Protein AF-A0A2K3PEZ3-F1 (afdb_monomer)

Mean predicted aligned error: 12.92 Å

Nearest PDB structures (foldseek):
  1wdu-assembly2_B  TM=7.847E-01  e=7.527E-04  Bombyx mori
  1wdu-assembly1_A  TM=7.524E-01  e=1.966E-02  Bombyx mori
  8gaa-assembly1_K  TM=2.371E-01  e=2.758E+00  synthetic construct
  7w1m-assembly1_D  TM=1.546E-01  e=2.897E+00  Homo sapiens

Radius of gyration: 33.12 Å; Cα contacts (8 Å, |Δi|>4): 1007; chains: 1; bounding box: 81×80×90 Å

InterPro domains:
  IPR000477 Reverse transcriptase domain [PF00078] (327-464)
  IPR036691 Endonuclease/exonuclease/phosphatase superfamily [G3DSA:3.60.10.10] (1-145)
  IPR036691 Endonuclease/exonuclease/phosphatase superfamily [SSF56219] (5-145)
  IPR043128 Reverse transcriptase/Diguanylate cyclase domain [G3DSA:3.30.70.270] (241-437)
  IPR043502 DNA/RNA polymerase superfamily [SSF56672] (326-444)

Structure (mmCIF, N/CA/C/O backbone):
data_AF-A0A2K3PEZ3-F1
#
_entry.id   AF-A0A2K3PEZ3-F1
#
loop_
_atom_site.group_PDB
_atom_site.id
_atom_site.type_symbol
_atom_site.label_atom_id
_atom_site.label_alt_id
_atom_site.label_comp_id
_atom_site.label_asym_id
_atom_site.label_entity_id
_atom_site.label_seq_id
_atom_site.pdbx_PDB_ins_code
_atom_site.Cartn_x
_atom_site.Cartn_y
_atom_site.Cartn_z
_atom_site.occupancy
_atom_site.B_iso_or_equiv
_atom_site.auth_seq_id
_atom_site.auth_comp_id
_atom_site.auth_asym_id
_atom_site.auth_atom_id
_atom_site.pdbx_PDB_model_num
ATOM 1 N N . MET A 1 1 ? 22.829 -38.740 -13.108 1.00 53.84 1 MET A N 1
ATOM 2 C CA . MET A 1 1 ? 21.517 -38.750 -13.794 1.00 53.84 1 MET A CA 1
ATOM 3 C C . MET A 1 1 ? 21.323 -37.376 -14.429 1.00 53.84 1 MET A C 1
ATOM 5 O O . MET A 1 1 ? 21.403 -36.389 -13.703 1.00 53.84 1 MET A O 1
ATOM 9 N N . GLN A 1 2 ? 21.201 -37.290 -15.757 1.00 73.38 2 GLN A N 1
ATOM 10 C CA . GLN A 1 2 ? 21.000 -36.014 -16.458 1.00 73.38 2 GLN A CA 1
ATOM 11 C C . GLN A 1 2 ? 19.628 -35.440 -16.067 1.00 73.38 2 GLN A C 1
ATOM 13 O O . GLN A 1 2 ? 18.604 -36.057 -16.329 1.00 73.38 2 GLN A O 1
ATOM 18 N N . GLN A 1 3 ? 19.619 -34.291 -15.385 1.00 90.62 3 GLN A N 1
ATOM 19 C CA . GLN A 1 3 ? 18.401 -33.595 -14.925 1.00 90.62 3 GLN A CA 1
ATOM 20 C C . GLN A 1 3 ? 17.937 -32.507 -15.911 1.00 90.62 3 GLN A C 1
ATOM 22 O O . GLN A 1 3 ? 16.973 -31.789 -15.649 1.00 90.62 3 GLN A O 1
ATOM 27 N N . CYS A 1 4 ? 18.669 -32.317 -17.009 1.00 93.62 4 CYS A N 1
ATOM 28 C CA . CYS A 1 4 ? 18.423 -31.268 -17.987 1.00 93.62 4 CYS A CA 1
ATOM 29 C C . CYS A 1 4 ? 19.001 -31.664 -19.347 1.00 93.62 4 CYS A C 1
ATOM 31 O O . CYS A 1 4 ? 20.116 -32.184 -19.407 1.00 93.62 4 CYS A O 1
ATOM 33 N N . ILE A 1 5 ? 18.266 -31.373 -20.420 1.00 93.81 5 ILE A N 1
ATOM 34 C CA . ILE A 1 5 ? 18.739 -31.460 -21.805 1.00 93.81 5 ILE A CA 1
ATOM 35 C C . ILE A 1 5 ? 18.557 -30.085 -22.442 1.00 93.81 5 ILE A C 1
ATOM 37 O O . ILE A 1 5 ? 17.458 -29.533 -22.421 1.00 93.81 5 ILE A O 1
ATOM 41 N N . SER A 1 6 ? 19.622 -29.536 -23.023 1.00 94.06 6 SER A N 1
ATOM 42 C CA . SER A 1 6 ? 19.589 -28.235 -23.698 1.00 94.06 6 SER A CA 1
ATOM 43 C C . SER A 1 6 ? 19.714 -28.403 -25.209 1.00 94.06 6 SER A C 1
ATOM 45 O O . SER A 1 6 ? 20.612 -29.093 -25.680 1.00 94.06 6 SER A O 1
ATOM 47 N N . PHE A 1 7 ? 18.838 -27.750 -25.968 1.00 94.56 7 PHE A N 1
ATOM 48 C CA . PHE A 1 7 ? 18.811 -27.780 -27.430 1.00 94.56 7 PHE A CA 1
ATOM 49 C C . PHE A 1 7 ? 18.419 -26.415 -27.999 1.00 94.56 7 PHE A C 1
ATOM 51 O O . PHE A 1 7 ? 17.743 -25.615 -27.350 1.00 94.56 7 PHE A O 1
ATOM 58 N N . ILE A 1 8 ? 18.861 -26.122 -29.219 1.00 94.56 8 ILE A N 1
ATOM 59 C CA . ILE A 1 8 ? 18.547 -24.865 -29.903 1.00 94.56 8 ILE A CA 1
ATOM 60 C C . ILE A 1 8 ? 17.272 -25.049 -30.723 1.00 94.56 8 ILE A C 1
ATOM 62 O O . ILE A 1 8 ? 17.150 -26.007 -31.481 1.00 94.56 8 ILE A O 1
ATOM 66 N N . VAL A 1 9 ? 16.342 -24.105 -30.600 1.00 91.88 9 VAL A N 1
ATOM 67 C CA . VAL A 1 9 ? 15.113 -24.064 -31.394 1.00 91.88 9 VAL A CA 1
ATOM 68 C C . VAL A 1 9 ? 15.232 -22.968 -32.448 1.00 91.88 9 VAL A C 1
ATOM 70 O O . VAL A 1 9 ? 15.546 -21.820 -32.122 1.00 91.88 9 VAL A O 1
ATOM 73 N N . ASN A 1 10 ? 14.957 -23.333 -33.703 1.00 90.00 10 ASN A N 1
ATOM 74 C CA . ASN A 1 10 ? 14.883 -22.420 -34.841 1.00 90.00 10 ASN A CA 1
ATOM 75 C C . ASN A 1 10 ? 13.435 -22.372 -35.352 1.00 90.00 10 ASN A C 1
ATOM 77 O O . ASN A 1 10 ? 12.862 -23.409 -35.681 1.00 90.00 10 ASN A O 1
ATOM 81 N N . LYS A 1 11 ? 12.843 -21.178 -35.431 1.00 78.88 11 LYS A N 1
ATOM 82 C CA . LYS A 1 11 ? 11.507 -20.945 -35.999 1.00 78.88 11 LYS A CA 1
ATOM 83 C C . LYS A 1 11 ? 11.545 -19.702 -36.890 1.00 78.88 11 LYS A C 1
ATOM 85 O O . LYS A 1 11 ? 11.495 -18.582 -36.392 1.00 78.88 11 LYS A O 1
ATOM 90 N N . GLY A 1 12 ? 11.636 -19.889 -38.207 1.00 80.81 12 GLY A N 1
ATOM 91 C CA . GLY A 1 12 ? 11.850 -18.774 -39.139 1.00 80.81 12 GLY A CA 1
ATOM 92 C C . GLY A 1 12 ? 13.159 -18.038 -38.827 1.00 80.81 12 GLY A C 1
ATOM 93 O O . GLY A 1 12 ? 14.196 -18.676 -38.665 1.00 80.81 12 GLY A O 1
ATOM 94 N N . SER A 1 13 ? 13.109 -16.711 -38.676 1.00 77.31 13 SER A N 1
ATOM 95 C CA . SER A 1 13 ? 14.258 -15.888 -38.259 1.00 77.31 13 SER A CA 1
ATOM 96 C C . SER A 1 13 ? 14.588 -15.982 -36.761 1.00 77.31 13 SER A C 1
ATOM 98 O O . SER A 1 13 ? 15.594 -15.435 -36.303 1.00 77.31 13 SER A O 1
ATOM 100 N N . ASP A 1 14 ? 13.744 -16.642 -35.962 1.00 81.75 14 ASP A N 1
ATOM 101 C CA . ASP A 1 14 ? 13.909 -16.700 -34.517 1.00 81.75 14 ASP A CA 1
ATOM 102 C C . ASP A 1 14 ? 14.723 -17.915 -34.068 1.00 81.75 14 ASP A C 1
ATOM 104 O O . ASP A 1 14 ? 14.318 -19.060 -34.244 1.00 81.75 14 ASP A O 1
ATOM 108 N N . LYS A 1 15 ? 15.848 -17.643 -33.398 1.00 90.56 15 LYS A N 1
ATOM 109 C CA . LYS A 1 15 ? 16.704 -18.630 -32.727 1.00 90.56 15 LYS A CA 1
ATOM 110 C C . LYS A 1 15 ? 16.751 -18.405 -31.212 1.00 90.56 15 LYS A C 1
ATOM 112 O O . LYS A 1 15 ? 16.852 -17.246 -30.787 1.00 90.56 15 LYS A O 1
ATOM 117 N N . TRP A 1 16 ? 16.661 -19.476 -30.416 1.00 93.69 16 TRP A N 1
ATOM 118 C CA . TRP A 1 16 ? 16.819 -19.452 -28.949 1.00 93.69 16 TRP A CA 1
ATOM 119 C C . TRP A 1 16 ? 17.273 -20.810 -28.381 1.00 93.69 16 TRP A C 1
ATOM 121 O O . TRP A 1 16 ? 17.100 -21.844 -29.021 1.00 93.69 16 TRP A O 1
ATOM 131 N N . LEU A 1 17 ? 17.848 -20.813 -27.175 1.00 96.38 17 LEU A N 1
ATOM 132 C CA . LEU A 1 17 ? 18.208 -22.022 -26.425 1.00 96.38 17 LEU A CA 1
ATOM 133 C C . LEU A 1 17 ? 17.036 -22.460 -25.534 1.00 96.38 17 LEU A C 1
ATOM 135 O O . LEU A 1 17 ? 16.470 -21.645 -24.803 1.00 96.38 17 LEU A O 1
ATOM 139 N N . CYS A 1 18 ? 16.696 -23.745 -25.556 1.00 95.94 18 CYS A N 1
ATOM 140 C CA . CYS A 1 18 ? 15.701 -24.360 -24.687 1.00 95.94 18 CYS A CA 1
ATOM 141 C C . CYS A 1 18 ? 16.350 -25.452 -23.828 1.00 95.94 18 CYS A C 1
ATOM 143 O O . CYS A 1 18 ? 16.937 -26.387 -24.358 1.00 95.94 18 CYS A O 1
ATOM 145 N N . SER A 1 19 ? 16.223 -25.343 -22.510 1.00 96.81 19 SER A N 1
ATOM 146 C CA . SER A 1 19 ? 16.638 -26.336 -21.522 1.00 96.81 19 SER A CA 1
ATOM 147 C C . SER A 1 19 ? 15.402 -27.054 -20.986 1.00 96.81 19 SER A C 1
ATOM 149 O O . SER A 1 19 ? 14.640 -26.481 -20.209 1.00 96.81 19 SER A O 1
ATOM 151 N N . ALA A 1 20 ? 15.184 -28.293 -21.416 1.00 95.81 20 ALA A N 1
ATOM 152 C CA . ALA A 1 20 ? 14.148 -29.162 -20.875 1.00 95.81 20 ALA A CA 1
ATOM 153 C C . ALA A 1 20 ? 14.617 -29.736 -19.533 1.00 95.81 20 ALA A C 1
ATOM 155 O O . ALA A 1 20 ? 15.608 -30.464 -19.481 1.00 95.81 20 ALA A O 1
ATOM 156 N N . VAL A 1 21 ? 13.927 -29.379 -18.450 1.00 96.31 21 VAL A N 1
ATOM 157 C CA . VAL A 1 21 ? 14.307 -29.714 -17.073 1.00 96.31 21 VAL A CA 1
ATOM 158 C C . VAL A 1 21 ? 13.453 -30.864 -16.546 1.00 96.31 21 VAL A C 1
ATOM 160 O O . VAL A 1 21 ? 12.227 -30.833 -16.628 1.00 96.31 21 VAL A O 1
ATOM 163 N N . TYR A 1 22 ? 14.119 -31.850 -15.954 1.00 94.56 22 TYR A N 1
ATOM 164 C CA . TYR A 1 22 ? 13.515 -32.903 -15.149 1.00 94.56 22 TYR A CA 1
ATOM 165 C C . TYR A 1 22 ? 14.340 -33.046 -13.867 1.00 94.56 22 TYR A C 1
ATOM 167 O O . TYR A 1 22 ? 15.274 -33.846 -13.763 1.00 94.56 22 TYR A O 1
ATOM 175 N N . ALA A 1 23 ? 14.067 -32.159 -12.912 1.00 93.75 23 ALA A N 1
ATOM 176 C CA . ALA A 1 23 ? 14.818 -32.062 -11.672 1.00 93.75 23 ALA A CA 1
ATOM 177 C C . ALA A 1 23 ? 14.593 -33.297 -10.799 1.00 93.75 23 ALA A C 1
ATOM 179 O O . ALA A 1 23 ? 13.494 -33.835 -10.732 1.00 93.75 23 ALA A O 1
ATOM 180 N N . SER A 1 24 ? 15.616 -33.720 -10.062 1.00 92.31 24 SER A N 1
ATOM 181 C CA . SER A 1 24 ? 15.496 -34.873 -9.175 1.00 92.31 24 SER A CA 1
ATOM 182 C C . SER A 1 24 ? 14.484 -34.608 -8.046 1.00 92.31 24 SER A C 1
ATOM 184 O O . SER A 1 24 ? 14.531 -33.543 -7.411 1.00 92.31 24 SER A O 1
ATOM 186 N N . PRO A 1 25 ? 13.618 -35.583 -7.704 1.00 87.62 25 PRO A N 1
ATOM 187 C CA . PRO A 1 25 ? 12.774 -35.493 -6.512 1.00 87.62 25 PRO A CA 1
ATOM 188 C C . PRO A 1 25 ? 13.611 -35.509 -5.218 1.00 87.62 25 PRO A C 1
ATOM 190 O O . PRO A 1 25 ? 13.147 -35.070 -4.161 1.00 87.62 25 PRO A O 1
ATOM 193 N N . VAL A 1 26 ? 14.866 -35.971 -5.291 1.00 88.75 26 VAL A N 1
ATOM 194 C CA . VAL A 1 26 ? 15.815 -35.989 -4.177 1.00 88.75 26 VAL A CA 1
ATOM 195 C C . VAL A 1 26 ? 16.474 -34.615 -4.042 1.00 88.75 26 VAL A C 1
ATOM 197 O O . VAL A 1 26 ? 17.272 -34.193 -4.878 1.00 88.75 26 VAL A O 1
ATOM 200 N N . ALA A 1 27 ? 16.165 -33.911 -2.950 1.00 85.56 27 ALA A N 1
ATOM 201 C CA . ALA A 1 27 ? 16.606 -32.529 -2.741 1.00 85.56 27 ALA A CA 1
ATOM 202 C C . ALA A 1 27 ? 18.135 -32.346 -2.754 1.00 85.56 27 ALA A C 1
ATOM 204 O O . ALA A 1 27 ? 18.605 -31.302 -3.194 1.00 85.56 27 ALA A O 1
ATOM 205 N N . THR A 1 28 ? 18.906 -33.347 -2.321 1.00 88.75 28 THR A N 1
ATOM 206 C CA . THR A 1 28 ? 20.380 -33.315 -2.321 1.00 88.75 28 THR A CA 1
ATOM 207 C C . THR A 1 28 ? 20.993 -33.442 -3.715 1.00 88.75 28 THR A C 1
ATOM 209 O O . THR A 1 28 ? 22.139 -33.056 -3.898 1.00 88.75 28 THR A O 1
ATOM 212 N N . MET A 1 29 ? 20.236 -33.917 -4.711 1.00 91.56 29 MET A N 1
ATOM 213 C CA . MET A 1 29 ? 20.691 -34.034 -6.103 1.00 91.56 29 MET A CA 1
ATOM 214 C C . MET A 1 29 ? 20.379 -32.785 -6.938 1.00 91.56 29 MET A C 1
ATOM 216 O O . MET A 1 29 ? 20.979 -32.572 -7.992 1.00 91.56 29 MET A O 1
ATOM 220 N N . ARG A 1 30 ? 19.447 -31.936 -6.489 1.00 91.06 30 ARG A N 1
ATOM 221 C CA . ARG A 1 30 ? 19.059 -30.708 -7.201 1.00 91.06 30 ARG A CA 1
ATOM 222 C C . ARG A 1 30 ? 20.160 -29.639 -7.319 1.00 91.06 30 ARG A C 1
ATOM 224 O O . ARG A 1 30 ? 20.125 -28.923 -8.317 1.00 91.06 30 ARG A O 1
ATOM 231 N N . PRO A 1 31 ? 21.134 -29.495 -6.397 1.00 91.56 31 PRO A N 1
ATOM 232 C CA . PRO A 1 31 ? 22.251 -28.566 -6.578 1.00 91.56 31 PRO A CA 1
ATOM 233 C C . PRO A 1 31 ? 22.994 -28.751 -7.908 1.00 91.56 31 PRO A C 1
ATOM 235 O O . PRO A 1 31 ? 23.223 -27.759 -8.591 1.00 91.56 31 PRO A O 1
ATOM 238 N N . PHE A 1 32 ? 23.227 -29.992 -8.350 1.00 92.12 32 PHE A N 1
ATOM 239 C CA . PHE A 1 32 ? 23.890 -30.280 -9.631 1.00 92.12 32 PHE A CA 1
ATOM 240 C C . PHE A 1 32 ? 23.137 -29.717 -10.847 1.00 92.12 32 PHE A C 1
ATOM 242 O O . PHE A 1 32 ? 23.750 -29.204 -11.782 1.00 92.12 32 PHE A O 1
ATOM 249 N N . LEU A 1 33 ? 21.797 -29.766 -10.836 1.00 94.31 33 LEU A N 1
ATOM 250 C CA . LEU A 1 33 ? 20.984 -29.121 -11.873 1.00 94.31 33 LEU A CA 1
ATOM 251 C C . LEU A 1 33 ? 21.232 -27.609 -11.883 1.00 94.31 33 LEU A C 1
ATOM 253 O O . LEU A 1 33 ? 21.421 -27.015 -12.940 1.00 94.31 33 LEU A O 1
ATOM 257 N N . TRP A 1 34 ? 21.221 -26.980 -10.710 1.00 93.88 34 TRP A N 1
ATOM 258 C CA . TRP A 1 34 ? 21.372 -25.532 -10.601 1.00 93.88 34 TRP A CA 1
ATOM 259 C C . TRP A 1 34 ? 22.780 -25.041 -10.912 1.00 93.88 34 TRP A C 1
ATOM 261 O O . TRP A 1 34 ? 22.917 -23.953 -11.459 1.00 93.88 34 TRP A O 1
ATOM 271 N N . GLU A 1 35 ? 23.811 -25.827 -10.618 1.00 92.00 35 GLU A N 1
ATOM 272 C CA . GLU A 1 35 ? 25.182 -25.558 -11.060 1.00 92.00 35 GLU A CA 1
ATOM 273 C C . GLU A 1 35 ? 25.281 -25.572 -12.588 1.00 92.00 35 GLU A C 1
ATOM 275 O O . GLU A 1 35 ? 25.847 -24.649 -13.175 1.00 92.00 35 GLU A O 1
ATOM 280 N N . PHE A 1 36 ? 24.646 -26.548 -13.243 1.00 93.38 36 PHE A N 1
ATOM 281 C CA . PHE A 1 36 ? 24.588 -26.615 -14.703 1.00 93.38 36 PHE A CA 1
ATOM 282 C C . PHE A 1 36 ? 23.806 -25.445 -15.321 1.00 93.38 36 PHE A C 1
ATOM 284 O O . PHE A 1 36 ? 24.274 -24.811 -16.266 1.00 93.38 36 PHE A O 1
ATOM 291 N N . LEU A 1 37 ? 22.634 -25.106 -14.775 1.00 94.12 37 LEU A N 1
ATOM 292 C CA . LEU A 1 37 ? 21.853 -23.955 -15.243 1.00 94.12 37 LEU A CA 1
ATOM 293 C C . LEU A 1 37 ? 22.589 -22.624 -14.995 1.00 94.12 37 LEU A C 1
ATOM 295 O O . LEU A 1 37 ? 22.520 -21.727 -15.832 1.00 94.12 37 LEU A O 1
ATOM 299 N N . ASP A 1 38 ? 23.333 -22.495 -13.894 1.00 92.00 38 ASP A N 1
ATOM 300 C CA . ASP A 1 38 ? 24.178 -21.326 -13.620 1.00 92.00 38 ASP A CA 1
ATOM 301 C C . ASP A 1 38 ? 25.327 -21.216 -14.630 1.00 92.00 38 ASP A C 1
ATOM 303 O O . ASP A 1 38 ? 25.597 -20.123 -15.129 1.00 92.00 38 ASP A O 1
ATOM 307 N N . TYR A 1 39 ? 25.958 -22.335 -14.994 1.00 91.88 39 TYR A N 1
ATOM 308 C CA . TYR A 1 39 ? 26.950 -22.377 -16.069 1.00 91.88 39 TYR A CA 1
ATOM 309 C C . TYR A 1 39 ? 26.356 -21.926 -17.411 1.00 91.88 39 TYR A C 1
ATOM 311 O O . TYR A 1 39 ? 26.928 -21.048 -18.063 1.00 91.88 39 TYR A O 1
ATOM 319 N N . ILE A 1 40 ? 25.177 -22.438 -17.793 1.00 92.56 40 ILE A N 1
ATOM 320 C CA . ILE A 1 40 ? 24.472 -21.980 -19.003 1.00 92.56 40 ILE A CA 1
ATOM 321 C C . ILE A 1 40 ? 24.207 -20.480 -18.919 1.00 92.56 40 ILE A C 1
ATOM 323 O O . ILE A 1 40 ? 24.505 -19.756 -19.860 1.00 92.56 40 ILE A O 1
ATOM 327 N N . SER A 1 41 ? 23.715 -19.983 -17.784 1.00 90.81 41 SER A N 1
ATOM 328 C CA . SER A 1 41 ? 23.383 -18.563 -17.630 1.00 90.81 41 SER A CA 1
ATOM 329 C C . SER A 1 41 ? 24.572 -17.619 -17.853 1.00 90.81 41 SER A C 1
ATOM 331 O O . SER A 1 41 ? 24.370 -16.470 -18.238 1.00 90.81 41 SER A O 1
ATOM 333 N N . LYS A 1 42 ? 25.802 -18.101 -17.629 1.00 87.81 42 LYS A N 1
ATOM 334 C CA . LYS A 1 42 ? 27.050 -17.344 -17.812 1.00 87.81 42 LYS A CA 1
ATOM 335 C C . LYS A 1 42 ? 27.637 -17.471 -19.216 1.00 87.81 42 LYS A C 1
ATOM 337 O O . LYS A 1 42 ? 28.418 -16.616 -19.614 1.00 87.81 42 LYS A O 1
ATOM 342 N N . THR A 1 43 ? 27.300 -18.535 -19.937 1.00 89.62 43 THR A N 1
ATOM 343 C CA . THR A 1 43 ? 27.897 -18.873 -21.241 1.00 89.62 43 THR A CA 1
ATOM 344 C C . THR A 1 43 ? 26.948 -18.643 -22.413 1.00 89.62 43 THR A C 1
ATOM 346 O O . THR A 1 43 ? 27.392 -18.496 -23.549 1.00 89.62 43 THR A O 1
ATOM 349 N N . VAL A 1 44 ? 25.638 -18.599 -22.161 1.00 90.62 44 VAL A N 1
ATOM 350 C CA . VAL A 1 44 ? 24.627 -18.472 -23.205 1.00 90.62 44 VAL A CA 1
ATOM 351 C C . VAL A 1 44 ? 24.616 -17.065 -23.806 1.00 90.62 44 VAL A C 1
ATOM 353 O O . VAL A 1 44 ? 24.457 -16.069 -23.108 1.00 90.62 44 VAL A O 1
ATOM 356 N N . SER A 1 45 ? 24.742 -16.991 -25.131 1.00 89.31 45 SER A N 1
ATOM 357 C CA . SER A 1 45 ? 24.606 -15.753 -25.916 1.00 89.31 45 SER A CA 1
ATOM 358 C C . SER A 1 45 ? 23.238 -15.614 -26.594 1.00 89.31 45 SER A C 1
ATOM 360 O O . SER A 1 45 ? 22.886 -14.547 -27.094 1.00 89.31 45 SER A O 1
ATOM 362 N N . LEU A 1 46 ? 22.454 -16.695 -26.627 1.00 92.25 46 LEU A N 1
ATOM 363 C CA . LEU A 1 46 ? 21.109 -16.726 -27.194 1.00 92.25 46 LEU A CA 1
ATOM 364 C C . LEU A 1 46 ? 20.042 -16.412 -26.130 1.00 92.25 46 LEU A C 1
ATOM 366 O O . LEU A 1 46 ? 20.246 -16.682 -24.945 1.00 92.25 46 LEU A O 1
ATOM 370 N N . PRO A 1 47 ? 18.850 -15.940 -26.541 1.00 93.06 47 PRO A N 1
ATOM 371 C CA . PRO A 1 47 ? 17.679 -15.957 -25.673 1.00 93.06 47 PRO A CA 1
ATOM 372 C C . PRO A 1 47 ? 17.480 -17.364 -25.097 1.00 93.06 47 PRO A C 1
ATOM 374 O O . PRO A 1 47 ? 17.550 -18.340 -25.842 1.00 93.06 47 PRO A O 1
ATOM 377 N N . TRP A 1 48 ? 17.247 -17.487 -23.792 1.00 95.94 48 TRP A N 1
ATOM 378 C CA . TRP A 1 48 ? 17.235 -18.775 -23.100 1.00 95.94 48 TRP A CA 1
ATOM 379 C C . TRP A 1 48 ? 15.938 -19.027 -22.326 1.00 95.94 48 TRP A C 1
ATOM 381 O O . TRP A 1 48 ? 15.471 -18.183 -21.559 1.00 95.94 48 TRP A O 1
ATOM 391 N N . LEU A 1 49 ? 15.381 -20.222 -22.517 1.00 95.81 49 LEU A N 1
ATOM 392 C CA . LEU A 1 49 ? 14.218 -20.753 -21.817 1.00 95.81 49 LEU A CA 1
ATOM 393 C C . LEU A 1 49 ? 14.592 -22.052 -21.102 1.00 95.81 49 LEU A C 1
ATOM 395 O O . LEU A 1 49 ? 15.049 -22.984 -21.748 1.00 95.81 49 LEU A O 1
ATOM 399 N N . ALA A 1 50 ? 14.308 -22.156 -19.809 1.00 96.38 50 ALA A N 1
ATOM 400 C CA . ALA A 1 50 ? 14.291 -23.411 -19.066 1.00 96.38 50 ALA A CA 1
ATOM 401 C C . ALA A 1 50 ? 12.837 -23.817 -18.778 1.00 96.38 50 ALA A C 1
ATOM 403 O O . ALA A 1 50 ? 12.085 -23.037 -18.197 1.00 96.38 50 ALA A O 1
ATOM 404 N N . ILE A 1 51 ? 12.411 -25.008 -19.189 1.00 96.00 51 ILE A N 1
ATOM 405 C CA . ILE A 1 51 ? 11.016 -25.455 -19.073 1.00 96.00 51 ILE A CA 1
ATOM 406 C C . ILE A 1 51 ? 10.933 -26.919 -18.648 1.00 96.00 51 ILE A C 1
ATOM 408 O O . ILE A 1 51 ? 11.704 -27.740 -19.129 1.00 96.00 51 ILE A O 1
ATOM 412 N N . GLY A 1 52 ? 10.002 -27.251 -17.756 1.00 94.56 52 GLY A N 1
ATOM 413 C CA . GLY A 1 52 ? 9.778 -28.623 -17.295 1.00 94.56 52 GLY A CA 1
ATOM 414 C C . GLY A 1 52 ? 9.515 -28.707 -15.796 1.00 94.56 52 GLY A C 1
ATOM 415 O O . GLY A 1 52 ? 9.058 -27.731 -15.194 1.00 94.56 52 GLY A O 1
ATOM 416 N N . ASP A 1 53 ? 9.808 -29.865 -15.211 1.00 94.19 53 ASP A N 1
ATOM 417 C CA . ASP A 1 53 ? 9.588 -30.169 -13.797 1.00 94.19 53 ASP A CA 1
ATOM 418 C C . ASP A 1 53 ? 10.809 -29.774 -12.955 1.00 94.19 53 ASP A C 1
ATOM 420 O O . ASP A 1 53 ? 11.889 -30.351 -13.082 1.00 94.19 53 ASP A O 1
ATOM 424 N N . PHE A 1 54 ? 10.639 -28.795 -12.063 1.00 94.12 54 PHE A N 1
ATOM 425 C CA . PHE A 1 54 ? 11.701 -28.331 -11.163 1.00 94.12 54 PHE A CA 1
ATOM 426 C C . PHE A 1 54 ? 11.677 -29.003 -9.783 1.00 94.12 54 PHE A C 1
ATOM 428 O O . PHE A 1 54 ? 12.594 -28.787 -8.987 1.00 94.12 54 PHE A O 1
ATOM 435 N N . ASN A 1 55 ? 10.648 -29.798 -9.473 1.00 92.81 55 ASN A N 1
ATOM 436 C CA . ASN A 1 55 ? 10.469 -30.481 -8.189 1.00 92.81 55 ASN A CA 1
ATOM 437 C C . ASN A 1 55 ? 10.559 -29.576 -6.934 1.00 92.81 55 ASN A C 1
ATOM 439 O O . ASN A 1 55 ? 10.814 -30.047 -5.818 1.00 92.81 55 ASN A O 1
ATOM 443 N N . ASP A 1 56 ? 10.299 -28.273 -7.100 1.00 90.62 56 ASP A N 1
ATOM 444 C CA . ASP A 1 56 ? 10.240 -27.258 -6.045 1.00 90.62 56 ASP A CA 1
ATOM 445 C C . ASP A 1 56 ? 9.123 -26.230 -6.274 1.00 90.62 56 ASP A C 1
ATOM 447 O O . ASP A 1 56 ? 8.606 -26.024 -7.375 1.00 90.62 56 ASP A O 1
ATOM 451 N N . ILE A 1 57 ? 8.768 -25.546 -5.187 1.00 88.75 57 ILE A N 1
ATOM 452 C CA . ILE A 1 57 ? 7.753 -24.493 -5.142 1.00 88.75 57 ILE A CA 1
ATOM 453 C C . ILE A 1 57 ? 8.343 -23.213 -4.548 1.00 88.75 57 ILE A C 1
ATOM 455 O O . ILE A 1 57 ? 9.177 -23.267 -3.647 1.00 88.75 57 ILE A O 1
ATOM 459 N N . LEU A 1 58 ? 7.897 -22.058 -5.041 1.00 82.12 58 LEU A N 1
ATOM 460 C CA . LEU A 1 58 ? 8.375 -20.741 -4.608 1.00 82.12 58 LEU A CA 1
ATOM 461 C C . LEU A 1 58 ? 7.513 -20.148 -3.495 1.00 82.12 58 LEU A C 1
ATOM 463 O O . LEU A 1 58 ? 8.002 -19.361 -2.693 1.00 82.12 58 LEU A O 1
ATOM 467 N N . LEU A 1 59 ? 6.216 -20.464 -3.469 1.00 79.81 59 LEU A N 1
ATOM 468 C CA . LEU A 1 59 ? 5.259 -19.793 -2.587 1.00 79.81 59 LEU A CA 1
ATOM 469 C C . LEU A 1 59 ? 4.370 -20.796 -1.843 1.00 79.81 59 LEU A C 1
ATOM 471 O O . LEU A 1 59 ? 3.953 -21.788 -2.444 1.00 79.81 59 LEU A O 1
ATOM 475 N N . PRO A 1 60 ? 3.939 -20.498 -0.600 1.00 73.88 60 PRO A N 1
ATOM 476 C CA . PRO A 1 60 ? 3.025 -21.364 0.151 1.00 73.88 60 PRO A CA 1
ATOM 477 C C . PRO A 1 60 ? 1.744 -21.707 -0.619 1.00 73.88 60 PRO A C 1
ATOM 479 O O . PRO A 1 60 ? 1.242 -22.826 -0.569 1.00 73.88 60 PRO A O 1
ATOM 482 N N . ARG A 1 61 ? 1.227 -20.747 -1.399 1.00 79.62 61 ARG A N 1
ATOM 483 C CA . ARG A 1 61 ? 0.008 -20.909 -2.209 1.00 79.62 61 ARG A CA 1
ATOM 484 C C . ARG A 1 61 ? 0.135 -21.908 -3.363 1.00 79.62 61 ARG A C 1
ATOM 486 O O . ARG A 1 61 ? -0.892 -22.238 -3.958 1.00 79.62 61 ARG A O 1
ATOM 493 N N . GLU A 1 62 ? 1.351 -22.319 -3.713 1.00 84.62 62 GLU A N 1
ATOM 494 C CA . GLU A 1 62 ? 1.649 -23.305 -4.760 1.00 84.62 62 GLU A CA 1
ATOM 495 C C . GLU A 1 62 ? 1.586 -24.747 -4.240 1.00 84.62 62 GLU A C 1
ATOM 497 O O . GLU A 1 62 ? 1.845 -25.680 -4.994 1.00 84.62 62 GLU A O 1
ATOM 502 N N . GLN A 1 63 ? 1.191 -24.928 -2.978 1.00 87.50 63 GLN A N 1
ATOM 503 C CA . GLN A 1 63 ? 0.944 -26.216 -2.352 1.00 87.50 63 GLN A CA 1
ATOM 504 C C . GLN A 1 63 ? -0.457 -26.255 -1.726 1.00 87.50 63 GLN A C 1
ATOM 506 O O . GLN A 1 63 ? -0.955 -25.260 -1.195 1.00 87.50 63 GLN A O 1
ATOM 511 N N . LYS A 1 64 ? -1.102 -27.422 -1.775 1.00 83.12 64 LYS A N 1
ATOM 512 C CA . LYS A 1 64 ? -2.303 -27.745 -0.993 1.00 83.12 64 LYS A CA 1
ATOM 513 C C . LYS A 1 64 ? -2.088 -29.097 -0.324 1.00 83.12 64 LYS A C 1
ATOM 515 O O . LYS A 1 64 ? -1.832 -30.076 -1.014 1.00 83.12 64 LYS A O 1
ATOM 520 N N . GLY A 1 65 ? -2.203 -29.137 1.002 1.00 75.06 65 GLY A N 1
ATOM 521 C CA . GLY A 1 65 ? -1.833 -30.305 1.807 1.00 75.06 65 GLY A CA 1
ATOM 522 C C . GLY A 1 65 ? -0.319 -30.395 2.050 1.00 75.06 65 GLY A C 1
ATOM 523 O O . GLY A 1 65 ? 0.478 -29.934 1.239 1.00 75.06 65 GLY A O 1
ATOM 524 N N . GLY A 1 66 ? 0.093 -30.969 3.183 1.00 76.50 66 GLY A N 1
ATOM 525 C CA . GLY A 1 66 ? 1.501 -31.058 3.605 1.00 76.50 66 GLY A CA 1
ATOM 526 C C . GLY A 1 66 ? 2.075 -29.762 4.205 1.00 76.50 66 GLY A C 1
ATOM 527 O O . GLY A 1 66 ? 1.388 -28.749 4.295 1.00 76.50 66 GLY A O 1
ATOM 528 N N . VAL A 1 67 ? 3.350 -29.800 4.613 1.00 77.44 67 VAL A N 1
ATOM 529 C CA . VAL A 1 67 ? 4.072 -28.665 5.226 1.00 77.44 67 VAL A CA 1
ATOM 530 C C . VAL A 1 67 ? 4.888 -27.920 4.166 1.00 77.44 67 VAL A C 1
ATOM 532 O O . VAL A 1 67 ? 5.593 -28.553 3.379 1.00 77.44 67 VAL A O 1
ATOM 535 N N . PHE A 1 68 ? 4.784 -26.589 4.135 1.00 81.31 68 PHE A N 1
ATOM 536 C CA . PHE A 1 68 ? 5.604 -25.724 3.282 1.00 81.31 68 PHE A CA 1
ATOM 537 C C . PHE A 1 68 ? 6.958 -25.445 3.947 1.00 81.31 68 PHE A C 1
ATOM 539 O O . PHE A 1 68 ? 7.014 -25.128 5.134 1.00 81.31 68 PHE A O 1
ATOM 546 N N . SER A 1 69 ? 8.048 -25.532 3.183 1.00 82.00 69 SER A N 1
ATOM 547 C CA . SER A 1 69 ? 9.404 -25.269 3.672 1.00 82.00 69 SER A CA 1
ATOM 548 C C . SER A 1 69 ? 9.923 -23.949 3.105 1.00 82.00 69 SER A C 1
ATOM 550 O O . SER A 1 69 ? 10.277 -23.877 1.929 1.00 82.00 69 SER A O 1
ATOM 552 N N . ASN A 1 70 ? 10.003 -22.918 3.956 1.00 73.38 70 ASN A N 1
ATOM 553 C CA . ASN A 1 70 ? 10.556 -21.614 3.566 1.00 73.38 70 ASN A CA 1
ATOM 554 C C . ASN A 1 70 ? 12.012 -21.734 3.096 1.00 73.38 70 ASN A C 1
ATOM 556 O O . ASN A 1 70 ? 12.372 -21.140 2.092 1.00 73.38 70 ASN A O 1
ATOM 560 N N . SER A 1 71 ? 12.831 -22.560 3.758 1.00 73.00 71 SER A N 1
ATOM 561 C CA . SER A 1 71 ? 14.241 -22.739 3.388 1.00 73.00 71 SER A CA 1
ATOM 562 C C . SER A 1 71 ? 14.420 -23.326 1.986 1.00 73.00 71 SER A C 1
ATOM 564 O O . SER A 1 71 ? 15.277 -22.863 1.236 1.00 73.00 71 SER A O 1
ATOM 566 N N . LYS A 1 72 ? 13.596 -24.311 1.598 1.00 81.25 72 LYS A N 1
ATOM 567 C CA . LYS A 1 72 ? 13.614 -24.870 0.236 1.00 81.25 72 LYS A CA 1
ATOM 568 C C . LYS A 1 72 ? 13.134 -23.857 -0.799 1.00 81.25 72 LYS A C 1
ATOM 570 O O . LYS A 1 72 ? 13.760 -23.724 -1.845 1.00 81.25 72 LYS A O 1
ATOM 575 N N . ALA A 1 73 ? 12.065 -23.124 -0.491 1.00 78.25 73 ALA A N 1
ATOM 576 C CA . ALA A 1 73 ? 11.553 -22.079 -1.371 1.00 78.25 73 ALA A CA 1
ATOM 577 C C . ALA A 1 73 ? 12.575 -20.950 -1.580 1.00 78.25 73 ALA A C 1
ATOM 579 O O . ALA A 1 73 ? 12.783 -20.521 -2.712 1.00 78.25 73 ALA A O 1
ATOM 580 N N . ASP A 1 74 ? 13.268 -20.530 -0.518 1.00 70.69 74 ASP A N 1
ATOM 581 C CA . ASP A 1 74 ? 14.337 -19.530 -0.574 1.00 70.69 74 ASP A CA 1
ATOM 582 C C . ASP A 1 74 ? 15.526 -20.009 -1.413 1.00 70.69 74 ASP A C 1
ATOM 584 O O . ASP A 1 74 ? 16.093 -19.223 -2.175 1.00 70.69 74 ASP A O 1
ATOM 588 N N . LEU A 1 75 ? 15.899 -21.289 -1.300 1.00 81.75 75 LEU A N 1
ATOM 589 C CA . LEU A 1 75 ? 16.967 -21.882 -2.104 1.00 81.75 75 LEU A CA 1
ATOM 590 C C . LEU A 1 75 ? 16.581 -21.937 -3.588 1.00 81.75 75 LEU A C 1
ATOM 592 O O . LEU A 1 75 ? 17.354 -21.495 -4.437 1.00 81.75 75 LEU A O 1
ATOM 596 N N . PHE A 1 76 ? 15.375 -22.417 -3.902 1.00 87.75 76 PHE A N 1
ATOM 597 C CA . PHE A 1 76 ? 14.868 -22.462 -5.274 1.00 87.75 76 PHE A CA 1
ATOM 598 C C . PHE A 1 76 ? 14.769 -21.061 -5.883 1.00 87.75 76 PHE A C 1
ATOM 600 O O . PHE A 1 76 ? 15.289 -20.834 -6.974 1.00 87.75 76 PHE A O 1
ATOM 607 N N . ALA A 1 77 ? 14.194 -20.102 -5.150 1.00 78.75 77 ALA A N 1
ATOM 608 C CA . ALA A 1 77 ? 14.153 -18.701 -5.553 1.00 78.75 77 ALA A CA 1
ATOM 609 C C . ALA A 1 77 ? 15.565 -18.169 -5.812 1.00 78.75 77 ALA A C 1
ATOM 611 O O . ALA A 1 77 ? 15.816 -17.611 -6.873 1.00 78.75 77 ALA A O 1
ATOM 612 N N . SER A 1 78 ? 16.508 -18.421 -4.899 1.00 76.38 78 SER A N 1
ATOM 613 C CA . SER A 1 78 ? 17.899 -17.995 -5.048 1.00 76.38 78 SER A CA 1
ATOM 614 C C . SER A 1 78 ? 18.576 -18.587 -6.283 1.00 76.38 78 SER A C 1
ATOM 616 O O . SER A 1 78 ? 19.406 -17.904 -6.876 1.00 76.38 78 SER A O 1
ATOM 618 N N . ASN A 1 79 ? 18.250 -19.818 -6.681 1.00 87.00 79 ASN A N 1
ATOM 619 C CA . ASN A 1 79 ? 18.854 -20.457 -7.849 1.00 87.00 79 ASN A CA 1
ATOM 620 C C . ASN A 1 79 ? 18.231 -19.996 -9.175 1.00 87.00 79 ASN A C 1
ATOM 622 O O . ASN A 1 79 ? 18.969 -19.668 -10.106 1.00 87.00 79 ASN A O 1
ATOM 626 N N . VAL A 1 80 ? 16.897 -19.894 -9.245 1.00 85.75 80 VAL A N 1
ATOM 627 C CA . VAL A 1 80 ? 16.182 -19.253 -10.369 1.00 85.75 80 VAL A CA 1
ATOM 628 C C . VAL A 1 80 ? 16.718 -17.843 -10.568 1.00 85.75 80 VAL A C 1
ATOM 630 O O . VAL A 1 80 ? 17.077 -17.444 -11.679 1.00 85.75 80 VAL A O 1
ATOM 633 N N . ASP A 1 81 ? 16.842 -17.124 -9.452 1.00 74.50 81 ASP A N 1
ATOM 634 C CA . ASP A 1 81 ? 17.429 -15.806 -9.419 1.00 74.50 81 ASP A CA 1
ATOM 635 C C . ASP A 1 81 ? 18.862 -15.870 -9.918 1.00 74.50 81 ASP A C 1
ATOM 637 O O . ASP A 1 81 ? 19.139 -15.126 -10.841 1.00 74.50 81 ASP A O 1
ATOM 641 N N . LYS A 1 82 ? 19.750 -16.736 -9.393 1.00 79.56 82 LYS A N 1
ATOM 642 C CA . LYS A 1 82 ? 21.165 -16.887 -9.810 1.00 79.56 82 LYS A CA 1
ATOM 643 C C . LYS A 1 82 ? 21.303 -16.948 -11.335 1.00 79.56 82 LYS A C 1
ATOM 645 O O . LYS A 1 82 ? 22.075 -16.164 -11.887 1.00 79.56 82 LYS A O 1
ATOM 650 N N . CYS A 1 83 ? 20.441 -17.728 -11.983 1.00 86.44 83 CYS A N 1
ATOM 651 C CA . CYS A 1 83 ? 20.410 -17.939 -13.431 1.00 86.44 83 CYS A CA 1
ATOM 652 C C . CYS A 1 83 ? 19.770 -16.787 -14.238 1.00 86.44 83 CYS A C 1
ATOM 654 O O . CYS A 1 83 ? 19.754 -16.828 -15.463 1.00 86.44 83 CYS A O 1
ATOM 656 N N . GLY A 1 84 ? 19.216 -15.758 -13.588 1.00 81.00 84 GLY A N 1
ATOM 657 C CA . GLY A 1 84 ? 18.590 -14.610 -14.260 1.00 81.00 84 GLY A CA 1
ATOM 658 C C . GLY A 1 84 ? 17.255 -14.939 -14.921 1.00 81.00 84 GLY A C 1
ATOM 659 O O . GLY A 1 84 ? 16.849 -14.260 -15.864 1.00 81.00 84 GLY A O 1
ATOM 660 N N . LEU A 1 85 ? 16.587 -15.980 -14.433 1.00 87.94 85 LEU A N 1
ATOM 661 C CA . LEU A 1 85 ? 15.372 -16.509 -15.023 1.00 87.94 85 LEU A CA 1
ATOM 662 C C . LEU A 1 85 ? 14.119 -15.858 -14.420 1.00 87.94 85 LEU A C 1
ATOM 664 O O . LEU A 1 85 ? 14.055 -15.533 -13.235 1.00 87.94 85 LEU A O 1
ATOM 668 N N . ILE A 1 86 ? 13.095 -15.685 -15.250 1.00 85.19 86 ILE A N 1
ATOM 669 C CA . ILE A 1 86 ? 11.810 -15.074 -14.910 1.00 85.19 86 ILE A CA 1
ATOM 670 C C . ILE A 1 86 ? 10.710 -16.111 -15.157 1.00 85.19 86 ILE A C 1
ATOM 672 O O . ILE A 1 86 ? 10.574 -16.616 -16.271 1.00 85.19 86 ILE A O 1
ATOM 676 N N . ASP A 1 87 ? 9.901 -16.411 -14.132 1.00 86.25 87 ASP A N 1
ATOM 677 C CA . ASP A 1 87 ? 8.753 -17.323 -14.261 1.00 86.25 87 ASP A CA 1
ATOM 678 C C . ASP A 1 87 ? 7.755 -16.764 -15.286 1.00 86.25 87 ASP A C 1
ATOM 680 O O . ASP A 1 87 ? 7.162 -15.692 -15.103 1.00 86.25 87 ASP A O 1
ATOM 684 N N . LEU A 1 88 ? 7.553 -17.516 -16.372 1.00 85.00 88 LEU A N 1
ATOM 685 C CA . LEU A 1 88 ? 6.594 -17.204 -17.428 1.00 85.00 88 LEU A CA 1
ATOM 686 C C . LEU A 1 88 ? 5.156 -17.275 -16.936 1.00 85.00 88 LEU A C 1
ATOM 688 O O . LEU A 1 88 ? 4.266 -16.851 -17.664 1.00 85.00 88 LEU A O 1
ATOM 692 N N . GLY A 1 89 ? 4.917 -17.743 -15.707 1.00 78.44 89 GLY A N 1
ATOM 693 C CA . GLY A 1 89 ? 3.632 -18.053 -15.094 1.00 78.44 89 GLY A CA 1
ATOM 694 C C . GLY A 1 89 ? 2.824 -19.058 -15.903 1.00 78.44 89 GLY A C 1
ATOM 695 O O . GLY A 1 89 ? 3.299 -19.604 -16.889 1.00 78.44 89 GLY A O 1
ATOM 696 N N . SER A 1 90 ? 1.592 -19.301 -15.476 1.00 80.69 90 SER A N 1
ATOM 697 C CA . SER A 1 90 ? 0.718 -20.289 -16.109 1.00 80.69 90 SER A CA 1
ATOM 698 C C . SER A 1 90 ? -0.756 -19.923 -15.962 1.00 80.69 90 SER A C 1
ATOM 700 O O . SER A 1 90 ? -1.108 -19.149 -15.066 1.00 80.69 90 SER A O 1
ATOM 702 N N . PHE A 1 91 ? -1.601 -20.467 -16.836 1.00 73.25 91 PHE A N 1
ATOM 703 C CA . PHE A 1 91 ? -3.060 -20.472 -16.698 1.00 73.25 91 PHE A CA 1
ATOM 704 C C . PHE A 1 91 ? -3.612 -21.900 -16.860 1.00 73.25 91 PHE A C 1
ATOM 706 O O . PHE A 1 91 ? -2.898 -22.794 -17.312 1.00 73.25 91 PHE A O 1
ATOM 713 N N . GLY A 1 92 ? -4.859 -22.122 -16.438 1.00 73.38 92 GLY A N 1
ATOM 714 C CA . GLY A 1 92 ? -5.454 -23.457 -16.311 1.00 73.38 92 GLY A CA 1
ATOM 715 C C . GLY A 1 92 ? -5.513 -23.917 -14.852 1.00 73.38 92 GLY A C 1
ATOM 716 O O . GLY A 1 92 ? -5.824 -23.131 -13.951 1.00 73.38 92 GLY A O 1
ATOM 717 N N . THR A 1 93 ? -5.227 -25.194 -14.597 1.00 75.38 93 THR A N 1
ATOM 718 C CA . THR A 1 93 ? -5.236 -25.753 -13.237 1.00 75.38 93 THR A CA 1
ATOM 719 C C . THR A 1 93 ? -4.163 -25.106 -12.355 1.00 75.38 93 THR A C 1
ATOM 721 O O . THR A 1 93 ? -3.043 -24.829 -12.777 1.00 75.38 93 THR A O 1
ATOM 724 N N . LYS A 1 94 ? -4.485 -24.859 -11.079 1.00 80.38 94 LYS A N 1
ATOM 725 C CA . LYS A 1 94 ? -3.565 -24.181 -10.145 1.00 80.38 94 LYS A CA 1
ATOM 726 C C . LYS A 1 94 ? -2.311 -25.005 -9.810 1.00 80.38 94 LYS A C 1
ATOM 728 O O . LYS A 1 94 ? -1.266 -24.435 -9.502 1.00 80.38 94 LYS A O 1
ATOM 733 N N . PHE A 1 95 ? -2.436 -26.328 -9.814 1.00 86.75 95 PHE A N 1
ATOM 734 C CA . PHE A 1 95 ? -1.386 -27.269 -9.434 1.00 86.75 95 PHE A CA 1
ATOM 735 C C . PHE A 1 95 ? -1.072 -28.164 -10.622 1.00 86.75 95 PHE A C 1
ATOM 737 O O . PHE A 1 95 ? -1.994 -28.584 -11.321 1.00 86.75 95 PHE A O 1
ATOM 744 N N . THR A 1 96 ? 0.207 -28.456 -10.819 1.00 88.75 96 THR A N 1
ATOM 745 C CA . THR A 1 96 ? 0.668 -29.298 -11.923 1.00 88.75 96 THR A CA 1
ATOM 746 C C . THR A 1 96 ? 0.845 -30.739 -11.492 1.00 88.75 96 THR A C 1
ATOM 748 O O . THR A 1 96 ? 0.760 -31.604 -12.336 1.00 88.75 96 THR A O 1
ATOM 751 N N . TRP A 1 97 ? 1.001 -31.006 -10.196 1.00 91.31 97 TRP A N 1
ATOM 752 C CA . TRP A 1 97 ? 1.225 -32.339 -9.653 1.00 91.31 97 TRP A CA 1
ATOM 753 C C . TRP A 1 97 ? 0.241 -32.677 -8.530 1.00 91.31 97 TRP A C 1
ATOM 755 O O . TRP A 1 97 ? -0.163 -31.798 -7.751 1.00 91.31 97 TRP A O 1
ATOM 765 N N . GLN A 1 98 ? -0.118 -33.957 -8.416 1.00 87.44 98 GLN A N 1
ATOM 766 C CA . GLN A 1 98 ? -0.831 -34.528 -7.274 1.00 87.44 98 GLN A CA 1
ATOM 767 C C . GLN A 1 98 ? -0.147 -35.800 -6.760 1.00 87.44 98 GLN A C 1
ATOM 769 O O . GLN A 1 98 ? 0.229 -36.659 -7.540 1.00 87.44 98 GLN A O 1
ATOM 774 N N . GLY A 1 99 ? -0.075 -35.986 -5.446 1.00 82.19 99 GLY A N 1
ATOM 775 C CA . GLY A 1 99 ? 0.435 -37.224 -4.861 1.00 82.19 99 GLY A CA 1
ATOM 776 C C . GLY A 1 99 ? -0.285 -37.621 -3.586 1.00 82.19 99 GLY A C 1
ATOM 777 O O . GLY A 1 99 ? -0.915 -36.801 -2.916 1.00 82.19 99 GLY A O 1
ATOM 778 N N . LYS A 1 100 ? -0.193 -38.906 -3.248 1.00 78.88 100 LYS A N 1
ATOM 779 C CA . LYS A 1 100 ? -0.763 -39.468 -2.020 1.00 78.88 100 LYS A CA 1
ATOM 780 C C . LYS A 1 100 ? 0.244 -39.326 -0.873 1.00 78.88 100 LYS A C 1
ATOM 782 O O . LYS A 1 100 ? 1.416 -39.652 -1.024 1.00 78.88 100 LYS A O 1
ATOM 787 N N . CYS A 1 101 ? -0.210 -38.859 0.285 1.00 67.81 101 CYS A N 1
ATOM 788 C CA . CYS A 1 101 ? 0.546 -38.876 1.537 1.00 67.81 101 CYS A CA 1
ATOM 789 C C . CYS A 1 101 ? 0.050 -39.986 2.473 1.00 67.81 101 CYS A C 1
ATOM 791 O O . CYS A 1 101 ? -1.062 -40.497 2.322 1.00 67.81 101 CYS A O 1
ATOM 793 N N . ARG A 1 102 ? 0.870 -40.328 3.480 1.00 62.44 102 ARG A N 1
ATOM 794 C CA . ARG A 1 102 ? 0.482 -41.256 4.557 1.00 62.44 102 ARG A CA 1
ATOM 795 C C . ARG A 1 102 ? -0.846 -40.809 5.191 1.00 62.44 102 ARG A C 1
ATOM 797 O O . ARG A 1 102 ? -1.029 -39.624 5.473 1.00 62.44 102 ARG A O 1
ATOM 804 N N . GLY A 1 103 ? -1.763 -41.759 5.385 1.00 65.56 103 GLY A N 1
ATOM 805 C CA . GLY A 1 103 ? -3.108 -41.509 5.923 1.00 65.56 103 GLY A CA 1
ATOM 806 C C . GLY A 1 103 ? -4.159 -41.075 4.891 1.00 65.56 103 GLY A C 1
ATOM 807 O O . GLY A 1 103 ? -5.106 -40.385 5.254 1.00 65.56 103 GLY A O 1
ATOM 808 N N . GLY A 1 104 ? -3.982 -41.404 3.604 1.00 69.38 104 GLY A N 1
ATOM 809 C CA . GLY A 1 104 ? -5.001 -41.196 2.559 1.00 69.38 104 GLY A CA 1
ATOM 810 C C . GLY A 1 104 ? -5.199 -39.743 2.104 1.00 69.38 104 GLY A C 1
ATOM 811 O O . GLY A 1 104 ? -6.069 -39.462 1.284 1.00 69.38 104 GLY A O 1
ATOM 812 N N . ARG A 1 105 ? -4.393 -38.799 2.605 1.00 75.06 105 ARG A N 1
ATOM 813 C CA . ARG A 1 105 ? -4.478 -37.378 2.234 1.00 75.06 105 ARG A CA 1
ATOM 814 C C . ARG A 1 105 ? -3.783 -37.121 0.899 1.00 75.06 105 ARG A C 1
ATOM 816 O O . ARG A 1 105 ? -2.676 -37.604 0.679 1.00 75.06 105 ARG A O 1
ATOM 823 N N . ILE A 1 106 ? -4.393 -36.308 0.040 1.00 82.19 106 ILE A N 1
ATOM 824 C CA . ILE A 1 106 ? -3.812 -35.895 -1.245 1.00 82.19 106 ILE A CA 1
ATOM 825 C C . ILE A 1 106 ? -3.070 -34.567 -1.067 1.00 82.19 106 ILE A C 1
ATOM 827 O O . ILE A 1 106 ? -3.580 -33.630 -0.446 1.00 82.19 106 ILE A O 1
ATOM 831 N N . VAL A 1 107 ? -1.864 -34.486 -1.621 1.00 86.19 107 VAL A N 1
ATOM 832 C CA . VAL A 1 107 ? -1.061 -33.265 -1.708 1.00 86.19 107 VAL A CA 1
ATOM 833 C C . VAL A 1 107 ? -0.997 -32.815 -3.156 1.00 86.19 107 VAL A C 1
ATOM 835 O O . VAL A 1 107 ? -0.786 -33.620 -4.053 1.00 86.19 107 VAL A O 1
ATOM 838 N N . HIS A 1 108 ? -1.146 -31.514 -3.380 1.00 89.06 108 HIS A N 1
ATOM 839 C CA . HIS A 1 108 ? -1.013 -30.896 -4.693 1.00 89.06 108 HIS A CA 1
ATOM 840 C C . HIS A 1 108 ? 0.116 -29.873 -4.683 1.00 89.06 108 HIS A C 1
ATOM 842 O O . HIS A 1 108 ? 0.262 -29.137 -3.701 1.00 89.06 108 HIS A O 1
ATOM 848 N N . ARG A 1 109 ? 0.894 -29.802 -5.769 1.00 90.62 109 ARG A N 1
ATOM 849 C CA . ARG A 1 109 ? 2.005 -28.849 -5.930 1.00 90.62 109 ARG A CA 1
ATOM 850 C C . ARG A 1 109 ? 2.084 -28.297 -7.356 1.00 90.62 109 ARG A C 1
ATOM 852 O O . ARG A 1 109 ? 1.618 -28.934 -8.293 1.00 90.62 109 ARG A O 1
ATOM 859 N N . ARG A 1 110 ? 2.660 -27.104 -7.528 1.00 91.75 110 ARG A N 1
ATOM 860 C CA . ARG A 1 110 ? 3.047 -26.540 -8.838 1.00 91.75 110 ARG A CA 1
ATOM 861 C C . ARG A 1 110 ? 4.550 -26.740 -9.053 1.00 91.75 110 ARG A C 1
ATOM 863 O O . ARG A 1 110 ? 5.340 -25.878 -8.663 1.00 91.75 110 ARG A O 1
ATOM 870 N N . LEU A 1 111 ? 4.916 -27.883 -9.618 1.00 93.12 111 LEU A N 1
ATOM 871 C CA . LEU A 1 111 ? 6.309 -28.281 -9.842 1.00 93.12 111 LEU A CA 1
ATOM 872 C C . LEU A 1 111 ? 6.797 -27.890 -11.246 1.00 93.12 111 LEU A C 1
ATOM 874 O O . LEU A 1 111 ? 7.940 -27.461 -11.407 1.00 93.12 111 LEU A O 1
ATOM 878 N N . ASP A 1 112 ? 5.896 -27.927 -12.229 1.00 93.81 112 ASP A N 1
ATOM 879 C CA . ASP A 1 112 ? 6.194 -27.674 -13.635 1.00 93.81 112 ASP A CA 1
ATOM 880 C C . ASP A 1 112 ? 6.121 -26.178 -13.973 1.00 93.81 112 ASP A C 1
ATOM 882 O O . ASP A 1 112 ? 5.168 -25.473 -13.607 1.00 93.81 112 ASP A O 1
ATOM 886 N N . ARG A 1 113 ? 7.154 -25.657 -14.649 1.00 92.62 113 ARG A N 1
ATOM 887 C CA . ARG A 1 113 ? 7.300 -24.223 -14.958 1.00 92.62 113 ARG A CA 1
ATOM 888 C C . ARG A 1 113 ? 7.993 -23.993 -16.290 1.00 92.62 113 ARG A C 1
ATOM 890 O O . ARG A 1 113 ? 8.837 -24.775 -16.700 1.00 92.62 113 ARG A O 1
ATOM 897 N N . GLY A 1 114 ? 7.694 -22.851 -16.905 1.00 93.12 114 GLY A N 1
ATOM 898 C CA . GLY A 1 114 ? 8.559 -22.223 -17.902 1.00 93.12 114 GLY A CA 1
ATOM 899 C C . GLY A 1 114 ? 9.236 -21.002 -17.287 1.00 93.12 114 GLY A C 1
ATOM 900 O O . GLY A 1 114 ? 8.559 -20.143 -16.724 1.00 93.12 114 GLY A O 1
ATOM 901 N N . LEU A 1 115 ? 10.557 -20.926 -17.380 1.00 93.50 115 LEU A N 1
ATOM 902 C CA . LEU A 1 115 ? 11.401 -19.867 -16.845 1.00 93.50 115 LEU A CA 1
ATOM 903 C C . LEU A 1 115 ? 12.263 -19.303 -17.984 1.00 93.50 115 LEU A C 1
ATOM 905 O O . LEU A 1 115 ? 13.075 -20.024 -18.548 1.00 93.50 115 LEU A O 1
ATOM 909 N N . GLY A 1 116 ? 12.097 -18.032 -18.346 1.00 91.75 116 GLY A N 1
ATOM 910 C CA . GLY A 1 116 ? 12.864 -17.403 -19.433 1.00 91.75 116 GLY A CA 1
ATOM 911 C C . GLY A 1 116 ? 13.815 -16.332 -18.917 1.00 91.75 116 GLY A C 1
ATOM 912 O O . GLY A 1 116 ? 13.457 -15.600 -17.994 1.00 91.75 116 GLY A O 1
ATOM 913 N N . ASN A 1 117 ? 15.001 -16.198 -19.509 1.00 90.38 117 ASN A N 1
ATOM 914 C CA . ASN A 1 117 ? 15.857 -15.041 -19.245 1.00 90.38 117 ASN A CA 1
ATOM 915 C C . ASN A 1 117 ? 15.252 -13.758 -19.857 1.00 90.38 117 ASN A C 1
ATOM 917 O O . ASN A 1 117 ? 14.240 -13.796 -20.570 1.00 90.38 117 ASN A O 1
ATOM 921 N N . TYR A 1 118 ? 15.852 -12.603 -19.554 1.00 83.62 118 TYR A N 1
ATOM 922 C CA . TYR A 1 118 ? 15.371 -11.309 -20.051 1.00 83.62 118 TYR A CA 1
ATOM 923 C C . TYR A 1 118 ? 15.244 -11.296 -21.582 1.00 83.62 118 TYR A C 1
ATOM 925 O O . TYR A 1 118 ? 14.178 -10.953 -22.092 1.00 83.62 118 TYR A O 1
ATOM 933 N N . ASP A 1 119 ? 16.267 -11.758 -22.302 1.00 86.50 119 ASP A N 1
ATOM 934 C CA . ASP A 1 119 ? 16.292 -11.738 -23.769 1.00 86.50 119 ASP A CA 1
ATOM 935 C C . ASP A 1 119 ? 15.214 -12.636 -24.390 1.00 86.50 119 ASP A C 1
ATOM 937 O O . ASP A 1 119 ? 14.556 -12.253 -25.359 1.00 86.50 119 ASP A O 1
ATOM 941 N N . TRP A 1 120 ? 14.952 -13.807 -23.800 1.00 90.19 120 TRP A N 1
ATOM 942 C CA . TRP A 1 120 ? 13.869 -14.687 -24.244 1.00 90.19 120 TRP A CA 1
ATOM 943 C C . TRP A 1 120 ? 12.508 -14.050 -24.022 1.00 90.19 120 TRP A C 1
ATOM 945 O O . TRP A 1 120 ? 11.654 -14.051 -24.911 1.00 90.19 120 TRP A O 1
ATOM 955 N N . ARG A 1 121 ? 12.311 -13.443 -22.849 1.00 83.69 121 ARG A N 1
ATOM 956 C CA . ARG A 1 121 ? 11.052 -12.772 -22.526 1.00 83.69 121 ARG A CA 1
ATOM 957 C C . ARG A 1 121 ? 10.805 -11.559 -23.419 1.00 83.69 121 ARG A C 1
ATOM 959 O O . ARG A 1 121 ? 9.654 -11.262 -23.732 1.00 83.69 121 ARG A O 1
ATOM 966 N N . MET A 1 122 ? 11.878 -10.893 -23.825 1.00 79.94 122 MET A N 1
ATOM 967 C CA . MET A 1 122 ? 11.866 -9.790 -24.771 1.00 79.94 122 MET A CA 1
ATOM 968 C C . MET A 1 122 ? 11.478 -10.224 -26.180 1.00 79.94 122 MET A C 1
ATOM 970 O O . MET A 1 122 ? 10.702 -9.536 -26.842 1.00 79.94 122 MET A O 1
ATOM 974 N N . LYS A 1 123 ? 11.977 -11.381 -26.611 1.00 83.38 123 LYS A N 1
ATOM 975 C CA . LYS A 1 123 ? 11.675 -11.953 -27.920 1.00 83.38 123 LYS A CA 1
ATOM 976 C C . LYS A 1 123 ? 10.241 -12.479 -28.018 1.00 83.38 123 LYS A C 1
ATOM 978 O O . LYS A 1 123 ? 9.581 -12.266 -29.028 1.00 83.38 123 LYS A O 1
ATOM 983 N N . PHE A 1 124 ? 9.726 -13.081 -26.942 1.00 83.00 124 PHE A N 1
ATOM 984 C CA . PHE A 1 124 ? 8.370 -13.638 -26.884 1.00 83.00 124 PHE A CA 1
ATOM 985 C C . PHE A 1 124 ? 7.529 -13.008 -25.755 1.00 83.00 124 PHE A C 1
ATOM 987 O O . PHE A 1 124 ? 7.185 -13.673 -24.767 1.00 83.00 124 PHE A O 1
ATOM 994 N N . PRO A 1 125 ? 7.153 -11.718 -25.869 1.00 74.06 125 PRO A N 1
ATOM 995 C CA . PRO A 1 125 ? 6.463 -10.994 -24.796 1.00 74.06 125 PRO A CA 1
ATOM 996 C C . PRO A 1 125 ? 5.064 -11.555 -24.504 1.00 74.06 125 PRO A C 1
ATOM 998 O O . PRO A 1 125 ? 4.603 -11.524 -23.359 1.00 74.06 125 PRO A O 1
ATOM 1001 N N . GLU A 1 126 ? 4.413 -12.113 -25.526 1.00 74.62 126 GLU A N 1
ATOM 1002 C CA . GLU A 1 126 ? 3.082 -12.720 -25.445 1.00 74.62 126 GLU A CA 1
ATOM 1003 C C . GLU A 1 126 ? 3.109 -14.199 -25.058 1.00 74.62 126 GLU A C 1
ATOM 1005 O O . GLU A 1 126 ? 2.044 -14.810 -24.955 1.00 74.62 126 GLU A O 1
ATOM 1010 N N . ALA A 1 127 ? 4.295 -14.774 -24.819 1.00 80.56 127 ALA A N 1
ATOM 1011 C CA . ALA A 1 127 ? 4.388 -16.186 -24.504 1.00 80.56 127 ALA A CA 1
ATOM 1012 C C . ALA A 1 127 ? 3.743 -16.530 -23.161 1.00 80.56 127 ALA A C 1
ATOM 1014 O O . ALA A 1 127 ? 3.890 -15.795 -22.171 1.00 80.56 127 ALA A O 1
ATOM 1015 N N . THR A 1 128 ? 3.066 -17.673 -23.127 1.00 78.81 128 THR A N 1
ATOM 1016 C CA . THR A 1 128 ? 2.327 -18.176 -21.966 1.00 78.81 128 THR A CA 1
ATOM 1017 C C . THR A 1 128 ? 2.468 -19.681 -21.843 1.00 78.81 128 THR A C 1
ATOM 1019 O O . THR A 1 128 ? 2.472 -20.377 -22.857 1.00 78.81 128 THR A O 1
ATOM 1022 N N . VAL A 1 129 ? 2.504 -20.173 -20.606 1.00 86.06 129 VAL A N 1
ATOM 1023 C CA . VAL A 1 129 ? 2.388 -21.602 -20.307 1.00 86.06 129 VAL A CA 1
ATOM 1024 C C . VAL A 1 129 ? 0.948 -21.915 -19.909 1.00 86.06 129 VAL A C 1
ATOM 1026 O O . VAL A 1 129 ? 0.335 -21.181 -19.134 1.00 86.06 129 VAL A O 1
ATOM 1029 N N . GLU A 1 130 ? 0.411 -23.005 -20.425 1.00 84.12 130 GLU A N 1
ATOM 1030 C CA . GLU A 1 130 ? -0.906 -23.528 -20.087 1.00 84.12 130 GLU A CA 1
ATOM 1031 C C . GLU A 1 130 ? -0.772 -24.905 -19.449 1.00 84.12 130 GLU A C 1
ATOM 1033 O O . GLU A 1 130 ? 0.009 -25.731 -19.919 1.00 84.12 130 GLU A O 1
ATOM 1038 N N . HIS A 1 131 ? -1.526 -25.151 -18.380 1.00 85.25 131 HIS A N 1
ATOM 1039 C CA . HIS A 1 131 ? -1.640 -26.478 -17.786 1.00 85.25 131 HIS A CA 1
ATOM 1040 C C . HIS A 1 131 ? -2.839 -27.198 -18.392 1.00 85.25 131 HIS A C 1
ATOM 1042 O O . HIS A 1 131 ? -3.990 -26.848 -18.117 1.00 85.25 131 HIS A O 1
ATOM 1048 N N . LEU A 1 132 ? -2.559 -28.221 -19.191 1.00 80.62 132 LEU A N 1
ATOM 1049 C CA . LEU A 1 132 ? -3.579 -29.048 -19.812 1.00 80.62 132 LEU A CA 1
ATOM 1050 C C . LEU A 1 132 ? -4.177 -30.034 -18.800 1.00 80.62 132 LEU A C 1
ATOM 1052 O O . LEU A 1 132 ? -3.643 -30.275 -17.708 1.00 80.62 132 LEU A O 1
ATOM 1056 N N . VAL A 1 133 ? -5.326 -30.602 -19.158 1.00 75.88 133 VAL A N 1
ATOM 1057 C CA . VAL A 1 133 ? -6.003 -31.614 -18.343 1.00 75.88 133 VAL A CA 1
ATOM 1058 C C . VAL A 1 133 ? -5.180 -32.902 -18.356 1.00 75.88 133 VAL A C 1
ATOM 1060 O O . VAL A 1 133 ? -4.884 -33.457 -19.413 1.00 75.88 133 VAL A O 1
ATOM 1063 N N . ARG A 1 134 ? -4.823 -33.394 -17.168 1.00 76.81 134 ARG A N 1
ATOM 1064 C CA . ARG A 1 134 ? -4.220 -34.722 -17.008 1.00 76.81 134 ARG A CA 1
ATOM 1065 C C . ARG A 1 134 ? -5.276 -35.805 -17.232 1.00 76.81 134 ARG A C 1
ATOM 1067 O O . ARG A 1 134 ? -6.380 -35.689 -16.705 1.00 76.81 134 ARG A O 1
ATOM 1074 N N . ARG A 1 135 ? -4.934 -36.857 -17.980 1.00 69.38 135 ARG A N 1
ATOM 1075 C CA . ARG A 1 135 ? -5.796 -38.043 -18.151 1.00 69.38 135 ARG A CA 1
ATOM 1076 C C . ARG A 1 135 ? -5.339 -39.204 -17.268 1.00 69.38 135 ARG A C 1
ATOM 1078 O O . ARG A 1 135 ? -6.107 -39.672 -16.438 1.00 69.38 135 ARG A O 1
ATOM 1085 N N . HIS A 1 136 ? -4.072 -39.602 -17.396 1.00 75.56 136 HIS A N 1
ATOM 1086 C CA . HIS A 1 136 ? -3.528 -40.800 -16.734 1.00 75.56 136 HIS A CA 1
ATOM 1087 C C . HIS A 1 136 ? -2.242 -40.554 -15.923 1.00 75.56 136 HIS A C 1
ATOM 1089 O O . HIS A 1 136 ? -1.734 -41.476 -15.300 1.00 75.56 136 HIS A O 1
ATOM 1095 N N . SER A 1 137 ? -1.714 -39.324 -15.913 1.00 82.81 137 SER A N 1
ATOM 1096 C CA . SER A 1 137 ? -0.504 -38.946 -15.167 1.00 82.81 137 SER A CA 1
ATOM 1097 C C . SER A 1 137 ? -0.859 -38.272 -13.839 1.00 82.81 137 SER A C 1
ATOM 1099 O O . SER A 1 137 ? -1.937 -37.692 -13.687 1.00 82.81 137 SER A O 1
ATOM 1101 N N . ASP A 1 138 ? 0.050 -38.326 -12.873 1.00 82.31 138 ASP A N 1
ATOM 1102 C CA . ASP A 1 138 ? 0.023 -37.496 -11.671 1.00 82.31 138 ASP A CA 1
ATOM 1103 C C . ASP A 1 138 ? 0.430 -36.035 -11.947 1.00 82.31 138 ASP A C 1
ATOM 1105 O O . ASP A 1 138 ? 0.109 -35.158 -11.136 1.00 82.31 138 ASP A O 1
ATOM 1109 N N . HIS A 1 139 ? 1.020 -35.766 -13.119 1.00 88.94 139 HIS A N 1
ATOM 1110 C CA . HIS A 1 139 ? 1.291 -34.436 -13.656 1.00 88.94 139 HIS A CA 1
ATOM 1111 C C . HIS A 1 139 ? 0.255 -33.972 -14.698 1.00 88.94 139 HIS A C 1
ATOM 1113 O O . HIS A 1 139 ? -0.315 -34.743 -15.473 1.00 88.94 139 HIS A O 1
ATOM 1119 N N . ASN A 1 140 ? 0.037 -32.660 -14.744 1.00 85.88 140 ASN A N 1
ATOM 1120 C CA . ASN A 1 140 ? -0.654 -31.953 -15.813 1.00 85.88 140 ASN A CA 1
ATOM 1121 C C . ASN A 1 140 ? 0.358 -31.598 -16.914 1.00 85.88 140 ASN A C 1
ATOM 1123 O O . ASN A 1 140 ? 1.362 -30.957 -16.601 1.00 85.88 140 ASN A O 1
ATOM 1127 N N . PRO A 1 141 ? 0.096 -31.930 -18.193 1.00 86.94 141 PRO A N 1
ATOM 1128 C CA . PRO A 1 141 ? 0.974 -31.513 -19.281 1.00 86.94 141 PRO A CA 1
ATOM 1129 C C . PR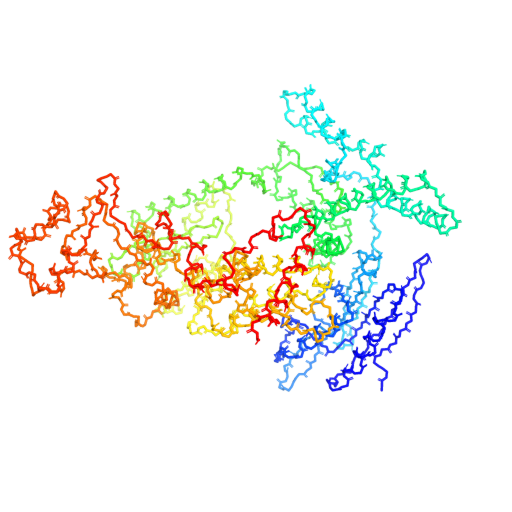O A 1 141 ? 1.079 -29.985 -19.358 1.00 86.94 141 PRO A C 1
ATOM 1131 O O . PRO A 1 141 ? 0.072 -29.284 -19.217 1.00 86.94 141 PRO A O 1
ATOM 1134 N N . ILE A 1 142 ? 2.285 -29.471 -19.607 1.00 89.88 142 ILE A N 1
ATOM 1135 C CA . ILE A 1 142 ? 2.522 -28.041 -19.825 1.00 89.88 142 ILE A CA 1
ATOM 1136 C C . ILE A 1 142 ? 2.639 -27.737 -21.319 1.00 89.88 142 ILE A C 1
ATOM 1138 O O . ILE A 1 142 ? 3.357 -28.414 -22.049 1.00 89.88 142 ILE A O 1
ATOM 1142 N N . TYR A 1 143 ? 1.944 -26.698 -21.779 1.00 87.31 143 TYR A N 1
ATOM 1143 C CA . TYR A 1 143 ? 1.966 -26.257 -23.171 1.00 87.31 143 TYR A CA 1
ATOM 1144 C C . TYR A 1 143 ? 2.457 -24.813 -23.273 1.00 87.31 143 TYR A C 1
ATOM 1146 O O . TYR A 1 143 ? 1.869 -23.905 -22.684 1.00 87.31 143 TYR A O 1
ATOM 1154 N N . LEU A 1 144 ? 3.549 -24.589 -24.008 1.00 88.56 144 LEU A N 1
ATOM 1155 C CA . LEU A 1 144 ? 4.115 -23.261 -24.234 1.00 88.56 144 LEU A CA 1
ATOM 1156 C C . LEU A 1 144 ? 3.606 -22.680 -25.556 1.00 88.56 144 LEU A C 1
ATOM 1158 O O . LEU A 1 144 ? 3.962 -23.151 -26.633 1.00 88.56 144 LEU A O 1
ATOM 1162 N N . ARG A 1 145 ? 2.842 -21.590 -25.478 1.00 82.88 145 ARG A N 1
ATOM 1163 C CA . ARG A 1 145 ? 2.458 -20.785 -26.646 1.00 82.88 145 ARG A CA 1
ATOM 1164 C C . ARG A 1 145 ? 3.429 -19.617 -26.776 1.00 82.88 145 ARG A C 1
ATOM 1166 O O . ARG A 1 145 ? 3.510 -18.818 -25.849 1.00 82.88 145 ARG A O 1
ATOM 1173 N N . CYS A 1 146 ? 4.137 -19.498 -27.903 1.00 76.44 146 CYS A N 1
ATOM 1174 C CA . CYS A 1 146 ? 5.085 -18.395 -28.162 1.00 76.44 146 CYS A CA 1
ATOM 1175 C C . CYS A 1 146 ? 4.494 -17.235 -28.984 1.00 76.44 146 CYS A C 1
ATOM 1177 O O . CYS A 1 146 ? 5.087 -16.160 -29.037 1.00 76.44 146 CYS A O 1
ATOM 1179 N N . SER A 1 147 ? 3.331 -17.425 -29.609 1.00 67.06 147 SER A N 1
ATOM 1180 C CA . SER A 1 147 ? 2.663 -16.418 -30.437 1.00 67.06 147 SER A CA 1
ATOM 1181 C C . SER A 1 147 ? 1.150 -16.549 -30.295 1.00 67.06 147 SER A C 1
ATOM 1183 O O . SER A 1 147 ? 0.600 -17.596 -30.626 1.00 67.06 147 SER A O 1
ATOM 1185 N N . ASN A 1 148 ? 0.480 -15.480 -29.868 1.00 52.66 148 ASN A N 1
ATOM 1186 C CA . ASN A 1 148 ? -0.918 -15.277 -30.230 1.00 52.66 148 ASN A CA 1
ATOM 1187 C C . ASN A 1 148 ? -0.904 -14.301 -31.400 1.00 52.66 148 ASN A C 1
ATOM 1189 O O . ASN A 1 148 ? -0.390 -13.191 -31.251 1.00 52.66 148 ASN A O 1
ATOM 1193 N N . VAL A 1 149 ? -1.428 -14.726 -32.548 1.00 46.28 149 VAL A N 1
ATOM 1194 C CA . VAL A 1 149 ? -1.726 -13.816 -33.653 1.00 46.28 149 VAL A CA 1
ATOM 1195 C C . VAL A 1 149 ? -2.668 -12.756 -33.087 1.00 46.28 149 VAL A C 1
ATOM 1197 O O . VAL A 1 149 ? -3.767 -13.070 -32.634 1.00 46.28 149 VAL A O 1
ATOM 1200 N N . MET A 1 150 ? -2.201 -11.513 -33.007 1.00 45.84 150 MET A N 1
ATOM 1201 C CA . MET A 1 150 ? -3.082 -10.384 -32.740 1.00 45.84 150 MET A CA 1
ATOM 1202 C C . MET A 1 150 ? -3.866 -10.170 -34.030 1.00 45.84 150 MET A C 1
ATOM 1204 O O . MET A 1 150 ? -3.328 -9.622 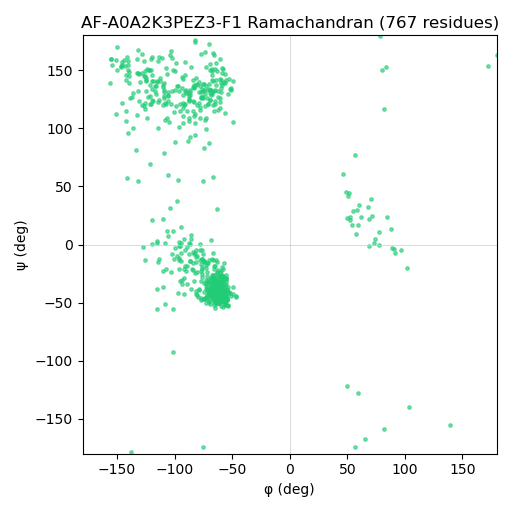-34.989 1.00 45.84 150 MET A O 1
ATOM 1208 N N . LEU A 1 151 ? -5.095 -10.680 -34.079 1.00 42.53 151 LEU A N 1
ATOM 1209 C CA . LEU A 1 151 ? -6.034 -10.364 -35.148 1.00 42.53 151 LEU A CA 1
ATOM 1210 C C . LEU A 1 151 ? -6.283 -8.844 -35.130 1.00 42.53 151 LEU A C 1
ATOM 1212 O O . LEU A 1 151 ? -6.669 -8.299 -34.099 1.00 42.53 151 LEU A O 1
ATOM 1216 N N . GLY A 1 152 ? -6.022 -8.179 -36.259 1.00 47.06 152 GLY A N 1
ATOM 1217 C CA . GLY A 1 152 ? -6.459 -6.810 -36.548 1.00 47.06 152 GLY A CA 1
ATOM 1218 C C . GLY A 1 152 ? -5.604 -5.678 -35.964 1.00 47.06 152 GLY A C 1
ATOM 1219 O O . GLY A 1 152 ? -5.518 -5.467 -34.755 1.00 47.06 152 GLY A O 1
ATOM 1220 N N . HIS A 1 153 ? -5.009 -4.879 -36.852 1.00 49.47 153 HIS A N 1
ATOM 1221 C CA . HIS A 1 153 ? -4.394 -3.583 -36.531 1.00 49.47 153 HIS A CA 1
ATOM 1222 C C . HIS A 1 153 ? -5.393 -2.415 -36.559 1.00 49.47 153 HIS A C 1
ATOM 1224 O O . HIS A 1 153 ? -5.003 -1.273 -36.305 1.00 49.47 153 HIS A O 1
ATOM 1230 N N . GLU A 1 154 ? -6.660 -2.687 -36.850 1.00 48.72 154 GLU A N 1
ATOM 1231 C CA . GLU A 1 154 ? -7.652 -1.655 -37.107 1.00 48.72 154 GLU A CA 1
ATOM 1232 C C . GLU A 1 154 ? -8.263 -1.128 -35.799 1.00 48.72 154 GLU A C 1
ATOM 1234 O O . GLU A 1 154 ? -8.577 -1.870 -34.862 1.00 48.72 154 GLU A O 1
ATOM 1239 N N . ASP A 1 155 ? -8.370 0.200 -35.738 1.00 60.56 155 ASP A N 1
ATOM 1240 C CA . ASP A 1 155 ? -9.123 0.959 -34.739 1.00 60.56 155 ASP A CA 1
ATOM 1241 C C . ASP A 1 155 ? -8.580 0.996 -33.290 1.00 60.56 155 ASP A C 1
ATOM 1243 O O . ASP A 1 155 ? -9.319 0.995 -32.296 1.00 60.56 155 ASP A O 1
ATOM 1247 N N . ARG A 1 156 ? -7.248 1.091 -33.139 1.00 66.88 156 ARG A N 1
ATOM 1248 C CA . ARG A 1 156 ? -6.621 1.332 -31.825 1.00 66.88 156 ARG A CA 1
ATOM 1249 C C . ARG A 1 156 ? -6.893 2.755 -31.319 1.00 66.88 156 ARG A C 1
ATOM 1251 O O . ARG A 1 156 ? -6.656 3.716 -32.049 1.00 66.88 156 ARG A O 1
ATOM 1258 N N . PRO A 1 157 ? -7.290 2.940 -30.045 1.00 73.38 157 PRO A N 1
ATOM 1259 C CA . PRO A 1 157 ? -7.517 4.266 -29.494 1.00 73.38 157 PRO A CA 1
ATOM 1260 C C . PRO A 1 157 ? -6.201 5.036 -29.378 1.00 73.38 157 PRO A C 1
ATOM 1262 O O . PRO A 1 157 ? -5.144 4.455 -29.099 1.00 73.38 157 PRO A O 1
ATOM 1265 N N . PHE A 1 158 ? -6.292 6.359 -29.513 1.00 83.00 158 PHE A N 1
ATOM 1266 C CA . PHE A 1 158 ? -5.179 7.268 -29.272 1.00 83.00 158 PHE A CA 1
ATOM 1267 C C . PHE A 1 158 ? -4.536 7.006 -27.903 1.00 83.00 158 PHE A C 1
ATOM 1269 O O . PHE A 1 158 ? -5.213 6.854 -26.881 1.00 83.00 158 PHE A O 1
ATOM 1276 N N . ARG A 1 159 ? -3.201 6.960 -27.881 1.00 83.06 159 ARG A N 1
ATOM 1277 C CA . ARG A 1 159 ? -2.412 6.864 -26.652 1.00 83.06 159 ARG A CA 1
ATOM 1278 C C . ARG A 1 159 ? -1.294 7.884 -26.692 1.00 83.06 159 ARG A C 1
ATOM 1280 O O . ARG A 1 159 ? -0.331 7.726 -27.436 1.00 83.06 159 ARG A O 1
ATOM 1287 N N . PHE A 1 160 ? -1.415 8.879 -25.828 1.00 89.06 160 PHE A N 1
ATOM 1288 C CA . PHE A 1 160 ? -0.385 9.880 -25.623 1.00 89.06 160 PHE A CA 1
ATOM 1289 C C . PHE A 1 160 ? 0.944 9.248 -25.164 1.00 89.06 160 PHE A C 1
ATOM 1291 O O . PHE A 1 160 ? 0.944 8.419 -24.246 1.00 89.06 160 PHE A O 1
ATOM 1298 N N . GLN A 1 161 ? 2.067 9.663 -25.762 1.00 90.19 161 GLN A N 1
ATOM 1299 C CA . GLN A 1 161 ? 3.414 9.271 -25.335 1.00 90.19 161 GLN A CA 1
ATOM 1300 C C . GLN A 1 161 ? 4.140 10.464 -24.709 1.00 90.19 161 GLN A C 1
ATOM 1302 O O . GLN A 1 161 ? 4.384 11.472 -25.364 1.00 90.19 161 GLN A O 1
ATOM 1307 N N . ALA A 1 162 ? 4.542 10.332 -23.445 1.00 88.50 162 ALA A N 1
ATOM 1308 C CA . ALA A 1 162 ? 5.233 11.397 -22.715 1.00 88.50 162 ALA A CA 1
ATOM 1309 C C . ALA A 1 162 ? 6.573 11.786 -23.360 1.00 88.50 162 ALA A C 1
ATOM 1311 O O . ALA A 1 162 ? 6.989 12.936 -23.260 1.00 88.50 162 ALA A O 1
ATOM 1312 N N . ALA A 1 163 ? 7.210 10.851 -24.073 1.00 89.19 163 ALA A N 1
ATOM 1313 C CA . ALA A 1 163 ? 8.453 11.091 -24.796 1.00 89.19 163 ALA A CA 1
ATOM 1314 C C . ALA A 1 163 ? 8.321 12.185 -25.873 1.00 89.19 163 ALA A C 1
ATOM 1316 O O . ALA A 1 163 ? 9.319 12.822 -26.195 1.00 89.19 163 ALA A O 1
ATOM 1317 N N . TRP A 1 164 ? 7.117 12.471 -26.382 1.00 93.38 164 TRP A N 1
ATOM 1318 C CA . TRP A 1 164 ? 6.912 13.536 -27.369 1.00 93.38 164 TRP A CA 1
ATOM 1319 C C . TRP A 1 164 ? 7.300 14.925 -26.843 1.00 93.38 164 TRP A C 1
ATOM 1321 O O . TRP A 1 164 ? 7.835 15.723 -27.600 1.00 93.38 164 TRP A O 1
ATOM 1331 N N . PHE A 1 165 ? 7.149 15.189 -25.539 1.00 90.00 165 PHE A N 1
ATOM 1332 C CA . PHE A 1 165 ? 7.547 16.466 -24.921 1.00 90.00 165 PHE A CA 1
ATOM 1333 C C . PHE A 1 165 ? 9.057 16.713 -24.890 1.00 90.00 165 PHE A C 1
ATOM 1335 O O . PHE A 1 165 ? 9.482 17.823 -24.592 1.00 90.00 165 PHE A O 1
ATOM 1342 N N . THR A 1 166 ? 9.865 15.695 -25.177 1.00 87.75 166 THR A N 1
ATOM 1343 C CA . THR A 1 166 ? 11.320 15.862 -25.299 1.00 87.75 166 THR A CA 1
ATOM 1344 C C . THR A 1 166 ? 11.722 16.491 -26.633 1.00 87.75 166 THR A C 1
ATOM 1346 O O . THR A 1 166 ? 12.866 16.899 -26.791 1.00 87.75 166 THR A O 1
ATOM 1349 N N . HIS A 1 167 ? 10.803 16.553 -27.604 1.00 89.62 167 HIS A N 1
ATOM 1350 C CA . HIS A 1 167 ? 11.034 17.214 -28.879 1.00 89.62 167 HIS A CA 1
ATOM 1351 C C . HIS A 1 167 ? 10.626 18.686 -28.791 1.00 89.62 167 HIS A C 1
ATOM 1353 O O . HIS A 1 167 ? 9.506 18.994 -28.377 1.00 89.62 167 HIS A O 1
ATOM 1359 N N . ASN A 1 168 ? 11.505 19.586 -29.233 1.00 89.12 168 ASN A N 1
ATOM 1360 C CA . ASN A 1 168 ? 11.349 21.037 -29.066 1.00 89.12 168 ASN A CA 1
ATOM 1361 C C . ASN A 1 168 ? 10.058 21.597 -29.691 1.00 89.12 168 ASN A C 1
ATOM 1363 O O . ASN A 1 168 ? 9.488 22.563 -29.190 1.00 89.12 168 ASN A O 1
ATOM 1367 N N . GLU A 1 169 ? 9.565 20.975 -30.762 1.00 90.94 169 GLU A N 1
ATOM 1368 C CA . GLU A 1 169 ? 8.371 21.433 -31.486 1.00 90.94 169 GLU A CA 1
ATO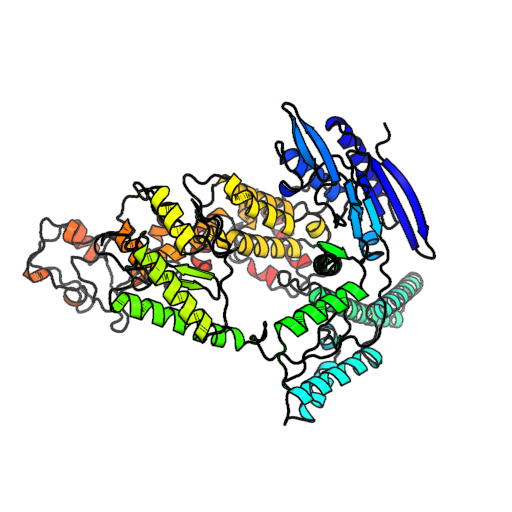M 1369 C C . GLU A 1 169 ? 7.044 20.988 -30.854 1.00 90.94 169 GLU A C 1
ATOM 1371 O O . GLU A 1 169 ? 6.015 21.642 -31.035 1.00 90.94 169 GLU A O 1
ATOM 1376 N N . TYR A 1 170 ? 7.040 19.894 -30.085 1.00 92.94 170 TYR A N 1
ATOM 1377 C CA . TYR A 1 170 ? 5.797 19.296 -29.596 1.00 92.94 170 TYR A CA 1
ATOM 1378 C C . TYR A 1 170 ? 5.010 20.206 -28.630 1.00 92.94 170 TYR A C 1
ATOM 1380 O O . TYR A 1 170 ? 3.789 20.312 -28.780 1.00 92.94 170 TYR A O 1
ATOM 1388 N N . PRO A 1 171 ? 5.642 20.923 -27.673 1.00 92.94 171 PRO A N 1
ATOM 1389 C CA . PRO A 1 171 ? 4.927 21.880 -26.827 1.00 92.94 171 PRO A CA 1
ATOM 1390 C C . PRO A 1 171 ? 4.213 22.981 -27.624 1.00 92.94 171 PRO A C 1
ATOM 1392 O O . PRO A 1 171 ? 3.094 23.365 -27.276 1.00 92.94 171 PRO A O 1
ATOM 1395 N N . ASN A 1 172 ? 4.832 23.462 -28.707 1.00 92.56 172 ASN A N 1
ATOM 1396 C CA . ASN A 1 172 ? 4.242 24.478 -29.577 1.00 92.56 172 ASN A CA 1
ATOM 1397 C C . ASN A 1 172 ? 3.076 23.905 -30.389 1.00 92.56 172 ASN A C 1
ATOM 1399 O O . ASN A 1 172 ? 2.035 24.552 -30.482 1.00 92.56 172 ASN A O 1
ATOM 1403 N N . LEU A 1 173 ? 3.195 22.668 -30.884 1.00 93.06 173 LEU A N 1
ATOM 1404 C CA . LEU A 1 173 ? 2.097 21.957 -31.544 1.00 93.06 173 LEU A CA 1
ATOM 1405 C C . LEU A 1 173 ? 0.869 21.847 -30.633 1.00 93.06 173 LEU A C 1
ATOM 1407 O O . LEU A 1 173 ? -0.237 22.191 -31.052 1.00 93.06 173 LEU A O 1
ATOM 1411 N N . VAL A 1 174 ? 1.052 21.435 -29.373 1.00 91.38 174 VAL A N 1
ATOM 1412 C CA . VAL A 1 174 ? -0.057 21.325 -28.409 1.00 91.38 174 VAL A CA 1
ATOM 1413 C C . VAL A 1 174 ? -0.676 22.695 -28.136 1.00 91.38 174 VAL A C 1
ATOM 1415 O O . VAL A 1 174 ? -1.896 22.827 -28.197 1.00 91.38 174 VAL A O 1
ATOM 1418 N N . ARG A 1 175 ? 0.146 23.723 -27.881 1.00 91.06 175 ARG A N 1
ATOM 1419 C CA . ARG A 1 175 ? -0.327 25.090 -27.611 1.00 91.06 175 ARG A CA 1
ATOM 1420 C C . ARG A 1 175 ? -1.133 25.653 -28.782 1.00 91.06 175 ARG A C 1
ATOM 1422 O O . ARG A 1 175 ? -2.224 26.178 -28.573 1.00 91.06 175 ARG A O 1
ATOM 1429 N N . ASN A 1 176 ? -0.613 25.530 -29.999 1.00 91.31 176 ASN A N 1
ATOM 1430 C CA . ASN A 1 176 ? -1.250 26.066 -31.198 1.00 91.31 176 ASN A CA 1
ATOM 1431 C C . ASN A 1 176 ? -2.557 25.332 -31.497 1.00 91.31 176 ASN A C 1
ATOM 1433 O O . ASN A 1 176 ? -3.568 25.978 -31.744 1.00 91.31 176 ASN A O 1
ATOM 1437 N N . THR A 1 177 ? -2.563 24.001 -31.394 1.00 90.94 177 THR A N 1
ATOM 1438 C CA . THR A 1 177 ? -3.763 23.185 -31.629 1.00 90.94 177 THR A CA 1
ATOM 1439 C C . THR A 1 177 ? -4.844 23.460 -30.588 1.00 90.94 177 THR A C 1
ATOM 1441 O O . THR A 1 177 ? -6.009 23.615 -30.937 1.00 90.94 177 THR A O 1
ATOM 1444 N N . TRP A 1 178 ? -4.466 23.586 -29.312 1.00 89.56 178 TRP A N 1
ATOM 1445 C CA . TRP A 1 178 ? -5.404 23.892 -28.231 1.00 89.56 178 TRP A CA 1
ATOM 1446 C C . TRP A 1 178 ? -6.062 25.268 -28.388 1.00 89.56 178 TRP A C 1
ATOM 1448 O O . TRP A 1 178 ? -7.224 25.447 -28.033 1.00 89.56 178 TRP A O 1
ATOM 1458 N N . ASN A 1 179 ? -5.325 26.244 -28.925 1.00 87.44 179 ASN A N 1
ATOM 1459 C CA . ASN A 1 179 ? -5.817 27.606 -29.119 1.00 87.44 179 ASN A CA 1
ATOM 1460 C C . ASN A 1 179 ? -6.782 27.765 -30.302 1.00 87.44 179 ASN A C 1
ATOM 1462 O O . ASN A 1 179 ? -7.430 28.806 -30.368 1.00 87.44 179 ASN A O 1
ATOM 1466 N N . ARG A 1 180 ? -6.899 26.773 -31.199 1.00 84.00 180 ARG A N 1
ATOM 1467 C CA . ARG A 1 180 ? -7.797 26.841 -32.365 1.00 84.00 180 ARG A CA 1
ATOM 1468 C C . ARG A 1 180 ? -9.281 26.839 -31.972 1.00 84.00 180 ARG A C 1
ATOM 1470 O O . ARG A 1 180 ? -10.026 27.635 -32.522 1.00 84.00 180 ARG A O 1
ATOM 1477 N N . ASP A 1 181 ? -9.683 26.039 -30.976 1.00 70.19 181 ASP A N 1
ATOM 1478 C CA . ASP A 1 181 ? -11.104 25.784 -30.658 1.00 70.19 181 ASP A CA 1
ATOM 1479 C C . ASP A 1 181 ? -11.453 25.934 -29.166 1.00 70.19 181 ASP A C 1
ATOM 1481 O O . ASP A 1 181 ? -12.030 25.045 -28.540 1.00 70.19 181 ASP A O 1
ATOM 1485 N N . ARG A 1 182 ? -11.140 27.090 -28.562 1.00 73.19 182 ARG A N 1
ATOM 1486 C CA . ARG A 1 182 ? -11.317 27.335 -27.110 1.00 73.19 182 ARG A CA 1
ATOM 1487 C C . ARG A 1 182 ? -12.746 27.141 -26.567 1.00 73.19 182 ARG A C 1
ATOM 1489 O O . ARG A 1 182 ? -12.906 27.045 -25.354 1.00 73.19 182 ARG A O 1
ATOM 1496 N N . GLY A 1 183 ? -13.765 27.090 -27.428 1.00 72.50 183 GLY A N 1
ATOM 1497 C CA . GLY A 1 183 ? -15.170 26.950 -27.032 1.00 72.50 183 GLY A CA 1
ATOM 1498 C C . GLY A 1 183 ? -15.583 25.540 -26.593 1.00 72.50 183 GLY A C 1
ATOM 1499 O O . GLY A 1 183 ? -16.591 25.398 -25.906 1.00 72.50 183 GLY A O 1
ATOM 1500 N N . ASN A 1 184 ? -14.825 24.492 -26.947 1.00 83.00 184 ASN A N 1
ATOM 1501 C CA . ASN A 1 184 ? -15.179 23.113 -26.596 1.00 83.00 184 ASN A CA 1
ATOM 1502 C C . ASN A 1 184 ? -13.944 22.272 -26.236 1.00 83.00 184 ASN A C 1
ATOM 1504 O O . ASN A 1 184 ? -13.205 21.806 -27.102 1.00 83.00 184 ASN A O 1
ATOM 1508 N N . ILE A 1 185 ? -13.772 21.997 -24.938 1.00 83.69 185 ILE A N 1
ATOM 1509 C CA . ILE A 1 185 ? -12.644 21.216 -24.400 1.00 83.69 185 ILE A CA 1
ATOM 1510 C C . ILE A 1 185 ? -12.559 19.816 -25.030 1.00 83.69 185 ILE A C 1
ATOM 1512 O O . ILE A 1 185 ? -11.459 19.326 -25.291 1.00 83.69 185 ILE A O 1
ATOM 1516 N N . ALA A 1 186 ? -13.694 19.156 -25.288 1.00 81.94 186 ALA A N 1
ATOM 1517 C CA . ALA A 1 186 ? -13.694 17.828 -25.901 1.00 81.94 186 ALA A CA 1
ATOM 1518 C C . ALA A 1 186 ? -13.168 17.883 -27.341 1.00 81.94 186 ALA A C 1
ATOM 1520 O O . ALA A 1 186 ? -12.384 17.020 -27.739 1.00 81.94 186 ALA A O 1
ATOM 1521 N N . HIS A 1 187 ? -13.541 18.925 -28.086 1.00 84.69 187 HIS A N 1
ATOM 1522 C CA . HIS A 1 187 ? -13.042 19.154 -29.436 1.00 84.69 187 HIS A CA 1
ATOM 1523 C C . HIS A 1 187 ? -11.542 19.496 -29.435 1.00 84.69 187 HIS A C 1
ATOM 1525 O O . HIS A 1 187 ? -10.778 18.876 -30.173 1.00 84.69 187 HIS A O 1
ATOM 1531 N N . CYS A 1 188 ? -11.077 20.353 -28.513 1.00 86.38 188 CYS A N 1
ATOM 1532 C CA . CYS A 1 188 ? -9.644 20.613 -28.318 1.00 86.38 188 CYS A CA 1
ATOM 1533 C C . CYS A 1 188 ? -8.847 19.326 -28.082 1.00 86.38 188 CYS A C 1
ATOM 1535 O O . CYS A 1 188 ? -7.801 19.113 -28.695 1.00 86.38 188 CYS A O 1
ATOM 1537 N N . LEU A 1 189 ? -9.335 18.451 -27.197 1.00 86.75 189 LEU A N 1
ATOM 1538 C CA . LEU A 1 189 ? -8.673 17.183 -26.887 1.00 86.75 189 LEU A CA 1
ATOM 1539 C C . LEU A 1 189 ? -8.615 16.249 -28.102 1.00 86.75 189 LEU A C 1
ATOM 1541 O O . LEU A 1 189 ? -7.596 15.587 -28.306 1.00 86.75 189 LEU A O 1
ATOM 1545 N N . GLN A 1 190 ? -9.674 16.199 -28.914 1.00 87.06 190 GLN A N 1
ATOM 1546 C CA . GLN A 1 190 ? -9.703 15.419 -30.157 1.00 87.06 190 GLN A CA 1
ATOM 1547 C C . GLN A 1 190 ? -8.707 15.960 -31.188 1.00 87.06 190 GLN A C 1
ATOM 1549 O O . GLN A 1 190 ? -7.952 15.180 -31.773 1.00 87.06 190 GLN A O 1
ATOM 1554 N N . ASN A 1 191 ? -8.649 17.282 -31.357 1.00 89.38 191 ASN A N 1
ATOM 1555 C CA . ASN A 1 191 ? -7.737 17.930 -32.295 1.00 89.38 191 ASN A CA 1
ATOM 1556 C C . ASN A 1 191 ? -6.279 17.718 -31.881 1.00 89.38 191 ASN A C 1
ATOM 1558 O O . ASN A 1 191 ? -5.472 17.273 -32.696 1.00 89.38 191 ASN A O 1
ATOM 1562 N N . VAL A 1 192 ? -5.952 17.904 -30.596 1.00 91.06 192 VAL A N 1
ATOM 1563 C CA . VAL A 1 192 ? -4.615 17.584 -30.073 1.00 91.06 192 VAL A CA 1
ATOM 1564 C C . VAL A 1 192 ? -4.280 16.112 -30.307 1.00 91.06 192 VAL A C 1
ATOM 1566 O O . VAL A 1 192 ? -3.194 15.813 -30.787 1.00 91.06 192 VAL A O 1
ATOM 1569 N N . ALA A 1 193 ? -5.200 15.181 -30.040 1.00 90.19 193 ALA A N 1
ATOM 1570 C CA . ALA A 1 193 ? -4.955 13.759 -30.275 1.00 90.19 193 ALA A CA 1
ATOM 1571 C C . ALA A 1 193 ? -4.643 13.437 -31.751 1.00 90.19 193 ALA A C 1
ATOM 1573 O O . ALA A 1 193 ? -3.757 12.621 -32.031 1.00 90.19 193 ALA A O 1
ATOM 1574 N N . LYS A 1 194 ? -5.342 14.084 -32.692 1.00 89.94 194 LYS A N 1
ATOM 1575 C CA . LYS A 1 194 ? -5.106 13.943 -34.135 1.00 89.94 194 LYS A CA 1
ATOM 1576 C C . LYS A 1 194 ? -3.724 14.473 -34.521 1.00 89.94 194 LYS A C 1
ATOM 1578 O O . LYS A 1 194 ? -2.921 13.709 -35.053 1.00 89.94 194 LYS A O 1
ATOM 1583 N N . GLU A 1 195 ? -3.414 15.718 -34.169 1.00 91.94 195 GLU A N 1
ATOM 1584 C CA . GLU A 1 195 ? -2.131 16.364 -34.488 1.00 91.94 195 GLU A CA 1
ATOM 1585 C C . GLU A 1 195 ? -0.940 15.635 -33.849 1.00 91.94 195 GLU A C 1
ATOM 1587 O O . GLU A 1 195 ? 0.074 15.392 -34.498 1.00 91.94 195 GLU A O 1
ATOM 1592 N N . SER A 1 196 ? -1.072 15.169 -32.602 1.00 92.88 196 SER A N 1
ATOM 1593 C CA . SER A 1 196 ? -0.046 14.343 -31.954 1.00 92.88 196 SER A CA 1
ATOM 1594 C C . SER A 1 196 ? 0.193 13.012 -32.676 1.00 92.88 196 SER A C 1
ATOM 1596 O O . SER A 1 196 ? 1.309 12.489 -32.664 1.00 92.88 196 SER A O 1
ATOM 1598 N N . THR A 1 197 ? -0.845 12.436 -33.292 1.00 89.56 197 THR A N 1
ATOM 1599 C CA . THR A 1 197 ? -0.723 11.187 -34.058 1.00 89.56 197 THR A CA 1
ATOM 1600 C C . THR A 1 197 ? 0.045 11.414 -35.358 1.00 89.56 197 THR A C 1
ATOM 1602 O O . THR A 1 197 ? 0.910 10.600 -35.686 1.00 89.56 197 THR A O 1
ATOM 1605 N N . THR A 1 198 ? -0.232 12.517 -36.058 1.00 90.56 198 THR A N 1
ATOM 1606 C CA . THR A 1 198 ? 0.513 12.951 -37.249 1.00 90.56 198 THR A CA 1
ATOM 1607 C C . THR A 1 198 ? 1.972 13.239 -36.898 1.00 90.56 198 THR A C 1
ATOM 1609 O O . THR A 1 198 ? 2.870 12.615 -37.457 1.00 90.56 198 THR A O 1
ATOM 1612 N N . PHE A 1 199 ? 2.213 14.043 -35.858 1.00 92.94 199 PHE A N 1
ATOM 1613 C CA . PHE A 1 199 ? 3.553 14.352 -35.351 1.00 92.94 199 PHE A CA 1
ATOM 1614 C C . PHE A 1 199 ? 4.378 13.098 -35.035 1.00 92.94 199 PHE A C 1
ATOM 1616 O O . PHE A 1 199 ? 5.558 13.015 -35.373 1.00 92.94 199 PHE A O 1
ATOM 1623 N N . ASN A 1 200 ? 3.770 12.085 -34.409 1.00 90.94 200 ASN A N 1
ATOM 1624 C CA . ASN A 1 200 ? 4.474 10.842 -34.105 1.00 90.94 200 ASN A CA 1
ATOM 1625 C C . ASN A 1 200 ? 4.911 10.077 -35.366 1.00 90.94 200 ASN A C 1
ATOM 1627 O O . ASN A 1 200 ? 5.927 9.384 -35.327 1.00 90.94 200 ASN A O 1
ATOM 1631 N N . LYS A 1 201 ? 4.130 10.151 -36.449 1.00 86.88 201 LYS A N 1
ATOM 1632 C CA . LYS A 1 201 ? 4.427 9.467 -37.714 1.00 86.88 201 LYS A CA 1
ATOM 1633 C C . LYS A 1 201 ? 5.467 10.220 -38.541 1.00 86.88 201 LYS A C 1
ATOM 1635 O O . LYS A 1 201 ? 6.379 9.583 -39.049 1.00 86.88 201 LYS A O 1
ATOM 1640 N N . GLU A 1 202 ? 5.317 11.535 -38.654 1.00 89.19 202 GLU A N 1
ATOM 1641 C CA . GLU A 1 202 ? 6.066 12.354 -39.614 1.00 89.19 202 GLU A CA 1
ATOM 1642 C C . GLU A 1 202 ? 7.325 12.992 -39.017 1.00 89.19 202 GLU A C 1
ATOM 1644 O O . GLU A 1 202 ? 8.312 13.145 -39.725 1.00 89.19 202 GLU A O 1
ATOM 1649 N N . VAL A 1 203 ? 7.319 13.326 -37.719 1.00 88.94 203 VAL A N 1
ATOM 1650 C CA . VAL A 1 203 ? 8.402 14.102 -37.085 1.00 88.94 203 VAL A CA 1
ATOM 1651 C C . VAL A 1 203 ? 9.147 13.286 -36.027 1.00 88.94 203 VAL A C 1
ATOM 1653 O O . VAL A 1 203 ? 10.359 13.114 -36.096 1.00 88.94 203 VAL A O 1
ATOM 1656 N N . PHE A 1 204 ? 8.440 12.740 -35.033 1.00 88.81 204 PHE A N 1
ATOM 1657 C CA . PHE A 1 204 ? 9.092 12.073 -33.896 1.00 88.81 204 PHE A CA 1
ATOM 1658 C C . PHE A 1 204 ? 9.712 10.712 -34.262 1.00 88.81 204 PHE A C 1
ATOM 1660 O O . PHE A 1 204 ? 10.785 10.341 -33.765 1.00 88.81 204 PHE A O 1
ATOM 1667 N N . GLY A 1 205 ? 9.012 9.962 -35.118 1.00 87.06 205 GLY A N 1
ATOM 1668 C CA . GLY A 1 205 ? 9.453 8.685 -35.666 1.00 87.06 205 GLY A CA 1
ATOM 1669 C C . GLY A 1 205 ? 9.604 7.551 -34.644 1.00 87.06 205 GLY A C 1
ATOM 1670 O O . GLY A 1 205 ? 9.146 7.600 -33.498 1.00 87.06 205 GLY A O 1
ATOM 1671 N N . ASN A 1 206 ? 10.254 6.468 -35.079 1.00 85.81 206 ASN A N 1
ATOM 1672 C CA . ASN A 1 206 ? 10.506 5.296 -34.244 1.00 85.81 206 ASN A CA 1
ATOM 1673 C C . ASN A 1 206 ? 11.819 5.451 -33.457 1.00 85.81 206 ASN A C 1
ATOM 1675 O O . ASN A 1 206 ? 12.903 5.321 -34.025 1.00 85.81 206 ASN A O 1
ATOM 1679 N N . ILE A 1 207 ? 11.708 5.640 -32.135 1.00 86.88 207 ILE A N 1
ATOM 1680 C CA . ILE A 1 207 ? 12.845 5.767 -31.201 1.00 86.88 207 ILE A CA 1
ATOM 1681 C C . ILE A 1 207 ? 13.878 4.640 -31.390 1.00 86.88 207 ILE A C 1
ATOM 1683 O O . ILE A 1 207 ? 15.078 4.899 -31.396 1.00 86.88 207 ILE A O 1
ATOM 1687 N N . PHE A 1 208 ? 13.440 3.389 -31.566 1.00 82.19 208 PHE A N 1
ATOM 1688 C CA . PHE A 1 208 ? 14.350 2.239 -31.654 1.00 82.19 208 PHE A CA 1
ATOM 1689 C C . PHE A 1 208 ? 15.116 2.187 -32.977 1.00 82.19 208 PHE A C 1
ATOM 1691 O O . PHE A 1 208 ? 16.253 1.720 -32.998 1.00 82.19 208 PHE A O 1
ATOM 1698 N N . ALA A 1 209 ? 14.503 2.645 -34.071 1.00 83.94 209 ALA A N 1
ATOM 1699 C CA . ALA A 1 209 ? 15.173 2.736 -35.365 1.00 83.94 209 ALA A CA 1
ATOM 1700 C C . ALA A 1 209 ? 16.235 3.844 -35.334 1.00 83.94 209 ALA A C 1
ATOM 1702 O O . ALA A 1 209 ? 17.399 3.574 -35.621 1.00 83.94 209 ALA A O 1
ATOM 1703 N N . ARG A 1 210 ? 15.853 5.034 -34.848 1.00 90.50 210 ARG A N 1
ATOM 1704 C CA . ARG A 1 210 ? 16.753 6.185 -34.664 1.00 90.50 210 ARG A CA 1
ATOM 1705 C C . ARG A 1 210 ? 17.952 5.837 -33.779 1.00 90.50 210 ARG A C 1
ATOM 1707 O O . ARG A 1 210 ? 19.086 6.142 -34.125 1.00 90.50 210 ARG A O 1
ATOM 1714 N N . LYS A 1 211 ? 17.725 5.116 -32.674 1.00 84.62 211 LYS A N 1
ATOM 1715 C CA . LYS A 1 211 ? 18.802 4.632 -31.796 1.00 84.62 211 LYS A CA 1
ATOM 1716 C C . LYS A 1 211 ? 19.830 3.779 -32.546 1.00 84.62 211 LYS A C 1
ATOM 1718 O O . LYS A 1 211 ? 21.023 4.038 -32.436 1.00 84.62 211 LYS A O 1
ATOM 1723 N N . LYS A 1 212 ? 19.372 2.778 -33.309 1.00 82.00 212 LYS A N 1
ATOM 1724 C CA . LYS A 1 212 ? 20.257 1.885 -34.078 1.00 82.00 212 LYS A CA 1
ATOM 1725 C C . LYS A 1 212 ? 21.057 2.640 -35.136 1.00 82.00 212 LYS A C 1
ATOM 1727 O O . LYS A 1 212 ? 22.223 2.327 -35.350 1.00 82.00 212 LYS A O 1
ATOM 1732 N N . GLU A 1 213 ? 20.431 3.611 -35.792 1.00 89.44 213 GLU A N 1
ATOM 1733 C CA . GLU A 1 213 ? 21.079 4.453 -36.796 1.00 89.44 213 GLU A CA 1
ATOM 1734 C C . GLU A 1 213 ? 22.207 5.293 -36.180 1.00 89.44 213 GLU A C 1
ATOM 1736 O O . GLU A 1 213 ? 23.342 5.243 -36.654 1.00 89.44 213 GLU A O 1
ATOM 1741 N N . VAL A 1 214 ? 21.929 5.996 -35.077 1.00 89.06 214 VAL A N 1
ATOM 1742 C CA . VAL A 1 214 ? 22.930 6.811 -34.371 1.00 89.06 214 VAL A CA 1
ATOM 1743 C C . VAL A 1 214 ? 24.065 5.944 -33.813 1.00 89.06 214 VAL A C 1
ATOM 1745 O O . VAL A 1 214 ? 25.231 6.300 -33.970 1.00 89.06 214 VAL A O 1
ATOM 1748 N N . GLU A 1 215 ? 23.766 4.771 -33.241 1.00 82.12 215 GLU A N 1
ATOM 1749 C CA . GLU A 1 215 ? 24.787 3.808 -32.788 1.00 82.12 215 GLU A CA 1
ATOM 1750 C C . GLU A 1 215 ? 25.692 3.329 -33.934 1.00 82.12 215 GLU A C 1
ATOM 1752 O O . GLU A 1 215 ? 26.908 3.212 -33.758 1.00 82.12 215 GLU A O 1
ATOM 1757 N N . ALA A 1 216 ? 25.124 3.053 -35.113 1.00 81.81 216 ALA A N 1
ATOM 1758 C CA . ALA A 1 216 ? 25.893 2.643 -36.285 1.00 81.81 216 ALA A CA 1
ATOM 1759 C C . ALA A 1 216 ? 26.815 3.770 -36.779 1.00 81.81 216 ALA A C 1
ATOM 1761 O O . ALA A 1 216 ? 27.988 3.520 -37.064 1.00 81.81 216 ALA A O 1
ATOM 1762 N N . ARG A 1 217 ? 26.317 5.014 -36.810 1.00 90.00 217 ARG A N 1
ATOM 1763 C CA . ARG A 1 217 ? 27.105 6.202 -37.181 1.00 90.00 217 ARG A CA 1
ATOM 1764 C C . ARG A 1 217 ? 28.231 6.480 -36.185 1.00 90.00 217 ARG A C 1
ATOM 1766 O O . ARG A 1 217 ? 29.366 6.680 -36.610 1.00 90.00 217 ARG A O 1
ATOM 1773 N N . LEU A 1 218 ? 27.947 6.427 -34.879 1.00 81.38 218 LEU A N 1
ATOM 1774 C CA . LEU A 1 218 ? 28.954 6.579 -33.822 1.00 81.38 218 LEU A CA 1
ATOM 1775 C C . LEU A 1 218 ? 30.066 5.539 -33.955 1.00 81.38 218 LEU A C 1
ATOM 1777 O O . LEU A 1 218 ? 31.239 5.897 -33.902 1.00 81.38 218 LEU A O 1
ATOM 1781 N N . ARG A 1 219 ? 29.708 4.271 -34.195 1.00 80.12 219 ARG A N 1
ATOM 1782 C CA . ARG A 1 219 ? 30.684 3.194 -34.403 1.00 80.12 219 ARG A CA 1
ATOM 1783 C C . ARG A 1 219 ? 31.569 3.447 -35.622 1.00 80.12 219 ARG A C 1
ATOM 1785 O O . ARG A 1 219 ? 32.766 3.193 -35.556 1.00 80.12 219 ARG A O 1
ATOM 1792 N N . GLY A 1 220 ? 30.990 3.925 -36.724 1.00 82.94 220 GLY A N 1
ATOM 1793 C CA . GLY A 1 220 ? 31.744 4.277 -37.928 1.00 82.94 220 GLY A CA 1
ATOM 1794 C C . GLY A 1 220 ? 32.754 5.398 -37.677 1.00 82.94 220 GLY A C 1
ATOM 1795 O O . GLY A 1 220 ? 33.914 5.267 -38.049 1.00 82.94 220 GLY A O 1
ATOM 1796 N N . ILE A 1 221 ? 32.334 6.463 -36.986 1.00 86.12 221 ILE A N 1
ATOM 1797 C CA . ILE A 1 221 ? 33.198 7.611 -36.669 1.00 86.12 221 ILE A CA 1
ATOM 1798 C C . ILE A 1 221 ? 34.298 7.236 -35.679 1.00 86.12 221 ILE A C 1
ATOM 1800 O O . ILE A 1 221 ? 35.438 7.630 -35.876 1.00 86.12 221 ILE A O 1
ATOM 1804 N N . GLN A 1 222 ? 33.976 6.468 -34.635 1.00 82.44 222 GLN A N 1
ATOM 1805 C CA . GLN A 1 222 ? 34.967 6.027 -33.651 1.00 82.44 222 GLN A CA 1
ATOM 1806 C C . GLN A 1 222 ? 36.064 5.180 -34.295 1.00 82.44 222 GLN A C 1
ATOM 1808 O O . GLN A 1 222 ? 37.225 5.416 -34.008 1.00 82.44 222 GLN A O 1
ATOM 1813 N N . ARG A 1 223 ? 35.705 4.277 -35.217 1.00 84.56 223 ARG A N 1
ATOM 1814 C CA . ARG A 1 223 ? 36.687 3.520 -36.007 1.00 84.56 223 ARG A CA 1
ATOM 1815 C C . ARG A 1 223 ? 37.542 4.426 -36.885 1.00 84.56 223 ARG A C 1
ATOM 1817 O O . ARG A 1 223 ? 38.749 4.283 -36.905 1.00 84.56 223 ARG A O 1
ATOM 1824 N N . ALA A 1 224 ? 36.935 5.387 -37.580 1.00 82.38 224 ALA A N 1
ATOM 1825 C CA . ALA A 1 224 ? 37.696 6.321 -38.411 1.00 82.38 224 ALA A CA 1
ATOM 1826 C C . ALA A 1 224 ? 38.676 7.185 -37.591 1.00 82.38 224 ALA A C 1
ATOM 1828 O O . ALA A 1 224 ? 39.751 7.516 -38.078 1.00 82.38 224 ALA A O 1
ATOM 1829 N N . LEU A 1 225 ? 38.315 7.531 -36.350 1.00 83.44 225 LEU A N 1
ATOM 1830 C CA . LEU A 1 225 ? 39.161 8.281 -35.417 1.00 83.44 225 LEU A CA 1
ATOM 1831 C C . LEU A 1 225 ? 40.306 7.451 -34.807 1.00 83.44 225 LEU A C 1
ATOM 1833 O O . LEU A 1 225 ? 41.211 8.038 -34.223 1.00 83.44 225 LEU A O 1
ATOM 1837 N N . GLU A 1 226 ? 40.282 6.117 -34.917 1.00 85.25 226 GLU A N 1
ATOM 1838 C CA . GLU A 1 226 ? 41.421 5.265 -34.531 1.00 85.25 226 GLU A CA 1
ATOM 1839 C C . GLU A 1 226 ? 42.591 5.426 -35.517 1.00 85.25 226 GLU A C 1
ATOM 1841 O O . GLU A 1 226 ? 43.746 5.347 -35.105 1.00 85.25 226 GLU A O 1
ATOM 1846 N N . ASP A 1 227 ? 42.289 5.722 -36.787 1.00 83.25 227 ASP A N 1
ATOM 1847 C CA . ASP A 1 227 ? 43.276 5.837 -37.867 1.00 83.25 227 ASP A CA 1
ATOM 1848 C C . ASP A 1 227 ? 43.608 7.296 -38.245 1.00 83.25 227 ASP A C 1
ATOM 1850 O O . ASP A 1 227 ? 44.664 7.565 -38.821 1.00 83.25 227 ASP A O 1
ATOM 1854 N N . ILE A 1 228 ? 42.705 8.251 -37.976 1.00 83.50 228 ILE A N 1
ATOM 1855 C CA . ILE A 1 228 ? 42.805 9.644 -38.446 1.00 83.50 228 ILE A CA 1
ATOM 1856 C C . ILE A 1 228 ? 42.385 10.623 -37.344 1.00 83.50 228 ILE A C 1
ATOM 1858 O O . ILE A 1 228 ? 41.250 10.583 -36.871 1.00 83.50 228 ILE A O 1
ATOM 1862 N N . ASP A 1 229 ? 43.239 11.598 -37.022 1.00 80.69 229 ASP A N 1
ATOM 1863 C CA . ASP A 1 229 ? 42.861 12.703 -36.135 1.00 80.69 229 ASP A CA 1
ATOM 1864 C C . ASP A 1 229 ? 42.142 13.815 -36.924 1.00 80.69 229 ASP A C 1
ATOM 1866 O O . ASP A 1 229 ? 42.698 14.427 -37.840 1.00 80.69 229 ASP A O 1
ATOM 1870 N N . SER A 1 230 ? 40.861 14.051 -36.622 1.00 89.56 230 SER A N 1
ATOM 1871 C CA . SER A 1 230 ? 40.017 14.997 -37.363 1.00 89.56 230 SER A CA 1
ATOM 1872 C C . SER A 1 230 ? 39.064 15.760 -36.449 1.00 89.56 230 SER A C 1
ATOM 1874 O O . SER A 1 230 ? 38.092 15.217 -35.918 1.00 89.56 230 SER A O 1
ATOM 1876 N N . ALA A 1 231 ? 39.265 17.077 -36.361 1.00 85.69 231 ALA A N 1
ATOM 1877 C CA . ALA A 1 231 ? 38.409 17.980 -35.589 1.00 85.69 231 ALA A CA 1
ATOM 1878 C C . ALA A 1 231 ? 36.931 17.947 -36.033 1.00 85.69 231 ALA A C 1
ATOM 1880 O O . ALA A 1 231 ? 36.022 18.082 -35.209 1.00 85.69 231 ALA A O 1
ATOM 1881 N N . ASN A 1 232 ? 36.669 17.723 -37.325 1.00 87.75 232 ASN A N 1
ATOM 1882 C CA . ASN A 1 232 ? 35.309 17.610 -37.856 1.00 87.75 232 ASN A CA 1
ATOM 1883 C C . ASN A 1 232 ? 34.619 16.322 -37.389 1.00 87.75 232 ASN A C 1
ATOM 1885 O O . ASN A 1 232 ? 33.449 16.364 -37.000 1.00 87.75 232 ASN A O 1
ATOM 1889 N N . LEU A 1 233 ? 35.346 15.199 -37.382 1.00 85.56 233 LEU A N 1
ATOM 1890 C CA . LEU A 1 233 ? 34.845 13.925 -36.867 1.00 85.56 233 LEU A CA 1
ATOM 1891 C C . LEU A 1 233 ? 34.616 13.986 -35.353 1.00 85.56 233 LEU A C 1
ATOM 1893 O O . LEU A 1 233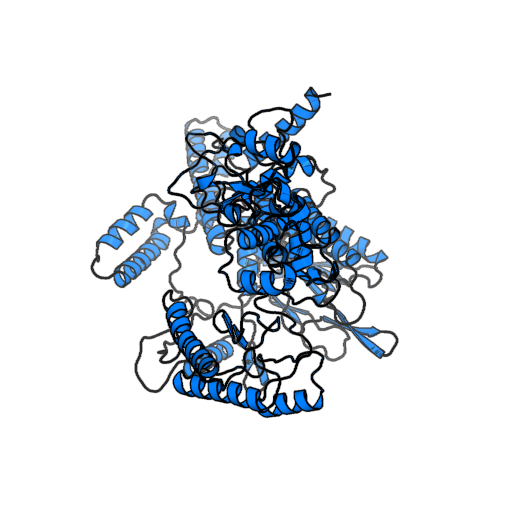 ? 33.580 13.516 -34.891 1.00 85.56 233 LEU A O 1
ATOM 1897 N N . LEU A 1 234 ? 35.496 14.652 -34.598 1.00 84.88 234 LEU A N 1
ATOM 1898 C CA . LEU A 1 234 ? 35.308 14.893 -33.161 1.00 84.88 234 LEU A CA 1
ATOM 1899 C C . LEU A 1 234 ? 34.061 15.747 -32.872 1.00 84.88 234 LEU A C 1
ATOM 1901 O O . LEU A 1 234 ? 33.269 15.425 -31.982 1.00 84.88 234 LEU A O 1
ATOM 1905 N N . ARG A 1 235 ? 33.823 16.814 -33.650 1.00 89.75 235 ARG A N 1
ATOM 1906 C CA . ARG A 1 235 ? 32.612 17.643 -33.509 1.00 89.75 235 ARG A CA 1
ATOM 1907 C C . ARG A 1 235 ? 31.343 16.856 -33.838 1.00 89.75 235 ARG A C 1
ATOM 1909 O O . ARG A 1 235 ? 30.346 16.979 -33.126 1.00 89.75 235 ARG A O 1
ATOM 1916 N N . LEU A 1 236 ? 31.380 16.043 -34.894 1.00 89.62 236 LEU A N 1
ATOM 1917 C CA . LEU A 1 236 ? 30.261 15.187 -35.284 1.00 89.62 236 LEU A CA 1
ATOM 1918 C C . LEU A 1 236 ? 29.989 14.100 -34.236 1.00 89.62 236 LEU A C 1
ATOM 1920 O O . LEU A 1 236 ? 28.833 13.865 -33.894 1.00 89.62 236 LEU A O 1
ATOM 1924 N N . GLN A 1 237 ? 31.038 13.485 -33.686 1.00 87.00 237 GLN A N 1
ATOM 1925 C CA . GLN A 1 237 ? 30.930 12.521 -32.594 1.00 87.00 237 GLN A CA 1
ATOM 1926 C C . GLN A 1 237 ? 30.235 13.143 -31.383 1.00 87.00 237 GLN A C 1
ATOM 1928 O O . GLN A 1 237 ? 29.303 12.546 -30.852 1.00 87.00 237 GLN A O 1
ATOM 1933 N N . LYS A 1 238 ? 30.638 14.355 -30.976 1.00 87.38 238 LYS A N 1
ATOM 1934 C CA . LYS A 1 238 ? 29.994 15.075 -29.872 1.00 87.38 238 LYS A CA 1
ATOM 1935 C C . LYS A 1 238 ? 28.497 15.289 -30.128 1.00 87.38 238 LYS A C 1
ATOM 1937 O O . LYS A 1 238 ? 27.688 14.936 -29.278 1.00 87.38 238 LYS A O 1
ATOM 1942 N N . GLY A 1 239 ? 28.125 15.781 -31.313 1.00 89.56 239 GLY A N 1
ATOM 1943 C CA . GLY A 1 239 ? 26.716 15.984 -31.672 1.00 89.56 239 GLY A CA 1
ATOM 1944 C C . GLY A 1 239 ? 25.896 14.688 -31.688 1.00 89.56 239 GLY A C 1
ATOM 1945 O O . GLY A 1 239 ? 24.769 14.664 -31.201 1.00 89.56 239 GLY A O 1
ATOM 1946 N N . LEU A 1 240 ? 26.472 13.588 -32.185 1.00 86.75 240 LEU A N 1
ATOM 1947 C CA . LEU A 1 240 ? 25.815 12.277 -32.181 1.00 86.75 240 LEU A CA 1
ATOM 1948 C C . LEU A 1 240 ? 25.700 11.675 -30.777 1.00 86.75 240 LEU A C 1
ATOM 1950 O O . LEU A 1 240 ? 24.730 10.973 -30.507 1.00 86.75 240 LEU A O 1
ATOM 1954 N N . LEU A 1 241 ? 26.656 11.935 -29.880 1.00 82.62 241 LEU A N 1
ATOM 1955 C CA . LEU A 1 241 ? 26.562 11.528 -28.476 1.00 82.62 241 LEU A CA 1
ATOM 1956 C C . LEU A 1 241 ? 25.431 12.275 -27.758 1.00 82.62 241 LEU A C 1
ATOM 1958 O O . LEU A 1 241 ? 24.646 11.637 -27.057 1.00 82.62 241 LEU A O 1
ATOM 1962 N N . ASP A 1 242 ? 25.295 13.582 -27.994 1.00 84.12 242 ASP A N 1
ATOM 1963 C CA . ASP A 1 242 ? 24.193 14.387 -27.452 1.00 84.12 242 ASP A CA 1
ATOM 1964 C C . ASP A 1 242 ? 22.830 13.899 -27.985 1.00 84.12 242 ASP A C 1
ATOM 1966 O O . ASP A 1 242 ? 21.871 13.727 -27.224 1.00 84.12 242 ASP A O 1
ATOM 1970 N N . GLU A 1 243 ? 22.742 13.605 -29.289 1.00 87.19 243 GLU A N 1
ATOM 1971 C CA . GLU A 1 243 ? 21.540 13.022 -29.897 1.00 87.19 243 GLU A CA 1
ATOM 1972 C C . GLU A 1 243 ? 21.224 11.639 -29.311 1.00 87.19 243 GLU A C 1
ATOM 1974 O O . GLU A 1 243 ? 20.074 11.349 -28.962 1.00 87.19 243 GLU A O 1
ATOM 1979 N N . TYR A 1 244 ? 22.241 10.791 -29.161 1.00 85.25 244 TYR A N 1
ATOM 1980 C CA . TYR A 1 244 ? 22.106 9.460 -28.585 1.00 85.25 244 TYR A CA 1
ATOM 1981 C C . TYR A 1 244 ? 21.596 9.518 -27.141 1.00 85.25 244 TYR A C 1
ATOM 1983 O O . TYR A 1 244 ? 20.654 8.802 -26.796 1.00 85.25 244 TYR A O 1
ATOM 1991 N N . ASP A 1 245 ? 22.141 10.405 -26.306 1.00 82.69 245 ASP A N 1
ATOM 1992 C CA . ASP A 1 245 ? 21.680 10.600 -24.929 1.00 82.69 245 ASP A CA 1
ATOM 1993 C C . ASP A 1 245 ? 20.221 11.090 -24.871 1.00 82.69 245 ASP A C 1
ATOM 1995 O O . ASP A 1 245 ? 19.442 10.614 -24.034 1.00 82.69 245 ASP A O 1
ATOM 1999 N N . ASN A 1 246 ? 19.804 11.966 -25.793 1.00 86.12 246 ASN A N 1
ATOM 2000 C CA . ASN A 1 246 ? 18.405 12.384 -25.914 1.00 86.12 246 ASN A CA 1
ATOM 2001 C C . ASN A 1 246 ? 17.486 11.214 -26.316 1.00 86.12 246 ASN A C 1
ATOM 2003 O O . ASN A 1 246 ? 16.418 11.021 -25.729 1.00 86.12 246 ASN A O 1
ATOM 2007 N N . ILE A 1 247 ? 17.908 10.376 -27.268 1.00 86.12 247 ILE A N 1
ATOM 2008 C CA . ILE A 1 247 ? 17.171 9.168 -27.674 1.00 86.12 247 ILE A CA 1
ATOM 2009 C C . ILE A 1 247 ? 17.063 8.174 -26.508 1.00 86.12 247 ILE A C 1
ATOM 2011 O O . ILE A 1 247 ? 15.994 7.600 -26.281 1.00 86.12 247 ILE A O 1
ATOM 2015 N N . LEU A 1 248 ? 18.128 7.988 -25.726 1.00 81.62 248 LEU A N 1
ATOM 2016 C CA . LEU A 1 248 ? 18.097 7.149 -24.526 1.00 81.62 248 LEU A CA 1
ATOM 2017 C C . LEU A 1 248 ? 17.107 7.683 -23.482 1.00 81.62 248 LEU A C 1
ATOM 2019 O O . LEU A 1 248 ? 16.385 6.901 -22.857 1.00 81.62 248 LEU A O 1
ATOM 2023 N N . PHE A 1 249 ? 17.030 9.004 -23.308 1.00 83.75 249 PHE A N 1
ATOM 2024 C CA . PHE A 1 249 ? 16.049 9.633 -22.425 1.00 83.75 249 PHE A CA 1
ATOM 2025 C C . PHE A 1 249 ? 14.607 9.461 -22.934 1.00 83.75 249 PHE A C 1
ATOM 2027 O O . PHE A 1 249 ? 13.697 9.160 -22.151 1.00 83.75 249 PHE A O 1
ATOM 2034 N N . GLN A 1 250 ? 14.390 9.578 -24.247 1.00 88.31 250 GLN A N 1
ATOM 2035 C CA . GLN A 1 250 ? 13.110 9.284 -24.903 1.00 88.31 250 GLN A CA 1
ATOM 2036 C C . GLN A 1 250 ? 12.681 7.830 -24.678 1.00 88.31 250 GLN A C 1
ATOM 2038 O O . GLN A 1 250 ? 11.534 7.569 -24.297 1.00 88.31 250 GLN A O 1
ATOM 2043 N N . GLU A 1 251 ? 13.604 6.883 -24.864 1.00 86.88 251 GLU A N 1
ATOM 2044 C CA . GLU A 1 251 ? 13.385 5.457 -24.620 1.00 86.88 251 GLU A CA 1
ATOM 2045 C C . GLU A 1 251 ? 13.023 5.185 -23.149 1.00 86.88 251 GLU A C 1
ATOM 2047 O O . GLU A 1 251 ? 12.045 4.482 -22.870 1.00 86.88 251 GLU A O 1
ATOM 2052 N N . GLU A 1 252 ? 13.764 5.763 -22.197 1.00 83.00 252 GLU A N 1
ATOM 2053 C CA . GLU A 1 252 ? 13.463 5.647 -20.765 1.00 83.00 252 GLU A CA 1
ATOM 2054 C C . GLU A 1 252 ? 12.077 6.200 -20.436 1.00 83.00 252 GLU A C 1
ATOM 2056 O O . GLU A 1 252 ? 11.289 5.514 -19.781 1.00 83.00 252 GLU A O 1
ATOM 2061 N N . THR A 1 253 ? 11.742 7.387 -20.942 1.00 85.12 253 THR A N 1
ATOM 2062 C CA . THR A 1 253 ? 10.441 8.036 -20.727 1.00 85.12 253 THR A CA 1
ATOM 2063 C C . THR A 1 253 ? 9.290 7.179 -21.258 1.00 85.12 253 THR A C 1
ATOM 2065 O O . THR A 1 253 ? 8.276 6.993 -20.575 1.00 85.12 253 THR A O 1
ATOM 2068 N N . LEU A 1 254 ? 9.457 6.593 -22.448 1.00 86.19 254 LEU A N 1
ATOM 2069 C CA . LEU A 1 254 ? 8.474 5.700 -23.056 1.00 86.19 254 LEU A CA 1
ATOM 2070 C C . LEU A 1 254 ? 8.216 4.462 -22.187 1.00 86.19 254 LEU A C 1
ATOM 2072 O O . LEU A 1 254 ? 7.060 4.110 -21.922 1.00 86.19 254 LEU A O 1
ATOM 2076 N N . TRP A 1 255 ? 9.278 3.776 -21.754 1.00 82.94 255 TRP A N 1
ATOM 2077 C CA . TRP A 1 255 ? 9.139 2.558 -20.955 1.00 82.94 255 TRP A CA 1
ATOM 2078 C C . TRP A 1 255 ? 8.658 2.844 -19.542 1.00 82.94 255 TRP A C 1
ATOM 2080 O O . TRP A 1 255 ? 7.805 2.110 -19.041 1.00 82.94 255 TRP A O 1
ATOM 2090 N N . TYR A 1 256 ? 9.126 3.929 -18.928 1.00 85.00 256 TYR A N 1
ATOM 2091 C CA . TYR A 1 256 ? 8.638 4.409 -17.642 1.00 85.00 256 TYR A CA 1
ATOM 2092 C C . TYR A 1 256 ? 7.113 4.592 -17.676 1.00 85.00 256 TYR A C 1
ATOM 2094 O O . TYR A 1 256 ? 6.393 3.946 -16.908 1.00 85.00 256 TYR A O 1
ATOM 2102 N N . GLN A 1 257 ? 6.597 5.342 -18.658 1.00 86.62 257 GLN A N 1
ATOM 2103 C CA . GLN A 1 257 ? 5.158 5.562 -18.835 1.00 86.62 257 GLN A CA 1
ATOM 2104 C C . GLN A 1 257 ? 4.383 4.249 -19.056 1.00 86.62 257 GLN A C 1
ATOM 2106 O O . GLN A 1 257 ? 3.322 4.036 -18.457 1.00 86.62 257 GLN A O 1
ATOM 2111 N N . LYS A 1 258 ? 4.903 3.345 -19.901 1.00 83.75 258 LYS A N 1
ATOM 2112 C CA . LYS A 1 258 ? 4.265 2.050 -20.211 1.00 83.75 258 LYS A CA 1
ATOM 2113 C C . LYS A 1 258 ? 4.265 1.084 -19.025 1.00 83.75 258 LYS A C 1
ATOM 2115 O O . LYS A 1 258 ? 3.293 0.341 -18.859 1.00 83.75 258 LYS A O 1
ATOM 2120 N N . SER A 1 259 ? 5.305 1.120 -18.195 1.00 80.75 259 SER A N 1
ATOM 2121 C CA . SER A 1 259 ? 5.425 0.275 -17.005 1.00 80.75 259 SER A CA 1
ATOM 2122 C C . SER A 1 259 ? 4.385 0.635 -15.944 1.00 80.75 259 SER A C 1
ATOM 2124 O O . SER A 1 259 ? 3.932 -0.247 -15.208 1.00 80.75 259 SER A O 1
ATOM 2126 N N . ARG A 1 260 ? 3.957 1.913 -15.915 1.00 83.50 260 ARG A N 1
ATOM 2127 C CA . ARG A 1 260 ? 3.102 2.506 -14.870 1.00 83.50 260 ARG A CA 1
ATOM 2128 C C . ARG A 1 260 ? 3.699 2.322 -13.470 1.00 83.50 260 ARG A C 1
ATOM 2130 O O . ARG A 1 260 ? 2.959 2.201 -12.492 1.00 83.50 260 ARG A O 1
ATOM 2137 N N . GLU A 1 261 ? 5.024 2.240 -13.393 1.00 79.31 261 GLU A N 1
ATOM 2138 C CA . GLU A 1 261 ? 5.753 2.170 -12.139 1.00 79.31 261 GLU A CA 1
ATOM 2139 C C . GLU A 1 261 ? 6.034 3.591 -11.661 1.00 79.31 261 GLU A C 1
ATOM 2141 O O . GLU A 1 261 ? 6.888 4.275 -12.206 1.00 79.31 261 GLU A O 1
ATOM 2146 N N . ASN A 1 262 ? 5.312 4.033 -10.635 1.00 71.50 262 ASN A N 1
ATOM 2147 C CA . ASN A 1 262 ? 5.460 5.388 -10.095 1.00 71.50 262 ASN A CA 1
ATOM 2148 C C . ASN A 1 262 ? 6.501 5.456 -8.969 1.00 71.50 262 ASN A C 1
ATOM 2150 O O . ASN A 1 262 ? 6.752 6.523 -8.414 1.00 71.50 262 ASN A O 1
ATOM 2154 N N . LEU A 1 263 ? 7.053 4.308 -8.566 1.00 71.94 263 LEU A N 1
ATOM 2155 C CA . LEU A 1 263 ? 7.895 4.210 -7.379 1.00 71.94 263 LEU A CA 1
ATOM 2156 C C . LEU A 1 263 ? 9.368 4.510 -7.655 1.00 71.94 263 LEU A C 1
ATOM 2158 O O . LEU A 1 263 ? 10.109 4.716 -6.703 1.00 71.94 263 LEU A O 1
ATOM 2162 N N . ILE A 1 264 ? 9.798 4.537 -8.918 1.00 73.56 264 ILE A N 1
ATOM 2163 C CA . ILE A 1 264 ? 11.189 4.776 -9.329 1.00 73.56 264 ILE A CA 1
ATOM 2164 C C . ILE A 1 264 ? 11.266 6.111 -10.065 1.00 73.56 264 ILE A C 1
ATOM 2166 O O . ILE A 1 264 ? 10.373 6.447 -10.832 1.00 73.56 264 ILE A O 1
ATOM 2170 N N . ARG A 1 265 ? 12.330 6.886 -9.832 1.00 65.50 265 ARG A N 1
ATOM 2171 C CA . ARG A 1 265 ? 12.515 8.190 -10.482 1.00 65.50 265 ARG A CA 1
ATOM 2172 C C . ARG A 1 265 ? 13.034 8.040 -11.915 1.00 65.50 265 ARG A C 1
ATOM 2174 O O . ARG A 1 265 ? 13.941 7.242 -12.158 1.00 65.50 265 ARG A O 1
ATOM 2181 N N . LEU A 1 266 ? 12.496 8.864 -12.815 1.00 57.47 266 LEU A N 1
ATOM 2182 C CA . LEU A 1 266 ? 13.010 9.087 -14.170 1.00 57.47 266 LEU A CA 1
ATOM 2183 C C . LEU A 1 266 ? 14.463 9.610 -14.121 1.00 57.47 266 LEU A C 1
ATOM 2185 O O . LEU A 1 266 ? 14.819 10.312 -13.173 1.00 57.47 266 LEU A O 1
ATOM 2189 N N . GLY A 1 267 ? 15.295 9.260 -15.109 1.00 57.47 267 GLY A N 1
ATOM 2190 C CA . GLY A 1 267 ? 16.706 9.667 -15.178 1.00 57.47 267 GLY A CA 1
ATOM 2191 C C . GLY A 1 267 ? 17.674 8.722 -14.457 1.00 57.47 267 GLY A C 1
ATOM 2192 O O . GLY A 1 267 ? 18.825 9.076 -14.211 1.00 57.47 267 GLY A O 1
ATOM 2193 N N . SER A 1 268 ? 17.219 7.517 -14.093 1.00 60.56 268 SER A N 1
ATOM 2194 C CA . SER A 1 268 ? 18.066 6.488 -13.469 1.00 60.56 268 SER A CA 1
ATOM 2195 C C . SER A 1 268 ? 18.602 5.466 -14.481 1.00 60.56 268 SER A C 1
ATOM 2197 O O . SER A 1 268 ? 19.323 4.560 -14.077 1.00 60.56 268 SER A O 1
ATOM 2199 N N . ARG A 1 269 ? 18.254 5.580 -15.771 1.00 68.00 269 ARG A N 1
ATOM 2200 C CA . ARG A 1 269 ? 18.603 4.644 -16.856 1.00 68.00 269 ARG A CA 1
ATOM 2201 C C . ARG A 1 269 ? 18.250 3.181 -16.519 1.00 68.00 269 ARG A C 1
ATOM 2203 O O . ARG A 1 269 ? 19.024 2.266 -16.769 1.00 68.00 269 ARG A O 1
ATOM 2210 N N . ASN A 1 270 ? 17.055 2.955 -15.958 1.00 74.50 270 ASN A N 1
ATOM 2211 C CA . ASN A 1 270 ? 16.521 1.624 -15.597 1.00 74.50 270 ASN A CA 1
ATOM 2212 C C . ASN A 1 270 ? 15.567 1.064 -16.683 1.00 74.50 270 ASN A C 1
ATOM 2214 O O . ASN A 1 270 ? 14.535 0.456 -16.384 1.00 74.50 270 ASN A O 1
ATOM 2218 N N . THR A 1 271 ? 15.879 1.304 -17.960 1.00 76.12 271 THR A N 1
ATOM 2219 C CA . THR A 1 271 ? 15.023 0.978 -19.119 1.00 76.12 271 THR A CA 1
ATOM 2220 C C . THR A 1 271 ? 14.631 -0.500 -19.172 1.00 76.12 271 THR A C 1
ATOM 2222 O O . THR A 1 271 ? 13.451 -0.815 -19.339 1.00 76.12 271 THR A O 1
ATOM 2225 N N . SER A 1 272 ? 15.586 -1.409 -18.952 1.00 75.19 272 SER A N 1
ATOM 2226 C CA . SER A 1 272 ? 15.364 -2.863 -18.945 1.00 75.19 272 SER A CA 1
ATOM 2227 C C . SER A 1 272 ? 14.359 -3.295 -17.872 1.00 75.19 272 SER A C 1
ATOM 2229 O O . SER A 1 272 ? 13.470 -4.110 -18.133 1.00 75.19 272 SER A O 1
ATOM 2231 N N . PHE A 1 273 ? 14.420 -2.685 -16.685 1.00 82.75 273 PHE A N 1
ATOM 2232 C CA . PHE A 1 273 ? 13.444 -2.907 -15.623 1.00 82.75 273 PHE A CA 1
ATOM 2233 C C . PHE A 1 273 ? 12.040 -2.447 -16.039 1.00 82.75 273 PHE A C 1
ATOM 2235 O O . PHE A 1 273 ? 11.079 -3.212 -15.905 1.00 82.75 273 PHE A O 1
ATOM 2242 N N . PHE A 1 274 ? 11.900 -1.222 -16.560 1.00 82.94 274 PHE A N 1
ATOM 2243 C CA . PHE A 1 274 ? 10.597 -0.687 -16.973 1.00 82.94 274 PHE A CA 1
ATOM 2244 C C . PHE A 1 274 ? 9.982 -1.494 -18.120 1.00 82.94 274 PHE A C 1
ATOM 2246 O O . PHE A 1 274 ? 8.768 -1.736 -18.152 1.00 82.94 274 PHE A O 1
ATOM 2253 N N . HIS A 1 275 ? 10.819 -1.975 -19.033 1.00 80.38 275 HIS A N 1
ATOM 2254 C CA . HIS A 1 275 ? 10.395 -2.841 -20.118 1.00 80.38 275 HIS A CA 1
ATOM 2255 C C . HIS A 1 275 ? 9.891 -4.196 -19.595 1.00 80.38 275 HIS A C 1
ATOM 2257 O O . HIS A 1 275 ? 8.746 -4.574 -19.862 1.00 80.38 275 HIS A O 1
ATOM 2263 N N . ALA A 1 276 ? 10.679 -4.883 -18.760 1.00 77.06 276 ALA A N 1
ATOM 2264 C CA . ALA A 1 276 ? 10.281 -6.152 -18.152 1.00 77.06 276 ALA A CA 1
ATOM 2265 C C . ALA A 1 276 ? 8.985 -6.019 -17.326 1.00 77.06 276 ALA A C 1
ATOM 2267 O O . ALA A 1 276 ? 8.082 -6.853 -17.443 1.00 77.06 276 ALA A O 1
ATOM 2268 N N . GLN A 1 277 ? 8.833 -4.937 -16.548 1.00 81.12 277 GLN A N 1
ATOM 2269 C CA . GLN A 1 277 ? 7.584 -4.631 -15.834 1.00 81.12 277 GLN A CA 1
ATOM 2270 C C . GLN A 1 277 ? 6.397 -4.454 -16.784 1.00 81.12 277 GLN A C 1
ATOM 2272 O O . GLN A 1 277 ? 5.319 -4.995 -16.525 1.00 81.12 277 GLN A O 1
ATOM 2277 N N . SER A 1 278 ? 6.586 -3.743 -17.899 1.00 80.31 278 SER A N 1
ATOM 2278 C CA . SER A 1 278 ? 5.542 -3.553 -18.911 1.00 80.31 278 SER A CA 1
ATOM 2279 C C . SER A 1 278 ? 5.049 -4.892 -19.467 1.00 80.31 278 SER A C 1
ATOM 2281 O O . SER A 1 278 ? 3.840 -5.097 -19.590 1.00 80.31 278 SER A O 1
ATOM 2283 N N . ILE A 1 279 ? 5.961 -5.828 -19.748 1.00 75.00 279 ILE A N 1
ATOM 2284 C CA . ILE A 1 279 ? 5.627 -7.168 -20.255 1.00 75.00 279 ILE A CA 1
ATOM 2285 C C . ILE A 1 279 ? 4.871 -7.988 -19.201 1.00 75.00 279 ILE A C 1
ATOM 2287 O O . ILE A 1 279 ? 3.832 -8.580 -19.499 1.00 75.00 279 ILE A O 1
ATOM 2291 N N . ILE A 1 280 ? 5.347 -8.001 -17.953 1.00 75.94 280 ILE A N 1
ATOM 2292 C CA . ILE A 1 280 ? 4.680 -8.716 -16.852 1.00 75.94 280 ILE A CA 1
ATOM 2293 C C . ILE A 1 280 ? 3.271 -8.164 -16.617 1.00 75.94 280 ILE A C 1
ATOM 2295 O O . ILE A 1 280 ? 2.329 -8.933 -16.411 1.00 75.94 280 ILE A O 1
ATOM 2299 N N . ARG A 1 281 ? 3.101 -6.839 -16.684 1.00 79.00 281 ARG A N 1
ATOM 2300 C CA . ARG A 1 281 ? 1.800 -6.178 -16.544 1.00 79.00 281 ARG A CA 1
ATOM 2301 C C . ARG A 1 281 ? 0.847 -6.542 -17.679 1.00 79.00 281 ARG A C 1
ATOM 2303 O O . ARG A 1 281 ? -0.301 -6.873 -17.394 1.00 79.00 281 ARG A O 1
ATOM 2310 N N . ARG A 1 282 ? 1.300 -6.496 -18.939 1.00 74.62 282 ARG A N 1
ATOM 2311 C CA . ARG A 1 282 ? 0.481 -6.899 -20.100 1.00 74.62 282 ARG A CA 1
ATOM 2312 C C . ARG A 1 282 ? -0.044 -8.314 -19.925 1.00 74.62 282 ARG A C 1
ATOM 2314 O O . ARG A 1 282 ? -1.243 -8.526 -20.038 1.00 74.62 282 ARG A O 1
ATOM 2321 N N . LYS A 1 283 ? 0.835 -9.236 -19.529 1.00 71.75 283 LYS A N 1
ATOM 2322 C CA . LYS A 1 283 ? 0.452 -10.613 -19.235 1.00 71.75 283 LYS A CA 1
ATOM 2323 C C . LYS A 1 283 ? -0.567 -10.708 -18.097 1.00 71.75 283 LYS A C 1
ATOM 2325 O O . LYS A 1 283 ? -1.569 -11.388 -18.247 1.00 71.75 283 LYS A O 1
ATOM 2330 N N . ARG A 1 284 ? -0.336 -10.037 -16.962 1.00 74.19 284 ARG A N 1
ATOM 2331 C CA . ARG A 1 284 ? -1.270 -10.069 -15.820 1.00 74.19 284 ARG A CA 1
ATOM 2332 C C . ARG A 1 284 ? -2.670 -9.570 -16.192 1.00 74.19 284 ARG A C 1
ATOM 2334 O O . ARG A 1 284 ? -3.644 -10.047 -15.624 1.00 74.19 284 ARG A O 1
ATOM 2341 N N . ASN A 1 285 ? -2.749 -8.602 -17.099 1.00 75.62 285 ASN A N 1
ATOM 2342 C CA . ASN A 1 285 ? -4.006 -7.996 -17.528 1.00 75.62 285 ASN A CA 1
ATOM 2343 C C . ASN A 1 285 ? -4.651 -8.724 -18.718 1.00 75.62 285 ASN A C 1
ATOM 2345 O O . ASN A 1 285 ? -5.717 -8.308 -19.162 1.00 75.62 285 ASN A O 1
ATOM 2349 N N . LYS A 1 286 ? -4.012 -9.769 -19.254 1.00 75.50 286 LYS A N 1
ATOM 2350 C CA . LYS A 1 286 ? -4.540 -10.547 -20.371 1.00 75.50 286 LYS A CA 1
ATOM 2351 C C . LYS A 1 286 ? -5.629 -11.485 -19.860 1.00 75.50 286 LYS A C 1
ATOM 2353 O O . LYS A 1 286 ? -5.405 -12.264 -18.934 1.00 75.50 286 LYS A O 1
ATOM 2358 N N . ILE A 1 287 ? -6.804 -11.408 -20.471 1.00 77.12 287 ILE A N 1
ATOM 2359 C CA . ILE A 1 287 ? -7.897 -12.346 -20.217 1.00 77.12 287 ILE A CA 1
ATOM 2360 C C . ILE A 1 287 ? -7.633 -13.571 -21.096 1.00 77.12 287 ILE A C 1
ATOM 2362 O O . ILE A 1 287 ? -7.665 -13.474 -22.318 1.00 77.12 287 ILE A O 1
ATOM 2366 N N . HIS A 1 288 ? -7.289 -14.699 -20.472 1.00 73.81 288 HIS A N 1
ATOM 2367 C CA . HIS A 1 288 ? -6.968 -15.946 -21.182 1.00 73.81 288 HIS A CA 1
ATOM 2368 C C . HIS A 1 288 ? -8.199 -16.789 -21.522 1.00 73.81 288 HIS A C 1
ATOM 2370 O O . HIS A 1 288 ? -8.131 -17.629 -22.411 1.00 73.81 288 HIS A O 1
ATOM 2376 N N . GLY A 1 289 ? -9.301 -16.571 -20.811 1.00 77.75 289 GLY A N 1
ATOM 2377 C CA . GLY A 1 289 ? -10.560 -17.263 -21.026 1.00 77.75 289 GLY A CA 1
ATOM 2378 C C . GLY A 1 289 ? -11.621 -16.788 -20.045 1.00 77.75 289 GLY A C 1
ATOM 2379 O O . GLY A 1 289 ? -11.298 -16.174 -19.022 1.00 77.75 289 GLY A O 1
ATOM 2380 N N . ILE A 1 290 ? -12.876 -17.076 -20.366 1.00 83.12 290 ILE A N 1
ATOM 2381 C CA . ILE A 1 290 ? -14.036 -16.832 -19.502 1.00 83.12 290 ILE A CA 1
ATOM 2382 C C . ILE A 1 290 ? -14.827 -18.126 -19.345 1.00 83.12 290 ILE A C 1
ATOM 2384 O O . ILE A 1 290 ? -14.726 -19.031 -20.173 1.00 83.12 290 ILE A O 1
ATOM 2388 N N . LYS A 1 291 ? -15.615 -18.210 -18.277 1.00 80.12 291 LYS A N 1
ATOM 2389 C CA . LYS A 1 291 ? -16.571 -19.297 -18.091 1.00 80.12 291 LYS A CA 1
ATOM 2390 C C . LYS A 1 291 ? -17.909 -18.865 -18.690 1.00 80.12 291 LYS A C 1
ATOM 2392 O O . LYS A 1 291 ? -18.436 -17.837 -18.271 1.00 80.12 291 LYS A O 1
ATOM 2397 N N . LEU A 1 292 ? -18.407 -19.615 -19.668 1.00 82.81 292 LEU A N 1
ATOM 2398 C CA . LEU A 1 292 ? -19.694 -19.361 -20.313 1.00 82.81 292 LEU A CA 1
ATOM 2399 C C . LEU A 1 292 ? -20.854 -19.743 -19.383 1.00 82.81 292 LEU A C 1
ATOM 2401 O O . LEU A 1 292 ? -20.669 -20.463 -18.396 1.00 82.81 292 LEU A O 1
ATOM 2405 N N . SER A 1 293 ? -22.063 -19.296 -19.721 1.00 77.94 293 SER A N 1
ATOM 2406 C CA . SER A 1 293 ? -23.305 -19.654 -19.021 1.00 77.94 293 SER A CA 1
ATOM 2407 C C . SER A 1 293 ? -23.584 -21.163 -19.010 1.00 77.94 293 SER A C 1
ATOM 2409 O O . SER A 1 293 ? -24.143 -21.666 -18.040 1.00 77.94 293 SER A O 1
ATOM 2411 N N . SER A 1 294 ? -23.106 -21.902 -20.019 1.00 78.44 294 SER A N 1
ATOM 2412 C CA . SER A 1 294 ? -23.126 -23.374 -20.064 1.00 78.44 294 SER A CA 1
ATOM 2413 C C . SER A 1 294 ? -22.273 -24.039 -18.975 1.00 78.44 294 SER A C 1
ATOM 2415 O O . SER A 1 294 ? -22.379 -25.239 -18.741 1.00 78.44 294 SER A O 1
ATOM 2417 N N . GLY A 1 295 ? -21.408 -23.276 -18.301 1.00 76.75 295 GLY A N 1
ATOM 2418 C CA . GLY A 1 295 ? -20.466 -23.775 -17.306 1.00 76.75 295 GLY A CA 1
ATOM 2419 C C . GLY A 1 295 ? -19.101 -24.178 -17.876 1.00 76.75 295 GLY A C 1
ATOM 2420 O O . GLY A 1 295 ? -18.199 -24.494 -17.094 1.00 76.75 295 GLY A O 1
ATOM 2421 N N . GLU A 1 296 ? -18.912 -24.118 -19.194 1.00 79.19 296 GLU A N 1
ATOM 2422 C CA . GLU A 1 296 ? -17.654 -24.461 -19.864 1.00 79.19 296 GLU A CA 1
ATOM 2423 C C . GLU A 1 296 ? -16.671 -23.283 -19.926 1.00 79.19 296 GLU A C 1
ATOM 2425 O O . GLU A 1 296 ? -17.059 -22.113 -19.913 1.00 79.19 296 GLU A O 1
ATOM 2430 N N . TRP A 1 297 ? -15.371 -23.585 -19.985 1.00 77.75 297 TRP A N 1
ATOM 2431 C CA . TRP A 1 297 ? -14.326 -22.579 -20.187 1.00 77.75 297 TRP A CA 1
ATOM 2432 C C . TRP A 1 297 ? -14.092 -22.344 -21.677 1.00 77.75 297 TRP A C 1
ATOM 2434 O O . TRP A 1 297 ? -13.744 -23.273 -22.398 1.00 77.75 297 TRP A O 1
ATOM 2444 N N . CYS A 1 298 ? -14.199 -21.089 -22.109 1.00 79.56 298 CYS A N 1
ATOM 2445 C CA . CYS A 1 298 ? -13.893 -20.672 -23.470 1.00 79.56 298 CYS A CA 1
ATOM 2446 C C . CYS A 1 298 ? -12.606 -19.841 -23.505 1.00 79.56 298 CYS A C 1
ATOM 2448 O O . CYS A 1 298 ? -12.421 -18.926 -22.697 1.00 79.56 298 CYS A O 1
ATOM 2450 N N . THR A 1 299 ? -11.721 -20.165 -24.446 1.00 76.88 299 THR A N 1
ATOM 2451 C CA . THR A 1 299 ? -10.453 -19.464 -24.707 1.00 76.88 299 THR A CA 1
ATOM 2452 C C . THR A 1 299 ? -10.424 -18.791 -26.086 1.00 76.88 299 THR A C 1
ATOM 2454 O O . THR A 1 299 ? -9.425 -18.154 -26.427 1.00 76.88 299 THR A O 1
ATOM 2457 N N . ASP A 1 300 ? -11.512 -18.893 -26.860 1.00 78.56 300 ASP A N 1
ATOM 2458 C CA . ASP A 1 300 ? -11.644 -18.277 -28.182 1.00 78.56 300 ASP A CA 1
ATOM 2459 C C . ASP A 1 300 ? -11.774 -16.742 -28.067 1.00 78.56 300 ASP A C 1
ATOM 2461 O O . ASP A 1 300 ? -12.706 -16.253 -27.420 1.00 78.56 300 ASP A O 1
ATOM 2465 N N . PRO A 1 301 ? -10.867 -15.953 -28.674 1.00 75.50 301 PRO A N 1
ATOM 2466 C CA . PRO A 1 301 ? -10.863 -14.499 -28.533 1.00 75.50 301 PRO A CA 1
ATOM 2467 C C . PRO A 1 301 ? -12.147 -13.786 -28.979 1.00 75.50 301 PRO A C 1
ATOM 2469 O O . PRO A 1 301 ? -12.493 -12.774 -28.362 1.00 75.50 301 PRO A O 1
ATOM 2472 N N . GLU A 1 302 ? -12.831 -14.277 -30.016 1.00 80.06 302 GLU A N 1
ATOM 2473 C CA . GLU A 1 302 ? -14.042 -13.647 -30.557 1.00 80.06 302 GLU A CA 1
ATOM 2474 C C . GLU A 1 302 ? -15.271 -14.014 -29.727 1.00 80.06 302 GLU A C 1
ATOM 2476 O O . GLU A 1 302 ? -16.074 -13.137 -29.400 1.00 80.06 302 GLU A O 1
ATOM 2481 N N . ILE A 1 303 ? -15.374 -15.267 -29.274 1.00 82.44 303 ILE A N 1
ATOM 2482 C CA . ILE A 1 303 ? -16.451 -15.672 -28.357 1.00 82.44 303 ILE A CA 1
ATOM 2483 C C . ILE A 1 303 ? -16.332 -14.903 -27.038 1.00 82.44 303 ILE A C 1
ATOM 2485 O O . ILE A 1 303 ? -17.323 -14.363 -26.547 1.00 82.44 303 ILE A O 1
ATOM 2489 N N . ILE A 1 304 ? -15.118 -14.783 -26.485 1.00 84.00 304 ILE A N 1
ATOM 2490 C CA . ILE A 1 304 ? -14.898 -14.011 -25.254 1.00 84.00 304 ILE A CA 1
ATOM 2491 C C . ILE A 1 304 ? -15.299 -12.539 -25.459 1.00 84.00 304 ILE A C 1
ATOM 2493 O O . ILE A 1 304 ? -15.947 -11.952 -24.591 1.00 84.00 304 ILE A O 1
ATOM 2497 N N . LYS A 1 305 ? -14.923 -11.936 -26.595 1.00 82.38 305 LYS A N 1
ATOM 2498 C CA . LYS A 1 305 ? -15.274 -10.550 -26.943 1.00 82.38 305 LYS A CA 1
ATOM 2499 C C . LYS A 1 305 ? -16.790 -10.356 -27.014 1.00 82.38 305 LYS A C 1
ATOM 2501 O O . LYS A 1 305 ? -17.293 -9.387 -26.445 1.00 82.38 305 LYS A O 1
ATOM 2506 N N . SER A 1 306 ? -17.494 -11.256 -27.700 1.00 83.75 306 SER A N 1
ATOM 2507 C CA . SER A 1 306 ? -18.953 -11.225 -27.850 1.00 83.75 306 SER A CA 1
ATOM 2508 C C . SER A 1 306 ? -19.660 -11.359 -26.501 1.00 83.75 306 SER A C 1
ATOM 2510 O O . SER A 1 306 ? -20.499 -10.532 -26.150 1.00 83.75 306 SER A O 1
ATOM 2512 N N . GLU A 1 307 ? -19.262 -12.338 -25.688 1.00 85.81 307 GLU A N 1
ATOM 2513 C CA . GLU A 1 307 ? -19.894 -12.586 -24.392 1.00 85.81 307 GLU A CA 1
ATOM 2514 C C . GLU A 1 307 ? -19.646 -11.439 -23.402 1.00 85.81 307 GLU A C 1
ATOM 2516 O O . GLU A 1 307 ? -20.548 -11.033 -22.670 1.00 85.81 307 GLU A O 1
ATOM 2521 N N . ALA A 1 308 ? -18.449 -10.841 -23.422 1.00 83.31 308 ALA A N 1
ATOM 2522 C CA . ALA A 1 308 ? -18.163 -9.647 -22.633 1.00 83.31 308 ALA A CA 1
ATOM 2523 C C . ALA A 1 308 ? -19.058 -8.464 -23.044 1.00 83.31 308 ALA A C 1
ATOM 2525 O O . ALA A 1 308 ? -19.586 -7.766 -22.178 1.00 83.31 308 ALA A O 1
ATOM 2526 N N . GLN A 1 309 ? -19.254 -8.241 -24.349 1.00 81.94 309 GLN A N 1
ATOM 2527 C CA . GLN A 1 309 ? -20.172 -7.206 -24.834 1.00 81.94 309 GLN A CA 1
ATOM 2528 C C . GLN A 1 309 ? -21.608 -7.477 -24.402 1.00 81.94 309 GLN A C 1
ATOM 2530 O O . GLN A 1 309 ? -22.261 -6.569 -23.891 1.00 81.94 309 GLN A O 1
ATOM 2535 N N . LYS A 1 310 ? -22.084 -8.712 -24.578 1.00 83.25 310 LYS A N 1
ATOM 2536 C CA . LYS A 1 310 ? -23.429 -9.132 -24.185 1.00 83.25 310 LYS A CA 1
ATOM 2537 C C . LYS A 1 310 ? -23.673 -8.880 -22.699 1.00 83.25 310 LYS A C 1
ATOM 2539 O O . LYS A 1 310 ? -24.625 -8.186 -22.359 1.00 83.25 310 LYS A O 1
ATOM 2544 N N . PHE A 1 311 ? -22.761 -9.331 -21.838 1.00 82.19 311 PHE A N 1
ATOM 2545 C CA . PHE A 1 311 ? -22.849 -9.134 -20.391 1.00 82.19 311 PHE A CA 1
ATOM 2546 C C . PHE A 1 311 ? -23.000 -7.655 -20.005 1.00 82.19 311 PHE A C 1
ATOM 2548 O O . PHE A 1 311 ? -23.870 -7.300 -19.213 1.00 82.19 311 PHE A O 1
ATOM 2555 N N . PHE A 1 312 ? -22.176 -6.765 -20.569 1.00 79.19 312 PHE A N 1
ATOM 2556 C CA . PHE A 1 312 ? -22.253 -5.338 -20.243 1.00 79.19 312 PHE A CA 1
ATOM 2557 C C . PHE A 1 312 ? -23.460 -4.635 -20.878 1.00 79.19 312 PHE A C 1
ATOM 2559 O O . PHE A 1 312 ? -24.010 -3.732 -20.246 1.00 79.19 312 PHE A O 1
ATOM 2566 N N . LYS A 1 313 ? -23.902 -5.052 -22.075 1.00 78.44 313 LYS A N 1
ATOM 2567 C CA . LYS A 1 313 ? -25.156 -4.578 -22.684 1.00 78.44 313 LYS A CA 1
ATOM 2568 C C . LYS A 1 313 ? -26.348 -4.946 -21.789 1.00 78.44 313 LYS A C 1
ATOM 2570 O O . LYS A 1 313 ? -27.134 -4.071 -21.454 1.00 78.44 313 LYS A O 1
ATOM 2575 N N . GLU A 1 314 ? -26.440 -6.192 -21.328 1.00 77.81 314 GLU A N 1
ATOM 2576 C CA . GLU A 1 314 ? -27.504 -6.648 -20.417 1.00 77.81 314 GLU A CA 1
ATOM 2577 C C . GLU A 1 314 ? -27.459 -5.949 -19.051 1.00 77.81 314 GLU A C 1
ATOM 2579 O O . GLU A 1 314 ? -28.498 -5.623 -18.479 1.00 77.81 314 GLU A O 1
ATOM 2584 N N . LEU A 1 315 ? -26.260 -5.694 -18.519 1.00 74.19 315 LEU A N 1
ATOM 2585 C CA . LEU A 1 315 ? -26.097 -5.057 -17.213 1.00 74.19 315 LEU A CA 1
ATOM 2586 C C . LEU A 1 315 ? -26.502 -3.577 -17.221 1.00 74.19 315 LEU A C 1
ATOM 2588 O O . LEU A 1 315 ? -27.042 -3.081 -16.228 1.00 74.19 315 LEU A O 1
ATOM 2592 N N . PHE A 1 316 ? -26.191 -2.864 -18.305 1.00 73.44 316 PHE A N 1
ATOM 2593 C CA . PHE A 1 316 ? -26.278 -1.408 -18.339 1.00 73.44 316 PHE A CA 1
ATOM 2594 C C . PHE A 1 316 ? -27.408 -0.852 -19.211 1.00 73.44 316 PHE A C 1
ATOM 2596 O O . PHE A 1 316 ? -27.817 0.277 -18.949 1.00 73.44 316 PHE A O 1
ATOM 2603 N N . CYS A 1 317 ? -27.932 -1.576 -20.202 1.00 70.88 317 CYS A N 1
ATOM 2604 C CA . CYS A 1 317 ? -28.951 -1.052 -21.118 1.00 70.88 317 CYS A CA 1
ATOM 2605 C C . CYS A 1 317 ? -30.388 -1.374 -20.664 1.00 70.88 317 CYS A C 1
ATOM 2607 O O . CYS A 1 317 ? -30.686 -2.465 -20.185 1.00 70.88 317 CYS A O 1
ATOM 2609 N N . THR A 1 318 ? -31.303 -0.436 -20.907 1.00 62.22 318 THR A N 1
ATOM 2610 C CA . THR A 1 318 ? -32.762 -0.648 -21.001 1.00 62.22 318 THR A CA 1
ATOM 2611 C C . THR A 1 318 ? -33.262 0.051 -22.282 1.00 62.22 318 THR A C 1
ATOM 2613 O O . THR A 1 318 ? -32.488 0.775 -22.894 1.00 62.22 318 THR A O 1
ATOM 2616 N N . ASN A 1 319 ? -34.496 -0.193 -22.743 1.00 54.34 319 ASN A N 1
ATOM 2617 C CA . ASN A 1 319 ? -34.999 0.115 -24.105 1.00 54.34 319 ASN A CA 1
ATOM 2618 C C . ASN A 1 319 ? -35.069 1.608 -24.559 1.00 54.34 319 ASN A C 1
ATOM 2620 O O . ASN A 1 319 ? -35.929 1.943 -25.369 1.00 54.34 319 ASN A O 1
ATOM 2624 N N . GLN A 1 320 ? -34.208 2.527 -24.106 1.00 52.34 320 GLN A N 1
ATOM 2625 C CA . GLN A 1 320 ? -34.211 3.936 -24.546 1.00 52.34 320 GLN A CA 1
ATOM 2626 C C . GLN A 1 320 ? -32.799 4.528 -24.744 1.00 52.34 320 GLN A C 1
ATOM 2628 O O . GLN A 1 320 ? -31.801 4.020 -24.241 1.00 52.34 320 GLN A O 1
ATOM 2633 N N . GLN A 1 321 ? -32.709 5.597 -25.544 1.00 49.75 321 GLN A N 1
ATOM 2634 C CA . GLN A 1 321 ? -31.454 6.174 -26.049 1.00 49.75 321 GLN A CA 1
ATOM 2635 C C . GLN A 1 321 ? -30.693 6.989 -24.983 1.00 49.75 321 GLN A C 1
ATOM 2637 O O . GLN A 1 321 ? -31.230 7.930 -24.407 1.00 49.75 321 GLN A O 1
ATOM 2642 N N . ALA A 1 322 ? -29.413 6.663 -24.772 1.00 52.78 322 ALA A N 1
ATOM 2643 C CA . ALA A 1 322 ? -28.463 7.421 -23.947 1.00 52.78 322 ALA A CA 1
ATOM 2644 C C . ALA A 1 322 ? -27.076 7.502 -24.628 1.00 52.78 322 ALA A C 1
ATOM 2646 O O . ALA A 1 322 ? -26.889 7.001 -25.740 1.00 52.78 322 ALA A O 1
ATOM 2647 N N . SER A 1 323 ? -26.097 8.141 -23.981 1.00 57.91 323 SER A N 1
ATOM 2648 C CA . SER A 1 323 ? -24.730 8.337 -24.490 1.00 57.91 323 SER A CA 1
ATOM 2649 C C . SER A 1 323 ? -23.999 7.020 -24.781 1.00 57.91 323 SER A C 1
ATOM 2651 O O . SER A 1 323 ? -24.137 6.047 -24.055 1.00 57.91 323 SER A O 1
ATOM 2653 N N . SER A 1 324 ? -23.215 6.984 -25.859 1.00 68.31 324 SER A N 1
ATOM 2654 C CA . SER A 1 324 ? -22.577 5.770 -26.381 1.00 68.31 324 SER A CA 1
ATOM 2655 C C . SER A 1 324 ? -21.247 5.442 -25.677 1.00 68.31 324 SER A C 1
ATOM 2657 O O . SER A 1 324 ? -20.311 6.243 -25.676 1.00 68.31 324 SER A O 1
ATOM 2659 N N . ASN A 1 325 ? -21.148 4.241 -25.105 1.00 72.50 325 ASN A N 1
ATOM 2660 C CA . ASN A 1 325 ? -19.938 3.630 -24.559 1.00 72.50 325 ASN A CA 1
ATOM 2661 C C . ASN A 1 325 ? -19.424 2.511 -25.468 1.00 72.50 325 ASN A C 1
ATOM 2663 O O . ASN A 1 325 ? -20.197 1.745 -26.024 1.00 72.50 325 ASN A O 1
ATOM 2667 N N . THR A 1 326 ? -18.107 2.328 -25.529 1.00 75.00 326 THR A N 1
ATOM 2668 C CA . THR A 1 326 ? -17.463 1.206 -26.238 1.00 75.00 326 THR A CA 1
ATOM 2669 C C . THR A 1 326 ? -16.547 0.437 -25.293 1.00 75.00 326 THR A C 1
ATOM 2671 O O . THR A 1 326 ? -15.812 1.054 -24.514 1.00 75.00 326 THR A O 1
ATOM 2674 N N . ILE A 1 327 ? -16.513 -0.892 -25.391 1.00 78.25 327 ILE A N 1
ATOM 2675 C CA . ILE A 1 327 ? -15.521 -1.715 -24.688 1.00 78.25 327 ILE A CA 1
ATOM 2676 C C . ILE A 1 327 ? -14.226 -1.700 -25.503 1.00 78.25 327 ILE A C 1
ATOM 2678 O O . ILE A 1 327 ? -14.235 -1.803 -26.726 1.00 78.25 327 ILE A O 1
ATOM 2682 N N . LEU A 1 328 ? -13.087 -1.565 -24.825 1.00 74.00 328 LEU A N 1
ATOM 2683 C CA . LEU A 1 328 ? -11.777 -1.750 -25.449 1.00 74.00 328 LEU A CA 1
ATOM 2684 C C . LEU A 1 328 ? -11.340 -3.203 -25.263 1.00 74.00 328 LEU A C 1
ATOM 2686 O O . LEU A 1 328 ? -10.901 -3.580 -24.175 1.00 74.00 328 LEU A O 1
ATOM 2690 N N . TRP A 1 329 ? -11.430 -4.006 -26.324 1.00 73.44 329 TRP A N 1
ATOM 2691 C CA . TRP A 1 329 ? -11.043 -5.416 -26.319 1.00 73.44 329 TRP A CA 1
ATOM 2692 C C . TRP A 1 329 ? -9.743 -5.620 -27.092 1.00 73.44 329 TRP A C 1
ATOM 2694 O O . TRP A 1 329 ? -9.647 -5.257 -28.259 1.00 73.44 329 TRP A O 1
ATOM 2704 N N . ASN A 1 330 ? -8.704 -6.146 -26.434 1.00 66.81 330 ASN A N 1
ATOM 2705 C CA . ASN A 1 330 ? -7.365 -6.345 -27.018 1.00 66.81 330 ASN A CA 1
ATOM 2706 C C . ASN A 1 330 ? -6.765 -5.116 -27.736 1.00 66.81 330 ASN A C 1
ATOM 2708 O O . ASN A 1 330 ? -5.837 -5.230 -28.530 1.00 66.81 330 ASN A O 1
ATOM 2712 N N . GLY A 1 331 ? -7.231 -3.917 -27.379 1.00 64.50 331 GLY A N 1
ATOM 2713 C CA . GLY A 1 331 ? -6.758 -2.664 -27.953 1.00 64.50 331 GLY A CA 1
ATOM 2714 C C . GLY A 1 331 ? -7.616 -2.109 -29.083 1.00 64.50 331 GLY A C 1
ATOM 2715 O O . GLY A 1 331 ? -7.327 -0.986 -29.471 1.00 64.50 331 GLY A O 1
ATOM 2716 N N . SER A 1 332 ? -8.659 -2.805 -29.534 1.00 68.31 332 SER A N 1
ATOM 2717 C CA . SER A 1 332 ? -9.626 -2.305 -30.521 1.00 68.31 332 SER A CA 1
ATOM 2718 C C . SER A 1 332 ? -10.966 -1.988 -29.856 1.00 68.31 332 SER A C 1
ATOM 2720 O O . SER A 1 332 ? -11.306 -2.554 -28.809 1.00 68.31 332 SER A O 1
ATOM 2722 N N . LYS A 1 333 ? -11.716 -1.044 -30.429 1.00 75.81 333 LYS A N 1
ATOM 2723 C CA . LYS A 1 333 ? -13.061 -0.693 -29.957 1.00 75.81 333 LYS A CA 1
ATOM 2724 C C . LYS A 1 333 ? -14.065 -1.767 -30.379 1.00 75.81 333 LYS A C 1
ATOM 2726 O O . LYS A 1 333 ? -14.007 -2.277 -31.492 1.00 75.81 333 LYS A O 1
ATOM 2731 N N . THR A 1 334 ? -14.971 -2.126 -29.478 1.00 78.56 334 THR A N 1
ATOM 2732 C CA . THR A 1 334 ? -16.162 -2.910 -29.814 1.00 78.56 334 THR A CA 1
ATOM 2733 C C . THR A 1 334 ? -17.265 -2.014 -30.359 1.00 78.56 334 THR A C 1
ATOM 2735 O O . THR A 1 334 ? -17.156 -0.788 -30.306 1.00 78.56 334 THR A O 1
ATOM 2738 N N . GLU A 1 335 ? -18.372 -2.628 -30.776 1.00 77.75 335 GLU A N 1
ATOM 2739 C CA . GLU A 1 335 ? -19.602 -1.893 -31.037 1.00 77.75 335 GLU A CA 1
ATOM 2740 C C . GLU A 1 335 ? -20.016 -1.030 -29.831 1.00 77.75 335 GLU A C 1
ATOM 2742 O O . GLU A 1 335 ? -19.849 -1.456 -28.674 1.00 77.75 335 GLU A O 1
ATOM 2747 N N . PRO A 1 336 ? -20.543 0.175 -30.091 1.00 77.50 336 PRO A N 1
ATOM 2748 C CA . PRO A 1 336 ? -21.071 1.047 -29.059 1.00 77.50 336 PRO A CA 1
ATOM 2749 C C . PRO A 1 336 ? -22.365 0.518 -28.418 1.00 77.50 336 PRO A C 1
ATOM 2751 O O . PRO A 1 336 ? -23.171 -0.150 -29.061 1.00 77.50 336 PRO A O 1
ATOM 2754 N N . PHE A 1 337 ? -22.589 0.857 -27.148 1.00 77.50 337 PHE A N 1
ATOM 2755 C CA . PHE A 1 337 ? -23.834 0.631 -26.407 1.00 77.50 337 PHE A CA 1
ATOM 2756 C C . PHE A 1 337 ? -24.071 1.756 -25.394 1.00 77.50 337 PHE A C 1
ATOM 2758 O O . PHE A 1 337 ? -23.116 2.350 -24.900 1.00 77.50 337 PHE A O 1
ATOM 2765 N N . SER A 1 338 ? -25.324 2.032 -25.044 1.00 74.50 338 SER A N 1
ATOM 2766 C CA . SER A 1 338 ? -25.669 3.174 -24.192 1.00 74.50 338 SER A CA 1
ATOM 2767 C C . SER A 1 338 ? -26.066 2.744 -22.778 1.00 74.50 338 SER A C 1
ATOM 2769 O O . SER A 1 338 ? -27.147 2.175 -22.612 1.00 74.50 338 SER A O 1
ATOM 2771 N N . PRO A 1 339 ? -25.243 2.987 -21.736 1.00 71.44 339 PRO A N 1
ATOM 2772 C CA . PRO A 1 339 ? -25.640 2.667 -20.372 1.00 71.44 339 PRO A CA 1
ATOM 2773 C C . PRO A 1 339 ? -26.779 3.583 -19.906 1.00 71.44 339 PRO A C 1
ATOM 2775 O O . PRO A 1 339 ? -26.714 4.803 -20.026 1.00 71.44 339 PRO A O 1
ATOM 2778 N N . MET A 1 340 ? -27.802 2.987 -19.310 1.00 72.38 340 MET A N 1
ATOM 2779 C CA . MET A 1 340 ? -28.914 3.668 -18.646 1.00 72.38 340 MET A CA 1
ATOM 2780 C C . MET A 1 340 ? -28.947 3.420 -17.134 1.00 72.38 340 MET A C 1
ATOM 2782 O O . MET A 1 340 ? -29.649 4.117 -16.406 1.00 72.38 340 MET A O 1
ATOM 2786 N N . ARG A 1 341 ? -28.203 2.422 -16.643 1.00 72.38 341 ARG A N 1
ATOM 2787 C CA . ARG A 1 341 ? -28.066 2.110 -15.214 1.00 72.38 341 ARG A CA 1
ATOM 2788 C C . ARG A 1 341 ? -26.608 2.157 -14.784 1.00 72.38 341 ARG A C 1
ATOM 2790 O O . ARG A 1 341 ? -25.714 1.816 -15.551 1.00 72.38 341 ARG A O 1
ATOM 2797 N N . GLY A 1 342 ? -26.392 2.506 -13.519 1.00 73.44 342 GLY A N 1
ATOM 2798 C CA . GLY A 1 342 ? -25.069 2.533 -12.905 1.00 73.44 342 GLY A CA 1
ATOM 2799 C C . GLY A 1 342 ? -24.295 3.822 -13.176 1.00 73.44 342 GLY A C 1
ATOM 2800 O O . GLY A 1 342 ? -24.491 4.517 -14.167 1.00 73.44 342 GLY A O 1
ATOM 2801 N N . LEU A 1 343 ? -23.400 4.139 -12.245 1.00 76.38 343 LEU A N 1
ATOM 2802 C CA . LEU A 1 343 ? -22.502 5.280 -12.342 1.00 76.38 343 LEU A CA 1
ATOM 2803 C C . LEU A 1 343 ? -21.179 4.845 -12.976 1.00 76.38 343 LEU A C 1
ATOM 2805 O O . LEU A 1 343 ? -20.676 3.746 -12.717 1.00 76.38 343 LEU A O 1
ATOM 2809 N N . ARG A 1 344 ? -20.592 5.708 -13.808 1.00 73.31 344 ARG A N 1
ATOM 2810 C CA . ARG A 1 344 ? -19.352 5.386 -14.517 1.00 73.31 344 ARG A CA 1
ATOM 2811 C C . ARG A 1 344 ? -18.195 5.248 -13.526 1.00 73.31 344 ARG A C 1
ATOM 2813 O O . ARG A 1 344 ? -17.829 6.201 -12.843 1.00 73.31 344 ARG A O 1
ATOM 2820 N N . GLN A 1 345 ? -17.562 4.078 -13.481 1.00 73.94 345 GLN A N 1
ATOM 2821 C CA . GLN A 1 345 ? -16.351 3.882 -12.683 1.00 73.94 345 GLN A CA 1
ATOM 2822 C C . GLN A 1 345 ? -15.182 4.690 -13.264 1.00 73.94 345 GLN A C 1
ATOM 2824 O O . GLN A 1 345 ? -14.888 4.613 -14.458 1.00 73.94 345 GLN A O 1
ATOM 2829 N N . GLY A 1 346 ? -14.510 5.458 -12.405 1.00 74.38 346 GLY A N 1
ATOM 2830 C CA . GLY A 1 346 ? -13.426 6.365 -12.796 1.00 74.38 346 GLY A CA 1
ATOM 2831 C C . GLY A 1 346 ? -13.881 7.777 -13.178 1.00 74.38 346 GLY A C 1
ATOM 2832 O O . GLY A 1 346 ? -13.022 8.618 -13.431 1.00 74.38 346 GLY A O 1
ATOM 2833 N N . ASP A 1 347 ? -15.189 8.047 -13.190 1.00 75.56 347 ASP A N 1
ATOM 2834 C CA . ASP A 1 347 ? -15.720 9.413 -13.194 1.00 75.56 347 ASP A CA 1
ATOM 2835 C C . ASP A 1 347 ? -15.569 10.022 -11.783 1.00 75.56 347 ASP A C 1
ATOM 2837 O O . ASP A 1 347 ? -16.014 9.395 -10.815 1.00 75.56 347 ASP A O 1
ATOM 2841 N N . PRO A 1 348 ? -14.931 11.201 -11.636 1.00 80.94 348 PRO A N 1
ATOM 2842 C CA . PRO A 1 348 ? -14.768 11.877 -10.350 1.00 80.94 348 PRO A CA 1
ATOM 2843 C C . PRO A 1 348 ? -16.071 12.152 -9.588 1.00 80.94 348 PRO A C 1
ATOM 2845 O O . PRO A 1 348 ? -16.025 12.235 -8.362 1.00 80.94 348 PRO A O 1
ATOM 2848 N N . LEU A 1 349 ? -17.215 12.283 -10.271 1.00 83.06 349 LEU A N 1
ATOM 2849 C CA . LEU A 1 349 ? -18.498 12.581 -9.623 1.00 83.06 349 LEU A CA 1
ATOM 2850 C C . LEU A 1 349 ? -19.192 11.327 -9.065 1.00 83.06 349 LEU A C 1
ATOM 2852 O O . LEU A 1 349 ? -19.861 11.388 -8.030 1.00 83.06 349 LEU A O 1
ATOM 2856 N N . SER A 1 350 ? -18.996 10.176 -9.710 1.00 87.62 350 SER A N 1
ATOM 2857 C CA . SER A 1 350 ? -19.653 8.912 -9.355 1.00 87.62 350 SER A CA 1
ATOM 2858 C C . SER A 1 350 ? -19.535 8.518 -7.872 1.00 87.62 350 SER A C 1
ATOM 2860 O O . SER A 1 350 ? -20.550 8.118 -7.300 1.00 87.62 350 SER A O 1
ATOM 2862 N N . PRO A 1 351 ? -18.367 8.629 -7.198 1.00 90.44 351 PRO A N 1
ATOM 2863 C CA . PRO A 1 351 ? -18.258 8.291 -5.779 1.00 90.44 351 PRO A CA 1
ATOM 2864 C C . PRO A 1 351 ? -19.168 9.136 -4.882 1.00 90.44 351 PRO A C 1
ATOM 2866 O O . PRO A 1 351 ? -19.770 8.600 -3.958 1.00 90.44 351 PRO A O 1
ATOM 2869 N N . TYR A 1 352 ? -19.309 10.434 -5.164 1.00 90.12 352 TYR A N 1
ATOM 2870 C CA . TYR A 1 352 ? -20.138 11.336 -4.362 1.00 90.12 352 TYR A CA 1
ATOM 2871 C C . TYR A 1 352 ? -21.624 11.023 -4.518 1.00 90.12 352 TYR A C 1
ATOM 2873 O O . TYR A 1 352 ? -22.341 10.943 -3.526 1.00 90.12 352 TYR A O 1
ATOM 2881 N N . LEU A 1 353 ? -22.073 10.768 -5.750 1.00 90.00 353 LEU A N 1
ATOM 2882 C CA . LEU A 1 353 ? -23.454 10.359 -6.019 1.00 90.00 353 LEU A CA 1
ATOM 2883 C C . LEU A 1 353 ? -23.792 9.028 -5.338 1.00 90.00 353 LEU A C 1
ATOM 2885 O O . LEU A 1 353 ? -24.879 8.870 -4.782 1.00 90.00 353 LEU A O 1
ATOM 2889 N N . PHE A 1 354 ? -22.847 8.086 -5.327 1.00 91.06 354 PHE A N 1
ATOM 2890 C CA . PHE A 1 354 ? -23.013 6.835 -4.596 1.00 91.06 354 PHE A CA 1
ATOM 2891 C C . PHE A 1 354 ? -23.113 7.066 -3.079 1.00 91.06 354 PHE A C 1
ATOM 2893 O O . PHE A 1 354 ? -24.004 6.513 -2.437 1.00 91.06 354 PHE A O 1
ATOM 2900 N N . VAL A 1 355 ? -22.251 7.913 -2.506 1.00 91.94 355 VAL A N 1
ATOM 2901 C CA . VAL A 1 355 ? -22.308 8.268 -1.077 1.00 91.94 355 VAL A CA 1
ATOM 2902 C C . VAL A 1 355 ? -23.637 8.937 -0.724 1.00 91.94 355 VAL A C 1
ATOM 2904 O O . VAL A 1 355 ? -24.233 8.559 0.276 1.00 91.94 355 VAL A O 1
ATOM 2907 N N . LEU A 1 356 ? -24.155 9.845 -1.556 1.00 91.50 356 LEU A N 1
ATOM 2908 C CA . LEU A 1 356 ? -25.476 10.458 -1.351 1.00 91.50 356 LEU A CA 1
ATOM 2909 C C . LEU A 1 356 ? -26.604 9.416 -1.325 1.00 91.50 356 LEU A C 1
ATOM 2911 O O . LEU A 1 356 ? -27.522 9.510 -0.513 1.00 91.50 356 LEU A O 1
ATOM 2915 N N . CYS A 1 357 ? -26.526 8.392 -2.178 1.00 92.44 357 CYS A N 1
ATOM 2916 C CA . CYS A 1 357 ? -27.469 7.277 -2.142 1.00 92.44 357 CYS A CA 1
ATOM 2917 C C . CYS A 1 357 ? -27.351 6.483 -0.828 1.00 92.44 357 CYS A C 1
ATOM 2919 O O . CYS A 1 357 ? -28.361 6.203 -0.184 1.00 92.44 357 CYS A O 1
ATOM 2921 N N . MET A 1 358 ? -26.129 6.173 -0.387 1.00 94.50 358 MET A N 1
ATOM 2922 C CA . MET A 1 358 ? -25.890 5.453 0.871 1.00 94.50 358 MET A CA 1
ATOM 2923 C C . MET A 1 358 ? -26.249 6.272 2.121 1.00 94.50 358 MET A C 1
ATOM 2925 O O . MET A 1 358 ? -26.687 5.696 3.116 1.00 94.50 358 MET A O 1
ATOM 2929 N N . GLU A 1 359 ? -26.157 7.602 2.070 1.00 94.94 359 GLU A N 1
ATOM 2930 C CA . GLU A 1 359 ? -26.605 8.497 3.145 1.00 94.94 359 GLU A CA 1
ATOM 2931 C C . GLU A 1 359 ? -28.096 8.291 3.438 1.00 94.94 359 GLU A C 1
ATOM 2933 O O . GLU A 1 359 ? -28.510 8.235 4.596 1.00 94.94 359 GLU A O 1
ATOM 2938 N N . ARG A 1 360 ? -28.914 8.050 2.401 1.00 95.31 360 ARG A N 1
ATOM 2939 C CA . ARG A 1 360 ? -30.335 7.728 2.584 1.00 95.31 360 ARG A CA 1
ATOM 2940 C C . ARG A 1 360 ? -30.540 6.457 3.408 1.00 95.31 360 ARG A C 1
ATOM 2942 O O . ARG A 1 360 ? -31.438 6.434 4.251 1.00 95.31 360 ARG A O 1
ATOM 2949 N N . LEU A 1 361 ? -29.720 5.423 3.204 1.00 96.50 361 LEU A N 1
ATOM 2950 C CA . LEU A 1 361 ? -29.750 4.221 4.043 1.00 96.50 361 LEU A CA 1
ATOM 2951 C C . LEU A 1 361 ? -29.369 4.559 5.493 1.00 96.50 361 LEU A C 1
ATOM 2953 O O . LEU A 1 361 ? -30.054 4.123 6.418 1.00 96.50 361 LEU A O 1
ATOM 2957 N N . GLY A 1 362 ? -28.332 5.378 5.691 1.00 96.44 362 GLY A N 1
ATOM 2958 C CA . GLY A 1 362 ? -27.917 5.868 7.011 1.00 96.44 362 GLY A CA 1
ATOM 2959 C C . GLY A 1 362 ? -29.046 6.594 7.742 1.00 96.44 362 GLY A C 1
ATOM 2960 O O . GLY A 1 362 ? -29.366 6.259 8.881 1.00 96.44 362 GLY A O 1
ATOM 2961 N N . MET A 1 363 ? -29.743 7.507 7.059 1.00 96.81 363 MET A N 1
ATOM 2962 C CA . MET A 1 363 ? -30.913 8.206 7.600 1.00 96.81 363 MET A CA 1
ATOM 2963 C C . MET A 1 363 ? -32.054 7.250 7.972 1.00 96.81 363 MET A C 1
ATOM 2965 O O . MET A 1 363 ? -32.688 7.430 9.012 1.00 96.81 363 MET A O 1
ATOM 2969 N N . MET A 1 364 ? -32.326 6.227 7.154 1.00 97.44 364 MET A N 1
ATOM 2970 C CA . MET A 1 364 ? -33.364 5.229 7.445 1.00 97.44 364 MET A CA 1
ATOM 2971 C C . MET A 1 364 ? -33.033 4.409 8.699 1.00 97.44 364 MET A C 1
ATOM 2973 O O . MET A 1 364 ? -33.916 4.166 9.529 1.00 97.44 364 MET A O 1
ATOM 2977 N N . ILE A 1 365 ? -31.765 4.022 8.870 1.00 97.75 365 ILE A N 1
ATOM 2978 C CA . ILE A 1 365 ? -31.290 3.330 10.074 1.00 97.75 365 ILE A CA 1
ATOM 2979 C C . ILE A 1 365 ? -31.383 4.266 11.282 1.00 97.75 365 ILE A C 1
ATOM 2981 O O . ILE A 1 365 ? -31.972 3.888 12.292 1.00 97.75 365 ILE A O 1
ATOM 2985 N N . SER A 1 366 ? -30.874 5.495 11.181 1.00 96.62 366 SER A N 1
ATOM 2986 C CA . SER A 1 366 ? -30.910 6.484 12.266 1.00 96.62 366 SER A CA 1
ATOM 2987 C C . SER A 1 366 ? -32.338 6.814 12.704 1.00 96.62 366 SER A C 1
ATOM 2989 O O . SER A 1 366 ? -32.622 6.820 13.897 1.00 96.62 366 SER A O 1
ATOM 2991 N N . SER A 1 367 ? -33.272 6.978 11.762 1.00 96.88 367 SER A N 1
ATOM 2992 C CA . SER A 1 367 ? -34.700 7.161 12.058 1.00 96.88 367 SER A CA 1
ATOM 2993 C C . SER A 1 367 ? -35.286 5.963 12.817 1.00 96.88 367 SER A C 1
ATOM 2995 O O . SER A 1 367 ? -35.999 6.143 13.807 1.00 96.88 367 SER A O 1
ATOM 2997 N N . SER A 1 368 ? -34.914 4.744 12.416 1.00 96.69 368 SER A N 1
ATOM 2998 C CA . SER A 1 368 ? -35.327 3.506 13.092 1.00 96.69 368 SER A CA 1
ATOM 2999 C C . SER A 1 368 ? -34.706 3.357 14.487 1.00 96.69 368 SER A C 1
ATOM 3001 O O . SER A 1 368 ? -35.293 2.743 15.374 1.00 96.69 368 SER A O 1
ATOM 3003 N N . VAL A 1 369 ? -33.520 3.916 14.721 1.00 96.50 369 VAL A N 1
ATOM 3004 C CA . VAL A 1 369 ? -32.913 3.957 16.058 1.00 96.50 369 VAL A CA 1
ATOM 3005 C C . VAL A 1 369 ? -33.626 4.983 16.939 1.00 96.50 369 VAL A C 1
ATOM 3007 O O . VAL A 1 369 ? -33.983 4.662 18.072 1.00 96.50 369 VAL A O 1
ATOM 3010 N N . SER A 1 370 ? -33.883 6.187 16.420 1.00 95.56 370 SER A N 1
ATOM 3011 C CA . SER A 1 370 ? -34.538 7.274 17.159 1.00 95.56 370 SER A CA 1
ATOM 3012 C C . SER A 1 370 ? -35.978 6.946 17.554 1.00 95.56 370 SER A C 1
ATOM 3014 O O . SER A 1 370 ? -36.385 7.255 18.668 1.00 95.56 370 SER A O 1
ATOM 3016 N N . ASN A 1 371 ? -36.735 6.256 16.694 1.00 95.62 371 ASN A N 1
ATOM 3017 C CA . ASN A 1 371 ? -38.089 5.790 17.024 1.00 95.62 371 ASN A CA 1
ATOM 3018 C C . ASN A 1 371 ? -38.107 4.528 17.917 1.00 95.62 371 ASN A C 1
ATOM 3020 O O . ASN A 1 371 ? -39.167 3.998 18.240 1.00 95.62 371 ASN A O 1
ATOM 3024 N N . GLY A 1 372 ? -36.933 4.014 18.294 1.00 94.44 372 GLY A N 1
ATOM 3025 C CA . GLY A 1 372 ? -36.779 2.881 19.197 1.00 94.44 372 GLY A CA 1
ATOM 3026 C C . GLY A 1 372 ? -37.026 1.499 18.584 1.00 94.44 372 GLY A C 1
ATOM 3027 O O . GLY A 1 372 ? -36.870 0.516 19.318 1.00 94.44 372 GLY A O 1
ATOM 3028 N N . SER A 1 373 ? -37.368 1.391 17.295 1.00 95.81 373 SER A N 1
ATOM 3029 C CA . SER A 1 373 ? -37.593 0.106 16.610 1.00 95.81 373 SER A CA 1
ATOM 3030 C C . SER A 1 373 ? -36.298 -0.690 16.416 1.00 95.81 373 SER A C 1
ATOM 3032 O O . SER A 1 373 ? -36.264 -1.897 16.671 1.00 95.81 373 SER A O 1
ATOM 3034 N N . TRP A 1 374 ? -35.209 -0.010 16.052 1.00 97.56 374 TRP A N 1
ATOM 3035 C CA . TRP A 1 374 ? -33.867 -0.569 15.944 1.00 97.56 374 TRP A CA 1
ATOM 3036 C C . TRP A 1 374 ? -33.109 -0.373 17.256 1.00 97.56 374 TRP A C 1
ATOM 3038 O O . TRP A 1 374 ? -32.895 0.746 17.719 1.00 97.56 374 TRP A O 1
ATOM 3048 N N . LYS A 1 375 ? -32.659 -1.470 17.865 1.00 96.31 375 LYS A N 1
ATOM 3049 C CA . LYS A 1 375 ? -31.871 -1.483 19.100 1.00 96.31 375 LYS A CA 1
ATOM 3050 C C . LYS A 1 375 ? -30.381 -1.585 18.753 1.00 96.31 375 LYS A C 1
ATOM 3052 O O . LYS A 1 375 ? -29.930 -2.689 18.432 1.00 96.31 375 LYS A O 1
ATOM 3057 N N . PRO A 1 376 ? -29.623 -0.472 18.801 1.00 95.12 376 PRO A N 1
ATOM 3058 C CA . PRO A 1 376 ? -28.197 -0.464 18.479 1.00 95.12 376 PRO A CA 1
ATOM 3059 C C . PRO A 1 376 ? -27.376 -1.267 19.495 1.00 95.12 376 PRO A C 1
ATOM 3061 O O . PRO A 1 376 ? -27.843 -1.587 20.590 1.00 95.12 376 PRO A O 1
ATOM 3064 N N . MET A 1 377 ? -26.132 -1.578 19.135 1.00 91.81 377 MET A N 1
ATOM 3065 C CA . MET A 1 377 ? -25.165 -2.194 20.040 1.00 91.81 377 MET A CA 1
ATOM 3066 C C . MET A 1 377 ? -24.520 -1.132 20.937 1.00 91.81 377 MET A C 1
ATOM 3068 O O . MET A 1 377 ? -24.213 -0.034 20.485 1.00 91.81 377 MET A O 1
ATOM 3072 N N . GLN A 1 378 ? -24.257 -1.484 22.194 1.00 89.75 378 GLN A N 1
ATOM 3073 C CA . GLN A 1 378 ? -23.451 -0.686 23.117 1.00 89.75 378 GLN A CA 1
ATOM 3074 C C . GLN A 1 378 ? -22.305 -1.544 23.652 1.00 89.75 378 GLN A C 1
ATOM 3076 O O . GLN A 1 378 ? -22.468 -2.745 23.878 1.00 89.75 378 GLN A O 1
ATOM 3081 N N . ILE A 1 379 ? -21.128 -0.938 23.809 1.00 86.31 379 ILE A N 1
ATOM 3082 C CA . ILE A 1 379 ? -19.932 -1.625 24.317 1.00 86.31 379 ILE A CA 1
ATOM 3083 C C . ILE A 1 379 ? -19.911 -1.620 25.850 1.00 86.31 379 ILE A C 1
ATOM 3085 O O . ILE A 1 379 ? -19.517 -2.611 26.465 1.00 86.31 379 ILE A O 1
ATOM 3089 N N . THR A 1 380 ? -20.337 -0.514 26.454 1.00 87.06 380 THR A N 1
ATOM 3090 C CA . THR A 1 380 ? -20.489 -0.309 27.900 1.00 87.06 380 THR A CA 1
ATOM 3091 C C . THR A 1 380 ? -21.952 0.036 28.208 1.00 87.06 380 THR A C 1
ATOM 3093 O O . THR A 1 380 ? -22.693 0.426 27.306 1.00 87.06 380 THR A O 1
ATOM 3096 N N . LYS A 1 381 ? -22.392 -0.152 29.462 1.00 83.25 381 LYS A N 1
ATOM 3097 C CA . LYS A 1 381 ? -23.809 -0.045 29.877 1.00 83.25 381 LYS A CA 1
ATOM 3098 C C . LYS A 1 381 ? -24.453 1.296 29.487 1.00 83.25 381 LYS A C 1
ATOM 3100 O O . LYS A 1 381 ? -25.576 1.299 28.996 1.00 83.25 381 LYS A O 1
ATOM 3105 N N . ASP A 1 382 ? -23.688 2.377 29.598 1.00 83.25 382 ASP A N 1
ATOM 3106 C CA . ASP A 1 382 ? -24.120 3.750 29.308 1.00 83.25 382 ASP A CA 1
ATOM 3107 C C . ASP A 1 382 ? -23.285 4.389 28.184 1.00 83.25 382 ASP A C 1
ATOM 3109 O O . ASP A 1 382 ? -23.192 5.606 28.066 1.00 83.25 382 ASP A O 1
ATOM 3113 N N . GLY A 1 383 ? -22.641 3.553 27.364 1.00 87.06 383 GLY A N 1
ATOM 3114 C CA . GLY A 1 383 ? -21.756 4.006 26.297 1.00 87.06 383 GLY A CA 1
ATOM 3115 C C . GLY A 1 383 ? -22.471 4.403 25.015 1.00 87.06 383 GLY A C 1
ATOM 3116 O O . GLY A 1 383 ? -23.677 4.178 24.825 1.00 87.06 383 GLY A O 1
ATOM 3117 N N . THR A 1 384 ? -21.670 4.920 24.090 1.00 91.62 384 THR A N 1
ATOM 3118 C CA . THR A 1 384 ? -22.096 5.332 22.756 1.00 91.62 384 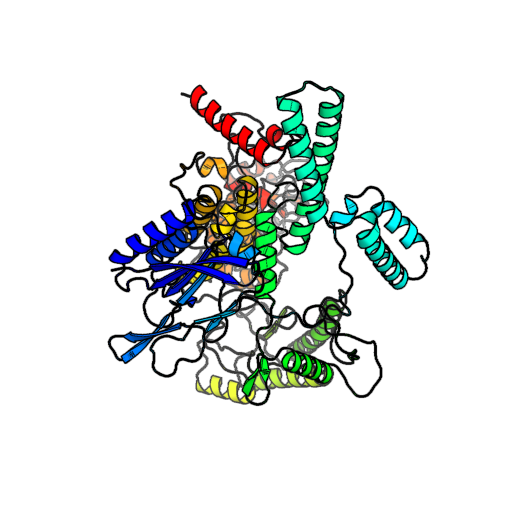THR A CA 1
ATOM 3119 C C . THR A 1 384 ? -22.824 4.194 22.026 1.00 91.62 384 THR A C 1
ATOM 3121 O O . THR A 1 384 ? -22.350 3.056 21.934 1.00 91.62 384 THR A O 1
ATOM 3124 N N . LYS A 1 385 ? -24.007 4.509 21.485 1.00 92.50 385 LYS A N 1
ATOM 3125 C CA . LYS A 1 385 ? -24.849 3.583 20.716 1.00 92.50 385 LYS A CA 1
ATOM 3126 C C . LYS A 1 385 ? -24.338 3.472 19.280 1.00 92.50 385 LYS A C 1
ATOM 3128 O O . LYS A 1 385 ? -24.340 4.453 18.545 1.00 92.50 385 LYS A O 1
ATOM 3133 N N . LEU A 1 386 ? -23.967 2.266 18.860 1.00 94.62 386 LEU A N 1
ATOM 3134 C CA . LEU A 1 386 ? -23.471 1.973 17.518 1.00 94.62 386 LEU A CA 1
ATOM 3135 C C . LEU A 1 386 ? -24.516 1.183 16.719 1.00 94.62 386 LEU A C 1
ATOM 3137 O O . LEU A 1 386 ? -24.927 0.100 17.139 1.00 94.62 386 LEU A O 1
ATOM 3141 N N . SER A 1 387 ? -24.946 1.715 15.572 1.00 95.44 387 SER A N 1
ATOM 3142 C CA . SER A 1 387 ? -25.944 1.082 14.690 1.00 95.44 387 SER A CA 1
ATOM 3143 C C . SER A 1 387 ? -25.389 0.687 13.323 1.00 95.44 387 SER A C 1
ATOM 3145 O O . SER A 1 387 ? -25.741 -0.376 12.817 1.00 95.44 387 SER A O 1
ATOM 3147 N N . HIS A 1 388 ? -24.511 1.498 12.728 1.00 95.44 388 HIS A N 1
ATOM 3148 C CA . HIS A 1 388 ? -23.938 1.225 11.411 1.00 95.44 388 HIS A CA 1
ATOM 3149 C C . HIS A 1 388 ? -22.569 1.888 11.212 1.00 95.44 388 HIS A C 1
ATOM 3151 O O . HIS A 1 388 ? -22.258 2.894 11.846 1.00 95.44 388 HIS A O 1
ATOM 3157 N N . LEU A 1 389 ? -21.757 1.311 10.324 1.00 94.38 389 LEU A N 1
ATOM 3158 C CA . LEU A 1 389 ? -20.535 1.900 9.774 1.00 94.38 389 LEU A CA 1
ATOM 3159 C C . LEU A 1 389 ? -20.514 1.647 8.266 1.00 94.38 389 LEU A C 1
ATOM 3161 O O . LEU A 1 389 ? -20.699 0.505 7.838 1.00 94.38 389 LEU A O 1
ATOM 3165 N N . PHE A 1 390 ? -20.263 2.689 7.476 1.00 93.62 390 PHE A N 1
ATOM 3166 C CA . PHE A 1 390 ? -20.214 2.603 6.017 1.00 93.62 390 PHE A CA 1
ATOM 3167 C C . PHE A 1 390 ? -18.816 2.907 5.489 1.00 93.62 390 PHE A C 1
ATOM 3169 O O . PHE A 1 390 ? -18.148 3.837 5.944 1.00 93.62 390 PHE A O 1
ATOM 3176 N N . PHE A 1 391 ? -18.397 2.146 4.484 1.00 91.56 391 PHE A N 1
ATOM 3177 C CA . PHE A 1 391 ? -17.259 2.465 3.639 1.00 91.56 391 PHE A CA 1
ATOM 3178 C C . PHE A 1 391 ? -17.600 2.092 2.197 1.00 91.56 391 PHE A C 1
ATOM 3180 O O . PHE A 1 391 ? -17.463 0.940 1.797 1.00 91.56 391 PHE A O 1
ATOM 3187 N N . ALA A 1 392 ? -18.065 3.071 1.417 1.00 88.44 392 ALA A N 1
ATOM 3188 C CA . ALA A 1 392 ? -18.670 2.810 0.112 1.00 88.44 392 ALA A CA 1
ATOM 3189 C C . ALA A 1 392 ? -19.748 1.705 0.213 1.00 88.44 392 ALA A C 1
ATOM 3191 O O . ALA A 1 392 ? -20.720 1.885 0.944 1.00 88.44 392 ALA A O 1
ATOM 3192 N N . ASP A 1 393 ? -19.606 0.607 -0.530 1.00 88.81 393 ASP A N 1
ATOM 3193 C CA . ASP A 1 393 ? -20.525 -0.535 -0.536 1.00 88.81 393 ASP A CA 1
ATOM 3194 C C . ASP A 1 393 ? -20.299 -1.522 0.622 1.00 88.81 393 ASP A C 1
ATOM 3196 O O . ASP A 1 393 ? -21.182 -2.330 0.920 1.00 88.81 393 ASP A O 1
ATOM 3200 N N . ASP A 1 394 ? -19.159 -1.442 1.315 1.00 91.12 394 ASP A N 1
ATOM 3201 C CA . ASP A 1 394 ? -18.884 -2.244 2.505 1.00 91.12 394 ASP A CA 1
ATOM 3202 C C . ASP A 1 394 ? -19.621 -1.651 3.719 1.00 91.12 394 ASP A C 1
ATOM 3204 O O . ASP A 1 394 ? -19.272 -0.592 4.250 1.00 91.12 394 ASP A O 1
ATOM 3208 N N . VAL A 1 395 ? -20.658 -2.359 4.174 1.00 92.38 395 VAL A N 1
ATOM 3209 C CA . VAL A 1 395 ? -21.545 -1.937 5.265 1.00 92.38 395 VAL A CA 1
ATOM 3210 C C . VAL A 1 395 ? -21.436 -2.889 6.458 1.00 92.38 395 VAL A C 1
ATOM 3212 O O . VAL A 1 395 ? -21.603 -4.101 6.318 1.00 92.38 395 VAL A O 1
ATOM 3215 N N . LEU A 1 396 ? -21.222 -2.340 7.658 1.00 94.00 396 LEU A N 1
ATOM 3216 C CA . LEU A 1 396 ? -21.361 -3.056 8.930 1.00 94.00 396 LEU A CA 1
ATOM 3217 C C . LEU A 1 396 ? -22.594 -2.553 9.676 1.00 94.00 396 LEU A C 1
ATOM 3219 O O . LEU A 1 396 ? -22.730 -1.355 9.912 1.00 94.00 396 LEU A O 1
ATOM 3223 N N . LEU A 1 397 ? -23.462 -3.477 10.086 1.00 95.25 397 LEU A N 1
ATOM 3224 C CA . LEU A 1 397 ? -24.688 -3.190 10.831 1.00 95.25 397 LEU A CA 1
ATOM 3225 C C . LEU A 1 397 ? -24.614 -3.806 12.228 1.00 95.25 397 LEU A 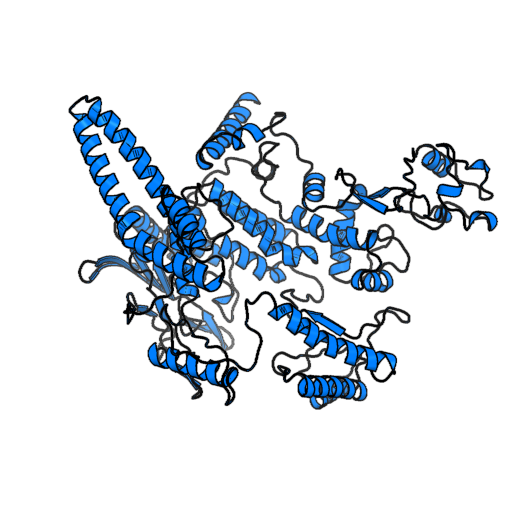C 1
ATOM 3227 O O . LEU A 1 397 ? -24.148 -4.932 12.402 1.00 95.25 397 LEU A O 1
ATOM 3231 N N . PHE A 1 398 ? -25.114 -3.071 13.215 1.00 95.44 398 PHE A N 1
ATOM 3232 C CA . PHE A 1 398 ? -25.074 -3.429 14.625 1.00 95.44 398 PHE A CA 1
ATOM 3233 C C . PHE A 1 398 ? -26.484 -3.367 15.211 1.00 95.44 398 PHE A C 1
ATOM 3235 O O . PHE A 1 398 ? -27.130 -2.316 15.236 1.00 95.44 398 PHE A O 1
ATOM 3242 N N . ALA A 1 399 ? -26.964 -4.507 15.698 1.00 94.81 399 ALA A N 1
ATOM 3243 C CA . ALA A 1 399 ? -28.278 -4.634 16.310 1.00 94.81 399 ALA A CA 1
ATOM 3244 C C . ALA A 1 399 ? -28.249 -5.659 17.450 1.00 94.81 399 ALA A C 1
ATOM 3246 O O . ALA A 1 399 ? -27.393 -6.550 17.486 1.00 94.81 399 ALA A O 1
ATOM 3247 N N . LYS A 1 400 ? -29.201 -5.560 18.383 1.00 93.62 400 LYS A N 1
ATOM 3248 C CA . LYS A 1 400 ? -29.390 -6.577 19.427 1.00 93.62 400 LYS A CA 1
ATOM 3249 C C . LYS A 1 400 ? -29.693 -7.938 18.784 1.00 93.62 400 LYS A C 1
ATOM 3251 O O . LYS A 1 400 ? -30.567 -8.048 17.932 1.00 93.62 400 LYS A O 1
ATOM 3256 N N . ALA A 1 401 ? -28.990 -8.984 19.219 1.00 92.50 401 ALA A N 1
ATOM 3257 C CA . ALA A 1 401 ? -29.071 -10.317 18.623 1.00 92.50 401 ALA A CA 1
ATOM 3258 C C . ALA A 1 401 ? -30.373 -11.051 19.000 1.00 92.50 401 ALA A C 1
ATOM 3260 O O . ALA A 1 401 ? -30.403 -11.850 19.934 1.00 92.50 401 ALA A O 1
ATOM 3261 N N . ASN A 1 402 ? -31.458 -10.769 18.281 1.00 93.19 402 ASN A N 1
ATOM 3262 C CA . ASN A 1 402 ? -32.717 -11.505 18.355 1.00 93.19 402 ASN A CA 1
ATOM 3263 C C . ASN A 1 402 ? -33.455 -11.473 17.001 1.00 93.19 402 ASN A C 1
ATOM 3265 O O . ASN A 1 402 ? -33.079 -10.742 16.084 1.00 93.19 402 ASN A O 1
ATOM 3269 N N . VAL A 1 403 ? -34.516 -12.273 16.879 1.00 94.50 403 VAL A N 1
ATOM 3270 C CA . VAL A 1 403 ? -35.265 -12.423 15.619 1.00 94.50 403 VAL A CA 1
ATOM 3271 C C . VAL A 1 403 ? -36.029 -11.150 15.242 1.00 94.50 403 VAL A C 1
ATOM 3273 O O . VAL A 1 403 ? -36.083 -10.802 14.066 1.00 94.50 403 VAL A O 1
ATOM 3276 N N . SER A 1 404 ? -36.600 -10.425 16.210 1.00 95.75 404 SER A N 1
ATOM 3277 C CA . SER A 1 404 ? -37.362 -9.205 15.910 1.00 95.75 404 SER A CA 1
ATOM 3278 C C . SER A 1 404 ? -36.471 -8.114 15.315 1.00 95.75 404 SER A C 1
ATOM 3280 O O . SER A 1 404 ? -36.843 -7.497 14.324 1.00 95.75 404 SER A O 1
ATOM 3282 N N . GLN A 1 405 ? -35.263 -7.936 15.845 1.00 95.94 405 GLN A N 1
ATOM 3283 C CA . GLN A 1 405 ? -34.277 -6.994 15.319 1.00 95.94 405 GLN A CA 1
ATOM 3284 C C . GLN A 1 405 ? -33.729 -7.419 13.959 1.00 95.94 405 GLN A C 1
ATOM 3286 O O . GLN A 1 405 ? -33.553 -6.571 13.091 1.00 95.94 405 GLN A O 1
ATOM 3291 N N . ALA A 1 406 ? -33.531 -8.720 13.733 1.00 95.06 406 ALA A N 1
ATOM 3292 C CA . ALA A 1 406 ? -33.152 -9.235 12.420 1.00 95.06 406 ALA A CA 1
ATOM 3293 C C . ALA A 1 406 ? -34.192 -8.892 11.335 1.00 95.06 406 ALA A C 1
ATOM 3295 O O . ALA A 1 406 ? -33.817 -8.503 10.232 1.00 95.06 406 ALA A O 1
ATOM 3296 N N . ARG A 1 407 ? -35.494 -8.957 11.660 1.00 95.88 407 ARG A N 1
ATOM 3297 C CA . ARG A 1 407 ? -36.570 -8.521 10.750 1.00 95.88 407 ARG A CA 1
ATOM 3298 C C . ARG A 1 407 ? -36.541 -7.019 10.497 1.00 95.88 407 ARG A C 1
ATOM 3300 O O . ARG A 1 407 ? -36.678 -6.606 9.356 1.00 95.88 407 ARG A O 1
ATOM 3307 N N . VAL A 1 408 ? -36.323 -6.205 11.534 1.00 96.75 408 VAL A N 1
ATOM 3308 C CA . VAL A 1 408 ? -36.188 -4.744 11.376 1.00 96.75 408 VAL A CA 1
ATOM 3309 C C . VAL A 1 408 ? -35.032 -4.414 10.428 1.00 96.75 408 VAL A C 1
ATOM 3311 O O . VAL A 1 408 ? -35.213 -3.622 9.507 1.00 96.75 408 VAL A O 1
ATOM 3314 N N . VAL A 1 409 ? -33.879 -5.069 10.604 1.00 95.38 409 VAL A N 1
ATOM 3315 C CA . VAL A 1 409 ? -32.720 -4.928 9.710 1.00 95.38 409 VAL A CA 1
ATOM 3316 C C . VAL A 1 409 ? -33.093 -5.261 8.269 1.00 95.38 409 VAL A C 1
ATOM 3318 O O . VAL A 1 409 ? -32.858 -4.445 7.379 1.00 95.38 409 VAL A O 1
ATOM 3321 N N . ASN A 1 410 ? -33.708 -6.425 8.044 1.00 94.62 410 ASN A N 1
ATOM 3322 C CA . ASN A 1 410 ? -34.076 -6.868 6.704 1.00 94.62 410 ASN A CA 1
ATOM 3323 C C . ASN A 1 410 ? -35.097 -5.923 6.044 1.00 94.62 410 ASN A C 1
ATOM 3325 O O . ASN A 1 410 ? -34.895 -5.510 4.910 1.00 94.62 410 ASN A O 1
ATOM 3329 N N . ASN A 1 411 ? -36.117 -5.473 6.781 1.00 95.69 411 ASN A N 1
ATOM 3330 C CA . ASN A 1 411 ? -37.136 -4.550 6.273 1.00 95.69 411 ASN A CA 1
ATOM 3331 C C . ASN A 1 411 ? -36.548 -3.195 5.846 1.00 95.69 411 ASN A C 1
ATOM 3333 O O . ASN A 1 411 ? -36.942 -2.633 4.823 1.00 95.69 411 ASN A O 1
ATOM 3337 N N . VAL A 1 412 ? -35.610 -2.644 6.628 1.00 96.56 412 VAL A N 1
ATOM 3338 C CA . VAL A 1 412 ? -34.926 -1.385 6.281 1.00 96.56 412 VAL A CA 1
ATOM 3339 C C . VAL A 1 412 ? -34.120 -1.554 4.994 1.00 96.56 412 VAL A C 1
ATOM 3341 O O . VAL A 1 412 ? -34.183 -0.696 4.111 1.00 96.56 412 VAL A O 1
ATOM 3344 N N . LEU A 1 413 ? -33.400 -2.669 4.880 1.00 95.06 413 LEU A N 1
ATOM 3345 C CA . LEU A 1 413 ? -32.589 -3.002 3.716 1.00 95.06 413 LEU A CA 1
ATOM 3346 C C . LEU A 1 413 ? -33.436 -3.241 2.461 1.00 95.06 413 LEU A C 1
ATOM 3348 O O . LEU A 1 413 ? -33.149 -2.654 1.422 1.00 95.06 413 LEU A O 1
ATOM 3352 N N . GLU A 1 414 ? -34.510 -4.022 2.555 1.00 94.56 414 GLU A N 1
ATOM 3353 C CA . GLU A 1 414 ? -35.443 -4.277 1.452 1.00 94.56 414 GLU A CA 1
ATOM 3354 C C . GLU A 1 414 ? -36.087 -2.984 0.954 1.00 94.56 414 GLU A C 1
ATOM 3356 O O . GLU A 1 414 ? -36.104 -2.718 -0.249 1.00 94.56 414 GLU A O 1
ATOM 3361 N N . ARG A 1 415 ? -36.540 -2.125 1.875 1.00 96.19 415 ARG A N 1
ATOM 3362 C CA . ARG A 1 415 ? -37.099 -0.817 1.522 1.00 96.19 415 ARG A CA 1
ATOM 3363 C C . ARG A 1 415 ? -36.066 0.067 0.828 1.00 96.19 415 ARG A C 1
ATOM 3365 O O . ARG A 1 415 ? -36.398 0.744 -0.142 1.00 96.19 415 ARG A O 1
ATOM 3372 N N . PHE A 1 416 ? -34.822 0.072 1.299 1.00 95.75 416 PHE A N 1
ATOM 3373 C CA . PHE A 1 416 ? -33.752 0.822 0.648 1.00 95.75 416 PHE A CA 1
ATOM 3374 C C . PHE A 1 416 ? -33.433 0.278 -0.752 1.00 95.75 416 PHE A C 1
ATOM 3376 O O . PHE A 1 416 ? -33.316 1.059 -1.696 1.00 95.75 416 PHE A O 1
ATOM 3383 N N . CYS A 1 417 ? -33.338 -1.042 -0.915 1.00 93.69 417 CYS A N 1
ATOM 3384 C CA . CYS A 1 417 ? -33.139 -1.696 -2.208 1.00 93.69 417 CYS A CA 1
ATOM 3385 C C . CYS A 1 417 ? -34.270 -1.374 -3.194 1.00 93.69 417 CYS A C 1
ATOM 3387 O O . CYS A 1 417 ? -33.996 -1.057 -4.350 1.00 93.69 417 CYS A O 1
ATOM 3389 N N . ALA A 1 418 ? -35.525 -1.380 -2.735 1.00 93.44 418 ALA A N 1
ATOM 3390 C CA . ALA A 1 418 ? -36.681 -1.023 -3.553 1.00 93.44 418 ALA A CA 1
ATOM 3391 C C . ALA A 1 418 ? -36.634 0.437 -4.042 1.00 93.44 418 ALA A C 1
ATOM 3393 O O . ALA A 1 418 ? -37.005 0.712 -5.178 1.00 93.44 418 ALA A O 1
ATOM 3394 N N . LEU A 1 419 ? -36.146 1.363 -3.208 1.00 91.00 419 LEU A N 1
ATOM 3395 C CA . LEU A 1 419 ? -36.031 2.786 -3.556 1.00 91.00 419 LEU A CA 1
ATOM 3396 C C . LEU A 1 419 ? -34.815 3.101 -4.438 1.00 91.00 419 LEU A C 1
ATOM 3398 O O . LEU A 1 419 ? -34.895 3.956 -5.313 1.00 91.00 419 LEU A O 1
ATOM 3402 N N . SER A 1 420 ? -33.678 2.453 -4.184 1.00 89.94 420 SER A N 1
ATOM 3403 C CA . SER A 1 420 ? -32.399 2.758 -4.845 1.00 89.94 420 SER A CA 1
ATOM 3404 C C . SER A 1 420 ? -32.136 1.926 -6.102 1.00 89.94 420 SER A C 1
ATOM 3406 O O . SER A 1 420 ? -31.291 2.291 -6.917 1.00 89.94 420 SER A O 1
ATOM 3408 N N . GLY A 1 421 ? -32.795 0.772 -6.242 1.00 87.69 421 GLY A N 1
ATOM 3409 C CA . GLY A 1 421 ? -32.461 -0.239 -7.247 1.00 87.69 421 GLY A CA 1
ATOM 3410 C C . GLY A 1 421 ? -31.171 -1.019 -6.950 1.00 87.69 421 GLY A C 1
ATOM 3411 O O . GLY A 1 421 ? -30.795 -1.893 -7.737 1.00 87.69 421 GLY A O 1
ATOM 3412 N N . LEU A 1 422 ? -30.490 -0.738 -5.831 1.00 89.50 422 LEU A N 1
ATOM 3413 C CA . LEU A 1 422 ? -29.318 -1.491 -5.383 1.00 89.50 422 LEU A CA 1
ATOM 3414 C C . LEU A 1 422 ? -29.725 -2.868 -4.848 1.00 89.50 422 LEU A C 1
ATOM 3416 O O . LEU A 1 422 ? -30.826 -3.056 -4.333 1.00 89.50 422 LEU A O 1
ATOM 3420 N N . LYS A 1 423 ? -28.812 -3.839 -4.932 1.00 89.12 423 LYS A N 1
ATOM 3421 C CA . LYS A 1 423 ? -29.021 -5.208 -4.440 1.00 89.12 423 LYS A CA 1
ATOM 3422 C C . LYS A 1 423 ? -27.927 -5.618 -3.464 1.00 89.12 423 LYS A C 1
ATOM 3424 O O . LYS A 1 423 ? -26.756 -5.306 -3.666 1.00 89.12 423 LYS A O 1
ATOM 3429 N N . ILE A 1 424 ? -28.319 -6.374 -2.445 1.00 90.75 424 ILE A N 1
ATOM 3430 C CA . ILE A 1 424 ? -27.407 -6.967 -1.465 1.00 90.75 424 ILE A CA 1
ATOM 3431 C C . ILE A 1 424 ? -26.849 -8.268 -2.034 1.00 90.75 424 ILE A C 1
ATOM 3433 O O . ILE A 1 424 ? -27.582 -9.102 -2.563 1.00 90.75 424 ILE A O 1
ATOM 3437 N N . SER A 1 425 ? -25.540 -8.461 -1.904 1.00 90.88 425 SER A N 1
ATOM 3438 C CA . SER A 1 425 ? -24.892 -9.723 -2.253 1.00 90.88 425 SER A CA 1
ATOM 3439 C C . SER A 1 425 ? -24.940 -10.683 -1.065 1.00 90.88 425 SER A C 1
ATOM 3441 O O . SER A 1 425 ? -24.035 -10.677 -0.234 1.00 90.88 425 SER A O 1
ATOM 3443 N N . LEU A 1 426 ? -25.972 -11.530 -1.001 1.00 88.62 426 LEU A N 1
ATOM 3444 C CA . LEU A 1 426 ? -26.144 -12.509 0.085 1.00 88.62 426 LEU A CA 1
ATOM 3445 C C . LEU A 1 426 ? -24.938 -13.453 0.236 1.00 88.62 426 LEU A C 1
ATOM 3447 O O . LEU A 1 426 ? -24.535 -13.749 1.356 1.00 88.62 426 LEU A O 1
ATOM 3451 N N . ASP A 1 427 ? -24.286 -13.822 -0.872 1.00 86.69 427 ASP A N 1
ATOM 3452 C CA . ASP A 1 427 ? -23.072 -14.656 -0.862 1.00 86.69 427 ASP A CA 1
ATOM 3453 C C . ASP A 1 427 ? -21.882 -13.998 -0.143 1.00 86.69 427 ASP A C 1
ATOM 3455 O O . ASP A 1 427 ? -21.008 -14.674 0.409 1.00 86.69 427 ASP A O 1
ATOM 3459 N N . LYS A 1 428 ? -21.809 -12.663 -0.185 1.00 88.50 428 LYS A N 1
ATOM 3460 C CA . LYS A 1 428 ? -20.750 -11.882 0.467 1.00 88.50 428 LYS A CA 1
ATOM 3461 C C . LYS A 1 428 ? -21.147 -11.453 1.875 1.00 88.50 428 LYS A C 1
ATOM 3463 O O . LYS A 1 428 ? -20.269 -11.293 2.725 1.00 88.50 428 LYS A O 1
ATOM 3468 N N . SER A 1 429 ? -22.442 -11.272 2.121 1.00 92.19 429 SER A N 1
ATOM 3469 C CA . SER A 1 429 ? -22.984 -10.880 3.414 1.00 92.19 429 SER A CA 1
ATOM 3470 C C . SER A 1 429 ? -22.839 -12.007 4.431 1.00 92.19 429 SER A C 1
ATOM 3472 O O . SER A 1 429 ? -23.164 -13.166 4.183 1.00 92.19 429 SER A O 1
ATOM 3474 N N . LYS A 1 430 ? -22.353 -11.656 5.621 1.00 93.50 430 LYS A N 1
ATOM 3475 C CA . LYS A 1 430 ? -22.227 -12.572 6.756 1.00 93.50 430 LYS A CA 1
ATOM 3476 C C . LYS A 1 430 ? -22.607 -11.846 8.032 1.00 93.50 430 LYS A C 1
ATOM 3478 O O . LYS A 1 430 ? -22.361 -10.647 8.144 1.00 93.50 430 LYS A O 1
ATOM 3483 N N . PHE A 1 431 ? -23.130 -12.573 9.014 1.00 93.50 431 PHE A N 1
ATOM 3484 C CA . PHE A 1 431 ? -23.365 -12.023 10.348 1.00 93.50 431 PHE A CA 1
ATOM 3485 C C . PHE A 1 431 ? -22.693 -12.872 11.426 1.00 93.50 431 PHE A C 1
ATOM 3487 O O . PHE A 1 431 ? -22.565 -14.087 11.292 1.00 93.50 431 PHE A O 1
ATOM 3494 N N . CYS A 1 432 ? -22.282 -12.227 12.515 1.00 91.94 432 CYS A N 1
ATOM 3495 C CA . CYS A 1 432 ? -21.776 -12.888 13.713 1.00 91.94 432 CYS A CA 1
ATOM 3496 C C . CYS A 1 432 ? -22.586 -12.448 14.934 1.00 91.94 432 CYS A C 1
ATOM 3498 O O . CYS A 1 432 ? -23.088 -11.325 14.984 1.00 91.94 432 CYS A O 1
ATOM 3500 N N . THR A 1 433 ? -22.684 -13.314 15.938 1.00 91.31 433 THR A N 1
ATOM 3501 C CA . THR A 1 433 ? -23.371 -13.026 17.205 1.00 91.31 433 THR A CA 1
ATOM 3502 C C . THR A 1 433 ? -22.378 -12.984 18.363 1.00 91.31 433 THR A C 1
ATOM 3504 O O . THR A 1 433 ? -21.268 -13.506 18.262 1.00 91.31 433 THR A O 1
ATOM 3507 N N . SER A 1 434 ? -22.771 -12.378 19.486 1.00 87.00 434 SER A N 1
ATOM 3508 C CA . SER A 1 434 ? -21.988 -12.459 20.723 1.00 87.00 434 SER A CA 1
ATOM 3509 C C . SER A 1 434 ? -21.913 -13.904 21.238 1.00 87.00 434 SER A C 1
ATOM 3511 O O . SER A 1 434 ? -22.772 -14.734 20.936 1.00 87.00 434 SER A O 1
ATOM 3513 N N . THR A 1 435 ? -20.882 -14.210 22.031 1.00 81.69 435 THR A N 1
ATOM 3514 C CA . THR A 1 435 ? -20.588 -15.569 22.528 1.00 81.69 435 THR A CA 1
ATOM 3515 C C . THR A 1 435 ? -21.699 -16.179 23.385 1.00 81.69 435 THR A C 1
ATOM 3517 O O . THR A 1 435 ? -21.788 -17.397 23.469 1.00 81.69 435 THR A O 1
ATOM 3520 N N . GLY A 1 436 ? -22.552 -15.355 24.001 1.00 83.19 436 GLY A N 1
ATOM 3521 C CA . GLY A 1 436 ? -23.685 -15.811 24.813 1.00 83.19 436 GLY A CA 1
ATOM 3522 C C . GLY A 1 436 ? -24.936 -16.204 24.018 1.00 83.19 436 GLY A C 1
ATOM 3523 O O . GLY A 1 436 ? -25.909 -16.659 24.610 1.00 83.19 436 GLY A O 1
ATOM 3524 N N . VAL A 1 437 ? -24.955 -16.018 22.693 1.00 90.12 437 VAL A N 1
ATOM 3525 C CA . VAL A 1 437 ? -26.116 -16.354 21.856 1.00 90.12 437 VAL A CA 1
ATOM 3526 C C . VAL A 1 437 ? -26.096 -17.838 21.500 1.00 90.12 437 VAL A C 1
ATOM 3528 O O . VAL A 1 437 ? -25.146 -18.328 20.890 1.00 90.12 437 VAL A O 1
ATOM 3531 N N . CYS A 1 438 ? -27.166 -18.558 21.845 1.00 92.38 438 CYS A N 1
ATOM 3532 C CA . CYS A 1 438 ? -27.271 -19.983 21.550 1.00 92.38 438 CYS A CA 1
ATOM 3533 C C . CYS A 1 438 ? -27.395 -20.254 20.040 1.00 92.38 438 CYS A C 1
ATOM 3535 O O . CYS A 1 438 ? -27.956 -19.460 19.276 1.00 92.38 438 CYS A O 1
ATOM 3537 N N . ARG A 1 439 ? -26.909 -21.424 19.606 1.00 92.00 439 ARG A N 1
ATOM 3538 C CA . ARG A 1 439 ? -26.889 -21.821 18.189 1.00 92.00 439 ARG A CA 1
ATOM 3539 C C . ARG A 1 439 ? -28.282 -21.817 17.553 1.00 92.00 439 ARG A C 1
ATOM 3541 O O . ARG A 1 439 ? -28.434 -21.310 16.451 1.00 92.00 439 ARG A O 1
ATOM 3548 N N . ARG A 1 440 ? -29.310 -22.259 18.286 1.00 93.81 440 ARG A N 1
ATOM 3549 C CA . ARG A 1 440 ? -30.710 -22.247 17.825 1.00 93.81 440 ARG A CA 1
ATOM 3550 C C . ARG A 1 440 ? -31.191 -20.845 17.438 1.00 93.81 440 ARG A C 1
ATOM 3552 O O . ARG A 1 440 ? -31.793 -20.670 16.380 1.00 93.81 440 ARG A O 1
ATOM 3559 N N . LEU A 1 441 ? -30.918 -19.839 18.274 1.00 93.38 441 LEU A N 1
ATOM 3560 C CA . LEU A 1 441 ? -31.280 -18.452 17.970 1.00 93.38 441 LEU A CA 1
ATOM 3561 C C . LEU A 1 441 ? -30.493 -17.934 16.762 1.00 93.38 441 LEU A C 1
ATOM 3563 O O . LEU A 1 441 ? -31.064 -17.278 15.894 1.00 93.38 441 LEU A O 1
ATOM 3567 N N . ARG A 1 442 ? -29.206 -18.279 16.669 1.00 94.69 442 ARG A N 1
ATOM 3568 C CA . ARG A 1 442 ? -28.365 -17.930 15.520 1.00 94.69 442 ARG A CA 1
ATOM 3569 C C . ARG A 1 442 ? -28.911 -18.502 14.211 1.00 94.69 442 ARG A C 1
ATOM 3571 O O . ARG A 1 442 ? -29.035 -17.762 13.242 1.00 94.69 442 ARG A O 1
ATOM 3578 N N . ASP A 1 443 ? -29.287 -19.775 14.195 1.00 94.12 443 ASP A N 1
ATOM 3579 C CA . ASP A 1 443 ? -29.830 -20.437 13.006 1.00 94.12 443 ASP A CA 1
ATOM 3580 C C . ASP A 1 443 ? -31.195 -19.841 12.614 1.00 94.12 443 ASP A C 1
ATOM 3582 O O . ASP A 1 443 ? -31.478 -19.644 11.435 1.00 94.12 443 ASP A O 1
ATOM 3586 N N . THR A 1 444 ? -32.002 -19.433 13.600 1.00 94.69 444 THR A N 1
ATOM 3587 C CA . THR A 1 444 ? -33.279 -18.735 13.357 1.00 94.69 444 THR A CA 1
ATOM 3588 C C . THR A 1 444 ? -33.065 -17.350 12.736 1.00 94.69 444 THR A C 1
ATOM 3590 O O . THR A 1 444 ? -33.791 -16.955 11.823 1.00 94.69 444 THR A O 1
ATOM 3593 N N . ILE A 1 445 ? -32.054 -16.604 13.199 1.00 94.88 445 ILE A N 1
ATOM 3594 C CA . ILE A 1 445 ? -31.672 -15.313 12.606 1.00 94.88 445 ILE A CA 1
ATOM 3595 C C . ILE A 1 445 ? -31.193 -15.516 11.165 1.00 94.88 445 ILE A C 1
ATOM 3597 O O . ILE A 1 445 ? -31.620 -14.768 10.290 1.00 94.88 445 ILE A O 1
ATOM 3601 N N . ALA A 1 446 ? -30.374 -16.541 10.908 1.00 94.44 446 ALA A N 1
ATOM 3602 C CA . ALA A 1 446 ? -29.902 -16.869 9.562 1.00 94.44 446 ALA A CA 1
ATOM 3603 C C . ALA A 1 446 ? -31.062 -17.194 8.609 1.00 94.44 446 ALA A C 1
ATOM 3605 O O . ALA A 1 446 ? -31.119 -16.656 7.509 1.00 94.44 446 ALA A O 1
ATOM 3606 N N . ALA A 1 447 ? -32.028 -18.004 9.052 1.00 93.19 447 ALA A N 1
ATOM 3607 C CA . ALA A 1 447 ? -33.226 -18.309 8.270 1.00 93.19 447 ALA A CA 1
ATOM 3608 C C . ALA A 1 447 ? -34.103 -17.068 8.020 1.00 93.19 447 ALA A C 1
ATOM 3610 O O . ALA A 1 447 ? -34.747 -16.957 6.983 1.00 93.19 447 ALA A O 1
ATOM 3611 N N . THR A 1 448 ? -34.119 -16.115 8.955 1.00 91.50 448 THR A N 1
ATOM 3612 C CA . THR A 1 448 ? -34.911 -14.883 8.822 1.00 91.50 448 THR A CA 1
ATOM 3613 C C . THR A 1 448 ? -34.288 -13.904 7.830 1.00 91.50 448 THR A C 1
ATOM 3615 O O . THR A 1 448 ? -35.010 -13.273 7.070 1.00 91.50 448 THR A O 1
ATOM 3618 N N . THR A 1 449 ? -32.962 -13.749 7.846 1.00 90.75 449 THR A N 1
ATOM 3619 C CA . THR A 1 449 ? -32.255 -12.762 7.011 1.00 90.75 449 THR A CA 1
ATOM 3620 C C . THR A 1 449 ? -31.746 -13.330 5.693 1.00 90.75 449 THR A C 1
ATOM 3622 O O . THR A 1 449 ? -31.333 -12.560 4.835 1.00 90.75 449 THR A O 1
ATOM 3625 N N . GLN A 1 450 ? -31.712 -14.659 5.543 1.00 91.38 450 GLN A N 1
ATOM 3626 C CA . GLN A 1 450 ? -31.029 -15.358 4.444 1.00 91.38 450 GLN A CA 1
ATOM 3627 C C . GLN A 1 450 ? -29.517 -15.062 4.373 1.00 91.38 450 GLN A C 1
ATOM 3629 O O . GLN A 1 450 ? -28.864 -15.335 3.369 1.00 91.38 450 GLN A O 1
ATOM 3634 N N . ILE A 1 451 ? -28.934 -14.518 5.448 1.00 92.75 451 ILE A N 1
ATOM 3635 C CA . ILE A 1 451 ? -27.503 -14.220 5.547 1.00 92.75 451 ILE A CA 1
ATOM 3636 C C . ILE A 1 451 ? -26.813 -15.364 6.284 1.00 92.75 451 ILE A C 1
ATOM 3638 O O . ILE A 1 451 ? -27.277 -15.823 7.328 1.00 92.75 451 ILE A O 1
ATOM 3642 N N . HIS A 1 452 ? -25.656 -15.802 5.790 1.00 91.50 452 HIS A N 1
ATOM 3643 C CA . HIS A 1 452 ? -24.903 -16.867 6.440 1.00 91.50 452 HIS A CA 1
ATOM 3644 C C . HIS A 1 452 ? -24.294 -16.420 7.777 1.00 91.50 452 HIS A C 1
ATOM 3646 O O . HIS A 1 452 ? -23.590 -15.408 7.873 1.00 91.50 452 HIS A O 1
ATOM 3652 N N . ALA A 1 453 ? -24.522 -17.226 8.816 1.00 91.88 453 ALA A N 1
ATOM 3653 C CA . ALA A 1 453 ? -23.862 -17.059 10.102 1.00 91.88 453 ALA A CA 1
ATOM 3654 C C . ALA A 1 453 ? -22.371 -17.414 9.990 1.00 91.88 453 ALA A C 1
ATOM 3656 O O . ALA A 1 453 ? -22.000 -18.427 9.397 1.00 91.88 453 ALA A O 1
ATOM 3657 N N . THR A 1 454 ? -21.517 -16.612 10.616 1.00 90.12 454 THR A N 1
ATOM 3658 C CA . THR A 1 454 ? -20.088 -16.887 10.778 1.00 90.12 454 THR A CA 1
ATOM 3659 C C . THR A 1 454 ? -19.683 -16.688 12.230 1.00 90.12 454 THR A C 1
ATOM 3661 O O . THR A 1 454 ? -20.206 -15.815 12.924 1.00 90.12 454 THR A O 1
ATOM 3664 N N . ASP A 1 455 ? -18.721 -17.476 12.701 1.00 84.31 455 ASP A N 1
ATOM 3665 C CA . ASP A 1 455 ? -18.159 -17.280 14.039 1.00 84.31 455 ASP A CA 1
ATOM 3666 C C . ASP A 1 455 ? -17.269 -16.032 14.085 1.00 84.31 455 ASP A C 1
ATOM 3668 O O . ASP A 1 455 ? -17.115 -15.401 15.132 1.00 84.31 455 ASP A O 1
ATOM 3672 N N . ARG A 1 456 ? -16.633 -15.697 12.953 1.00 80.75 456 ARG A N 1
ATOM 3673 C CA . ARG A 1 456 ? -15.606 -14.655 12.841 1.00 80.75 456 ARG A CA 1
ATOM 3674 C C . ARG A 1 456 ? -15.605 -14.025 11.451 1.00 80.75 456 ARG A C 1
ATOM 3676 O O . ARG A 1 456 ? -15.916 -14.687 10.460 1.00 80.75 456 ARG A O 1
ATOM 3683 N N . PHE A 1 457 ? -15.224 -12.754 11.375 1.00 82.44 457 PHE A N 1
ATOM 3684 C CA . PHE A 1 457 ? -14.931 -12.102 10.101 1.00 82.44 457 PHE A CA 1
ATOM 3685 C C . PHE A 1 457 ? -13.463 -12.342 9.760 1.00 82.44 457 PHE A C 1
ATOM 3687 O O . PHE A 1 457 ? -12.598 -12.078 10.583 1.00 82.44 457 PHE A O 1
ATOM 3694 N N . ASP A 1 458 ? -13.158 -12.836 8.561 1.00 74.19 458 ASP A N 1
ATOM 3695 C CA . ASP A 1 458 ? -11.762 -13.085 8.179 1.00 74.19 458 ASP A CA 1
ATOM 3696 C C . ASP A 1 458 ? -11.036 -11.786 7.817 1.00 74.19 458 ASP A C 1
ATOM 3698 O O . ASP A 1 458 ? -9.911 -11.533 8.259 1.00 74.19 458 ASP A O 1
ATOM 3702 N N . LYS A 1 459 ? -11.676 -10.959 6.982 1.00 81.44 459 LYS A N 1
ATOM 3703 C CA . LYS A 1 459 ? -11.131 -9.693 6.494 1.00 81.44 459 LYS A CA 1
ATOM 3704 C C . LYS A 1 459 ? -12.212 -8.625 6.397 1.00 81.44 459 LYS A C 1
ATOM 3706 O O . LYS A 1 459 ? -13.306 -8.921 5.934 1.00 81.44 459 LYS A O 1
ATOM 3711 N N . TYR A 1 460 ? -11.862 -7.394 6.752 1.00 83.88 460 TYR A N 1
ATOM 3712 C CA . TYR A 1 460 ? -12.690 -6.206 6.547 1.00 83.88 460 TYR A CA 1
ATOM 3713 C C . TYR A 1 460 ? -11.811 -5.058 6.046 1.00 83.88 460 TYR A C 1
ATOM 3715 O O . TYR A 1 460 ? -10.753 -4.810 6.622 1.00 83.88 460 TYR A O 1
ATOM 3723 N N . LEU A 1 461 ? -12.183 -4.427 4.927 1.00 83.81 461 LEU A N 1
ATOM 3724 C CA . LEU A 1 461 ? -11.391 -3.389 4.241 1.00 83.81 461 LEU A CA 1
ATOM 3725 C C . LEU A 1 461 ? -9.932 -3.787 3.930 1.00 83.81 461 LEU A C 1
ATOM 3727 O O . LEU A 1 461 ? -9.068 -2.954 3.699 1.00 83.81 461 LEU A O 1
ATOM 3731 N N . GLY A 1 462 ? -9.631 -5.087 3.897 1.00 77.38 462 GLY A N 1
ATOM 3732 C CA . GLY A 1 462 ? -8.271 -5.605 3.716 1.00 77.38 462 GLY A CA 1
ATOM 3733 C C . GLY A 1 462 ? -7.494 -5.851 5.016 1.00 77.38 462 GLY A C 1
ATOM 3734 O O . GLY A 1 462 ? -6.437 -6.485 4.963 1.00 77.38 462 GLY A O 1
ATOM 3735 N N . PHE A 1 463 ? -8.019 -5.454 6.180 1.00 78.94 463 PHE A N 1
ATOM 3736 C CA . PHE A 1 463 ? -7.495 -5.860 7.484 1.00 78.94 463 PHE A CA 1
ATOM 3737 C C . PHE A 1 463 ? -7.926 -7.280 7.817 1.00 78.94 463 PHE A C 1
ATOM 3739 O O . PHE A 1 463 ? -9.105 -7.609 7.728 1.00 78.94 463 PHE A O 1
ATOM 3746 N N . LYS A 1 464 ? -6.978 -8.119 8.241 1.00 77.56 464 LYS A N 1
ATOM 3747 C CA . LYS A 1 464 ? -7.303 -9.396 8.880 1.00 77.56 464 LYS A CA 1
ATOM 3748 C C . LYS A 1 464 ? -7.752 -9.127 10.308 1.00 77.56 464 LYS A C 1
ATOM 3750 O O . LYS A 1 464 ? -7.010 -8.513 11.072 1.00 77.56 464 LYS A O 1
ATOM 3755 N N . MET A 1 465 ? -8.923 -9.632 10.672 1.00 80.81 465 MET A N 1
ATOM 3756 C CA . MET A 1 465 ? -9.381 -9.573 12.055 1.00 80.81 465 MET A CA 1
ATOM 3757 C C . MET A 1 465 ? -8.732 -10.731 12.812 1.00 80.81 465 MET A C 1
ATOM 3759 O O . MET A 1 465 ? -9.078 -11.896 12.626 1.00 80.81 465 MET A O 1
ATOM 3763 N N . PHE A 1 466 ? -7.725 -10.424 13.627 1.00 78.12 466 PHE A N 1
ATOM 3764 C CA . PHE A 1 466 ? -7.060 -11.431 14.448 1.00 78.12 466 PHE A CA 1
ATOM 3765 C C . PHE A 1 466 ? -7.829 -11.670 15.745 1.00 78.12 466 PHE A C 1
ATOM 3767 O O . PHE A 1 466 ? -8.317 -10.738 16.383 1.00 78.12 466 PHE A O 1
ATOM 3774 N N . TYR A 1 467 ? -7.872 -12.931 16.164 1.00 72.62 467 TYR A N 1
ATOM 3775 C CA . TYR A 1 467 ? -8.535 -13.356 17.389 1.00 72.62 467 TYR A CA 1
ATOM 3776 C C . TYR A 1 467 ? -7.540 -14.139 18.245 1.00 72.62 467 TYR A C 1
ATOM 3778 O O . TYR A 1 467 ? -6.993 -15.148 17.800 1.00 72.62 467 TYR A O 1
ATOM 3786 N N . GLY A 1 468 ? -7.307 -13.677 19.475 1.00 76.44 468 GLY A N 1
ATOM 3787 C CA . GLY A 1 468 ? -6.300 -14.251 20.371 1.00 76.44 468 GLY A CA 1
ATOM 3788 C C . GLY A 1 468 ? -4.880 -13.746 20.090 1.00 76.44 468 GLY A C 1
ATOM 3789 O O . GLY A 1 468 ? -4.689 -12.670 19.529 1.00 76.44 468 GLY A O 1
ATOM 3790 N N . LYS A 1 469 ? -3.865 -14.503 20.527 1.00 77.06 469 LYS A N 1
ATOM 3791 C CA . LYS A 1 469 ? -2.455 -14.096 20.434 1.00 77.06 469 LYS A CA 1
ATOM 3792 C C . LYS A 1 469 ? -1.968 -14.132 18.986 1.00 77.06 469 LYS A C 1
ATOM 3794 O O . LYS A 1 469 ? -1.937 -15.188 18.360 1.00 77.06 469 LYS A O 1
ATOM 3799 N N . VAL A 1 470 ? -1.518 -12.982 18.497 1.00 82.00 470 VAL A N 1
ATOM 3800 C CA . VAL A 1 470 ? -0.974 -12.848 17.144 1.00 82.00 470 VAL A CA 1
ATOM 3801 C C . VAL A 1 470 ? 0.422 -13.465 17.064 1.00 82.00 470 VAL A C 1
ATOM 3803 O O . VAL A 1 470 ? 1.287 -13.206 17.905 1.00 82.00 470 VAL A O 1
ATOM 3806 N N . ARG A 1 471 ? 0.649 -14.276 16.033 1.00 85.06 471 ARG A N 1
ATOM 3807 C CA . ARG A 1 471 ? 1.911 -14.959 15.734 1.00 85.06 471 ARG A CA 1
ATOM 3808 C C . ARG A 1 471 ? 2.540 -14.371 14.476 1.00 85.06 471 ARG A C 1
ATOM 3810 O O . ARG A 1 471 ? 1.876 -13.781 13.633 1.00 85.06 471 ARG A O 1
ATOM 3817 N N . LYS A 1 472 ? 3.844 -14.595 14.301 1.00 84.94 472 LYS A N 1
ATOM 3818 C CA . LYS A 1 472 ? 4.585 -14.174 13.097 1.00 84.94 472 LYS A CA 1
ATOM 3819 C C . LYS A 1 472 ? 3.932 -14.674 11.798 1.00 84.94 472 LYS A C 1
ATOM 3821 O O . LYS A 1 472 ? 3.822 -13.915 10.844 1.00 84.94 472 LYS A O 1
ATOM 3826 N N . GLN A 1 473 ? 3.456 -15.921 11.800 1.00 82.69 473 GLN A N 1
ATOM 3827 C CA . GLN A 1 473 ? 2.853 -16.586 10.637 1.00 82.69 473 GLN A CA 1
ATOM 3828 C C . GLN A 1 473 ? 1.589 -15.887 10.120 1.00 82.69 473 GLN A C 1
ATOM 3830 O O . GLN A 1 473 ? 1.289 -15.951 8.929 1.00 82.69 473 GLN A O 1
ATOM 3835 N N . ASP A 1 474 ? 0.873 -15.185 10.999 1.00 83.50 474 ASP A N 1
ATOM 3836 C CA . ASP A 1 474 ? -0.385 -14.520 10.664 1.00 83.50 474 ASP A CA 1
ATOM 3837 C C . ASP A 1 474 ? -0.183 -13.368 9.654 1.00 83.50 474 ASP A C 1
ATOM 3839 O O . ASP A 1 474 ? -1.111 -13.020 8.912 1.00 83.50 474 ASP A O 1
ATOM 3843 N N . PHE A 1 475 ? 1.056 -12.858 9.572 1.00 85.50 475 PHE A N 1
ATOM 3844 C CA . PHE A 1 475 ? 1.518 -11.782 8.690 1.00 85.50 475 PHE A CA 1
ATOM 3845 C C . PHE A 1 475 ? 2.393 -12.258 7.517 1.00 85.50 475 PHE A C 1
ATOM 3847 O O . PHE A 1 475 ? 3.013 -11.434 6.839 1.00 85.50 475 PHE A O 1
ATOM 3854 N N . ASN A 1 476 ? 2.468 -13.566 7.244 1.00 83.38 476 ASN A N 1
ATOM 3855 C CA . ASN A 1 476 ? 3.255 -14.089 6.116 1.00 83.38 476 ASN A CA 1
ATOM 3856 C C . ASN A 1 476 ? 2.804 -13.512 4.762 1.00 83.38 476 ASN A C 1
ATOM 3858 O O . ASN A 1 476 ? 3.611 -13.337 3.862 1.00 83.38 476 ASN A O 1
ATOM 3862 N N . ASP A 1 477 ? 1.537 -13.123 4.626 1.00 81.88 477 ASP A N 1
ATOM 3863 C CA . ASP A 1 477 ? 1.030 -12.437 3.436 1.00 81.88 477 ASP A CA 1
ATOM 3864 C C . ASP A 1 477 ? 1.624 -11.034 3.231 1.00 81.88 477 ASP A C 1
ATOM 3866 O O . ASP A 1 477 ? 1.685 -10.546 2.100 1.00 81.88 477 ASP A O 1
ATOM 3870 N N . ILE A 1 478 ? 2.061 -10.353 4.294 1.00 86.31 478 ILE A N 1
ATOM 3871 C CA . ILE A 1 478 ? 2.835 -9.109 4.180 1.00 86.31 478 ILE A CA 1
ATOM 3872 C C . ILE A 1 478 ? 4.224 -9.430 3.632 1.00 86.31 478 ILE A C 1
ATOM 3874 O O . ILE A 1 478 ? 4.646 -8.811 2.653 1.00 86.31 478 ILE A O 1
ATOM 3878 N N . TYR A 1 479 ? 4.895 -10.421 4.224 1.00 85.31 479 TYR A N 1
ATOM 3879 C CA . TYR A 1 479 ? 6.212 -10.882 3.788 1.00 85.31 479 TYR A CA 1
ATOM 3880 C C . TYR A 1 479 ? 6.199 -11.293 2.310 1.00 85.31 479 TYR A C 1
ATOM 3882 O O . TYR A 1 479 ? 6.986 -10.771 1.524 1.00 85.31 479 TYR A O 1
ATOM 3890 N N . ASP A 1 480 ? 5.242 -12.127 1.898 1.00 80.06 480 ASP A N 1
ATOM 3891 C CA . ASP A 1 480 ? 5.103 -12.611 0.522 1.00 80.06 480 ASP A CA 1
ATOM 3892 C C . ASP A 1 480 ? 4.905 -11.459 -0.473 1.00 80.06 480 ASP A C 1
ATOM 3894 O O . ASP A 1 480 ? 5.493 -11.445 -1.557 1.00 80.06 480 ASP A O 1
ATOM 3898 N N . ARG A 1 481 ? 4.094 -10.454 -0.110 1.00 83.19 481 ARG A N 1
ATOM 3899 C CA . ARG A 1 481 ? 3.868 -9.264 -0.947 1.00 83.19 481 ARG A CA 1
ATOM 3900 C C . ARG A 1 481 ? 5.133 -8.419 -1.087 1.00 83.19 481 ARG A C 1
ATOM 3902 O O . ARG A 1 481 ? 5.425 -7.960 -2.193 1.00 83.19 481 ARG A O 1
ATOM 3909 N N . VAL A 1 482 ? 5.875 -8.221 0.004 1.00 84.94 482 VAL A N 1
ATOM 3910 C CA . VAL A 1 482 ? 7.152 -7.490 0.005 1.00 84.94 482 VAL A CA 1
ATOM 3911 C C . VAL A 1 482 ? 8.200 -8.249 -0.806 1.00 84.94 482 VAL A C 1
ATOM 3913 O O . VAL A 1 482 ? 8.797 -7.663 -1.706 1.00 84.94 482 VAL A O 1
ATOM 3916 N N . SER A 1 483 ? 8.349 -9.553 -0.578 1.00 81.56 483 SER A N 1
ATOM 3917 C CA . SER A 1 483 ? 9.269 -10.430 -1.309 1.00 81.56 483 SER A CA 1
ATOM 3918 C C . SER A 1 483 ? 8.974 -10.435 -2.815 1.00 81.56 483 SER A C 1
ATOM 3920 O O . SER A 1 483 ? 9.855 -10.164 -3.626 1.00 81.56 483 SER A O 1
ATOM 3922 N N . ALA A 1 484 ? 7.706 -10.576 -3.220 1.00 78.88 484 ALA A N 1
ATOM 3923 C CA . ALA A 1 484 ? 7.314 -10.498 -4.631 1.00 78.88 484 ALA A CA 1
ATOM 3924 C C . ALA A 1 484 ? 7.586 -9.114 -5.258 1.00 78.88 484 ALA A C 1
ATOM 3926 O O . ALA A 1 484 ? 7.860 -8.983 -6.462 1.00 78.88 484 ALA A O 1
ATOM 3927 N N . LYS A 1 485 ? 7.499 -8.039 -4.463 1.00 82.06 485 LYS A N 1
ATOM 3928 C CA . LYS A 1 485 ? 7.818 -6.684 -4.923 1.00 82.06 485 LYS A CA 1
ATOM 3929 C C . LYS A 1 485 ? 9.322 -6.428 -5.003 1.00 82.06 485 LYS A C 1
ATOM 3931 O O . LYS A 1 485 ? 9.713 -5.744 -5.947 1.00 82.06 485 LYS A O 1
ATOM 3936 N N . LEU A 1 486 ? 10.122 -7.060 -4.149 1.00 82.50 486 LEU A N 1
ATOM 3937 C CA . LEU A 1 486 ? 11.588 -6.995 -4.094 1.00 82.50 486 LEU A CA 1
ATOM 3938 C C . LEU A 1 486 ? 12.265 -8.256 -4.660 1.00 82.50 486 LEU A C 1
ATOM 3940 O O . LEU A 1 486 ? 13.346 -8.641 -4.220 1.00 82.50 486 LEU A O 1
ATOM 3944 N N . ALA A 1 487 ? 11.631 -8.902 -5.641 1.00 75.75 487 ALA A N 1
ATOM 3945 C CA . ALA A 1 487 ? 12.182 -10.083 -6.297 1.00 75.75 487 ALA A CA 1
ATOM 3946 C C . ALA A 1 487 ? 13.562 -9.780 -6.909 1.00 75.75 487 ALA A C 1
ATOM 3948 O O . ALA A 1 487 ? 13.760 -8.717 -7.506 1.00 75.75 487 ALA A O 1
ATOM 3949 N N . SER A 1 488 ? 14.509 -10.712 -6.793 1.00 68.19 488 SER A N 1
ATOM 3950 C CA . SER A 1 488 ? 15.917 -10.468 -7.139 1.00 68.19 488 SER A CA 1
ATOM 3951 C C . SER A 1 488 ? 16.128 -10.107 -8.609 1.00 68.19 488 SER A C 1
ATOM 3953 O O . SER A 1 488 ? 16.933 -9.225 -8.904 1.00 68.19 488 SER A O 1
ATOM 3955 N N . TRP A 1 489 ? 15.359 -10.691 -9.539 1.00 68.56 489 TRP A N 1
ATOM 3956 C CA . TRP A 1 489 ? 15.410 -10.309 -10.958 1.00 68.56 489 TRP A CA 1
ATOM 3957 C C . TRP A 1 489 ? 15.168 -8.805 -11.177 1.00 68.56 489 TRP A C 1
ATOM 3959 O O . TRP A 1 489 ? 15.766 -8.208 -12.066 1.00 68.56 489 TRP A O 1
ATOM 3969 N N . LYS A 1 490 ? 14.357 -8.147 -10.335 1.00 76.75 490 LYS A N 1
ATOM 3970 C CA . LYS A 1 490 ? 14.195 -6.684 -10.380 1.00 76.75 490 LYS A CA 1
ATOM 3971 C C . LYS A 1 490 ? 15.458 -5.984 -9.919 1.00 76.75 490 LYS A C 1
ATOM 3973 O O . LYS A 1 490 ? 15.849 -4.995 -10.515 1.00 76.75 490 LYS A O 1
ATOM 3978 N N . GLY A 1 491 ? 16.099 -6.513 -8.879 1.00 70.44 491 GLY A N 1
ATOM 3979 C CA . GLY A 1 491 ? 17.404 -6.052 -8.421 1.00 70.44 491 GLY A CA 1
ATOM 3980 C C . GLY A 1 491 ? 18.443 -6.113 -9.541 1.00 70.44 491 GLY A C 1
ATOM 3981 O O . GLY A 1 491 ? 19.174 -5.147 -9.722 1.00 70.44 491 GLY A O 1
ATOM 3982 N N . ARG A 1 492 ? 18.463 -7.180 -10.348 1.00 72.38 492 ARG A N 1
ATOM 3983 C CA . ARG A 1 492 ? 19.382 -7.319 -11.497 1.00 72.38 492 ARG A CA 1
ATOM 3984 C C . ARG A 1 492 ? 19.200 -6.238 -12.551 1.00 72.38 492 ARG A C 1
ATOM 3986 O O . ARG A 1 492 ? 20.183 -5.737 -13.077 1.00 72.38 492 ARG A O 1
ATOM 3993 N N . LEU A 1 493 ? 17.951 -5.877 -12.832 1.00 76.00 493 LEU A N 1
ATOM 3994 C CA . LEU A 1 493 ? 17.611 -4.866 -13.835 1.00 76.00 493 LEU A CA 1
ATOM 3995 C C . LEU A 1 493 ? 17.671 -3.427 -13.295 1.00 76.00 493 LEU A C 1
ATOM 3997 O O . LEU A 1 493 ? 17.495 -2.483 -14.059 1.00 76.00 493 LEU A O 1
ATOM 4001 N N . LEU A 1 494 ? 17.882 -3.252 -11.986 1.00 80.56 494 LEU A N 1
ATOM 4002 C CA . LEU A 1 494 ? 17.940 -1.952 -11.325 1.00 80.56 494 LEU A CA 1
ATOM 4003 C C . LEU A 1 494 ? 19.354 -1.619 -10.866 1.00 80.56 494 LEU A C 1
ATOM 4005 O O . LEU A 1 494 ? 20.018 -2.407 -10.183 1.00 80.56 494 LEU A O 1
ATOM 4009 N N . ASN A 1 495 ? 19.764 -0.380 -11.122 1.00 78.62 495 ASN A N 1
ATOM 4010 C CA . ASN A 1 495 ? 20.942 0.189 -10.479 1.00 78.62 495 ASN A CA 1
ATOM 4011 C C . ASN A 1 495 ? 20.747 0.354 -8.953 1.00 78.62 495 ASN A C 1
ATOM 4013 O O . ASN A 1 495 ? 19.625 0.326 -8.438 1.00 78.62 495 ASN A O 1
ATOM 4017 N N . LYS A 1 496 ? 21.842 0.538 -8.197 1.00 79.12 496 LYS A N 1
ATOM 4018 C CA . LYS A 1 496 ? 21.793 0.643 -6.721 1.00 79.12 496 LYS A CA 1
ATOM 4019 C C . LYS A 1 496 ? 20.825 1.736 -6.213 1.00 79.12 496 LYS A C 1
ATOM 4021 O O . LYS A 1 496 ? 20.011 1.415 -5.343 1.00 79.12 496 LYS A O 1
ATOM 4026 N N . PRO A 1 497 ? 20.813 2.976 -6.751 1.00 79.50 497 PRO A N 1
ATOM 4027 C CA . PRO A 1 497 ? 19.825 3.985 -6.356 1.00 79.50 497 PRO A CA 1
ATOM 4028 C C . PRO A 1 497 ? 18.378 3.548 -6.612 1.00 79.50 497 PRO A C 1
ATOM 4030 O O . PRO A 1 497 ? 17.525 3.715 -5.742 1.00 79.50 497 PRO A O 1
ATOM 4033 N N . GLY A 1 498 ? 18.106 2.939 -7.771 1.00 81.12 498 GLY A N 1
ATOM 4034 C CA . GLY A 1 498 ? 16.798 2.391 -8.127 1.00 81.12 498 GLY A CA 1
ATOM 4035 C C . GLY A 1 498 ? 16.344 1.299 -7.161 1.00 81.12 498 GLY A C 1
ATOM 4036 O O . GLY A 1 498 ? 15.178 1.276 -6.768 1.00 81.12 498 GLY A O 1
ATOM 4037 N N . ARG A 1 499 ? 17.270 0.452 -6.687 1.00 85.75 499 ARG A N 1
ATOM 4038 C CA . ARG A 1 499 ? 16.984 -0.550 -5.647 1.00 85.75 499 ARG A CA 1
ATOM 4039 C C . ARG A 1 499 ? 16.600 0.088 -4.317 1.00 85.75 499 ARG A C 1
ATOM 4041 O O . ARG A 1 499 ? 15.619 -0.337 -3.720 1.00 85.75 499 ARG A O 1
ATOM 4048 N N . VAL A 1 500 ? 17.334 1.103 -3.857 1.00 86.06 500 VAL A N 1
ATOM 4049 C CA . VAL A 1 500 ? 17.034 1.814 -2.596 1.00 86.06 500 VAL A CA 1
ATOM 4050 C C . VAL A 1 500 ? 15.678 2.508 -2.670 1.00 86.06 500 VAL A C 1
ATOM 4052 O O . VAL A 1 500 ? 14.874 2.413 -1.745 1.00 86.06 500 VAL A O 1
ATOM 4055 N N . VAL A 1 501 ? 15.401 3.176 -3.789 1.00 85.81 501 VAL A N 1
ATOM 4056 C CA . VAL A 1 501 ? 14.128 3.859 -4.029 1.00 85.81 501 VAL A CA 1
ATOM 4057 C C . VAL A 1 501 ? 12.966 2.855 -4.041 1.00 85.81 501 VAL A C 1
ATOM 4059 O O . VAL A 1 501 ? 11.986 3.044 -3.314 1.00 85.81 501 VAL A O 1
ATOM 4062 N N . LEU A 1 502 ? 13.102 1.738 -4.767 1.00 86.81 502 LEU A N 1
ATOM 4063 C CA . LEU A 1 502 ? 12.086 0.685 -4.786 1.00 86.81 502 LEU A CA 1
ATOM 4064 C C . LEU A 1 502 ? 11.909 0.042 -3.401 1.00 86.81 502 LEU A C 1
ATOM 4066 O O . LEU A 1 502 ? 10.782 -0.092 -2.934 1.00 86.81 502 LEU A O 1
ATOM 4070 N N . ALA A 1 503 ? 12.995 -0.287 -2.702 1.00 88.50 503 ALA A N 1
ATOM 4071 C CA . ALA A 1 503 ? 12.965 -0.799 -1.333 1.00 88.50 503 ALA A CA 1
ATOM 4072 C C . ALA A 1 503 ? 12.177 0.114 -0.386 1.00 88.50 503 ALA A C 1
ATOM 4074 O O . ALA A 1 503 ? 11.241 -0.340 0.274 1.00 88.50 503 ALA A O 1
ATOM 4075 N N . ASN A 1 504 ? 12.514 1.405 -0.369 1.00 87.62 504 ASN A N 1
ATOM 4076 C CA . ASN A 1 504 ? 11.874 2.385 0.500 1.00 87.62 504 ASN A CA 1
ATOM 4077 C C . ASN A 1 504 ? 10.395 2.560 0.199 1.00 87.62 504 ASN A C 1
ATOM 4079 O O . ASN A 1 504 ? 9.586 2.626 1.123 1.00 87.62 504 ASN A O 1
ATOM 4083 N N . SER A 1 505 ? 10.024 2.600 -1.077 1.00 86.88 505 SER A N 1
ATOM 4084 C CA . SER A 1 505 ? 8.618 2.682 -1.461 1.00 86.88 505 SER A CA 1
ATOM 4085 C C . SER A 1 505 ? 7.820 1.443 -1.035 1.00 86.88 505 SER A C 1
ATOM 4087 O O . SER A 1 505 ? 6.704 1.567 -0.534 1.00 86.88 505 SER A O 1
ATOM 4089 N N . VAL A 1 506 ? 8.410 0.249 -1.157 1.00 87.06 506 VAL A N 1
ATOM 4090 C CA . VAL A 1 506 ? 7.768 -1.021 -0.810 1.00 87.06 506 VAL A CA 1
ATOM 4091 C C . VAL A 1 506 ? 7.584 -1.153 0.698 1.00 87.06 506 VAL A C 1
ATOM 4093 O O . VAL A 1 506 ? 6.463 -1.410 1.143 1.00 87.06 506 VAL A O 1
ATOM 4096 N N . ILE A 1 507 ? 8.644 -0.939 1.486 1.00 85.88 507 ILE A N 1
ATOM 4097 C CA . ILE A 1 507 ? 8.577 -1.035 2.952 1.00 85.88 507 ILE A CA 1
ATOM 4098 C C . ILE A 1 507 ? 7.687 0.064 3.550 1.00 85.88 507 ILE A C 1
ATOM 4100 O O . ILE A 1 507 ? 6.994 -0.166 4.537 1.00 85.88 507 ILE A O 1
ATOM 4104 N N . SER A 1 508 ? 7.620 1.238 2.911 1.00 83.88 508 SER A N 1
ATOM 4105 C CA . SER A 1 508 ? 6.759 2.339 3.357 1.00 83.88 508 SER A CA 1
ATOM 4106 C C . SER A 1 508 ? 5.283 2.139 3.025 1.00 83.88 508 SER A C 1
ATOM 4108 O O . SER A 1 508 ? 4.447 2.782 3.652 1.00 83.88 508 SER A O 1
ATOM 4110 N N . ALA A 1 509 ? 4.936 1.299 2.047 1.00 85.62 509 ALA A N 1
ATOM 4111 C CA . ALA A 1 509 ? 3.559 1.172 1.571 1.00 85.62 509 ALA A CA 1
ATOM 4112 C C . ALA A 1 509 ? 2.898 -0.148 1.984 1.00 85.62 509 ALA A C 1
ATOM 4114 O O . ALA A 1 509 ? 1.799 -0.135 2.532 1.00 85.62 509 ALA A O 1
ATOM 4115 N N . LEU A 1 510 ? 3.545 -1.293 1.735 1.00 86.62 510 LEU A N 1
ATOM 4116 C CA . LEU A 1 510 ? 2.868 -2.593 1.850 1.00 86.62 510 LEU A CA 1
ATOM 4117 C C . LEU A 1 510 ? 2.589 -3.022 3.299 1.00 86.62 510 LEU A C 1
ATOM 4119 O O . LEU A 1 510 ? 1.470 -3.465 3.565 1.00 86.62 510 LEU A O 1
ATOM 4123 N N . PRO A 1 511 ? 3.543 -2.907 4.244 1.00 90.00 511 PRO A N 1
ATOM 4124 C CA . PRO A 1 511 ? 3.297 -3.251 5.643 1.00 90.00 511 PRO A CA 1
ATOM 4125 C C . PRO A 1 511 ? 2.489 -2.180 6.381 1.00 90.00 511 PRO A C 1
ATOM 4127 O O . PRO A 1 511 ? 1.800 -2.504 7.347 1.00 90.00 511 PRO A O 1
ATOM 4130 N N . SER A 1 512 ? 2.556 -0.923 5.923 1.00 89.25 512 SER A N 1
ATOM 4131 C CA . SER A 1 512 ? 1.997 0.241 6.621 1.00 89.25 512 SER A CA 1
ATOM 4132 C C . SER A 1 512 ? 0.532 0.092 6.966 1.00 89.25 512 SER A C 1
ATOM 4134 O O . SER A 1 512 ? 0.146 0.469 8.063 1.00 89.25 512 SER A O 1
ATOM 4136 N N . TYR A 1 513 ? -0.260 -0.499 6.068 1.00 88.06 513 TYR A N 1
ATOM 4137 C CA . TYR A 1 513 ? -1.678 -0.717 6.319 1.00 88.06 513 TYR A CA 1
ATOM 4138 C C . TYR A 1 513 ? -1.893 -1.503 7.620 1.00 88.06 513 TYR A C 1
ATOM 4140 O O . TYR A 1 513 ? -2.545 -1.011 8.526 1.00 88.06 513 TYR A O 1
ATOM 4148 N N . HIS A 1 514 ? -1.228 -2.652 7.795 1.00 89.12 514 HIS A N 1
ATOM 4149 C CA . HIS A 1 514 ? -1.327 -3.442 9.031 1.00 89.12 514 HIS A CA 1
ATOM 4150 C C . HIS A 1 514 ? -0.608 -2.795 10.224 1.00 89.12 514 HIS A C 1
ATOM 4152 O O . HIS A 1 514 ? -1.087 -2.894 11.352 1.00 89.12 514 HIS A O 1
ATOM 4158 N N . MET A 1 515 ? 0.522 -2.123 9.986 1.00 92.44 515 MET A N 1
ATOM 4159 C CA . MET A 1 515 ? 1.291 -1.435 11.029 1.00 92.44 515 MET A CA 1
ATOM 4160 C C . MET A 1 515 ? 0.538 -0.262 11.675 1.00 92.44 515 MET A C 1
ATOM 4162 O O . MET A 1 515 ? 0.926 0.154 12.761 1.00 92.44 515 MET A O 1
ATOM 4166 N N . GLN A 1 516 ? -0.513 0.269 11.039 1.00 91.94 516 GLN A N 1
ATOM 4167 C CA . GLN A 1 516 ? -1.339 1.345 11.602 1.00 91.94 516 GLN A CA 1
ATOM 4168 C C . GLN A 1 516 ? -2.135 0.916 12.836 1.00 91.94 516 GLN A C 1
ATOM 4170 O O . GLN A 1 516 ? -2.381 1.754 13.691 1.00 91.94 516 GLN A O 1
ATOM 4175 N N . ILE A 1 517 ? -2.524 -0.360 12.943 1.00 90.62 517 ILE A N 1
ATOM 4176 C CA . ILE A 1 517 ? -3.381 -0.847 14.041 1.00 90.62 517 ILE A CA 1
ATOM 4177 C C . ILE A 1 517 ? -2.793 -2.043 14.801 1.00 90.62 517 ILE A C 1
ATOM 4179 O O . ILE A 1 517 ? -3.277 -2.392 15.879 1.00 90.62 517 ILE A O 1
ATOM 4183 N N . HIS A 1 518 ? -1.757 -2.690 14.258 1.00 91.50 518 HIS A N 1
ATOM 4184 C CA . HIS A 1 518 ? -1.130 -3.858 14.867 1.00 91.50 518 HIS A CA 1
ATOM 4185 C C . HIS A 1 518 ? 0.335 -3.619 15.187 1.00 91.50 518 HIS A C 1
ATOM 4187 O O . HIS A 1 518 ? 1.123 -3.206 14.339 1.00 91.50 518 HIS A O 1
ATOM 4193 N N . TRP A 1 519 ? 0.724 -4.015 16.391 1.00 93.06 519 TRP A N 1
ATOM 4194 C CA . TRP A 1 519 ? 2.113 -4.242 16.744 1.00 93.06 519 TRP A CA 1
ATOM 4195 C C . TRP A 1 519 ? 2.599 -5.543 16.103 1.00 93.06 519 TRP A C 1
ATOM 4197 O O . TRP A 1 519 ? 2.241 -6.641 16.540 1.00 93.06 519 TRP A O 1
ATOM 4207 N N . LEU A 1 520 ? 3.438 -5.438 15.076 1.00 93.12 520 LEU A N 1
ATOM 4208 C CA . LEU A 1 520 ? 4.010 -6.609 14.422 1.00 93.12 520 LEU A CA 1
ATOM 4209 C C . LEU A 1 520 ? 4.977 -7.336 15.374 1.00 93.12 520 LEU A C 1
ATOM 4211 O O . LEU A 1 520 ? 5.727 -6.681 16.107 1.00 93.12 520 LEU A O 1
ATOM 4215 N N . PRO A 1 521 ? 5.015 -8.681 15.376 1.00 93.25 521 PRO A N 1
ATOM 4216 C CA . PRO A 1 521 ? 6.037 -9.447 16.085 1.00 93.25 521 PRO A CA 1
ATOM 4217 C C . PRO A 1 521 ? 7.447 -9.028 15.654 1.00 93.25 521 PRO A C 1
ATOM 4219 O O . PRO A 1 521 ? 7.674 -8.789 14.469 1.00 93.25 521 PRO A O 1
ATOM 4222 N N . GLN A 1 522 ? 8.406 -8.974 16.587 1.00 93.44 522 GLN A N 1
ATOM 4223 C CA . GLN A 1 522 ? 9.770 -8.510 16.285 1.00 93.44 522 GLN A CA 1
ATOM 4224 C C . GLN A 1 522 ? 10.409 -9.296 15.136 1.00 93.44 522 GLN A C 1
ATOM 4226 O O . GLN A 1 522 ? 10.830 -8.694 14.156 1.00 93.44 522 GLN A O 1
ATOM 4231 N N . GLY A 1 523 ? 10.305 -10.627 15.165 1.00 90.88 523 GLY A N 1
ATOM 4232 C CA . GLY A 1 523 ? 10.829 -11.471 14.092 1.00 90.88 523 GLY A CA 1
ATOM 4233 C C . GLY A 1 523 ? 10.182 -11.268 12.713 1.00 90.88 523 GLY A C 1
ATOM 4234 O O . GLY A 1 523 ? 10.735 -11.761 11.737 1.00 90.88 523 GLY A O 1
ATOM 4235 N N . MET A 1 524 ? 9.022 -10.601 12.601 1.00 92.25 524 MET A N 1
ATOM 4236 C CA . MET A 1 524 ? 8.465 -10.166 11.308 1.00 92.25 524 MET A CA 1
ATOM 4237 C C . MET A 1 524 ? 9.128 -8.863 10.842 1.00 92.25 524 MET A C 1
ATOM 4239 O O . MET A 1 524 ? 9.497 -8.758 9.677 1.00 92.25 524 MET A O 1
ATOM 4243 N N . CYS A 1 525 ? 9.333 -7.895 11.741 1.00 93.88 525 CYS A N 1
ATOM 4244 C CA . CYS A 1 525 ? 10.095 -6.681 11.430 1.00 93.88 525 CYS A CA 1
ATOM 4245 C C . CYS A 1 525 ? 11.524 -7.019 10.978 1.00 93.88 525 CYS A C 1
ATOM 4247 O O . CYS A 1 525 ? 11.973 -6.507 9.956 1.00 93.88 525 CYS A O 1
ATOM 4249 N N . ASP A 1 526 ? 12.192 -7.940 11.677 1.00 90.94 526 ASP A N 1
ATOM 4250 C CA . ASP A 1 526 ? 13.557 -8.366 11.345 1.00 90.94 526 ASP A CA 1
ATOM 4251 C C . ASP A 1 526 ? 13.629 -9.035 9.964 1.00 90.94 526 ASP A C 1
ATOM 4253 O O . ASP A 1 526 ? 14.578 -8.827 9.208 1.00 90.94 526 ASP A O 1
ATOM 4257 N N . ASP A 1 527 ? 12.616 -9.828 9.609 1.00 86.94 527 ASP A N 1
ATOM 4258 C CA . ASP A 1 527 ? 12.517 -10.471 8.298 1.00 86.94 527 ASP A CA 1
ATOM 4259 C C . ASP A 1 527 ? 12.301 -9.453 7.170 1.00 86.94 527 ASP A C 1
ATOM 4261 O O . ASP A 1 527 ? 12.917 -9.575 6.108 1.00 86.94 527 ASP A O 1
ATOM 4265 N N . LEU A 1 528 ? 11.462 -8.437 7.400 1.00 90.56 528 LEU A N 1
ATOM 4266 C CA . LEU A 1 528 ? 11.250 -7.343 6.452 1.00 90.56 528 LEU A CA 1
ATOM 4267 C C . LEU A 1 528 ? 12.547 -6.557 6.218 1.00 90.56 528 LEU A C 1
ATOM 4269 O O . LEU A 1 528 ? 12.955 -6.381 5.066 1.00 90.56 528 LEU A O 1
ATOM 4273 N N . ASP A 1 529 ? 13.234 -6.159 7.291 1.00 91.19 529 ASP A N 1
ATOM 4274 C CA . ASP A 1 529 ? 14.516 -5.453 7.209 1.00 91.19 529 ASP A CA 1
ATOM 4275 C C . ASP A 1 529 ? 15.584 -6.322 6.519 1.00 91.19 529 ASP A C 1
ATOM 4277 O O . ASP A 1 529 ? 16.361 -5.829 5.696 1.00 91.19 529 ASP A O 1
ATOM 4281 N N . ARG A 1 530 ? 15.592 -7.641 6.771 1.00 86.69 530 ARG A N 1
ATOM 4282 C CA . ARG A 1 530 ? 16.506 -8.594 6.120 1.00 86.69 530 ARG A CA 1
ATOM 4283 C C . ARG A 1 530 ? 16.274 -8.679 4.613 1.00 86.69 530 ARG A C 1
ATOM 4285 O O . ARG A 1 530 ? 17.254 -8.638 3.867 1.00 86.69 530 ARG A O 1
ATOM 4292 N N . ILE A 1 531 ? 15.024 -8.784 4.145 1.00 85.50 531 ILE A N 1
ATOM 4293 C CA . ILE A 1 531 ? 14.734 -8.804 2.699 1.00 85.50 531 ILE A CA 1
ATOM 4294 C C . ILE A 1 531 ? 15.177 -7.494 2.057 1.00 85.50 531 ILE A C 1
ATOM 4296 O O . ILE A 1 531 ? 15.843 -7.524 1.024 1.00 85.50 531 ILE A O 1
ATOM 4300 N N . VAL A 1 532 ? 14.842 -6.351 2.663 1.00 88.44 532 VAL A N 1
ATOM 4301 C CA . VAL A 1 532 ? 15.214 -5.038 2.121 1.00 88.44 532 VAL A CA 1
ATOM 4302 C C . VAL A 1 532 ? 16.734 -4.911 2.020 1.00 88.44 532 VAL A C 1
ATOM 4304 O O . VAL A 1 532 ? 17.260 -4.556 0.962 1.00 88.44 532 VAL A O 1
ATOM 4307 N N . ARG A 1 533 ? 17.456 -5.282 3.083 1.00 86.25 533 ARG A N 1
ATOM 4308 C CA . ARG A 1 533 ? 18.923 -5.306 3.099 1.00 86.25 533 ARG A CA 1
ATOM 4309 C C . ARG A 1 533 ? 19.487 -6.213 2.012 1.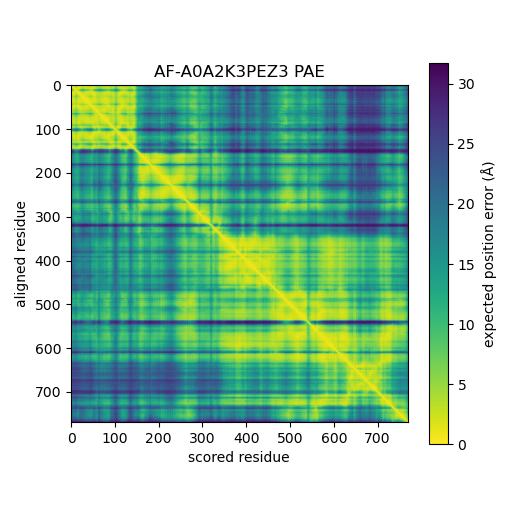00 86.25 533 ARG A C 1
ATOM 4311 O O . ARG A 1 533 ? 20.388 -5.806 1.280 1.00 86.25 533 ARG A O 1
ATOM 4318 N N . LYS A 1 534 ? 18.952 -7.431 1.879 1.00 81.12 534 LYS A N 1
ATOM 4319 C CA . LYS A 1 534 ? 19.366 -8.389 0.847 1.00 81.12 534 LYS A CA 1
ATOM 4320 C C . LYS A 1 534 ? 19.126 -7.821 -0.551 1.00 81.12 534 LYS A C 1
ATOM 4322 O O . LYS A 1 534 ? 20.009 -7.931 -1.390 1.00 81.12 534 LYS A O 1
ATOM 4327 N N . PHE A 1 535 ? 17.986 -7.182 -0.792 1.00 83.75 535 PHE A N 1
ATOM 4328 C CA . PHE A 1 535 ? 17.625 -6.619 -2.091 1.00 83.75 535 PHE A CA 1
ATOM 4329 C C . PHE A 1 535 ? 18.536 -5.460 -2.514 1.00 83.75 535 PHE A C 1
ATOM 4331 O O . PHE A 1 535 ? 19.004 -5.433 -3.651 1.00 83.75 535 PHE A O 1
ATOM 4338 N N . ILE A 1 536 ? 18.832 -4.528 -1.599 1.00 83.06 536 ILE A N 1
ATOM 4339 C CA . ILE A 1 536 ? 19.709 -3.382 -1.881 1.00 83.06 536 ILE A CA 1
ATOM 4340 C C . ILE A 1 536 ? 21.109 -3.870 -2.290 1.00 83.06 536 ILE A C 1
ATOM 4342 O O . ILE A 1 536 ? 21.650 -3.419 -3.303 1.00 83.06 536 ILE A O 1
ATOM 4346 N N . TRP A 1 537 ? 21.662 -4.838 -1.550 1.00 76.81 537 TRP A N 1
ATOM 4347 C CA . TRP A 1 537 ? 23.054 -5.264 -1.709 1.00 76.81 537 TRP A CA 1
ATOM 4348 C C . TRP A 1 537 ? 23.271 -6.434 -2.684 1.00 76.81 537 TRP A C 1
ATOM 4350 O O . TRP A 1 537 ? 24.193 -6.375 -3.491 1.00 76.81 537 TRP A O 1
ATOM 4360 N N . LYS A 1 538 ? 22.433 -7.481 -2.668 1.00 70.56 538 LYS A N 1
ATOM 4361 C CA . LYS A 1 538 ? 22.693 -8.773 -3.350 1.00 70.56 538 LYS A CA 1
ATOM 4362 C C . LYS A 1 538 ? 22.093 -8.923 -4.756 1.00 70.56 538 LYS A C 1
ATOM 4364 O O . LYS A 1 538 ? 21.993 -10.037 -5.258 1.00 70.56 538 LYS A O 1
ATOM 4369 N N . GLY A 1 539 ? 21.664 -7.845 -5.410 1.00 56.41 539 GLY A N 1
ATOM 4370 C CA . GLY A 1 539 ? 20.908 -7.942 -6.669 1.00 56.41 539 GLY A CA 1
ATOM 4371 C C . GLY A 1 539 ? 21.667 -8.458 -7.905 1.00 56.41 539 GLY A C 1
ATOM 4372 O O . GLY A 1 539 ? 21.077 -8.486 -8.971 1.00 56.41 539 GLY A O 1
ATOM 4373 N N . THR A 1 540 ? 22.929 -8.875 -7.809 1.00 45.88 540 THR A N 1
ATOM 4374 C CA . THR A 1 540 ? 23.648 -9.638 -8.849 1.00 45.88 540 THR A CA 1
ATOM 4375 C C . THR A 1 540 ? 24.237 -10.863 -8.165 1.00 45.88 540 THR A C 1
ATOM 4377 O O . THR A 1 540 ? 24.961 -10.706 -7.187 1.00 45.88 540 THR A O 1
ATOM 4380 N N . GLY A 1 541 ? 23.849 -12.066 -8.602 1.00 46.16 541 GLY A N 1
ATOM 4381 C CA . GLY A 1 541 ? 24.136 -13.326 -7.910 1.00 46.16 541 GLY A CA 1
ATOM 4382 C C . GLY A 1 541 ? 25.608 -13.469 -7.521 1.00 46.16 541 GLY A C 1
ATOM 4383 O O . GLY A 1 541 ? 26.454 -13.718 -8.367 1.00 46.16 541 GLY A O 1
ATOM 4384 N N . GLY A 1 542 ? 25.885 -13.303 -6.231 1.00 44.41 542 GLY A N 1
ATOM 4385 C CA . GLY A 1 542 ? 27.213 -13.395 -5.641 1.00 44.41 542 GLY A CA 1
ATOM 4386 C C . GLY A 1 542 ? 27.180 -12.960 -4.179 1.00 44.41 542 GLY A C 1
ATOM 4387 O O . GLY A 1 542 ? 26.313 -12.184 -3.761 1.00 44.41 542 GLY A O 1
ATOM 4388 N N . SER A 1 543 ? 28.112 -13.482 -3.388 1.00 46.03 543 SER A N 1
ATOM 4389 C CA . SER A 1 543 ? 28.407 -13.115 -1.999 1.00 46.03 543 SER A CA 1
ATOM 4390 C C . SER A 1 543 ? 28.972 -11.689 -1.897 1.00 46.03 543 SER A C 1
ATOM 4392 O O . SER A 1 543 ? 30.077 -11.478 -1.414 1.00 46.03 543 SER A O 1
ATOM 4394 N N . GLY A 1 544 ? 28.229 -10.692 -2.381 1.00 48.62 544 GLY A N 1
ATOM 4395 C CA . GLY A 1 544 ? 28.611 -9.291 -2.253 1.00 48.62 544 GLY A CA 1
ATOM 4396 C C . GLY A 1 544 ? 28.614 -8.880 -0.783 1.00 48.62 544 GLY A C 1
ATOM 4397 O O . GLY A 1 544 ? 27.583 -8.978 -0.108 1.00 48.62 544 GLY A O 1
ATOM 4398 N N . MET A 1 545 ? 29.772 -8.437 -0.298 1.00 52.78 545 MET A N 1
ATOM 4399 C CA . MET A 1 545 ? 29.954 -7.907 1.048 1.00 52.78 545 MET A CA 1
ATOM 4400 C C . MET A 1 545 ? 28.994 -6.732 1.281 1.00 52.78 545 MET A C 1
ATOM 4402 O O . MET A 1 545 ? 28.771 -5.901 0.395 1.00 52.78 545 MET A O 1
ATOM 4406 N N . HIS A 1 546 ? 28.392 -6.659 2.468 1.00 62.62 546 HIS A N 1
ATOM 4407 C CA . HIS A 1 546 ? 27.613 -5.491 2.872 1.00 62.62 546 HIS A CA 1
ATOM 4408 C C . HIS A 1 546 ? 28.576 -4.324 3.108 1.00 62.62 546 HIS A C 1
ATOM 4410 O O . HIS A 1 546 ? 29.037 -4.129 4.224 1.00 62.62 546 HIS A O 1
ATOM 4416 N N . LEU A 1 547 ? 28.884 -3.572 2.044 1.00 62.97 547 LEU A N 1
ATOM 4417 C CA . LEU A 1 547 ? 29.886 -2.495 2.063 1.00 62.97 547 LEU A CA 1
ATOM 4418 C C . LEU A 1 547 ? 29.618 -1.440 3.146 1.00 62.97 547 LEU A C 1
ATOM 4420 O O . LEU A 1 547 ? 30.544 -0.809 3.634 1.00 62.97 547 LEU A O 1
ATOM 4424 N N . VAL A 1 548 ? 28.349 -1.237 3.516 1.00 71.25 548 VAL A N 1
ATOM 4425 C CA . VAL A 1 548 ? 27.949 -0.295 4.563 1.00 71.25 548 VAL A CA 1
ATOM 4426 C C . VAL A 1 548 ? 26.973 -0.979 5.523 1.00 71.25 548 VAL A C 1
ATOM 4428 O O . VAL A 1 548 ? 26.000 -1.612 5.095 1.00 71.25 548 VAL A O 1
ATOM 4431 N N . GLY A 1 549 ? 27.229 -0.837 6.827 1.00 77.44 549 GLY A N 1
ATOM 4432 C CA . GLY A 1 549 ? 26.391 -1.373 7.901 1.00 77.44 549 GLY A CA 1
ATOM 4433 C C . GLY A 1 549 ? 24.943 -0.867 7.851 1.00 77.44 549 GLY A C 1
ATOM 4434 O O . GLY A 1 549 ? 24.658 0.235 7.379 1.00 77.44 549 GLY A O 1
ATOM 4435 N N . TRP A 1 550 ? 24.002 -1.680 8.343 1.00 84.69 550 TRP A N 1
ATOM 4436 C CA . TRP A 1 550 ? 22.570 -1.355 8.282 1.00 84.69 550 TRP A CA 1
ATOM 4437 C C . TRP A 1 550 ? 22.216 -0.074 9.036 1.00 84.69 550 TRP A C 1
ATOM 4439 O O . TRP A 1 550 ? 21.509 0.769 8.499 1.00 84.69 550 TRP A O 1
ATOM 4449 N N . ASN A 1 551 ? 22.772 0.090 10.236 1.00 83.50 551 ASN A N 1
ATOM 4450 C CA . ASN A 1 551 ? 22.623 1.281 11.072 1.00 83.50 551 ASN A CA 1
ATOM 4451 C C . ASN A 1 551 ? 23.045 2.576 10.361 1.00 83.50 551 ASN A C 1
ATOM 4453 O O . ASN A 1 551 ? 22.428 3.611 10.592 1.00 83.50 551 ASN A O 1
ATOM 4457 N N . LYS A 1 552 ? 24.062 2.515 9.490 1.00 83.56 552 LYS A N 1
ATOM 4458 C CA . LYS A 1 552 ? 24.541 3.646 8.685 1.00 83.56 552 LYS A CA 1
ATOM 4459 C C . LYS A 1 552 ? 23.586 3.943 7.528 1.00 83.56 552 LYS A C 1
ATOM 4461 O O . LYS A 1 552 ? 23.193 5.089 7.338 1.00 83.56 552 LYS A O 1
ATOM 4466 N N . ILE A 1 553 ? 23.141 2.931 6.774 1.00 84.44 553 ILE A N 1
ATOM 4467 C CA . ILE A 1 553 ? 22.265 3.183 5.613 1.00 84.44 553 ILE A CA 1
ATOM 4468 C C . ILE A 1 553 ? 20.839 3.594 5.984 1.00 84.44 553 ILE A C 1
ATOM 4470 O O . ILE A 1 553 ? 20.162 4.240 5.180 1.00 84.44 553 ILE A O 1
ATOM 4474 N N . THR A 1 554 ? 20.371 3.235 7.178 1.00 89.50 554 THR A N 1
ATOM 4475 C CA . THR A 1 554 ? 19.061 3.662 7.680 1.00 89.50 554 THR A CA 1
ATOM 4476 C C . THR A 1 554 ? 19.051 5.123 8.125 1.00 89.50 554 THR A C 1
ATOM 4478 O O . THR A 1 554 ? 17.973 5.703 8.249 1.00 89.50 554 THR A O 1
ATOM 4481 N N . GLN A 1 555 ? 20.225 5.743 8.318 1.00 89.31 555 GLN A N 1
ATOM 4482 C CA . GLN A 1 555 ? 20.305 7.166 8.645 1.00 89.31 555 GLN A CA 1
ATOM 4483 C C . GLN A 1 555 ? 19.739 8.033 7.512 1.00 89.31 555 GLN A C 1
ATOM 4485 O O . GLN A 1 555 ? 19.841 7.672 6.331 1.00 89.31 555 GLN A O 1
ATOM 4490 N N . PRO A 1 556 ? 19.156 9.201 7.828 1.00 87.88 556 PRO A N 1
ATOM 4491 C CA . PRO A 1 556 ? 18.757 10.168 6.819 1.00 87.88 556 PRO A CA 1
ATOM 4492 C C . PRO A 1 556 ? 19.949 10.618 5.968 1.00 87.88 556 PRO A C 1
ATOM 4494 O O . PRO A 1 556 ? 21.073 10.724 6.453 1.00 87.88 556 PRO A O 1
ATOM 4497 N N . ARG A 1 557 ? 19.681 11.000 4.713 1.00 85.25 557 ARG A N 1
ATOM 4498 C CA . ARG A 1 557 ? 20.715 11.475 3.772 1.00 85.25 557 ARG A CA 1
ATOM 4499 C C . ARG A 1 557 ? 21.542 12.650 4.284 1.00 85.25 557 ARG A C 1
ATOM 4501 O O . ARG A 1 557 ? 22.694 12.777 3.898 1.00 85.25 557 ARG A O 1
ATOM 4508 N N . ARG A 1 558 ? 20.971 13.498 5.148 1.00 84.38 558 ARG A N 1
ATOM 4509 C CA . ARG A 1 558 ? 21.686 14.633 5.758 1.00 84.38 558 ARG A CA 1
ATOM 4510 C C . ARG A 1 558 ? 22.790 14.200 6.731 1.00 84.38 558 ARG A C 1
ATOM 4512 O O . ARG A 1 558 ? 23.769 14.917 6.861 1.00 84.38 558 ARG A O 1
ATOM 4519 N N . TYR A 1 559 ? 22.658 13.012 7.322 1.00 83.94 559 TYR A N 1
ATOM 4520 C CA . TYR A 1 559 ? 23.629 12.408 8.238 1.00 83.94 559 TYR A CA 1
ATOM 4521 C C . TYR A 1 559 ? 24.495 11.331 7.562 1.00 83.94 559 TYR A C 1
ATOM 4523 O O . TYR A 1 559 ? 25.173 10.572 8.242 1.00 83.94 559 TYR A O 1
ATOM 4531 N N . GLY A 1 560 ? 24.448 11.233 6.229 1.00 78.62 560 GLY A N 1
ATOM 4532 C CA . GLY A 1 560 ? 25.284 10.333 5.427 1.00 78.62 560 GLY A CA 1
ATOM 4533 C C . GLY A 1 560 ? 24.592 9.065 4.945 1.00 78.62 560 GLY A C 1
ATOM 4534 O O . GLY A 1 560 ? 25.016 8.499 3.945 1.00 78.62 560 GLY A O 1
ATOM 4535 N N . GLY A 1 561 ? 23.490 8.646 5.572 1.00 85.69 561 GLY A N 1
ATOM 4536 C CA . GLY A 1 561 ? 22.799 7.410 5.198 1.00 85.69 561 GLY A CA 1
ATOM 4537 C C . GLY A 1 561 ? 21.980 7.483 3.904 1.00 85.69 561 GLY A C 1
ATOM 4538 O O . GLY A 1 561 ? 21.954 8.474 3.174 1.00 85.69 561 GLY A O 1
ATOM 4539 N N . LEU A 1 562 ? 21.253 6.404 3.607 1.00 83.50 562 LEU A N 1
ATOM 4540 C CA . LEU A 1 562 ? 20.416 6.276 2.407 1.00 83.50 562 LEU A CA 1
ATOM 4541 C C . LEU A 1 562 ? 18.928 6.548 2.683 1.00 83.50 562 LEU A C 1
ATOM 4543 O O . LEU A 1 562 ? 18.118 6.558 1.751 1.00 83.50 562 LEU A O 1
ATOM 4547 N N . GLY A 1 563 ? 18.568 6.796 3.946 1.00 86.25 563 GLY A N 1
ATOM 4548 C CA . GLY A 1 563 ? 17.195 7.000 4.400 1.00 86.25 563 GLY A CA 1
ATOM 4549 C C . GLY A 1 563 ? 16.348 5.735 4.304 1.00 86.25 563 GLY A C 1
ATOM 4550 O O . GLY A 1 563 ? 15.162 5.824 3.982 1.00 86.25 563 GLY A O 1
ATOM 4551 N N . VAL A 1 564 ? 16.954 4.556 4.492 1.00 88.56 564 VAL A N 1
ATOM 4552 C CA . VAL A 1 564 ? 16.210 3.290 4.488 1.00 88.56 564 VAL A CA 1
ATOM 4553 C C . VAL A 1 564 ? 15.392 3.154 5.767 1.00 88.56 564 VAL A C 1
ATOM 4555 O O . VAL A 1 564 ? 15.922 3.341 6.860 1.00 88.56 564 VAL A O 1
ATOM 4558 N N . ARG A 1 565 ? 14.094 2.850 5.648 1.00 88.75 565 ARG A N 1
ATOM 4559 C CA . ARG A 1 565 ? 13.220 2.750 6.827 1.00 88.75 565 ARG A CA 1
ATOM 4560 C C . ARG A 1 565 ? 13.411 1.438 7.583 1.00 88.75 565 ARG A C 1
ATOM 4562 O O . ARG A 1 565 ? 13.445 0.378 6.968 1.00 88.75 565 ARG A O 1
ATOM 4569 N N . ILE A 1 566 ? 13.462 1.532 8.911 1.00 92.88 566 ILE A N 1
ATOM 4570 C CA . ILE A 1 566 ? 13.480 0.398 9.843 1.00 92.88 566 ILE A CA 1
ATOM 4571 C C . ILE A 1 566 ? 12.038 -0.000 10.166 1.00 92.88 566 ILE A C 1
ATOM 4573 O O . ILE A 1 566 ? 11.258 0.825 10.655 1.00 92.88 566 ILE A O 1
ATOM 4577 N N . ALA A 1 567 ? 11.684 -1.268 9.939 1.00 94.69 567 ALA A N 1
ATOM 4578 C CA . ALA A 1 567 ? 10.308 -1.750 10.059 1.00 94.69 567 ALA A CA 1
ATOM 4579 C C . ALA A 1 567 ? 9.704 -1.560 11.466 1.00 94.69 567 ALA A C 1
ATOM 4581 O O . ALA A 1 567 ? 8.541 -1.170 11.586 1.00 94.69 567 ALA A O 1
ATOM 4582 N N . ARG A 1 568 ? 10.477 -1.789 12.541 1.00 95.19 568 ARG A N 1
ATOM 4583 C CA . ARG A 1 568 ? 10.002 -1.577 13.925 1.00 95.19 568 ARG A CA 1
ATOM 4584 C C . ARG A 1 568 ? 9.703 -0.106 14.206 1.00 95.19 568 ARG A C 1
ATOM 4586 O O . ARG A 1 568 ? 8.614 0.188 14.685 1.00 95.19 568 ARG A O 1
ATOM 4593 N N . ILE A 1 569 ? 10.626 0.801 13.884 1.00 94.88 569 ILE A N 1
ATOM 4594 C CA . ILE A 1 569 ? 10.426 2.246 14.087 1.00 94.88 569 ILE A CA 1
ATOM 4595 C C . ILE A 1 569 ? 9.201 2.711 13.296 1.00 94.88 569 ILE A C 1
ATOM 4597 O O . ILE A 1 569 ? 8.361 3.447 13.811 1.00 94.88 569 ILE A O 1
ATOM 4601 N N . GLN A 1 570 ? 9.045 2.196 12.071 1.00 93.88 570 GLN A N 1
ATOM 4602 C CA . GLN A 1 570 ? 7.879 2.483 11.250 1.00 93.88 570 GLN A CA 1
ATOM 4603 C C . GLN A 1 570 ? 6.562 2.045 11.888 1.00 93.88 570 GLN A C 1
ATOM 4605 O O . GLN A 1 570 ? 5.586 2.794 11.878 1.00 93.88 570 GLN A O 1
ATOM 4610 N N . ASN A 1 571 ? 6.535 0.852 12.473 1.00 95.25 571 ASN A N 1
ATOM 4611 C CA . ASN A 1 571 ? 5.360 0.361 13.172 1.00 95.25 571 ASN A CA 1
ATOM 4612 C C . ASN A 1 571 ? 5.010 1.216 14.399 1.00 95.25 571 ASN A C 1
ATOM 4614 O O . ASN A 1 571 ? 3.834 1.507 14.605 1.00 95.25 571 ASN A O 1
ATOM 4618 N N . VAL A 1 572 ? 6.014 1.645 15.171 1.00 96.44 572 VAL A N 1
ATOM 4619 C CA . VAL A 1 572 ? 5.824 2.458 16.382 1.00 96.44 572 VAL A CA 1
ATOM 4620 C C . VAL A 1 572 ? 5.228 3.820 16.042 1.00 96.44 572 VAL A C 1
ATOM 4622 O O . VAL A 1 572 ? 4.193 4.167 16.602 1.00 96.44 572 VAL A O 1
ATOM 4625 N N . PHE A 1 573 ? 5.799 4.576 15.094 1.00 93.50 573 PHE A N 1
ATOM 4626 C CA . PHE A 1 573 ? 5.255 5.908 14.794 1.00 93.50 573 PHE A CA 1
ATOM 4627 C C . PHE A 1 573 ? 3.854 5.840 14.166 1.00 93.50 573 PHE A C 1
ATOM 4629 O O . PHE A 1 573 ? 3.047 6.746 14.370 1.00 93.50 573 PHE A O 1
ATOM 4636 N N . LEU A 1 574 ? 3.546 4.792 13.386 1.00 95.06 574 LEU A N 1
ATOM 4637 C CA . LEU A 1 574 ? 2.214 4.623 12.794 1.00 95.06 574 LEU A CA 1
ATOM 4638 C C . LEU A 1 574 ? 1.156 4.394 13.876 1.00 95.06 574 LEU A C 1
ATOM 4640 O O . LEU A 1 574 ? 0.096 5.008 13.806 1.00 95.06 574 LEU A O 1
ATOM 4644 N N . LEU A 1 575 ? 1.469 3.588 14.894 1.00 96.19 575 LEU A N 1
ATOM 4645 C CA . LEU A 1 575 ? 0.631 3.432 16.087 1.00 96.19 575 LEU A CA 1
ATOM 4646 C C . LEU A 1 575 ? 0.595 4.714 16.934 1.00 96.19 575 LEU A C 1
ATOM 4648 O O . LEU A 1 575 ? -0.438 5.034 17.514 1.00 96.19 575 LEU A O 1
ATOM 4652 N N . GLY A 1 576 ? 1.684 5.486 16.951 1.00 95.31 576 GLY A N 1
ATOM 4653 C CA . GLY A 1 576 ? 1.754 6.804 17.587 1.00 95.31 576 GLY A CA 1
ATOM 4654 C C . GLY A 1 576 ? 0.729 7.804 17.053 1.00 95.31 576 GLY A C 1
ATOM 4655 O O . GLY A 1 576 ? 0.231 8.625 17.815 1.00 95.31 576 GLY A O 1
ATOM 4656 N N . LYS A 1 577 ? 0.310 7.685 15.784 1.00 94.81 577 LYS A N 1
ATOM 4657 C CA . LYS A 1 577 ? -0.814 8.482 15.264 1.00 94.81 577 LYS A CA 1
ATOM 4658 C C . LYS A 1 577 ? -2.120 8.214 16.006 1.00 94.81 577 LYS A C 1
ATOM 4660 O O . LYS A 1 577 ? -2.892 9.141 16.206 1.00 94.81 577 LYS A O 1
ATOM 4665 N N . LEU A 1 578 ? -2.373 6.967 16.406 1.00 95.69 578 LEU A N 1
ATOM 4666 C CA . LEU A 1 578 ? -3.569 6.631 17.179 1.00 95.69 578 LEU A CA 1
ATOM 4667 C C . LEU A 1 578 ? -3.493 7.236 18.583 1.00 95.69 578 LEU A C 1
ATOM 4669 O O . LEU A 1 578 ? -4.499 7.724 19.078 1.00 95.69 578 LEU A O 1
ATOM 4673 N N . VAL A 1 579 ? -2.303 7.264 19.195 1.00 95.31 579 VAL A N 1
ATOM 4674 C CA . VAL A 1 579 ? -2.078 7.982 20.462 1.00 95.31 579 VAL A CA 1
ATOM 4675 C C . VAL A 1 579 ? -2.389 9.469 20.291 1.00 95.31 579 VAL A C 1
ATOM 4677 O O . VAL A 1 579 ? -3.154 10.022 21.071 1.00 95.31 579 VAL A O 1
ATOM 4680 N N . TRP A 1 580 ? -1.856 10.097 19.240 1.00 95.06 580 TRP A N 1
ATOM 4681 C CA . TRP A 1 580 ? -2.117 11.505 18.938 1.00 95.06 580 TRP A CA 1
ATOM 4682 C C . TRP A 1 580 ? -3.610 11.809 18.770 1.00 95.06 580 TRP A C 1
ATOM 4684 O O . TRP A 1 580 ? -4.098 12.802 19.299 1.00 95.06 580 TRP A O 1
ATOM 4694 N N . GLU A 1 581 ? -4.352 10.949 18.069 1.00 95.12 581 GLU A N 1
ATOM 4695 C CA . GLU A 1 581 ? -5.803 11.100 17.916 1.00 95.12 581 GLU A CA 1
ATOM 4696 C C . GLU A 1 581 ? -6.567 10.910 19.231 1.00 95.12 581 GLU A C 1
ATOM 4698 O O . GLU A 1 581 ? -7.543 11.618 19.457 1.00 95.12 581 GLU A O 1
ATOM 4703 N N . ILE A 1 582 ? -6.126 10.003 20.109 1.00 94.44 582 ILE A N 1
ATOM 4704 C CA . ILE A 1 582 ? -6.729 9.841 21.441 1.00 94.44 582 ILE A CA 1
ATOM 4705 C C . ILE A 1 582 ? -6.565 11.118 22.272 1.00 94.44 582 ILE A C 1
ATOM 4707 O O . ILE A 1 582 ? -7.489 11.493 22.985 1.00 94.44 582 ILE A O 1
ATOM 4711 N N . LEU A 1 583 ? -5.415 11.787 22.163 1.00 91.50 583 LEU A N 1
ATOM 4712 C CA . LEU A 1 583 ? -5.107 12.996 22.928 1.00 91.50 583 LEU A CA 1
ATOM 4713 C C . LEU A 1 583 ? -5.775 14.260 22.367 1.00 91.50 583 LEU A C 1
ATOM 4715 O O . LEU A 1 583 ? -6.230 15.093 23.139 1.00 91.50 583 LEU A O 1
ATOM 4719 N N . ASN A 1 584 ? -5.838 14.407 21.040 1.00 91.44 584 ASN A N 1
ATOM 4720 C CA . ASN A 1 584 ? -6.242 15.660 20.382 1.00 91.44 584 ASN A CA 1
ATOM 4721 C C . ASN A 1 584 ? -7.549 15.560 19.574 1.00 91.44 584 ASN A C 1
ATOM 4723 O O . ASN A 1 584 ? -7.920 16.494 18.866 1.00 91.44 584 ASN A O 1
ATOM 4727 N N . SER A 1 585 ? -8.240 14.419 19.568 1.00 92.94 585 SER A N 1
ATOM 4728 C CA . SER A 1 585 ? -9.480 14.244 18.793 1.00 92.94 585 SER A CA 1
ATOM 4729 C C . SER A 1 585 ? -10.542 13.420 19.538 1.00 92.94 585 SER A C 1
ATOM 4731 O O . SER A 1 585 ? -11.025 12.419 18.995 1.00 92.94 585 SER A O 1
ATOM 4733 N N . PRO A 1 586 ? -10.959 13.837 20.752 1.00 90.12 586 PRO A N 1
ATOM 4734 C CA . PRO A 1 586 ? -11.903 13.083 21.586 1.00 90.12 586 PRO A CA 1
ATOM 4735 C C . PRO A 1 586 ? -13.295 12.903 20.954 1.00 90.12 586 PRO A C 1
ATOM 4737 O O . PRO A 1 586 ? -14.006 11.956 21.288 1.00 90.12 586 PRO A O 1
ATOM 4740 N N . SER A 1 587 ? -13.669 13.771 20.007 1.00 92.12 587 SER A N 1
ATOM 4741 C CA . SER A 1 587 ? -14.950 13.734 19.288 1.00 92.12 587 SER A CA 1
ATOM 4742 C C . SER A 1 587 ? -15.038 12.657 18.200 1.00 92.12 587 SER A C 1
ATOM 4744 O O . SER A 1 587 ? -16.123 12.378 17.689 1.00 92.12 587 SER A O 1
ATOM 4746 N N . LYS A 1 588 ? -13.919 12.031 17.811 1.00 95.31 588 LYS A N 1
ATOM 4747 C CA . LYS A 1 588 ? -13.945 10.931 16.838 1.00 95.31 588 LYS A CA 1
ATOM 4748 C C . LYS A 1 588 ? -14.617 9.710 17.462 1.00 95.31 588 LYS A C 1
ATOM 4750 O O . LYS A 1 588 ? -14.146 9.208 18.475 1.00 95.31 588 LYS A O 1
ATOM 4755 N N . LEU A 1 589 ? -15.611 9.140 16.775 1.00 93.38 589 LEU A N 1
ATOM 4756 C CA . LEU A 1 589 ? -16.386 7.981 17.247 1.00 93.38 589 LEU A CA 1
ATOM 4757 C C . LEU A 1 589 ? -15.520 6.836 17.801 1.00 93.38 589 LEU A C 1
ATOM 4759 O O . LEU A 1 589 ? -15.823 6.267 18.846 1.00 93.38 589 LEU A O 1
ATOM 4763 N N . TRP A 1 590 ? -14.431 6.484 17.109 1.00 93.38 590 TRP A N 1
ATOM 4764 C CA . TRP A 1 590 ? -13.557 5.404 17.565 1.00 93.38 590 TRP A CA 1
ATOM 4765 C C . TRP A 1 590 ? -12.803 5.768 18.852 1.00 93.38 590 TRP A C 1
ATOM 4767 O O . TRP A 1 590 ? -12.612 4.887 19.686 1.00 93.38 590 TRP A O 1
ATOM 4777 N N . VAL A 1 591 ? -12.406 7.038 19.022 1.00 95.00 591 VAL A N 1
ATOM 4778 C CA . VAL A 1 591 ? -11.742 7.550 20.231 1.00 95.00 591 VAL A CA 1
ATOM 4779 C C . VAL A 1 591 ? -12.725 7.530 21.390 1.00 95.00 591 VAL A C 1
ATOM 4781 O O . VAL A 1 591 ? -12.380 7.014 22.446 1.00 95.00 591 VAL A O 1
ATOM 4784 N N . THR A 1 592 ? -13.964 7.978 21.176 1.00 93.88 592 THR A N 1
ATOM 4785 C CA . THR A 1 592 ? -15.035 7.934 22.180 1.00 93.88 592 THR A CA 1
ATOM 4786 C C . THR A 1 592 ? -15.290 6.500 22.657 1.00 93.88 592 THR A C 1
ATOM 4788 O O . THR A 1 592 ? -15.145 6.205 23.842 1.00 93.88 592 THR A O 1
ATOM 4791 N N . LEU A 1 593 ? -15.542 5.564 21.732 1.00 92.81 593 LEU A N 1
ATOM 4792 C CA . LEU A 1 593 ? -15.764 4.145 22.055 1.00 92.81 593 LEU A CA 1
ATOM 4793 C C . LEU A 1 593 ? -14.558 3.506 22.759 1.00 92.81 593 LEU A C 1
ATOM 4795 O O . LEU A 1 593 ? -14.700 2.645 23.632 1.00 92.81 593 LEU A O 1
ATOM 4799 N N . PHE A 1 594 ? -13.350 3.893 22.355 1.00 92.50 594 PHE A N 1
ATOM 4800 C CA . PHE A 1 594 ? -12.117 3.409 22.954 1.00 92.50 594 PHE A CA 1
ATOM 4801 C C . PHE A 1 594 ? -11.926 3.953 24.375 1.00 92.50 594 PHE A C 1
ATOM 4803 O O . PHE A 1 594 ? -11.591 3.185 25.280 1.00 92.50 594 PHE A O 1
ATOM 4810 N N . ALA A 1 595 ? -12.169 5.248 24.578 1.00 91.56 595 ALA A N 1
ATOM 4811 C CA . ALA A 1 595 ? -12.057 5.923 25.861 1.00 91.56 595 ALA A CA 1
ATOM 4812 C C . ALA A 1 595 ? -13.066 5.372 26.874 1.00 91.56 595 ALA A C 1
ATOM 4814 O O . ALA A 1 595 ? -12.673 5.000 27.980 1.00 91.56 595 ALA A O 1
ATOM 4815 N N . GLU A 1 596 ? -14.330 5.209 26.474 1.00 91.56 596 GLU A N 1
ATOM 4816 C CA . GLU A 1 596 ? -15.380 4.589 27.292 1.00 91.56 596 GLU A CA 1
ATOM 4817 C C . GLU A 1 596 ? -14.990 3.178 27.755 1.00 91.56 596 GLU A C 1
ATOM 4819 O O . GLU A 1 596 ? -15.193 2.808 28.913 1.00 91.56 596 GLU A O 1
ATOM 4824 N N . LYS A 1 597 ? -14.409 2.374 26.855 1.00 90.25 597 LYS A N 1
ATOM 4825 C CA . LYS A 1 597 ? -14.063 0.980 27.148 1.00 90.25 597 LYS A CA 1
ATOM 4826 C C . LYS A 1 597 ? -12.803 0.835 28.001 1.00 90.25 597 LYS A C 1
ATOM 4828 O O . LYS A 1 597 ? -12.787 0.007 28.914 1.00 90.25 597 LYS A O 1
ATOM 4833 N N . TYR A 1 598 ? -11.736 1.559 27.660 1.00 90.56 598 TYR A N 1
ATOM 4834 C CA . TYR A 1 598 ? -10.398 1.323 28.215 1.00 90.56 598 TYR A CA 1
ATOM 4835 C C . TYR A 1 598 ? -9.916 2.423 29.155 1.00 90.56 598 TYR A C 1
ATOM 4837 O O . TYR A 1 598 ? -9.251 2.106 30.136 1.00 90.56 598 TYR A O 1
ATOM 4845 N N . LEU A 1 599 ? -10.232 3.688 28.872 1.00 89.00 599 LEU A N 1
ATOM 4846 C CA . LEU A 1 599 ? -9.685 4.822 29.619 1.00 89.00 599 LEU A CA 1
ATOM 4847 C C . LEU A 1 599 ? -10.539 5.190 30.834 1.00 89.00 599 LEU A C 1
ATOM 4849 O O . LEU A 1 599 ? -9.992 5.582 31.860 1.00 89.00 599 LEU A O 1
ATOM 4853 N N . LYS A 1 600 ? -11.867 5.033 30.740 1.00 85.06 600 LYS A N 1
ATOM 4854 C CA . LYS A 1 600 ? -12.825 5.292 31.832 1.00 85.06 600 LYS A CA 1
ATOM 4855 C C . LYS A 1 600 ? -12.604 6.662 32.499 1.00 85.06 600 LYS A C 1
ATOM 4857 O O . LYS A 1 600 ? -12.549 6.761 33.721 1.00 85.06 600 LYS A O 1
ATOM 4862 N N . GLY A 1 601 ? -12.412 7.699 31.680 1.00 80.75 601 GLY A N 1
ATOM 4863 C CA . GLY A 1 601 ? -12.188 9.076 32.139 1.00 80.75 601 GLY A CA 1
ATOM 4864 C C . GLY A 1 601 ? -10.777 9.380 32.658 1.00 80.75 601 GLY A C 1
ATOM 4865 O O . GLY A 1 601 ? -10.577 10.426 33.266 1.00 80.75 601 GLY A O 1
ATOM 4866 N N . ARG A 1 602 ? -9.801 8.484 32.457 1.00 83.81 602 ARG A N 1
ATOM 4867 C CA . ARG A 1 602 ? -8.377 8.711 32.767 1.00 83.81 602 ARG A CA 1
ATOM 4868 C C . ARG A 1 602 ? -7.586 9.015 31.497 1.00 83.81 602 ARG A C 1
ATOM 4870 O O . ARG A 1 602 ? -7.992 8.631 30.402 1.00 83.81 602 ARG A O 1
ATOM 4877 N N . LEU A 1 603 ? -6.414 9.626 31.639 1.00 84.88 603 LEU A N 1
ATOM 4878 C CA . LEU A 1 603 ? -5.474 9.732 30.527 1.00 84.88 603 LEU A CA 1
ATOM 4879 C C . LEU A 1 603 ? -4.946 8.379 30.082 1.00 84.88 603 LEU A C 1
ATOM 4881 O O . LEU A 1 603 ? -4.716 7.485 30.892 1.00 84.88 603 LEU A O 1
ATOM 4885 N N . ILE A 1 604 ? -4.607 8.293 28.797 1.00 89.31 604 ILE A N 1
ATOM 4886 C CA . ILE A 1 604 ? -3.957 7.119 28.210 1.00 89.31 604 ILE A CA 1
ATOM 4887 C C . ILE A 1 604 ? -2.621 6.759 28.886 1.00 89.31 604 ILE A C 1
ATOM 4889 O O . ILE A 1 604 ? -2.250 5.587 28.892 1.00 89.31 604 ILE A O 1
ATOM 4893 N N . PHE A 1 605 ? -1.925 7.734 29.479 1.00 87.50 605 PHE A N 1
ATOM 4894 C CA . PHE A 1 605 ? -0.663 7.530 30.197 1.00 87.50 605 PHE A CA 1
ATOM 4895 C C . PHE A 1 605 ? -0.849 6.800 31.540 1.00 87.50 605 PHE A C 1
ATOM 4897 O O . PHE A 1 605 ? 0.036 6.057 31.954 1.00 87.50 605 PHE A O 1
ATOM 4904 N N . ASN A 1 606 ? -2.029 6.917 32.162 1.00 84.00 606 ASN A N 1
ATOM 4905 C CA . ASN A 1 606 ? -2.263 6.517 33.560 1.00 84.00 606 ASN A CA 1
ATOM 4906 C C . ASN A 1 606 ? -3.160 5.271 33.658 1.00 84.00 606 ASN A C 1
ATOM 4908 O O . ASN A 1 606 ? -3.834 5.026 34.662 1.00 84.00 606 ASN A O 1
ATOM 4912 N N . VAL A 1 607 ? -3.227 4.487 32.579 1.00 83.81 607 VAL A N 1
ATOM 4913 C CA . VAL A 1 607 ? -4.067 3.290 32.483 1.00 83.81 607 VAL A CA 1
ATOM 4914 C C . VAL A 1 607 ? -3.179 2.059 32.370 1.00 83.81 607 VAL A C 1
ATOM 4916 O O . VAL A 1 607 ? -2.382 1.918 31.441 1.00 83.81 607 VAL A O 1
ATOM 4919 N N . SER A 1 608 ? -3.354 1.117 33.297 1.00 79.00 608 SER A N 1
ATOM 4920 C CA . SER A 1 608 ? -2.664 -0.167 33.236 1.00 79.00 608 SER A CA 1
ATOM 4921 C C . SER A 1 608 ? -3.266 -1.066 32.152 1.00 79.00 608 SER A C 1
ATOM 4923 O O . SER A 1 608 ? -4.479 -1.175 31.961 1.00 79.00 608 SER A O 1
ATOM 4925 N N . VAL A 1 609 ? -2.391 -1.741 31.407 1.00 79.00 609 VAL A N 1
ATOM 4926 C CA . VAL A 1 609 ? -2.800 -2.664 30.345 1.00 79.00 609 VAL A CA 1
ATOM 4927 C C . VAL A 1 609 ? -3.010 -4.049 30.949 1.00 79.00 609 VAL A C 1
ATOM 4929 O O . VAL A 1 609 ? -2.090 -4.863 30.982 1.00 79.00 609 VAL A O 1
ATOM 4932 N N . ALA A 1 610 ? -4.224 -4.332 31.415 1.00 67.88 610 ALA A N 1
ATOM 4933 C CA . ALA A 1 610 ? -4.626 -5.665 31.861 1.00 67.88 610 ALA A CA 1
ATOM 4934 C C . ALA A 1 610 ? -5.832 -6.140 31.041 1.00 67.88 610 ALA A C 1
ATOM 4936 O O . ALA A 1 610 ? -6.859 -5.473 31.022 1.00 67.88 610 ALA A O 1
ATOM 4937 N N . GLY A 1 611 ? -5.700 -7.271 30.333 1.00 69.06 611 GLY A N 1
ATOM 4938 C CA . GLY A 1 611 ? -6.795 -7.844 29.536 1.00 69.06 611 GLY A CA 1
ATOM 4939 C C . GLY A 1 611 ? -7.354 -6.875 28.481 1.00 69.06 611 GLY A C 1
ATOM 4940 O O . GLY A 1 611 ? -8.419 -6.296 28.649 1.00 69.06 611 GLY A O 1
ATOM 4941 N N . GLY A 1 612 ? -6.638 -6.686 27.370 1.00 76.75 612 GLY A N 1
ATOM 4942 C CA . GLY A 1 612 ? -6.999 -5.719 26.325 1.00 76.75 612 GLY A CA 1
ATOM 4943 C C . GLY A 1 612 ? -7.254 -6.333 24.949 1.00 76.75 612 GLY A C 1
ATOM 4944 O O . GLY A 1 612 ? -6.768 -7.423 24.641 1.00 76.75 612 GLY A O 1
ATOM 4945 N N . SER A 1 613 ? -7.949 -5.595 24.072 1.00 87.19 613 SER A N 1
ATOM 4946 C CA . SER A 1 613 ? -7.955 -5.927 22.638 1.00 87.19 613 SER A CA 1
ATOM 4947 C C . SER A 1 613 ? -6.545 -5.871 22.046 1.00 87.19 613 SER A C 1
ATOM 4949 O O . SER A 1 613 ? -5.649 -5.203 22.564 1.00 87.19 613 SER A O 1
ATOM 4951 N N . LEU A 1 614 ? -6.344 -6.539 20.910 1.00 87.69 614 LEU A N 1
ATOM 4952 C CA . LEU A 1 614 ? -5.069 -6.506 20.189 1.00 87.69 614 LEU A CA 1
ATOM 4953 C C . LEU A 1 614 ? -4.625 -5.092 19.811 1.00 87.69 614 LEU A C 1
ATOM 4955 O O . LEU A 1 614 ? -3.432 -4.796 19.862 1.00 87.69 614 LEU A O 1
ATOM 4959 N N . ILE A 1 615 ? -5.578 -4.228 19.464 1.00 90.56 615 ILE A N 1
ATOM 4960 C CA . ILE A 1 615 ? -5.309 -2.834 19.113 1.00 90.56 615 ILE A CA 1
ATOM 4961 C C . ILE A 1 615 ? -4.886 -2.060 20.366 1.00 90.56 615 ILE A C 1
ATOM 4963 O O . ILE A 1 615 ? -3.849 -1.406 20.327 1.00 90.56 615 ILE A O 1
ATOM 4967 N N . TRP A 1 616 ? -5.587 -2.216 21.500 1.00 92.06 616 TRP A N 1
ATOM 4968 C CA . TRP A 1 616 ? -5.186 -1.570 22.761 1.00 92.06 616 TRP A CA 1
ATOM 4969 C C . TRP A 1 616 ? -3.763 -1.962 23.171 1.00 92.06 616 TRP A C 1
ATOM 4971 O O . TRP A 1 616 ? -2.909 -1.106 23.378 1.00 92.06 616 TRP A O 1
ATOM 4981 N N . ASN A 1 617 ? -3.465 -3.263 23.160 1.00 91.69 617 ASN A N 1
ATOM 4982 C CA . ASN A 1 617 ? -2.122 -3.761 23.455 1.00 91.69 617 ASN A CA 1
ATOM 4983 C C . ASN A 1 617 ? -1.059 -3.221 22.479 1.00 91.69 617 ASN A C 1
ATOM 4985 O O . ASN A 1 617 ? 0.107 -3.098 22.849 1.00 91.69 617 ASN A O 1
ATOM 4989 N N . SER A 1 618 ? -1.432 -2.932 21.228 1.00 93.25 618 SER A N 1
ATOM 4990 C CA . SER A 1 618 ? -0.522 -2.367 20.226 1.00 93.25 618 SER A CA 1
ATOM 4991 C C . SER A 1 618 ? -0.248 -0.886 20.486 1.00 93.25 618 SER A C 1
ATOM 4993 O O . SER A 1 618 ? 0.914 -0.484 20.506 1.00 93.25 618 SER A O 1
ATOM 4995 N N . ILE A 1 619 ? -1.302 -0.105 20.745 1.00 94.88 619 ILE A N 1
ATOM 4996 C CA . ILE A 1 619 ? -1.216 1.319 21.095 1.00 94.88 619 ILE A CA 1
ATOM 4997 C C . ILE A 1 619 ? -0.383 1.497 22.362 1.00 94.88 619 ILE A C 1
ATOM 4999 O O . ILE A 1 619 ? 0.564 2.273 22.354 1.00 94.88 619 ILE A O 1
ATOM 5003 N N . ALA A 1 620 ? -0.654 0.727 23.417 1.00 93.12 620 ALA A N 1
ATOM 5004 C CA . ALA A 1 620 ? 0.060 0.874 24.679 1.00 93.12 620 ALA A CA 1
ATOM 5005 C C . ALA A 1 620 ? 1.561 0.545 24.572 1.00 93.12 620 ALA A C 1
ATOM 5007 O O . ALA A 1 620 ? 2.390 1.198 25.200 1.00 93.12 620 ALA A O 1
ATOM 5008 N N . LYS A 1 621 ? 1.945 -0.433 23.739 1.00 93.19 621 LYS A N 1
ATOM 5009 C CA . LYS A 1 621 ? 3.366 -0.706 23.457 1.00 93.19 621 LYS A CA 1
ATOM 5010 C C . LYS A 1 621 ? 4.045 0.448 22.724 1.00 93.19 621 LYS A C 1
ATOM 5012 O O . LYS A 1 621 ? 5.184 0.765 23.042 1.00 93.19 621 LYS A O 1
ATOM 5017 N N . ALA A 1 622 ? 3.363 1.055 21.752 1.00 95.06 622 ALA A N 1
ATOM 5018 C CA . ALA A 1 622 ? 3.890 2.221 21.050 1.00 95.06 622 ALA A CA 1
ATOM 5019 C C . ALA A 1 622 ? 3.976 3.442 21.975 1.00 95.06 622 ALA A C 1
ATOM 5021 O O . ALA A 1 622 ? 4.984 4.140 21.951 1.00 95.06 622 ALA A O 1
ATOM 5022 N N . LEU A 1 623 ? 2.973 3.644 22.835 1.00 93.62 623 LEU A N 1
ATOM 5023 C CA . LEU A 1 623 ? 2.940 4.717 23.823 1.00 93.62 623 LEU A CA 1
ATOM 5024 C C . LEU A 1 623 ? 4.154 4.673 24.752 1.00 93.62 623 LEU A C 1
ATOM 5026 O O . LEU A 1 623 ? 4.815 5.689 24.906 1.00 93.62 623 LEU A O 1
ATOM 5030 N N . ARG A 1 624 ? 4.523 3.496 25.274 1.00 92.94 624 ARG A N 1
ATOM 5031 C CA . ARG A 1 624 ? 5.727 3.338 26.116 1.00 92.94 624 ARG A CA 1
ATOM 5032 C C . ARG A 1 624 ? 7.012 3.834 25.453 1.00 92.94 624 ARG A C 1
ATOM 5034 O O . ARG A 1 624 ? 7.928 4.237 26.150 1.00 92.94 624 ARG A O 1
ATOM 5041 N N . MET A 1 625 ? 7.093 3.776 24.124 1.00 94.12 625 MET A N 1
ATOM 5042 C CA . MET A 1 625 ? 8.257 4.254 23.376 1.00 94.12 625 MET A CA 1
ATOM 5043 C C . MET A 1 625 ? 8.162 5.730 22.987 1.00 94.12 625 MET A C 1
ATOM 5045 O O . MET A 1 625 ? 9.173 6.300 22.607 1.00 94.12 625 MET A O 1
ATOM 5049 N N . LEU A 1 626 ? 6.965 6.320 23.001 1.00 93.56 626 LEU A N 1
ATOM 5050 C CA . LEU A 1 626 ? 6.690 7.661 22.472 1.00 93.56 626 LEU A CA 1
ATOM 5051 C C . LEU A 1 626 ? 6.296 8.674 23.547 1.00 93.56 626 LEU A C 1
ATOM 5053 O O . LEU A 1 626 ? 6.238 9.860 23.241 1.00 93.56 626 LEU A O 1
ATOM 5057 N N . GLN A 1 627 ? 5.986 8.224 24.765 1.00 90.62 627 GLN A N 1
ATOM 5058 C CA . GLN A 1 627 ? 5.395 9.048 25.819 1.00 90.62 627 GLN A CA 1
ATOM 5059 C C . GLN A 1 627 ? 6.177 10.341 26.063 1.00 90.62 627 GLN A C 1
ATOM 5061 O O . GLN A 1 627 ? 5.561 11.397 26.126 1.00 90.62 627 GLN A O 1
ATOM 5066 N N . ASP A 1 628 ? 7.512 10.283 26.064 1.00 89.69 628 ASP A N 1
ATOM 5067 C CA . ASP A 1 628 ? 8.386 11.432 26.336 1.00 89.69 628 ASP A CA 1
ATOM 5068 C C . ASP A 1 628 ? 8.397 12.484 25.222 1.00 89.69 628 ASP A C 1
ATOM 5070 O O . ASP A 1 628 ? 8.800 13.622 25.445 1.00 89.69 628 ASP A O 1
ATOM 5074 N N . GLY A 1 629 ? 7.912 12.133 24.031 1.00 90.19 629 GLY A N 1
ATOM 5075 C CA . GLY A 1 629 ? 7.723 13.087 22.945 1.00 90.19 629 GLY A CA 1
ATOM 5076 C C . GLY A 1 629 ? 6.405 13.864 23.020 1.00 90.19 629 GLY A C 1
ATOM 5077 O O . GLY A 1 629 ? 6.288 14.886 22.342 1.00 90.19 629 GLY A O 1
ATOM 5078 N N . PHE A 1 630 ? 5.428 13.411 23.818 1.00 90.44 630 PHE A N 1
ATOM 5079 C CA . PHE A 1 630 ? 4.153 14.107 24.016 1.00 90.44 630 PHE A CA 1
ATOM 5080 C C . PHE A 1 630 ? 4.217 15.038 25.228 1.00 90.44 630 PHE A C 1
ATOM 5082 O O . PHE A 1 630 ? 4.564 14.620 26.341 1.00 90.44 630 PHE A O 1
ATOM 5089 N N . TRP A 1 631 ? 3.827 16.290 25.004 1.00 86.62 631 TRP A N 1
ATOM 5090 C CA . TRP A 1 631 ? 3.830 17.350 26.005 1.00 86.62 631 TRP A CA 1
ATOM 5091 C C . TRP A 1 631 ? 2.504 18.099 26.003 1.00 86.62 631 TRP A C 1
ATOM 5093 O O . TRP A 1 631 ? 1.889 18.242 24.950 1.00 86.62 631 TRP A O 1
ATOM 5103 N N . PHE A 1 632 ? 2.064 18.586 27.159 1.00 86.25 632 PHE A N 1
ATOM 5104 C CA . PHE A 1 632 ? 0.872 19.421 27.245 1.00 86.25 632 PHE A CA 1
ATOM 5105 C C . PHE A 1 632 ? 1.276 20.892 27.164 1.00 86.25 632 PHE A C 1
ATOM 5107 O O . PHE A 1 632 ? 2.050 21.378 27.988 1.00 86.25 632 PHE A O 1
ATOM 5114 N N . LYS A 1 633 ? 0.815 21.592 26.127 1.00 86.19 633 LYS A N 1
ATOM 5115 C CA . LYS A 1 633 ? 1.097 23.012 25.935 1.00 86.19 633 LYS A CA 1
ATOM 5116 C C . LYS A 1 633 ? -0.134 23.818 26.319 1.00 86.19 633 LYS A C 1
ATOM 5118 O O . LYS A 1 633 ? -1.188 23.660 25.712 1.00 86.19 633 LYS A O 1
ATOM 5123 N N . ILE A 1 634 ? 0.057 24.702 27.290 1.00 86.00 634 ILE A N 1
ATOM 5124 C CA . ILE A 1 634 ? -0.957 25.649 27.744 1.00 86.00 634 ILE A CA 1
ATOM 5125 C C . ILE A 1 634 ? -1.008 26.816 26.747 1.00 86.00 634 ILE A C 1
ATOM 5127 O O . ILE A 1 634 ? 0.020 27.435 26.458 1.00 86.00 634 ILE A O 1
ATOM 5131 N N . GLY A 1 635 ? -2.185 27.037 26.175 1.00 85.81 635 GLY A N 1
ATOM 5132 C CA . GLY A 1 635 ? -2.567 28.129 25.292 1.00 85.81 635 GLY A CA 1
ATOM 5133 C C . GLY A 1 635 ? -3.367 29.178 26.063 1.00 85.81 635 GLY A C 1
ATOM 5134 O O . GLY A 1 635 ? -2.754 30.064 26.650 1.00 85.81 635 GLY A O 1
ATOM 5135 N N . ASP A 1 636 ? -4.696 29.069 26.060 1.00 85.69 636 ASP A N 1
ATOM 5136 C CA . ASP A 1 636 ? -5.660 29.982 26.689 1.00 85.69 636 ASP A CA 1
ATOM 5137 C C . ASP A 1 636 ? -5.857 29.736 28.195 1.00 85.69 636 ASP A C 1
ATOM 5139 O O . ASP A 1 636 ? -6.456 30.564 28.885 1.00 85.69 636 ASP A O 1
ATOM 5143 N N . GLY A 1 637 ? -5.334 28.621 28.718 1.00 87.25 637 GLY A N 1
ATOM 5144 C CA . GLY A 1 637 ? -5.396 28.277 30.133 1.00 87.25 637 GLY A CA 1
ATOM 5145 C C . GLY A 1 637 ? -6.801 27.937 30.626 1.00 87.25 637 GLY A C 1
ATOM 5146 O O . GLY A 1 637 ? -7.048 28.044 31.827 1.00 87.25 637 GLY A O 1
ATOM 5147 N N . ASN A 1 638 ? -7.717 27.545 29.731 1.00 89.19 638 ASN A N 1
ATOM 5148 C CA . ASN A 1 638 ? -9.066 27.081 30.081 1.00 89.19 638 ASN A CA 1
ATOM 5149 C C . ASN A 1 638 ? -9.091 25.650 30.647 1.00 89.19 638 ASN A C 1
ATOM 5151 O O . ASN A 1 638 ? -10.143 25.163 31.053 1.00 89.19 638 ASN A O 1
ATOM 5155 N N . THR A 1 639 ? -7.950 24.965 30.675 1.00 89.25 639 THR A N 1
ATOM 5156 C CA . THR A 1 639 ? -7.793 23.682 31.360 1.00 89.25 639 THR A CA 1
ATOM 5157 C C . THR A 1 639 ? -7.942 23.858 32.871 1.00 89.25 639 THR A C 1
ATOM 5159 O O . THR A 1 639 ? -7.303 24.728 33.467 1.00 89.25 639 THR A O 1
ATOM 5162 N N . ASN A 1 640 ? -8.755 23.003 33.499 1.00 91.56 640 ASN A N 1
ATOM 5163 C CA . ASN A 1 640 ? -8.961 23.021 34.947 1.00 91.56 640 ASN A CA 1
ATOM 5164 C C . ASN A 1 640 ? -7.647 22.725 35.690 1.00 91.56 640 ASN A C 1
ATOM 5166 O O . ASN A 1 640 ? -6.940 21.763 35.383 1.00 91.56 640 ASN A O 1
ATOM 5170 N N . PHE A 1 641 ? -7.328 23.541 36.690 1.00 91.06 641 PHE A N 1
ATOM 5171 C CA . PHE A 1 641 ? -6.057 23.484 37.398 1.00 91.06 641 PHE A CA 1
ATOM 5172 C C . PHE A 1 641 ? -5.890 22.183 38.199 1.00 91.06 641 PHE A C 1
ATOM 5174 O O . PHE A 1 641 ? -4.795 21.628 38.239 1.00 91.06 641 PHE A O 1
ATOM 5181 N N . TRP A 1 642 ? -6.956 21.639 38.791 1.00 90.31 642 TRP A N 1
ATOM 5182 C CA . TRP A 1 642 ? -6.855 20.480 39.687 1.00 90.31 642 TRP A CA 1
ATOM 5183 C C . TRP A 1 642 ? -7.140 19.141 39.017 1.00 90.31 642 TRP A C 1
ATOM 5185 O O . TRP A 1 642 ? -6.466 18.145 39.297 1.00 90.31 642 TRP A O 1
ATOM 5195 N N . PHE A 1 643 ? -8.157 19.101 38.161 1.00 87.25 643 PHE A N 1
ATOM 5196 C CA . PHE A 1 643 ? -8.757 17.860 37.671 1.00 87.25 643 PHE A CA 1
ATOM 5197 C C . PHE A 1 643 ? -8.334 17.484 36.256 1.00 87.25 643 PHE A C 1
ATOM 5199 O O . PHE A 1 643 ? -8.605 16.357 35.820 1.00 87.25 643 PHE A O 1
ATOM 5206 N N . GLU A 1 644 ? -7.621 18.373 35.567 1.00 85.56 644 GLU A N 1
ATOM 5207 C CA . GLU A 1 644 ? -7.001 18.067 34.290 1.00 85.56 644 GLU A CA 1
ATOM 5208 C C . GLU A 1 644 ? -5.497 17.798 34.439 1.00 85.56 644 GLU A C 1
ATOM 5210 O O . GLU A 1 644 ? -4.833 18.303 35.346 1.00 85.56 644 GLU A O 1
ATOM 5215 N N . PRO A 1 645 ? -4.931 16.959 33.567 1.00 83.50 645 PRO A N 1
ATOM 5216 C CA . PRO A 1 645 ? -3.608 16.396 33.755 1.00 83.50 645 PRO A CA 1
ATOM 5217 C C . PRO A 1 645 ? -2.520 17.167 32.998 1.00 83.50 645 PRO A C 1
ATOM 5219 O O . PRO A 1 645 ? -1.798 16.616 32.157 1.00 83.50 645 PRO A O 1
ATOM 5222 N N . TRP A 1 646 ? -2.451 18.467 33.262 1.00 85.06 646 TRP A N 1
ATOM 5223 C CA . TRP A 1 646 ? -1.575 19.402 32.558 1.00 85.06 646 TRP A CA 1
ATOM 5224 C C . TRP A 1 646 ? -0.146 19.435 33.124 1.00 85.06 646 TRP A C 1
ATOM 5226 O O . TRP A 1 646 ? 0.786 19.771 32.393 1.00 85.06 646 TRP A O 1
ATOM 5236 N N . LEU A 1 647 ? 0.046 19.024 34.385 1.00 82.31 647 LEU A N 1
ATOM 5237 C CA . LEU A 1 647 ? 1.352 18.861 35.029 1.00 82.31 647 LEU A CA 1
ATOM 5238 C C . LEU A 1 647 ? 1.692 17.368 35.154 1.00 82.31 647 LEU A C 1
ATOM 5240 O O . LEU A 1 647 ? 0.864 16.567 35.570 1.00 82.31 647 LEU A O 1
ATOM 5244 N N . TYR A 1 648 ? 2.901 16.961 34.756 1.00 75.50 648 TYR A N 1
ATOM 5245 C CA . TYR A 1 648 ? 3.390 15.571 34.859 1.00 75.50 648 TYR A CA 1
ATOM 5246 C C . TYR A 1 648 ? 2.515 14.470 34.229 1.00 75.50 648 TYR A C 1
ATOM 5248 O O . TYR A 1 648 ? 2.747 13.288 34.471 1.00 75.50 648 TYR A O 1
ATOM 5256 N N . ARG A 1 649 ? 1.563 14.822 33.351 1.00 82.81 649 ARG A N 1
ATOM 5257 C CA . ARG A 1 649 ? 0.568 13.887 32.789 1.00 82.81 649 ARG A CA 1
ATOM 5258 C C . ARG A 1 649 ? -0.332 13.268 33.873 1.00 82.81 649 ARG A C 1
ATOM 5260 O O . ARG A 1 649 ? -0.920 12.212 33.647 1.00 82.81 649 ARG A O 1
ATOM 5267 N N . GLU A 1 650 ? -0.480 13.920 35.024 1.00 79.12 650 GLU A N 1
ATOM 5268 C CA . GLU A 1 650 ? -1.346 13.505 36.132 1.00 79.12 650 GLU A CA 1
ATOM 5269 C C . GLU A 1 650 ? -2.184 14.677 36.647 1.00 79.12 650 GLU A C 1
ATOM 5271 O O . GLU A 1 650 ? -1.876 15.836 36.393 1.00 79.12 650 GLU A O 1
ATOM 5276 N N . ARG A 1 651 ? -3.281 14.373 37.347 1.00 86.25 651 ARG A N 1
ATOM 5277 C CA . ARG A 1 651 ? -4.140 15.403 37.944 1.00 86.25 651 ARG A CA 1
ATOM 5278 C C . ARG A 1 651 ? -3.457 15.949 39.188 1.00 86.25 651 ARG A C 1
ATOM 5280 O O . ARG A 1 651 ? -3.056 15.161 40.038 1.00 86.25 651 ARG A O 1
ATOM 5287 N N . LEU A 1 652 ? -3.410 17.265 39.372 1.00 87.88 652 LEU A N 1
ATOM 5288 C CA . LEU A 1 652 ? -2.903 17.827 40.629 1.00 87.88 652 LEU A CA 1
ATOM 5289 C C . LEU A 1 652 ? -3.711 17.350 41.841 1.00 87.88 652 LEU A C 1
ATOM 5291 O O . LEU A 1 652 ? -3.149 17.139 42.913 1.00 87.88 652 LEU A O 1
ATOM 5295 N N . SER A 1 653 ? -5.005 17.072 41.653 1.00 87.44 653 SER A N 1
ATOM 5296 C CA . SER A 1 653 ? -5.875 16.539 42.702 1.00 87.44 653 SER A CA 1
ATOM 5297 C C . SER A 1 653 ? -5.410 15.198 43.286 1.00 87.44 653 SER A C 1
ATOM 5299 O O . SER A 1 653 ? -5.887 14.821 44.348 1.00 87.44 653 SER A O 1
ATOM 5301 N N . THR A 1 654 ? -4.550 14.430 42.601 1.00 86.69 654 THR A N 1
ATOM 5302 C CA . THR A 1 654 ? -4.014 13.166 43.143 1.00 86.69 654 THR A CA 1
ATOM 5303 C C . THR A 1 654 ? -2.767 13.360 43.998 1.00 86.69 654 THR A C 1
ATOM 5305 O O . THR A 1 654 ? -2.399 12.441 44.724 1.00 86.69 654 THR A O 1
ATOM 5308 N N . ALA A 1 655 ? -2.132 14.532 43.931 1.00 87.19 655 ALA A N 1
ATOM 5309 C CA . ALA A 1 655 ? -0.973 14.881 44.750 1.00 87.19 655 ALA A CA 1
ATOM 5310 C C . ALA A 1 655 ? -1.361 15.497 46.107 1.00 87.19 655 ALA A C 1
ATOM 5312 O O . ALA A 1 655 ? -0.503 15.683 46.965 1.00 87.19 655 ALA A O 1
ATOM 5313 N N . VAL A 1 656 ? -2.647 15.801 46.315 1.00 88.50 656 VAL A N 1
ATOM 5314 C CA . VAL A 1 656 ? -3.177 16.401 47.547 1.00 88.50 656 VAL A CA 1
ATOM 5315 C C . VAL A 1 656 ? -4.229 15.494 48.200 1.00 88.50 656 VAL A C 1
ATOM 5317 O O . VAL A 1 656 ? -4.937 14.778 47.489 1.00 88.50 656 VAL A O 1
ATOM 5320 N N . PRO A 1 657 ? -4.385 15.514 49.540 1.00 87.50 657 PRO A N 1
ATOM 5321 C CA . PRO A 1 657 ? -5.409 14.717 50.225 1.00 87.50 657 PRO A CA 1
ATOM 5322 C C . PRO A 1 657 ? -6.848 15.123 49.869 1.00 87.50 657 PRO A C 1
ATOM 5324 O O . PRO A 1 657 ? -7.744 14.281 49.857 1.00 87.50 657 PRO A O 1
ATOM 5327 N N . PHE A 1 658 ? -7.074 16.410 49.600 1.00 89.44 658 PHE A N 1
ATOM 5328 C CA . PHE A 1 658 ? -8.353 16.972 49.171 1.00 89.44 658 PHE A CA 1
ATOM 5329 C C . PHE A 1 658 ? -8.118 18.275 48.396 1.00 89.44 658 PHE A C 1
ATOM 5331 O O . PHE A 1 658 ? -7.071 18.897 48.543 1.00 89.44 658 PHE A O 1
ATOM 5338 N N . VAL A 1 659 ? -9.104 18.686 47.594 1.00 91.62 659 VAL A N 1
ATOM 5339 C CA . VAL A 1 659 ? -9.154 19.999 46.930 1.00 91.62 659 VAL A CA 1
ATOM 5340 C C . VAL A 1 659 ? -10.252 20.812 47.610 1.00 91.62 659 VAL A C 1
ATOM 5342 O O . VAL A 1 659 ? -11.378 20.325 47.743 1.00 91.62 659 VAL A O 1
ATOM 5345 N N . ALA A 1 660 ? -9.930 22.013 48.088 1.00 91.19 660 ALA A N 1
ATOM 5346 C CA . ALA A 1 660 ? -10.893 22.920 48.701 1.00 91.19 660 ALA A CA 1
ATOM 5347 C C . ALA A 1 660 ? -12.001 23.281 47.700 1.00 91.19 660 ALA A C 1
ATOM 5349 O O . ALA A 1 660 ? -11.729 23.475 46.517 1.00 91.19 660 ALA A O 1
ATOM 5350 N N . ILE A 1 661 ? -13.250 23.399 48.165 1.00 90.25 661 ILE A N 1
ATOM 5351 C CA . ILE A 1 661 ? -14.414 23.673 47.300 1.00 90.25 661 ILE A CA 1
ATOM 5352 C C . ILE A 1 661 ? -14.196 24.957 46.488 1.00 90.25 661 ILE A C 1
ATOM 5354 O O . ILE A 1 661 ? -14.500 24.990 45.299 1.00 90.25 661 ILE A O 1
ATOM 5358 N N . GLN A 1 662 ? -13.599 25.971 47.117 1.00 91.94 662 GLN A N 1
ATOM 5359 C CA . GLN A 1 662 ? -13.260 27.262 46.518 1.00 91.94 662 GLN A CA 1
ATOM 5360 C C . GLN A 1 662 ? -12.315 27.137 45.317 1.00 91.94 662 GLN A C 1
ATOM 5362 O O . GLN A 1 662 ? -12.361 27.974 44.422 1.00 91.94 662 GLN A O 1
ATOM 5367 N N . ASP A 1 663 ? -11.496 26.086 45.280 1.00 92.44 663 ASP A N 1
ATOM 5368 C CA . ASP A 1 663 ? -10.490 25.898 44.243 1.00 92.44 663 ASP A CA 1
ATOM 5369 C C . ASP A 1 663 ? -10.967 24.987 43.099 1.00 92.44 663 ASP A C 1
ATOM 5371 O O . ASP A 1 663 ? -10.299 24.892 42.071 1.00 92.44 663 ASP A O 1
ATOM 5375 N N . THR A 1 664 ? -12.097 24.285 43.258 1.00 90.31 664 THR A N 1
ATOM 5376 C CA . THR A 1 664 ? -12.503 23.198 42.343 1.00 90.31 664 THR A CA 1
ATOM 5377 C C . THR A 1 664 ? -12.724 23.642 40.895 1.00 90.31 664 THR A C 1
ATOM 5379 O O . THR A 1 664 ? -12.390 22.895 39.972 1.00 90.31 664 THR A O 1
ATOM 5382 N N . ASP A 1 665 ? -13.215 24.863 40.696 1.00 91.19 665 ASP A N 1
ATOM 5383 C CA . ASP A 1 665 ? -13.511 25.432 39.378 1.00 91.19 665 ASP A CA 1
ATOM 5384 C C . ASP A 1 665 ? -12.361 26.279 38.803 1.00 91.19 665 ASP A C 1
ATOM 5386 O O . ASP A 1 665 ? -12.490 26.822 37.703 1.00 91.19 665 ASP A O 1
ATOM 5390 N N . LEU A 1 666 ? -11.228 26.386 39.513 1.00 92.62 666 LEU A N 1
ATOM 5391 C CA . LEU A 1 666 ? -10.077 27.158 39.043 1.00 92.62 666 LEU A CA 1
ATOM 5392 C C . LEU A 1 666 ? -9.482 26.543 37.778 1.00 92.62 666 LEU A C 1
ATOM 5394 O O . LEU A 1 666 ? -9.200 25.344 37.713 1.00 92.62 666 LEU A O 1
ATOM 5398 N N . ASN A 1 667 ? -9.217 27.390 36.790 1.00 91.44 667 ASN A N 1
ATOM 5399 C CA . ASN A 1 667 ? -8.455 27.049 35.598 1.00 91.44 667 ASN A CA 1
ATOM 5400 C C . ASN A 1 667 ? -7.036 27.612 35.689 1.00 91.44 667 ASN A C 1
ATOM 5402 O O . ASN A 1 667 ? -6.727 28.470 36.515 1.00 91.44 667 ASN A O 1
ATOM 5406 N N . ILE A 1 668 ? -6.152 27.148 34.809 1.00 89.94 668 ILE A N 1
ATOM 5407 C CA . ILE A 1 668 ? -4.748 27.580 34.791 1.00 89.94 668 ILE A CA 1
ATOM 5408 C C . ILE A 1 668 ? -4.624 29.102 34.627 1.00 89.94 668 ILE A C 1
ATOM 5410 O O . ILE A 1 668 ? -3.781 29.721 35.271 1.00 89.94 668 ILE A O 1
ATOM 5414 N N . LYS A 1 669 ? -5.484 29.724 33.814 1.00 88.12 669 LYS A N 1
ATOM 5415 C CA . LYS A 1 669 ? -5.507 31.185 33.632 1.00 88.12 669 LYS A CA 1
ATOM 5416 C C . LYS A 1 669 ? -5.852 31.966 34.909 1.00 88.12 669 LYS A C 1
ATOM 5418 O O . LYS A 1 669 ? -5.469 33.123 35.020 1.00 88.12 669 LYS A O 1
ATOM 5423 N N . ASP A 1 670 ? -6.554 31.347 35.860 1.00 89.75 670 ASP A N 1
ATOM 5424 C CA . ASP A 1 670 ? -6.996 32.004 37.096 1.00 89.75 670 ASP A CA 1
ATOM 5425 C C . ASP A 1 670 ? -5.854 32.071 38.128 1.00 89.75 670 ASP A C 1
ATOM 5427 O O . ASP A 1 670 ? -5.815 32.958 38.977 1.00 89.75 670 ASP A O 1
ATOM 5431 N N . VAL A 1 671 ? -4.874 31.170 38.007 1.00 90.31 671 VAL A N 1
ATOM 5432 C CA . VAL A 1 671 ? -3.692 31.079 38.881 1.00 90.31 671 VAL A CA 1
ATOM 5433 C C . VAL A 1 671 ? -2.393 31.530 38.198 1.00 90.31 671 VAL A C 1
ATOM 5435 O O . VAL A 1 671 ? -1.324 31.487 38.810 1.00 90.31 671 VAL A O 1
ATOM 5438 N N . TRP A 1 672 ? -2.462 31.975 36.940 1.00 87.75 672 TRP A N 1
ATOM 5439 C CA . TRP A 1 672 ? -1.339 32.516 36.173 1.00 87.75 672 TRP A CA 1
ATOM 5440 C C . TRP A 1 672 ? -1.665 33.924 35.664 1.00 87.75 672 TRP A C 1
ATOM 5442 O O . TRP A 1 672 ? -2.448 34.100 34.733 1.00 87.75 672 TRP A O 1
ATOM 5452 N N . TYR A 1 673 ? -1.020 34.939 36.244 1.00 82.62 673 TYR A N 1
ATOM 5453 C CA . TYR A 1 673 ? -1.243 36.347 35.902 1.00 82.62 673 TYR A CA 1
ATOM 5454 C C . TYR A 1 673 ? 0.079 37.125 35.871 1.00 82.62 673 TYR A C 1
ATOM 5456 O O . TYR A 1 673 ? 0.990 36.858 36.652 1.00 82.62 673 TYR A O 1
ATOM 5464 N N . ASN A 1 674 ? 0.212 38.098 34.960 1.00 80.88 674 ASN A N 1
ATOM 5465 C CA . ASN A 1 674 ? 1.423 38.923 34.804 1.00 80.88 674 ASN A CA 1
ATOM 5466 C C . ASN A 1 674 ? 2.739 38.121 34.696 1.00 80.88 674 ASN A C 1
ATOM 5468 O O . ASN A 1 674 ? 3.763 38.498 35.272 1.00 80.88 674 ASN A O 1
ATOM 5472 N N . ASN A 1 675 ? 2.720 37.015 33.944 1.00 82.50 675 ASN A N 1
ATOM 5473 C CA . ASN A 1 675 ? 3.850 36.091 33.777 1.00 82.50 675 ASN A CA 1
ATOM 5474 C C . ASN A 1 675 ? 4.373 35.476 35.089 1.00 82.50 675 ASN A C 1
ATOM 5476 O O . ASN A 1 675 ? 5.567 35.185 35.205 1.00 82.50 675 ASN A O 1
ATOM 5480 N N . ARG A 1 676 ? 3.502 35.305 36.091 1.00 87.06 676 ARG A N 1
ATOM 5481 C CA . ARG A 1 676 ? 3.825 34.658 37.367 1.00 87.06 676 ARG A CA 1
ATOM 5482 C C . ARG A 1 676 ? 2.678 33.759 37.821 1.00 87.06 676 ARG A C 1
ATOM 5484 O O . ARG A 1 676 ? 1.509 34.053 37.582 1.00 87.06 676 ARG A O 1
ATOM 5491 N N . TRP A 1 677 ? 3.028 32.684 38.519 1.00 90.25 677 TRP A N 1
ATOM 5492 C CA . TRP A 1 677 ? 2.059 31.852 39.225 1.00 90.25 677 TRP A CA 1
ATOM 5493 C C . TRP A 1 677 ? 1.657 32.515 40.539 1.00 90.25 677 TRP A C 1
ATOM 5495 O O . TRP A 1 677 ? 2.524 32.906 41.320 1.00 90.25 677 TRP A O 1
ATOM 5505 N N . ASN A 1 678 ? 0.356 32.603 40.801 1.00 90.00 678 ASN A N 1
ATOM 5506 C CA . ASN A 1 678 ? -0.200 33.156 42.032 1.00 90.00 678 ASN A CA 1
ATOM 5507 C C . ASN A 1 678 ? -0.736 32.043 42.947 1.00 90.00 678 ASN A C 1
ATOM 5509 O O . ASN A 1 678 ? -1.922 31.982 43.266 1.00 90.00 678 ASN A O 1
ATOM 5513 N N . LEU A 1 679 ? 0.149 31.127 43.349 1.00 89.62 679 LEU A N 1
ATOM 5514 C CA . LEU A 1 679 ? -0.226 29.945 44.139 1.00 89.62 679 LEU A CA 1
ATOM 5515 C C . LEU A 1 679 ? -0.644 30.278 45.579 1.00 89.62 679 LEU A C 1
ATOM 5517 O O . LEU A 1 679 ? -1.206 29.428 46.257 1.00 89.62 679 LEU A O 1
ATOM 5521 N N . GLU A 1 680 ? -0.381 31.499 46.050 1.00 85.50 680 GLU A N 1
ATOM 5522 C CA . GLU A 1 680 ? -0.762 31.970 47.390 1.00 85.50 680 GLU A CA 1
ATOM 5523 C C . GLU A 1 680 ? -2.272 32.204 47.530 1.00 85.50 680 GLU A C 1
ATOM 5525 O O . GLU A 1 680 ? -2.785 32.283 48.641 1.00 85.50 680 GLU A O 1
ATOM 5530 N N . THR A 1 681 ? -2.989 32.284 46.405 1.00 85.38 681 THR A N 1
ATOM 5531 C CA . THR A 1 681 ? -4.453 32.430 46.376 1.00 85.38 681 THR A CA 1
ATOM 5532 C C . THR A 1 681 ? -5.207 31.110 46.527 1.00 85.38 681 THR A C 1
ATOM 5534 O O . THR A 1 681 ? -6.427 31.129 46.673 1.00 85.38 681 THR A O 1
ATOM 5537 N N . LEU A 1 682 ? -4.501 29.974 46.505 1.00 91.56 682 LEU A N 1
ATOM 5538 C CA . LEU A 1 682 ? -5.101 28.651 46.648 1.00 91.56 682 LEU A CA 1
ATOM 5539 C C . LEU A 1 682 ? -5.479 28.382 48.107 1.00 91.56 682 LEU A C 1
ATOM 5541 O O . LEU A 1 682 ? -4.655 28.528 49.011 1.00 91.56 682 LEU A O 1
ATOM 5545 N N . TYR A 1 683 ? -6.705 27.909 48.331 1.00 91.00 683 TYR A N 1
ATOM 5546 C CA . TYR A 1 683 ? -7.138 27.414 49.642 1.00 91.00 683 TYR A CA 1
ATOM 5547 C C . TYR A 1 683 ? -6.583 26.008 49.938 1.00 91.00 683 TYR A C 1
ATOM 5549 O O . TYR A 1 683 ? -6.475 25.596 51.094 1.00 91.00 683 TYR A O 1
ATOM 5557 N N . THR A 1 684 ? -6.222 25.264 48.894 1.00 92.62 684 THR A N 1
ATOM 5558 C CA . THR A 1 684 ? -5.625 23.931 48.957 1.00 92.62 684 THR A CA 1
ATOM 5559 C C . THR A 1 684 ? -4.107 24.028 49.077 1.00 92.62 684 THR A C 1
ATOM 5561 O O . THR A 1 684 ? -3.433 24.590 48.214 1.00 92.62 684 THR A O 1
ATOM 5564 N N . ILE A 1 685 ? -3.545 23.418 50.122 1.00 90.69 685 ILE A N 1
ATOM 5565 C CA . ILE A 1 685 ? -2.095 23.402 50.350 1.00 90.69 685 ILE A CA 1
ATOM 5566 C C . ILE A 1 685 ? -1.425 22.446 49.354 1.00 90.69 685 ILE A C 1
ATOM 5568 O O . ILE A 1 685 ? -1.696 21.243 49.352 1.00 90.69 685 ILE A O 1
ATOM 5572 N N . LEU A 1 686 ? -0.528 22.986 48.527 1.00 91.06 686 LEU A N 1
ATOM 5573 C CA . LEU A 1 686 ? 0.309 22.211 47.612 1.00 91.06 686 LEU A CA 1
ATOM 5574 C C . LEU A 1 686 ? 1.555 21.663 48.333 1.00 91.06 686 LEU A C 1
ATOM 5576 O O . LEU A 1 686 ? 2.208 22.424 49.050 1.00 91.06 686 LEU A O 1
ATOM 5580 N N . PRO A 1 687 ? 1.938 20.395 48.098 1.00 92.31 687 PRO A N 1
ATOM 5581 C CA . PRO A 1 687 ? 3.252 19.874 48.468 1.00 92.31 687 PRO A CA 1
ATOM 5582 C C . PRO A 1 687 ? 4.398 20.701 47.860 1.00 92.31 687 PRO A C 1
ATOM 5584 O O . PRO A 1 687 ? 4.271 21.214 46.743 1.00 92.31 687 PRO A O 1
ATOM 5587 N N . ASP A 1 688 ? 5.525 20.822 48.569 1.00 89.56 688 ASP A N 1
ATOM 5588 C CA . ASP A 1 688 ? 6.654 21.677 48.159 1.00 89.56 688 ASP A CA 1
ATOM 5589 C C . ASP A 1 688 ? 7.269 21.272 46.808 1.00 89.56 688 ASP A C 1
ATOM 5591 O O . ASP A 1 688 ? 7.674 22.130 46.018 1.00 89.56 688 ASP A O 1
ATOM 5595 N N . ASP A 1 689 ? 7.305 19.977 46.502 1.00 89.44 689 ASP A N 1
ATOM 5596 C CA . ASP A 1 689 ? 7.783 19.432 45.229 1.00 89.44 689 ASP A CA 1
ATOM 5597 C C . ASP A 1 689 ? 6.866 19.827 44.060 1.00 89.44 689 ASP A C 1
ATOM 5599 O O . ASP A 1 689 ? 7.340 20.293 43.021 1.00 89.44 689 ASP A O 1
ATOM 5603 N N . VAL A 1 690 ? 5.546 19.729 44.249 1.00 88.56 690 VAL A N 1
ATOM 5604 C CA . VAL A 1 690 ? 4.544 20.158 43.260 1.00 88.56 690 VAL A CA 1
ATOM 5605 C C . VAL A 1 690 ? 4.577 21.673 43.077 1.00 88.56 690 VAL A C 1
ATOM 5607 O O . VAL A 1 690 ? 4.537 22.167 41.950 1.00 88.56 690 VAL A O 1
ATOM 5610 N N . LYS A 1 691 ? 4.696 22.428 44.172 1.00 89.81 691 LYS A N 1
ATOM 5611 C CA . LYS A 1 691 ? 4.796 23.889 44.135 1.00 89.81 691 LYS A CA 1
ATOM 5612 C C . LYS A 1 691 ? 6.031 24.338 43.352 1.00 89.81 691 LYS A C 1
ATOM 5614 O O . LYS A 1 691 ? 5.916 25.197 42.479 1.00 89.81 691 LYS A O 1
ATOM 5619 N N . THR A 1 692 ? 7.187 23.729 43.615 1.00 89.69 692 THR A N 1
ATOM 5620 C CA . THR A 1 692 ? 8.439 24.013 42.895 1.00 89.69 692 THR A CA 1
ATOM 5621 C C . THR A 1 692 ? 8.298 23.696 41.407 1.00 89.69 692 THR A C 1
ATOM 5623 O O . THR A 1 692 ? 8.612 24.535 40.567 1.00 89.69 692 THR A O 1
ATOM 5626 N N . ALA A 1 693 ? 7.724 22.536 41.077 1.00 87.19 693 ALA A N 1
ATOM 5627 C CA . ALA A 1 693 ? 7.471 22.128 39.700 1.00 87.19 693 ALA A CA 1
ATOM 5628 C C . ALA A 1 693 ? 6.617 23.131 38.913 1.00 87.19 693 ALA A C 1
ATOM 5630 O O . ALA A 1 693 ? 6.905 23.428 37.754 1.00 87.19 693 ALA A O 1
ATOM 5631 N N . ILE A 1 694 ? 5.562 23.657 39.542 1.00 88.81 694 ILE A N 1
ATOM 5632 C CA . ILE A 1 694 ? 4.703 24.668 38.927 1.00 88.81 694 ILE A CA 1
ATOM 5633 C C . ILE A 1 694 ? 5.487 25.970 38.737 1.00 88.81 694 ILE A C 1
ATOM 5635 O O . ILE A 1 694 ? 5.484 26.522 37.642 1.00 88.81 694 ILE A O 1
ATOM 5639 N N . LEU A 1 695 ? 6.218 26.435 39.754 1.00 88.56 695 LEU A N 1
ATOM 5640 C CA . LEU A 1 695 ? 6.995 27.680 39.681 1.00 88.56 695 LEU A CA 1
ATOM 5641 C C . LEU A 1 695 ? 8.102 27.653 38.613 1.00 88.56 695 LEU A C 1
ATOM 5643 O O . LEU A 1 695 ? 8.400 28.690 38.018 1.00 88.56 695 LEU A O 1
ATOM 5647 N N . GLU A 1 696 ? 8.685 26.488 38.333 1.00 85.88 696 GLU A N 1
ATOM 5648 C CA . GLU A 1 696 ? 9.680 26.308 37.269 1.00 85.88 696 GLU A CA 1
ATOM 5649 C C . GLU A 1 696 ? 9.077 26.365 35.851 1.00 85.88 696 GLU A C 1
ATOM 5651 O O . GLU A 1 696 ? 9.791 26.645 34.878 1.00 85.88 696 GLU A O 1
ATOM 5656 N N . LEU A 1 697 ? 7.763 26.154 35.702 1.00 82.88 697 LEU A N 1
ATOM 5657 C CA . LEU A 1 697 ? 7.087 26.250 34.409 1.00 82.88 697 LEU A CA 1
ATOM 5658 C C . LEU A 1 697 ? 6.961 27.705 33.949 1.00 82.88 697 LEU A C 1
ATOM 5660 O O . LEU A 1 697 ? 6.120 28.470 34.423 1.00 82.88 697 LEU A O 1
ATOM 5664 N N . LYS A 1 698 ? 7.737 28.063 32.922 1.00 75.62 698 LYS A N 1
ATOM 5665 C CA . LYS A 1 698 ? 7.570 29.318 32.177 1.00 75.62 698 LYS A CA 1
ATOM 5666 C C . LYS A 1 698 ? 6.475 29.181 31.120 1.00 75.62 698 LYS A C 1
ATOM 5668 O O . LYS A 1 698 ? 6.743 28.750 29.993 1.00 75.62 698 LYS A O 1
ATOM 5673 N N . LEU A 1 699 ? 5.249 29.573 31.461 1.00 75.56 699 LEU A N 1
ATOM 5674 C CA . LEU A 1 699 ? 4.151 29.572 30.498 1.00 75.56 699 LEU A CA 1
ATOM 5675 C C . LEU A 1 699 ? 4.316 30.691 29.468 1.00 75.56 699 LEU A C 1
ATOM 5677 O O . LEU A 1 699 ? 4.568 31.845 29.802 1.00 75.56 699 LEU A O 1
ATOM 5681 N N . HIS A 1 700 ? 4.144 30.330 28.200 1.00 71.12 700 HIS A N 1
ATOM 5682 C CA . HIS A 1 700 ? 3.981 31.275 27.100 1.00 71.12 700 HIS A CA 1
ATOM 5683 C C . HIS A 1 700 ? 2.528 31.180 26.646 1.00 71.12 700 HIS A C 1
ATOM 5685 O O . HIS A 1 700 ? 2.220 30.477 25.682 1.00 71.12 700 HIS A O 1
ATOM 5691 N N . VAL A 1 701 ? 1.648 31.821 27.416 1.00 69.25 701 VAL A N 1
ATOM 5692 C CA . VAL A 1 701 ? 0.201 31.845 27.177 1.00 69.25 701 VAL A CA 1
ATOM 5693 C C . VAL A 1 701 ? -0.055 32.587 25.871 1.00 69.25 701 VAL A C 1
ATOM 5695 O O . VAL A 1 701 ? 0.378 33.725 25.692 1.00 69.25 701 VAL A O 1
ATOM 5698 N N . VAL A 1 702 ? -0.740 31.922 24.947 1.00 74.06 702 VAL A N 1
ATOM 5699 C CA . VAL A 1 702 ? -1.246 32.534 23.718 1.00 74.06 702 VAL A CA 1
ATOM 5700 C C . VAL A 1 702 ? -2.755 32.484 23.840 1.00 74.06 702 VAL A C 1
ATOM 5702 O O . VAL A 1 702 ? -3.351 31.434 23.628 1.00 74.06 702 VAL A O 1
ATOM 5705 N N . THR A 1 703 ? -3.352 33.614 24.214 1.00 72.50 703 THR A N 1
ATOM 5706 C CA . THR A 1 703 ? -4.767 33.727 24.607 1.00 72.50 703 THR A CA 1
ATOM 5707 C C . THR A 1 703 ? -5.755 33.261 23.539 1.00 72.50 703 THR A C 1
ATOM 5709 O O . THR A 1 703 ? -6.880 32.908 23.871 1.00 72.50 703 THR A O 1
ATOM 5712 N N . ASP A 1 704 ? -5.333 33.224 22.274 1.00 81.06 704 ASP A N 1
ATOM 5713 C CA . ASP A 1 704 ? -6.188 32.887 21.131 1.00 81.06 704 ASP A CA 1
ATOM 5714 C C . ASP A 1 704 ? -6.090 31.409 20.710 1.00 81.06 704 ASP A C 1
ATOM 5716 O O . ASP A 1 704 ? -6.683 31.005 19.706 1.00 81.06 704 ASP A O 1
ATOM 5720 N N . LEU A 1 705 ? -5.309 30.591 21.424 1.00 82.50 705 LEU A N 1
ATOM 5721 C CA . LEU A 1 705 ? -5.106 29.179 21.100 1.00 82.50 705 LEU A CA 1
ATOM 5722 C C . LEU A 1 705 ? -5.536 28.279 22.259 1.00 82.50 705 LEU A C 1
ATOM 5724 O O . LEU A 1 705 ? -5.174 28.561 23.393 1.00 82.50 705 LEU A O 1
ATOM 5728 N N . PRO A 1 706 ? -6.232 27.160 21.998 1.00 85.62 706 PRO A N 1
ATOM 5729 C CA . PRO A 1 706 ? -6.627 26.237 23.054 1.00 85.62 706 PRO A CA 1
ATOM 5730 C C . PRO A 1 706 ? -5.423 25.493 23.642 1.00 85.62 706 PRO A C 1
ATOM 5732 O O . PRO A 1 706 ? -4.418 25.257 22.961 1.00 85.62 706 PRO A O 1
ATOM 5735 N N . ASP A 1 707 ? -5.569 25.047 24.887 1.00 87.56 707 ASP A N 1
ATOM 5736 C CA . ASP A 1 707 ? -4.657 24.092 25.518 1.00 87.56 707 ASP A CA 1
ATOM 5737 C C . ASP A 1 707 ? -4.662 22.747 24.764 1.00 87.56 707 ASP A C 1
ATOM 5739 O O . ASP A 1 707 ? -5.716 22.152 24.521 1.00 87.56 707 ASP A O 1
ATOM 5743 N N . VAL A 1 708 ? -3.486 22.251 24.362 1.00 88.94 708 VAL A N 1
ATOM 5744 C CA . VAL A 1 708 ? -3.375 21.065 23.490 1.00 88.94 708 VAL A CA 1
ATOM 5745 C C . VAL A 1 708 ? -2.155 20.201 23.792 1.00 88.94 708 VAL A C 1
ATOM 5747 O O . VAL A 1 708 ? -1.105 20.670 24.236 1.00 88.94 708 VAL A O 1
ATOM 5750 N N . TRP A 1 709 ? -2.252 18.914 23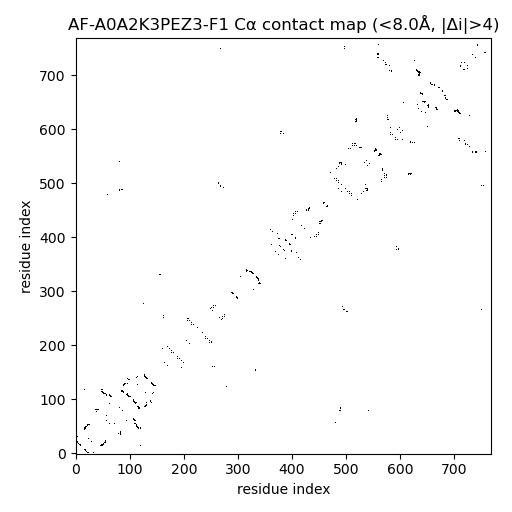.453 1.00 90.31 709 TRP A N 1
ATOM 5751 C CA . TRP A 1 709 ? -1.087 18.034 23.426 1.00 90.31 709 TRP A CA 1
ATOM 5752 C C . TRP A 1 709 ? -0.258 18.301 22.172 1.00 90.31 709 TRP A C 1
ATOM 5754 O O . TRP A 1 709 ? -0.767 18.216 21.056 1.00 90.31 709 TRP A O 1
ATOM 5764 N N . VAL A 1 710 ? 1.037 18.547 22.347 1.00 90.94 710 VAL A N 1
ATOM 5765 C CA . VAL A 1 710 ? 2.010 18.791 21.279 1.00 90.94 710 VAL A CA 1
ATOM 5766 C C . VAL A 1 710 ? 3.063 17.688 21.207 1.00 90.94 710 VAL A C 1
ATOM 5768 O O . VAL A 1 710 ? 3.309 16.947 22.160 1.00 90.94 710 VAL A O 1
ATOM 5771 N N . TRP A 1 711 ? 3.685 17.569 20.037 1.00 92.56 711 TRP A N 1
ATOM 5772 C CA . TRP A 1 711 ? 4.839 16.715 19.789 1.00 92.56 711 TRP A CA 1
ATOM 5773 C C . TRP A 1 711 ? 6.125 17.545 19.800 1.00 92.56 711 TRP A C 1
ATOM 5775 O O . TRP A 1 711 ? 6.343 18.360 18.903 1.00 92.56 711 TRP A O 1
ATOM 5785 N N . ASN A 1 712 ? 7.004 17.306 20.776 1.00 85.75 712 ASN A N 1
ATOM 5786 C CA . ASN A 1 712 ? 8.169 18.164 21.033 1.00 85.75 712 ASN A CA 1
ATOM 5787 C C . ASN A 1 712 ? 9.208 18.191 19.899 1.00 85.75 712 ASN A C 1
ATOM 5789 O O . ASN A 1 712 ? 9.914 19.180 19.738 1.00 85.75 712 ASN A O 1
ATOM 5793 N N . ASN A 1 713 ? 9.307 17.135 19.081 1.00 82.69 713 ASN A N 1
ATOM 5794 C CA . ASN A 1 713 ? 10.278 17.079 17.977 1.00 82.69 713 ASN A CA 1
ATOM 5795 C C . ASN A 1 713 ? 9.775 17.729 16.671 1.00 82.69 713 ASN A C 1
ATOM 5797 O O . ASN A 1 713 ? 10.404 17.568 15.626 1.00 82.69 713 ASN A O 1
ATOM 5801 N N . ALA A 1 714 ? 8.622 18.406 16.690 1.00 86.12 714 ALA A N 1
ATOM 5802 C CA . ALA A 1 714 ? 8.076 19.116 15.536 1.00 86.12 714 ALA A CA 1
ATOM 5803 C C . ALA A 1 714 ? 7.990 20.618 15.827 1.00 86.12 714 ALA A C 1
ATOM 5805 O O . ALA A 1 714 ? 7.420 21.026 16.833 1.00 86.12 714 ALA A O 1
ATOM 5806 N N . SER A 1 715 ? 8.474 21.454 14.905 1.00 82.50 715 SER A N 1
ATOM 5807 C CA . SER A 1 715 ? 8.390 22.917 15.041 1.00 82.50 715 SER A CA 1
ATOM 5808 C C . SER A 1 715 ? 6.949 23.435 15.072 1.00 82.50 715 SER A C 1
ATOM 5810 O O . SER A 1 715 ? 6.673 24.449 15.700 1.00 82.50 715 SER A O 1
ATOM 5812 N N . SER A 1 716 ? 6.023 22.730 14.418 1.00 85.44 716 SER A N 1
ATOM 5813 C CA . SER A 1 716 ? 4.589 23.029 14.463 1.00 85.44 716 SER A CA 1
ATOM 5814 C C . SER A 1 716 ? 3.890 22.496 15.716 1.00 85.44 716 SER A C 1
ATOM 5816 O O . SER A 1 716 ? 2.710 22.765 15.903 1.00 85.44 716 SER A O 1
ATOM 5818 N N . GLY A 1 717 ? 4.561 21.667 16.522 1.00 87.06 717 GLY A N 1
ATOM 5819 C CA . GLY A 1 717 ? 3.942 20.908 17.609 1.00 87.06 717 GLY A CA 1
ATOM 5820 C C . GLY A 1 717 ? 2.998 19.789 17.150 1.00 87.06 717 GLY A C 1
ATOM 5821 O O . GLY A 1 717 ? 2.476 19.066 17.991 1.00 87.06 717 GLY A O 1
ATOM 5822 N N . ILE A 1 718 ? 2.780 19.592 15.844 1.00 91.25 718 ILE A N 1
ATOM 5823 C CA . ILE A 1 718 ? 1.870 18.562 15.319 1.00 91.25 718 ILE A CA 1
ATOM 5824 C C . ILE A 1 718 ? 2.621 17.243 15.134 1.00 91.25 718 ILE A C 1
ATOM 5826 O O . ILE A 1 718 ? 3.652 17.188 14.461 1.00 91.25 718 ILE A O 1
ATOM 5830 N N . PHE A 1 719 ? 2.061 16.146 15.650 1.00 93.00 719 PHE A N 1
ATOM 5831 C CA . PHE A 1 719 ? 2.626 14.814 15.438 1.00 93.00 719 PHE A CA 1
ATOM 5832 C C . PHE A 1 719 ? 2.633 14.433 13.953 1.00 93.00 719 PHE A C 1
ATOM 5834 O O . PHE A 1 719 ? 1.588 14.217 13.329 1.00 93.00 719 PHE A O 1
ATOM 5841 N N . SER A 1 720 ? 3.829 14.267 13.386 1.00 90.69 720 SER A N 1
ATOM 5842 C CA . SER A 1 720 ? 4.008 13.800 12.014 1.00 90.69 720 SER A CA 1
ATOM 5843 C C . SER A 1 720 ? 4.806 12.488 11.971 1.00 90.69 720 SER A C 1
ATOM 5845 O O . SER A 1 720 ? 5.744 12.295 12.747 1.00 90.69 720 SER A O 1
ATOM 5847 N N . PRO A 1 721 ? 4.503 11.575 11.024 1.00 85.06 721 PRO A N 1
ATOM 5848 C CA . PRO A 1 721 ? 5.316 10.386 10.764 1.00 85.06 721 PRO A CA 1
ATOM 5849 C C . PRO A 1 721 ? 6.806 10.639 10.609 1.00 85.06 721 PRO A C 1
ATOM 5851 O O . PRO A 1 721 ? 7.615 9.790 10.965 1.00 85.06 721 PRO A O 1
ATOM 5854 N N . LYS A 1 722 ? 7.158 11.768 9.994 1.00 87.25 722 LYS A N 1
ATOM 5855 C CA . LYS A 1 722 ? 8.538 12.102 9.677 1.00 87.25 722 LYS A CA 1
ATOM 5856 C C . LYS A 1 722 ? 9.281 12.477 10.954 1.00 87.25 722 LYS A C 1
ATOM 5858 O O . LYS A 1 722 ? 10.326 11.896 11.224 1.00 87.25 722 LYS A O 1
ATOM 5863 N N . ASP A 1 723 ? 8.704 13.375 11.744 1.00 90.00 723 ASP A N 1
ATOM 5864 C CA . ASP A 1 723 ? 9.354 13.913 12.939 1.00 90.00 723 ASP A CA 1
ATOM 5865 C C . ASP A 1 723 ? 9.391 12.870 14.057 1.00 90.00 723 ASP A C 1
ATOM 5867 O O . ASP A 1 723 ? 10.394 12.754 14.756 1.00 90.00 723 ASP A O 1
ATOM 5871 N N . ALA A 1 724 ? 8.349 12.041 14.178 1.00 91.38 724 ALA A N 1
ATOM 5872 C CA . ALA A 1 724 ? 8.339 10.906 15.096 1.00 91.38 724 ALA A CA 1
ATOM 5873 C C . ALA A 1 724 ? 9.347 9.816 14.692 1.00 91.38 724 ALA A C 1
ATOM 5875 O O . ALA A 1 724 ? 10.001 9.232 15.553 1.00 91.38 724 ALA A O 1
ATOM 5876 N N . TYR A 1 725 ? 9.514 9.547 13.389 1.00 90.88 725 TYR A N 1
ATOM 5877 C CA . TYR A 1 725 ? 10.540 8.613 12.915 1.00 90.88 725 TYR A CA 1
ATOM 5878 C C . TYR A 1 725 ? 11.952 9.136 13.197 1.00 90.88 725 TYR A C 1
ATOM 5880 O O . TYR A 1 725 ? 12.791 8.371 13.661 1.00 90.88 725 TYR A O 1
ATOM 5888 N N . GLU A 1 726 ? 12.222 10.421 12.935 1.00 89.69 726 GLU A N 1
ATOM 5889 C CA . GLU A 1 726 ? 13.516 11.039 13.251 1.00 89.69 726 GLU A CA 1
ATOM 5890 C C . GLU A 1 726 ? 13.785 11.042 14.764 1.00 89.69 726 GLU A C 1
ATOM 5892 O O . GLU A 1 726 ? 14.888 10.688 15.170 1.00 89.69 726 GLU A O 1
ATOM 5897 N N . TRP A 1 727 ? 12.780 11.340 15.592 1.00 92.00 727 TRP A N 1
ATOM 5898 C CA . TRP A 1 727 ? 12.903 11.314 17.053 1.00 92.00 727 TRP A CA 1
ATOM 5899 C C . TRP A 1 727 ? 13.240 9.916 17.587 1.00 92.00 727 TRP A C 1
ATOM 5901 O O . TRP A 1 727 ? 14.182 9.761 18.356 1.00 92.00 727 TRP A O 1
ATOM 5911 N N . LEU A 1 728 ? 12.528 8.882 17.122 1.00 92.50 728 LEU A N 1
ATOM 5912 C CA . LEU A 1 728 ? 12.790 7.490 17.506 1.00 92.50 728 LEU A CA 1
ATOM 5913 C C . LEU A 1 728 ? 14.140 6.972 16.993 1.00 92.50 728 LEU A C 1
ATOM 5915 O O . LEU A 1 728 ? 14.725 6.080 17.602 1.00 92.50 728 LEU A O 1
ATOM 5919 N N . LEU A 1 729 ? 14.597 7.462 15.837 1.00 91.00 729 LEU A N 1
ATOM 5920 C CA . LEU A 1 729 ? 15.862 7.037 15.242 1.00 91.00 729 LEU A CA 1
ATOM 5921 C C . LEU A 1 729 ? 17.074 7.658 15.946 1.00 91.00 729 LEU A C 1
ATOM 5923 O O . LEU A 1 729 ? 18.140 7.051 15.902 1.00 91.00 729 LEU A O 1
ATOM 5927 N N . GLN A 1 730 ? 16.914 8.850 16.536 1.00 88.75 730 GLN A N 1
ATOM 5928 C CA . GLN A 1 730 ? 17.989 9.649 17.141 1.00 88.75 730 GLN A CA 1
ATOM 5929 C C . GLN A 1 730 ? 19.226 9.738 16.224 1.00 88.75 730 GLN A C 1
ATOM 5931 O O . GLN A 1 730 ? 20.301 9.231 16.556 1.00 88.75 730 GLN A O 1
ATOM 5936 N N . PRO A 1 731 ? 19.075 10.305 15.011 1.00 83.94 731 PRO A N 1
ATOM 5937 C CA . PRO A 1 731 ? 20.090 10.198 13.980 1.00 83.94 731 PRO A CA 1
ATOM 5938 C C . PRO A 1 731 ? 21.359 10.964 14.354 1.00 83.94 731 PRO A C 1
ATOM 5940 O O . PRO A 1 731 ? 21.305 12.145 14.690 1.00 83.94 731 PRO A O 1
ATOM 5943 N N . GLN A 1 732 ? 22.501 10.295 14.216 1.00 79.25 732 GLN A N 1
ATOM 5944 C CA . GLN A 1 732 ? 23.822 10.867 14.464 1.00 79.25 732 GLN A CA 1
ATOM 5945 C C . GLN A 1 732 ? 24.577 11.058 13.141 1.00 79.25 732 GLN A C 1
ATOM 5947 O O . GLN A 1 732 ? 24.493 10.181 12.268 1.00 79.25 732 GLN A O 1
ATOM 5952 N N . PRO A 1 733 ? 25.302 12.181 12.954 1.00 77.25 733 PRO A N 1
ATOM 5953 C CA . PRO A 1 733 ? 26.130 12.390 11.774 1.00 77.25 733 PRO A CA 1
ATOM 5954 C C . PRO A 1 733 ? 27.200 11.308 11.692 1.00 77.25 733 PRO A C 1
ATOM 5956 O O . PRO A 1 733 ? 27.971 11.088 12.623 1.00 77.25 733 PRO A O 1
ATOM 5959 N N . ILE A 1 734 ? 27.254 10.622 10.554 1.00 72.88 734 ILE A N 1
ATOM 5960 C CA . ILE A 1 734 ? 28.285 9.618 10.329 1.00 72.88 734 ILE A CA 1
ATOM 5961 C C . ILE A 1 734 ? 29.628 10.349 10.181 1.00 72.88 734 ILE A C 1
ATOM 5963 O O . ILE A 1 734 ? 29.752 11.248 9.346 1.00 72.88 734 ILE A O 1
ATOM 5967 N N . TYR A 1 735 ? 30.600 9.960 11.015 1.00 71.06 735 TYR A N 1
ATOM 5968 C CA . TYR A 1 735 ? 31.947 10.542 11.104 1.00 71.06 735 TYR A CA 1
ATOM 5969 C C . TYR A 1 735 ? 31.983 12.036 11.470 1.00 71.06 735 TYR A C 1
ATOM 5971 O O . TYR A 1 735 ? 32.827 12.766 10.965 1.00 71.06 735 TYR A O 1
ATOM 5979 N N . ASN A 1 736 ? 31.052 12.518 12.308 1.00 68.88 736 ASN A N 1
ATOM 5980 C CA . ASN A 1 736 ? 30.978 13.917 12.773 1.00 68.88 736 ASN A CA 1
ATOM 5981 C C . ASN A 1 736 ? 30.875 14.985 11.665 1.00 68.88 736 ASN A C 1
ATOM 5983 O O . ASN A 1 736 ? 30.906 16.182 11.944 1.00 68.88 736 ASN A O 1
ATOM 5987 N N . HIS A 1 737 ? 30.679 14.583 10.407 1.00 69.38 737 HIS A N 1
ATOM 5988 C CA . HIS A 1 737 ? 30.492 15.516 9.308 1.00 69.38 737 HIS A CA 1
ATOM 5989 C C . HIS A 1 737 ? 29.061 16.072 9.333 1.00 69.38 737 HIS A C 1
ATOM 5991 O O . HIS A 1 737 ? 28.079 15.337 9.187 1.00 69.38 737 HIS A O 1
ATOM 5997 N N . SER A 1 738 ? 28.945 17.391 9.494 1.00 65.31 738 SER A N 1
ATOM 5998 C CA . SER A 1 738 ? 27.696 18.086 9.830 1.00 65.31 738 SER A CA 1
ATOM 5999 C C . SER A 1 738 ? 26.621 18.030 8.739 1.00 65.31 738 SER A C 1
ATOM 6001 O O . SER A 1 738 ? 25.429 18.078 9.049 1.00 65.31 738 SER A O 1
ATOM 6003 N N . ASN A 1 739 ? 26.997 17.899 7.459 1.00 77.06 739 ASN A N 1
ATOM 6004 C CA . ASN A 1 739 ? 26.015 17.865 6.374 1.00 77.06 739 ASN A CA 1
ATOM 6005 C C . ASN A 1 739 ? 26.453 17.055 5.144 1.00 77.06 739 ASN A C 1
ATOM 6007 O O . ASN A 1 739 ? 27.302 17.478 4.369 1.00 77.06 739 ASN A O 1
ATOM 6011 N N . TRP A 1 740 ? 25.787 15.927 4.902 1.00 81.06 740 TRP A N 1
ATOM 6012 C CA . TRP A 1 740 ? 26.008 15.067 3.731 1.00 81.06 740 TRP A CA 1
ATOM 6013 C C . TRP A 1 740 ? 25.093 15.394 2.532 1.00 81.06 740 TRP A C 1
ATOM 6015 O O . TRP A 1 740 ? 25.091 14.680 1.527 1.00 81.06 740 TRP A O 1
ATOM 6025 N N . LYS A 1 741 ? 24.270 16.455 2.607 1.00 80.94 741 LYS A N 1
ATOM 6026 C CA . LYS A 1 741 ? 23.300 16.782 1.540 1.00 80.94 741 LYS A CA 1
ATOM 6027 C C . LYS A 1 741 ? 23.948 17.181 0.216 1.00 80.94 741 LYS A C 1
ATOM 6029 O O . LYS A 1 741 ? 23.328 16.939 -0.818 1.00 80.94 741 LYS A O 1
ATOM 6034 N N . TRP A 1 742 ? 25.147 17.761 0.245 1.00 82.56 742 TRP A N 1
ATOM 6035 C CA . TRP A 1 742 ? 25.808 18.316 -0.939 1.00 82.56 742 TRP A CA 1
ATOM 6036 C C . TRP A 1 742 ? 25.984 17.272 -2.055 1.00 82.56 742 TRP A C 1
ATOM 6038 O O . TRP A 1 742 ? 25.707 17.571 -3.212 1.00 82.56 742 TRP A O 1
ATOM 6048 N N . ILE A 1 743 ? 26.295 16.014 -1.708 1.00 80.81 743 ILE A N 1
ATOM 6049 C CA . ILE A 1 743 ? 26.456 14.898 -2.663 1.00 80.81 743 ILE A CA 1
ATOM 6050 C C . ILE A 1 743 ? 25.193 14.709 -3.511 1.00 80.81 743 ILE A C 1
ATOM 6052 O O . ILE A 1 743 ? 25.251 14.485 -4.719 1.00 80.81 743 ILE A O 1
ATOM 6056 N N . TRP A 1 744 ? 24.028 14.815 -2.873 1.00 77.88 744 TRP A N 1
ATOM 6057 C CA . TRP A 1 744 ? 22.730 14.591 -3.507 1.00 77.88 744 TRP A CA 1
ATOM 6058 C C . TRP A 1 744 ? 22.213 15.818 -4.269 1.00 77.88 744 TRP A C 1
ATOM 6060 O O . TRP A 1 744 ? 21.186 15.719 -4.941 1.00 77.88 744 TRP A O 1
ATOM 6070 N N . GLN A 1 745 ? 22.893 16.961 -4.146 1.00 80.44 745 GLN A N 1
ATOM 6071 C CA . GLN A 1 745 ? 22.594 18.212 -4.849 1.00 80.44 745 GLN A CA 1
ATOM 6072 C C . GLN A 1 745 ? 23.469 18.414 -6.095 1.00 80.44 745 GLN A C 1
ATOM 6074 O O . GLN A 1 745 ? 23.181 19.299 -6.899 1.00 80.44 745 GLN A O 1
ATOM 6079 N N . LEU A 1 746 ? 24.502 17.585 -6.290 1.00 78.31 746 LEU A N 1
ATOM 6080 C CA . LEU A 1 746 ? 25.332 17.607 -7.494 1.00 78.31 746 LEU A CA 1
ATOM 6081 C C . LEU A 1 746 ? 24.474 17.349 -8.741 1.00 78.31 746 LEU A C 1
ATOM 6083 O O . LEU A 1 746 ? 23.649 16.432 -8.747 1.00 78.31 746 LEU A O 1
ATOM 6087 N N . ARG A 1 747 ? 24.702 18.099 -9.826 1.00 74.00 747 ARG A N 1
ATOM 6088 C CA . ARG A 1 747 ? 24.054 17.888 -11.138 1.00 74.00 747 ARG A CA 1
ATOM 6089 C C . ARG A 1 747 ? 24.648 16.673 -11.867 1.00 74.00 747 ARG A C 1
ATOM 6091 O O . ARG A 1 747 ? 25.129 16.777 -12.987 1.00 74.00 747 ARG A O 1
ATOM 6098 N N . LEU A 1 748 ? 24.647 15.525 -11.197 1.00 72.81 748 LEU A N 1
ATOM 6099 C CA . LEU A 1 748 ? 25.184 14.258 -11.678 1.00 72.81 748 LEU A CA 1
ATOM 6100 C C . LEU A 1 7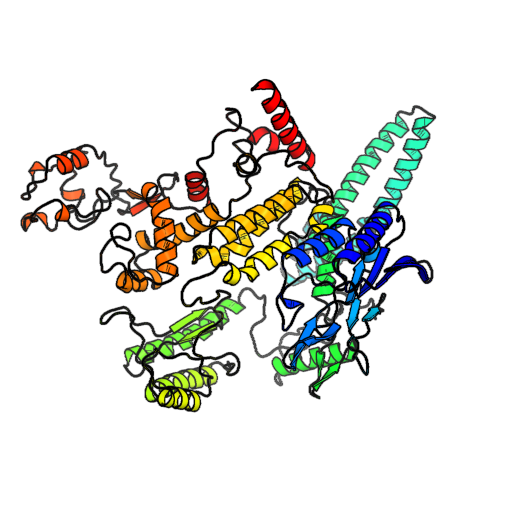48 ? 24.090 13.181 -11.667 1.00 72.81 748 LEU A C 1
ATOM 6102 O O . LEU A 1 748 ? 23.215 13.204 -10.795 1.00 72.81 748 LEU A O 1
ATOM 6106 N N . PRO A 1 749 ? 24.152 12.196 -12.580 1.00 67.94 749 PRO A N 1
ATOM 6107 C CA . PRO A 1 749 ? 23.325 10.997 -12.522 1.00 67.94 749 PRO A CA 1
ATOM 6108 C C . PRO A 1 749 ? 23.340 10.328 -11.136 1.00 67.94 749 PRO A C 1
ATOM 6110 O O . PRO A 1 749 ? 24.378 10.226 -10.476 1.00 67.94 749 PRO A O 1
ATOM 6113 N N . ALA A 1 750 ? 22.186 9.826 -10.686 1.00 69.94 750 ALA A N 1
ATOM 6114 C CA . ALA A 1 750 ? 22.012 9.302 -9.325 1.00 69.94 750 ALA A CA 1
ATOM 6115 C C . ALA A 1 750 ? 22.935 8.111 -8.990 1.00 69.94 750 ALA A C 1
ATOM 6117 O O . ALA A 1 750 ? 23.272 7.892 -7.827 1.00 69.94 750 ALA A O 1
ATOM 6118 N N . ASN A 1 751 ? 23.347 7.328 -9.991 1.00 70.88 751 ASN A N 1
ATOM 6119 C CA . ASN A 1 751 ? 24.333 6.254 -9.843 1.00 70.88 751 ASN A CA 1
ATOM 6120 C C . ASN A 1 751 ? 25.728 6.791 -9.498 1.00 70.88 751 ASN A C 1
ATOM 6122 O O . ASN A 1 751 ? 26.418 6.166 -8.698 1.00 70.88 751 ASN A O 1
ATOM 6126 N N . ILE A 1 752 ? 26.108 7.948 -10.046 1.00 73.44 752 ILE A N 1
ATOM 6127 C CA . ILE A 1 752 ? 27.386 8.606 -9.762 1.00 73.44 752 ILE A CA 1
ATOM 6128 C C . ILE A 1 752 ? 27.357 9.215 -8.358 1.00 73.44 752 ILE A C 1
ATOM 6130 O O . ILE A 1 752 ? 28.248 8.936 -7.564 1.00 73.44 752 ILE A O 1
ATOM 6134 N N . GLN A 1 753 ? 26.293 9.940 -7.993 1.00 76.56 753 GLN A N 1
ATOM 6135 C CA . GLN A 1 753 ? 26.119 10.461 -6.624 1.00 76.56 753 GLN A CA 1
ATOM 6136 C C . GLN A 1 753 ? 26.220 9.347 -5.566 1.00 76.56 753 GLN A C 1
ATOM 6138 O O . GLN A 1 753 ? 26.845 9.508 -4.519 1.00 76.56 753 GLN A O 1
ATOM 6143 N N . PHE A 1 754 ? 25.616 8.191 -5.853 1.00 75.06 754 PHE A N 1
ATOM 6144 C CA . PHE A 1 754 ? 25.683 7.021 -4.983 1.00 75.06 754 PHE A CA 1
ATOM 6145 C C . PHE A 1 754 ? 27.090 6.423 -4.912 1.00 75.06 754 PHE A C 1
ATOM 6147 O O . PHE A 1 754 ? 27.499 5.960 -3.856 1.00 75.06 754 PHE A O 1
ATOM 6154 N N . LEU A 1 755 ? 27.841 6.418 -6.013 1.00 76.56 755 LEU A N 1
ATOM 6155 C CA . LEU A 1 755 ? 29.227 5.961 -6.013 1.00 76.56 755 LEU A CA 1
ATOM 6156 C C . LEU A 1 755 ? 30.104 6.872 -5.137 1.00 76.56 755 LEU A C 1
ATOM 6158 O O . LEU A 1 755 ? 30.825 6.363 -4.284 1.00 76.56 755 LEU A O 1
ATOM 6162 N N . TYR A 1 756 ? 29.971 8.197 -5.270 1.00 77.25 756 TYR A N 1
ATOM 6163 C CA . TYR A 1 756 ? 30.672 9.172 -4.423 1.00 77.25 756 TYR A CA 1
ATOM 6164 C C . TYR A 1 756 ? 30.383 8.974 -2.935 1.00 77.25 756 TYR A C 1
ATOM 6166 O O . TYR A 1 756 ? 31.307 8.997 -2.125 1.00 77.25 756 TYR A O 1
ATOM 6174 N N . SER A 1 757 ? 29.121 8.726 -2.563 1.00 75.94 757 SER A N 1
ATOM 6175 C CA . SER A 1 757 ? 28.799 8.467 -1.157 1.00 75.94 757 SER A CA 1
ATOM 6176 C C . SER A 1 757 ? 29.477 7.196 -0.639 1.00 75.94 757 SER A C 1
ATOM 6178 O O . SER A 1 757 ? 29.983 7.202 0.479 1.00 75.94 757 SER A O 1
ATOM 6180 N N . GLN A 1 758 ? 29.569 6.133 -1.448 1.00 74.00 758 GLN A N 1
ATOM 6181 C CA . GLN A 1 758 ? 30.302 4.915 -1.079 1.00 74.00 758 GLN A CA 1
ATOM 6182 C C . GLN A 1 758 ? 31.810 5.140 -0.940 1.00 74.00 758 GLN A C 1
ATOM 6184 O O . GLN A 1 758 ? 32.401 4.624 0.004 1.00 74.00 758 GLN A O 1
ATOM 6189 N N . PHE A 1 759 ? 32.424 5.906 -1.844 1.00 76.00 759 PHE A N 1
ATOM 6190 C CA . PHE A 1 759 ? 33.847 6.235 -1.746 1.00 76.00 759 PHE A CA 1
ATOM 6191 C C . PHE A 1 759 ? 34.161 7.016 -0.473 1.00 76.00 759 PHE A C 1
ATOM 6193 O O . PHE A 1 759 ? 35.085 6.650 0.242 1.00 76.00 759 PHE A O 1
ATOM 6200 N N . LEU A 1 760 ? 33.350 8.021 -0.134 1.00 73.69 760 LEU A N 1
ATOM 6201 C CA . LEU A 1 760 ? 33.522 8.776 1.109 1.00 73.69 760 LEU A CA 1
ATOM 6202 C C . LEU A 1 760 ? 33.378 7.888 2.348 1.00 73.69 760 LEU A C 1
ATOM 6204 O O . LEU A 1 760 ? 34.134 8.053 3.294 1.00 73.69 760 LEU A O 1
ATOM 6208 N N . TYR A 1 761 ? 32.479 6.898 2.337 1.00 73.50 761 TYR A N 1
ATOM 6209 C CA . TYR A 1 761 ? 32.408 5.913 3.421 1.00 73.50 761 TYR A CA 1
ATOM 6210 C C . TYR A 1 761 ? 33.702 5.108 3.593 1.00 73.50 761 TYR A C 1
ATOM 6212 O O . TYR A 1 761 ? 34.087 4.845 4.728 1.00 73.50 761 TYR A O 1
ATOM 6220 N N . ILE A 1 762 ? 34.344 4.702 2.494 1.00 68.50 762 ILE A N 1
ATOM 6221 C CA . ILE A 1 762 ? 35.598 3.933 2.518 1.00 68.50 762 ILE A CA 1
ATOM 6222 C C . ILE A 1 762 ? 36.761 4.822 2.970 1.00 68.50 762 ILE A C 1
ATOM 6224 O O . ILE A 1 762 ? 37.539 4.419 3.826 1.00 68.50 762 ILE A O 1
ATOM 6228 N N . ILE A 1 763 ? 36.838 6.049 2.453 1.00 67.31 763 ILE A N 1
ATOM 6229 C CA . ILE A 1 763 ? 37.860 7.027 2.840 1.00 67.31 763 ILE A CA 1
ATOM 6230 C C . ILE A 1 763 ? 37.728 7.358 4.330 1.00 67.31 763 ILE A C 1
ATOM 6232 O O . ILE A 1 763 ? 38.692 7.227 5.072 1.00 67.31 763 ILE A O 1
ATOM 6236 N N . CYS A 1 764 ? 36.527 7.692 4.810 1.00 65.38 764 CYS A N 1
ATOM 6237 C CA . CYS A 1 764 ? 36.314 7.971 6.229 1.00 65.38 764 CYS A CA 1
ATOM 6238 C C . CYS A 1 764 ? 36.586 6.760 7.134 1.00 65.38 764 CYS A C 1
ATOM 6240 O O . CYS A 1 764 ? 36.865 6.976 8.300 1.00 65.38 764 CYS A O 1
ATOM 6242 N N . LEU A 1 765 ? 36.513 5.513 6.644 1.00 59.31 765 LEU A N 1
ATOM 6243 C CA . LEU A 1 765 ? 36.951 4.336 7.411 1.00 59.31 765 LEU A CA 1
ATOM 6244 C C . LEU A 1 765 ? 38.475 4.299 7.581 1.00 59.31 765 LEU A C 1
ATOM 6246 O O . LEU A 1 765 ? 38.933 3.981 8.667 1.00 59.31 765 LEU A O 1
ATOM 6250 N N . HIS A 1 766 ? 39.240 4.626 6.534 1.00 55.41 766 HIS A N 1
ATOM 6251 C CA . HIS A 1 766 ? 40.710 4.575 6.543 1.00 55.41 766 HIS A CA 1
ATOM 6252 C C . HIS A 1 766 ? 41.393 5.736 7.276 1.00 55.41 766 HIS A C 1
ATOM 6254 O O . HIS A 1 766 ? 42.567 5.621 7.590 1.00 55.41 766 HIS A O 1
ATOM 6260 N N . PHE A 1 767 ? 40.692 6.842 7.534 1.00 52.56 767 PHE A N 1
ATOM 6261 C CA . PHE A 1 767 ? 41.247 8.010 8.235 1.00 52.56 767 PHE A CA 1
ATOM 6262 C C . PHE A 1 767 ? 40.744 8.156 9.686 1.00 52.56 767 PHE A C 1
ATOM 6264 O O . PHE A 1 767 ? 40.986 9.185 10.313 1.00 52.56 767 PHE A O 1
ATOM 6271 N N . THR A 1 768 ? 40.003 7.171 10.209 1.00 48.31 768 THR A N 1
ATOM 6272 C CA . THR A 1 768 ? 39.534 7.145 11.614 1.00 48.31 768 THR A CA 1
ATOM 6273 C C . THR A 1 768 ? 40.039 5.946 12.420 1.00 48.31 768 THR A C 1
ATOM 6275 O O . THR A 1 768 ? 39.668 5.816 13.585 1.00 48.31 768 THR A O 1
ATOM 6278 N N . GLU A 1 769 ? 40.840 5.081 11.799 1.00 35.78 769 GLU A N 1
ATOM 6279 C CA . GLU A 1 769 ? 41.789 4.185 12.478 1.00 35.78 769 GLU A CA 1
ATOM 6280 C C . GLU A 1 769 ? 43.160 4.862 12.454 1.00 35.78 769 GLU A C 1
ATOM 6282 O O . GLU A 1 769 ? 43.876 4.748 13.472 1.00 35.78 769 GLU A O 1
#

Sequence (769 aa):
MQQCISFIVNKGSDKWLCSAVYASPVATMRPFLWEFLDYISKTVSLPWLAIGDFNDILLPREQKGGVFSNSKADLFASNVDKCGLIDLGSFGTKFTWQGKCRGGRIVHRRLDRGLGNYDWRMKFPEATVEHLVRRHSDHNPIYLRCSNVMLGHEDRPFRFQAAWFTHNEYPNLVRNTWNRDRGNIAHCLQNVAKESTTFNKEVFGNIFARKKEVEARLRGIQRALEDIDSANLLRLQKGLLDEYDNILFQEETLWYQKSRENLIRLGSRNTSFFHAQSIIRRKRNKIHGIKLSSGEWCTDPEIIKSEAQKFFKELFCTNQQASSNTILWNGSKTEPFSPMRGLRQGDPLSPYLFVLCMERLGMMISSSVSNGSWKPMQITKDGTKLSHLFFADDVLLFAKANVSQARVVNNVLERFCALSGLKISLDKSKFCTSTGVCRRLRDTIAATTQIHATDRFDKYLGFKMFYGKVRKQDFNDIYDRVSAKLASWKGRLLNKPGRVVLANSVISALPSYHMQIHWLPQGMCDDLDRIVRKFIWKGTGGSGMHLVGWNKITQPRRYGGLGVRIARIQNVFLLGKLVWEILNSPSKLWVTLFAEKYLKGRLIFNVSVAGGSLIWNSIAKALRMLQDGFWFKIGDGNTNFWFEPWLYRERLSTAVPFVAIQDTDLNIKDVWYNNRWNLETLYTILPDDVKTAILELKLHVVTDLPDVWVWNNASSGIFSPKDAYEWLLQPQPIYNHSNWKWIWQLRLPANIQFLYSQFLYIICLHFTE

pLDDT: mean 84.15, std 9.97, range [35.78, 97.75]

Foldseek 3Di:
DDQWDKDWDDDPPDIAIEIEGRADLDPVRRVVVLVVLLVCLVPPPGWYKYWFFSNDDQDPQQKDDDDDDNVRNVVVLLSLLSSQWDWLDEDDDSFFAWDADPPRDIMTGNGTTMITHLRNCVQQLPKHWYFADDDPDRGTDIDIDRDDPPPDPPAFDQDDAPLQVLDPCLVVQLVVLLVPCVPDPVVSVVSNSVSVVVCDPPPVDDLVVLLVVLVVVLVVLVVVCVPDPDPVSVVVNVVSVVVNVSSLLSLQSRLCVLLVDPLFDRQQSLNSLSNVSSSVVVVVPDDQWDQDPVRDTDRDLVVRVVVVVVVVLVVFDDDDDADWDWDQRPRHTDDTHHGPDADDPPPPCRQVVLVVLVVVLVVLQVVCVVVPQFAFDAPDPPADGHAWDDDRPQIDGGGDQAQSNLLVVQVSVVVSCVVPVDDDDLVPAEDEDPPPDDPVRVVSSCVNNVHHYDNDDQDDPRDGDDDPDDDLVVCVVLVVQLCVQLRLSSLLSGFLLRLQSSLQVSLLPRCLVVLLQADHDPVNLVSSLVSSQCSNACSNPDPGDSLDDPLQQCFDLFLLHVVRDRNNLSSLLSLVVVLQCLFFPCVPPVSRSCCVNFVVLARPVPGDDDDDDRRNVSSNVSCVLQVVQKAKAAAQQCAQQAQQQRAPSDGVCVQAPHADPVRRNDTRVNQADPQAGNCVPGPGDHDPVVVVSVRPDRHPYNNVDHTGMFGNQDPVSDRDSVSSSCVSSVHHRDLNDRTSCVLVVDPDRPSVSVVVSSVVVVVSVVVVD

Secondary structure (DSSP, 8-state):
---EEEEEEEETTEEEEEEEEE--SSTTTHHHHHHHHHHHHHH--S-EEEEEE-S--SSGGGEESS---HHHHHHHHHHHHHTT-EE--EEESS-SEEEEPTTS-EEEE--EEEEE-HHHHHH-TT-EEEEPPPSSSSBPPEEEE--------TTPPP---GGGGGSTTHHHHHHHHHHH-TT-HHHHHHHHHHHHHHHIIIII--HHHHHHHHHHHHHHHHHHHHH---HHHHHHHHHHHHHHHHHHHHHHHHHHHHHT--SS-TTS--HHHHHHHHHHHHHHT----EE-TTS-EE--HHHHHHHHHHHHHHHH--SS----EEEEETTEEEEEE---SSPPTT-SSHHHHHHHHHHHHHHHHHHHHHTTSS--EESSTTS-EE-EEEETTEEEE---SSHHHHHHHHHHHHHHHHHH-----TTT-EE---TTS-HHHHHHHHHHH-PEE-SS-SEETTEE---SS--GGGGHHHHHHHHHHT-HHHHHHS-HHHHHHHHHHHHHHTTHHHHTT----HHHHHHHHHHHHHHHH--SSS----SS-HHHHTS-GGGTS--PPPHHHHHHHHHHHHHHHHHH-TTSHHHHHHIIIIITTS-GGG----S--HHHHHHHHHHHHHGGGEEEEPSS--SBTTTS--BTTB-GGGSSS---GGGTT-BHHHHEETTEE-GGG-SSPPPHHHHHHHHH------TTS--EEEETTSTT----HHHHHHHHH----GGG-S--HHHHHSSS-HHHHHHHHHHHHHHHHHT--

Solvent-accessible surface area (backbone atoms only — not comparable to full-atom values): 44206 Å² total; per-residue (Å²): 130,87,32,62,51,74,50,76,48,77,57,88,95,45,67,31,38,38,31,45,34,50,38,48,84,50,73,86,59,36,57,61,51,49,54,52,47,38,51,44,53,75,69,59,87,55,31,34,35,40,34,37,36,59,63,52,51,75,50,72,85,37,45,43,60,86,86,78,56,66,70,60,14,52,49,50,47,51,46,43,37,54,37,49,41,40,77,51,54,73,48,72,60,85,47,31,33,52,46,82,42,91,90,82,43,65,31,33,29,34,30,60,47,45,29,25,22,67,59,29,41,66,75,32,57,69,36,42,33,34,40,45,86,54,88,88,57,56,48,34,52,77,44,80,43,64,72,70,85,77,80,73,88,66,64,59,72,91,74,92,61,74,34,50,70,77,39,88,61,43,61,54,53,48,52,55,44,42,65,72,42,78,90,37,71,70,57,22,54,52,50,37,55,52,53,52,51,50,42,42,66,79,69,68,48,58,64,72,58,54,47,52,52,50,53,54,51,48,53,53,50,55,57,51,52,75,82,41,94,48,74,67,59,53,53,50,47,54,55,49,50,55,50,46,54,50,46,51,50,35,51,35,41,44,26,40,64,64,33,68,58,83,61,54,70,87,79,63,82,40,41,66,36,24,43,52,44,29,40,54,50,52,55,73,71,51,83,72,59,48,71,46,96,91,70,48,81,44,65,53,71,65,60,52,51,50,52,52,50,49,54,51,46,67,71,18,44,60,103,63,94,53,68,78,41,60,53,75,55,99,56,23,67,49,78,70,44,33,58,74,50,85,70,60,86,89,45,87,62,37,63,56,57,50,49,58,57,51,46,53,51,52,50,55,53,51,52,33,39,74,74,60,72,42,49,48,34,58,89,45,101,88,44,72,74,41,46,71,50,78,54,88,91,52,72,48,77,38,57,50,93,48,61,71,44,43,48,52,53,45,53,55,50,53,54,44,27,71,73,68,73,53,81,82,58,50,92,76,42,68,46,68,75,63,92,87,60,54,67,70,61,52,54,51,34,25,70,71,60,66,33,48,75,39,94,69,67,66,63,56,99,82,43,70,60,81,79,79,86,86,54,59,75,81,48,44,70,48,53,52,53,51,47,67,72,56,36,52,59,55,25,57,40,33,51,64,58,50,29,47,40,42,42,41,48,46,65,64,52,68,48,40,70,58,22,45,58,37,67,73,48,66,74,46,33,53,50,53,45,47,51,46,54,46,36,50,62,41,24,58,78,57,94,60,73,75,89,65,57,68,78,51,37,40,25,48,42,48,30,60,18,72,48,39,77,54,50,58,58,52,29,36,35,39,20,39,50,56,53,51,39,54,70,72,35,60,84,41,67,70,37,40,57,45,35,64,74,70,36,68,91,49,55,82,86,77,54,83,94,68,92,69,56,70,46,54,56,22,39,54,59,23,40,76,76,44,51,90,44,57,43,66,44,63,16,43,25,78,52,42,51,37,82,34,48,68,56,95,70,38,38,52,53,76,75,34,100,66,74,38,78,91,49,69,82,37,25,41,48,78,40,44,55,95,94,40,76,49,72,84,75,51,81,46,81,70,51,69,69,60,48,49,56,54,70,69,57,82,79,71,68,39,76,91,39,74,61,42,70,28,21,73,72,30,98,84,29,55,84,42,68,64,39,46,40,48,59,77,62,64,76,64,47,58,88,74,44,87,67,39,47,64,58,79,66,50,101,57,55,56,64,56,38,51,49,53,55,52,50,51,54,54,52,56,54,70,76,73,115

Organism: Trifolium pratense (NCBI:txid57577)